Protein AF-0000000070110720 (afdb_homodimer)

Organism: Ovis aries (NCBI:txid9940)

InterPro domains:
  IPR003961 Fibronectin type III [PS50853] (422-514)
  IPR003961 Fibronectin type III [cd00063] (427-514)
  IPR007657 Glycosyltransferase 61 [PTHR20961] (82-377)
  IPR013783 Immunoglobulin-like fold [G3DSA:2.60.40.10] (423-508)
  IPR036116 Fibronectin type III superfamily [SSF49265] (411-512)
  IPR049625 Glycosyltransferase 61, catalytic domain [PF04577] (193-296)

Solvent-accessible surface area (backbone atoms only — not comparable to full-atom values): 54765 Å² total; per-residue (Å²): 63,43,50,44,49,90,46,33,64,61,18,37,34,38,32,64,49,41,24,37,29,53,85,77,68,42,36,36,40,60,42,56,95,82,51,44,55,38,63,41,54,74,60,55,33,46,67,80,27,48,20,25,23,27,46,64,71,86,40,84,91,32,55,33,70,64,40,55,42,52,50,75,46,53,78,80,41,69,75,70,37,75,40,86,54,38,32,37,35,30,31,62,80,40,55,78,38,61,34,40,35,45,53,46,32,49,53,19,48,56,53,44,29,63,68,37,81,67,36,40,72,52,24,26,43,34,34,64,71,64,64,77,68,57,87,52,42,71,64,63,43,70,65,20,86,39,75,61,41,42,44,80,58,45,54,79,72,30,58,22,34,25,25,55,36,32,37,41,34,37,49,48,57,62,41,52,64,44,75,6,88,87,47,55,36,36,66,42,90,79,54,24,52,37,17,50,55,49,43,52,51,38,51,52,52,36,56,75,54,53,36,77,83,50,74,70,73,69,87,60,66,27,33,36,33,55,53,56,88,83,57,42,28,61,72,46,49,69,60,48,45,53,50,51,22,65,73,68,74,30,52,62,44,77,47,37,80,86,82,38,58,65,52,55,50,50,46,53,39,41,59,22,20,27,41,36,32,61,72,55,46,75,58,56,54,60,60,43,38,38,47,41,12,33,39,38,39,34,34,37,48,32,47,56,65,88,62,64,37,66,60,57,50,56,34,63,25,61,70,35,49,43,43,76,39,79,46,59,42,85,50,73,89,36,49,46,78,50,48,83,43,57,62,96,57,13,15,44,66,88,48,57,69,67,59,42,52,50,52,72,68,50,71,58,57,70,90,50,55,57,90,74,48,58,59,52,34,33,34,64,44,21,27,29,45,72,59,58,71,62,49,53,53,56,46,50,74,71,48,77,72,79,63,29,75,56,87,76,72,82,70,76,88,64,49,42,36,42,44,33,80,69,47,68,50,52,47,66,57,77,92,73,41,17,35,42,33,38,37,41,40,72,28,79,58,52,82,70,46,94,72,92,42,67,35,29,44,36,34,44,22,47,66,94,54,92,59,66,49,79,44,82,37,76,60,57,56,52,72,45,54,80,93,37,59,55,76,36,48,30,38,36,35,40,23,30,24,36,68,88,69,32,53,23,34,64,29,80,72,39,82,38,58,56,64,43,50,44,51,90,46,32,65,62,17,37,35,39,30,63,48,42,26,37,28,53,83,79,68,41,37,36,41,59,41,56,94,82,51,44,54,38,62,40,53,75,59,53,34,46,67,80,26,49,21,25,23,27,46,61,71,87,40,84,92,31,55,34,74,66,39,56,42,53,50,74,45,54,79,80,43,69,74,70,35,74,40,85,53,40,32,38,36,30,29,64,80,39,55,79,36,60,33,39,35,45,53,46,32,49,51,19,48,55,50,43,30,64,68,37,80,66,35,40,73,53,23,27,43,35,34,63,69,66,64,77,67,57,86,52,42,70,64,62,44,70,65,20,84,39,76,61,41,44,43,80,58,45,54,80,71,30,58,23,34,26,26,55,35,32,37,40,34,37,46,50,57,62,41,52,64,46,74,6,88,89,49,54,35,36,66,43,91,78,53,25,49,36,17,51,54,49,41,52,51,37,49,53,51,36,55,75,54,53,34,78,83,51,71,71,70,79,83,57,67,27,33,34,33,56,53,55,89,83,59,41,30,60,71,47,49,68,59,47,44,50,50,52,21,65,73,67,74,31,50,63,44,76,46,37,80,87,82,38,58,66,53,55,50,50,46,53,38,42,57,24,20,28,41,37,33,60,72,56,44,72,57,57,55,58,61,43,39,39,46,41,12,33,40,37,38,35,32,36,48,34,46,56,65,88,62,64,37,66,59,57,50,55,35,64,26,62,70,36,49,41,42,74,41,80,46,60,42,83,50,71,89,36,50,47,76,50,47,83,42,57,61,95,58,13,14,46,66,89,50,56,69,69,57,42,53,49,52,72,68,52,70,58,56,72,89,49,56,58,88,72,48,59,59,52,34,34,34,64,42,21,27,31,45,73,60,60,70,61,50,54,53,56,47,50,75,69,48,77,70,80,62,29,75,56,88,74,74,84,71,76,88,66,49,42,33,43,43,32,80,68,46,67,49,48,45,67,58,76,93,73,40,18,34,43,32,40,37,41,41,72,27,78,58,52,81,70,45,93,71,90,41,67,36,28,43,37,34,44,23,48,67,94,54,92,61,66,49,79,43,83,36,78,59,57,54,52,70,45,55,81,93,36,57,55,75,36,48,31,38,37,38,40,22,28,24,35,69,88,69,32,54,24,33,64,30,80,72,39,81,38,57,55

pLDDT: mean 93.53, std 8.32, range [45.69, 98.88]

Structure (mmCIF, N/CA/C/O backbone):
data_AF-0000000070110720-model_v1
#
loop_
_entity.id
_entity.type
_entity.pdbx_description
1 polymer 'Protein O-linked-mannose beta-1,4-N-acetylglucosaminyltransferase 2'
#
loop_
_atom_site.group_PDB
_atom_site.id
_atom_site.type_symbol
_atom_site.label_atom_id
_atom_site.label_alt_id
_atom_site.label_comp_id
_atom_site.label_asym_id
_atom_site.label_entity_id
_atom_site.label_seq_id
_atom_site.pdbx_PDB_ins_code
_atom_site.Cartn_x
_atom_site.Cartn_y
_atom_site.Cartn_z
_atom_site.occupancy
_atom_site.B_iso_or_equiv
_atom_site.auth_seq_id
_atom_site.auth_comp_id
_atom_site.auth_asym_id
_atom_site.auth_atom_id
_atom_site.pdbx_PDB_model_num
ATOM 1 N N . MET A 1 1 ? 9.508 11.492 -7.496 1 94.88 1 MET A N 1
ATOM 2 C CA . MET A 1 1 ? 9.18 10.109 -7.164 1 94.88 1 MET A CA 1
ATOM 3 C C . MET A 1 1 ? 7.953 10.047 -6.262 1 94.88 1 MET A C 1
ATOM 5 O O . MET A 1 1 ? 7.871 10.758 -5.262 1 94.88 1 MET A O 1
ATOM 9 N N . VAL A 1 2 ? 7.027 9.25 -6.59 1 93.75 2 VAL A N 1
ATOM 10 C CA . VAL A 1 2 ? 5.855 8.984 -5.762 1 93.75 2 VAL A CA 1
ATOM 11 C C . VAL A 1 2 ? 5.598 7.477 -5.711 1 93.75 2 VAL A C 1
ATOM 13 O O . VAL A 1 2 ? 5.504 6.82 -6.75 1 93.75 2 VAL A O 1
ATOM 16 N N . CYS A 1 3 ? 5.5 6.949 -4.477 1 93.5 3 CYS A N 1
ATOM 17 C CA . CYS A 1 3 ? 5.332 5.508 -4.301 1 93.5 3 CYS A CA 1
ATOM 18 C C . CYS A 1 3 ? 4 5.188 -3.635 1 93.5 3 CYS A C 1
ATOM 20 O O . CYS A 1 3 ? 3.422 6.039 -2.955 1 93.5 3 CYS A O 1
ATOM 22 N N . THR A 1 4 ? 3.533 4.027 -3.916 1 90.12 4 THR A N 1
ATOM 23 C CA . THR A 1 4 ? 2.436 3.418 -3.174 1 90.12 4 THR A CA 1
ATOM 24 C C . THR A 1 4 ? 2.941 2.266 -2.312 1 90.12 4 THR A C 1
ATOM 26 O O . THR A 1 4 ? 4.023 1.729 -2.557 1 90.12 4 THR A O 1
ATOM 29 N N . GLY A 1 5 ? 2.195 1.988 -1.291 1 89.62 5 GLY A N 1
ATOM 30 C CA . GLY A 1 5 ? 2.582 0.894 -0.414 1 89.62 5 GLY A CA 1
ATOM 31 C C . GLY A 1 5 ? 3.293 1.359 0.843 1 89.62 5 GLY A C 1
ATOM 32 O O . GLY A 1 5 ? 3.969 2.391 0.835 1 89.62 5 GLY A O 1
ATOM 33 N N . ARG A 1 6 ? 3.234 0.525 1.87 1 87.5 6 ARG A N 1
ATOM 34 C CA . ARG A 1 6 ? 3.766 0.908 3.174 1 87.5 6 ARG A CA 1
ATOM 35 C C . ARG A 1 6 ? 5.172 0.351 3.379 1 87.5 6 ARG A C 1
ATOM 37 O O . ARG A 1 6 ? 6.035 1.026 3.939 1 87.5 6 ARG A O 1
ATOM 44 N N . THR A 1 7 ? 5.406 -0.847 2.941 1 91.94 7 THR A N 1
ATOM 45 C CA . THR A 1 7 ? 6.688 -1.517 3.152 1 91.94 7 THR A CA 1
ATOM 46 C C . THR A 1 7 ? 7.402 -1.749 1.824 1 91.94 7 THR A C 1
ATOM 48 O O . THR A 1 7 ? 6.797 -1.624 0.758 1 91.94 7 THR A O 1
ATOM 51 N N . HIS A 1 8 ? 8.68 -2.121 1.927 1 95.19 8 HIS A N 1
ATOM 52 C CA . HIS A 1 8 ? 9.453 -2.338 0.711 1 95.19 8 HIS A CA 1
ATOM 53 C C . HIS A 1 8 ? 8.891 -3.494 -0.106 1 95.19 8 HIS A C 1
ATOM 55 O O . HIS A 1 8 ? 9.078 -3.553 -1.322 1 95.19 8 HIS A O 1
ATOM 61 N N . THR A 1 9 ? 8.125 -4.383 0.523 1 94.5 9 THR A N 1
ATOM 62 C CA . THR A 1 9 ? 7.629 -5.562 -0.182 1 94.5 9 THR A CA 1
ATOM 63 C C . THR A 1 9 ? 6.344 -5.234 -0.938 1 94.5 9 THR A C 1
ATOM 65 O O . THR A 1 9 ? 6 -5.91 -1.911 1 94.5 9 THR A O 1
ATOM 68 N N . ASP A 1 10 ? 5.637 -4.238 -0.56 1 92.56 10 ASP A N 1
ATOM 69 C CA . ASP A 1 10 ? 4.398 -3.91 -1.257 1 92.56 10 ASP A CA 1
ATOM 70 C C . ASP A 1 10 ? 4.52 -2.576 -1.99 1 92.56 10 ASP A C 1
ATOM 72 O O . ASP A 1 10 ? 3.543 -2.09 -2.568 1 92.56 10 ASP A O 1
ATOM 76 N N . ARG A 1 11 ? 5.637 -1.964 -1.979 1 95.38 11 ARG A N 1
ATOM 77 C CA . ARG A 1 11 ? 5.812 -0.625 -2.533 1 95.38 11 ARG A CA 1
ATOM 78 C C . ARG A 1 11 ? 6.035 -0.68 -4.039 1 95.38 11 ARG A C 1
ATOM 80 O O . ARG A 1 11 ? 6.758 -1.548 -4.535 1 95.38 11 ARG A O 1
ATOM 87 N N . LEU A 1 12 ? 5.363 0.113 -4.77 1 95.75 12 LEU A N 1
ATOM 88 C CA . LEU A 1 12 ? 5.582 0.452 -6.172 1 95.75 12 LEU A CA 1
ATOM 89 C C . LEU A 1 12 ? 5.801 1.951 -6.34 1 95.75 12 LEU A C 1
ATOM 91 O O . LEU A 1 12 ? 5.078 2.76 -5.75 1 95.75 12 LEU A O 1
ATOM 95 N N . CYS A 1 13 ? 6.797 2.352 -7.133 1 96.69 13 CYS A N 1
ATOM 96 C CA . CYS A 1 13 ? 7.125 3.77 -7.219 1 96.69 13 CYS A CA 1
ATOM 97 C C . CYS A 1 13 ? 7.059 4.258 -8.664 1 96.69 13 CYS A C 1
ATOM 99 O O . CYS A 1 13 ? 7.445 3.537 -9.586 1 96.69 13 CYS A O 1
ATOM 101 N N . ARG A 1 14 ? 6.617 5.406 -8.852 1 96 14 ARG A N 1
ATOM 102 C CA . ARG A 1 14 ? 6.66 6.137 -10.109 1 96 14 ARG A CA 1
ATOM 103 C C . ARG A 1 14 ? 7.727 7.227 -10.078 1 96 14 ARG A C 1
ATOM 105 O O . ARG A 1 14 ? 7.754 8.047 -9.156 1 96 14 ARG A O 1
ATOM 112 N N . PHE A 1 15 ? 8.578 7.188 -11.055 1 96.5 15 PHE A N 1
ATOM 113 C CA . PHE A 1 15 ? 9.664 8.156 -11.148 1 96.5 15 PHE A CA 1
ATOM 114 C C . PHE A 1 15 ? 9.508 9.031 -12.391 1 96.5 15 PHE A C 1
ATOM 116 O O . PHE A 1 15 ? 9.078 8.547 -13.438 1 96.5 15 PHE A O 1
ATOM 123 N N . LYS A 1 16 ? 9.812 10.234 -12.211 1 94.31 16 LYS A N 1
ATOM 124 C CA . LYS A 1 16 ? 10.164 11.086 -13.344 1 94.31 16 LYS A CA 1
ATOM 125 C C . LYS A 1 16 ? 11.672 11.336 -13.398 1 94.31 16 LYS A C 1
ATOM 127 O O . LYS A 1 16 ? 12.266 11.758 -12.406 1 94.31 16 LYS A O 1
ATOM 132 N N . TRP A 1 17 ? 12.312 10.953 -14.5 1 94.81 17 TRP A N 1
ATOM 133 C CA . TRP A 1 17 ? 13.727 11.203 -14.781 1 94.81 17 TRP A CA 1
ATOM 134 C C . TRP A 1 17 ? 14.617 10.312 -13.922 1 94.81 17 TRP A C 1
ATOM 136 O O . TRP A 1 17 ? 15.609 10.781 -13.359 1 94.81 17 TRP A O 1
ATOM 146 N N . LEU A 1 18 ? 14.156 9.133 -13.656 1 97.88 18 LEU A N 1
ATOM 147 C CA . LEU A 1 18 ? 15.055 8.125 -13.117 1 97.88 18 LEU A CA 1
ATOM 148 C C . LEU A 1 18 ? 16.109 7.723 -14.148 1 97.88 18 LEU A C 1
ATOM 150 O O . LEU A 1 18 ? 15.773 7.398 -15.289 1 97.88 18 LEU A O 1
ATOM 154 N N . CYS A 1 19 ? 17.344 7.793 -13.805 1 98.44 19 CYS A N 1
ATOM 155 C CA . CYS A 1 19 ? 18.391 7.465 -14.766 1 98.44 19 CYS A CA 1
ATOM 156 C C . CYS A 1 19 ? 19.094 6.168 -14.391 1 98.44 19 CYS A C 1
ATOM 158 O O . CYS A 1 19 ? 18.984 5.703 -13.258 1 98.44 19 CYS A O 1
ATOM 160 N N . TYR A 1 20 ? 19.703 5.543 -15.336 1 98.44 20 TYR A N 1
ATOM 161 C CA . TYR A 1 20 ? 20.5 4.328 -15.156 1 98.44 20 TYR A CA 1
ATOM 162 C C . TYR A 1 20 ? 21.875 4.477 -15.797 1 98.44 20 TYR A C 1
ATOM 164 O O . TYR A 1 20 ? 21.984 4.785 -16.984 1 98.44 20 TYR A O 1
ATOM 172 N N . SER A 1 21 ? 22.922 4.332 -15 1 97.12 21 SER A N 1
ATOM 173 C CA . SER A 1 21 ? 24.297 4.332 -15.492 1 97.12 21 SER A CA 1
ATOM 174 C C . SER A 1 21 ? 24.766 2.92 -15.828 1 97.12 21 SER A C 1
ATOM 176 O O . SER A 1 21 ? 24.906 2.078 -14.945 1 97.12 21 SER A O 1
ATOM 178 N N . SER A 1 22 ? 25.078 2.697 -17.078 1 95 22 SER A N 1
ATOM 179 C CA . SER A 1 22 ? 25.516 1.371 -17.5 1 95 22 SER A CA 1
ATOM 180 C C . SER A 1 22 ? 26.906 1.057 -16.938 1 95 22 SER A C 1
ATOM 182 O O . SER A 1 22 ? 27.234 -0.107 -16.703 1 95 22 SER A O 1
ATOM 184 N N . GLU A 1 23 ? 27.688 2.094 -16.75 1 92.5 23 GLU A N 1
ATOM 185 C CA . GLU A 1 23 ? 29.031 1.918 -16.203 1 92.5 23 GLU A CA 1
ATOM 186 C C . GLU A 1 23 ? 28.969 1.521 -14.727 1 92.5 23 GLU A C 1
ATOM 188 O O . GLU A 1 23 ? 29.594 0.546 -14.312 1 92.5 23 GLU A O 1
ATOM 193 N N . ALA A 1 24 ? 28.172 2.266 -13.969 1 93.12 24 ALA A N 1
ATOM 194 C CA . ALA A 1 24 ? 28.047 1.979 -12.547 1 93.12 24 ALA A CA 1
ATOM 195 C C . ALA A 1 24 ? 27.094 0.813 -12.297 1 93.12 24 ALA A C 1
ATOM 197 O O . ALA A 1 24 ? 27.094 0.213 -11.219 1 93.12 24 ALA A O 1
ATOM 198 N N . GLU A 1 25 ? 26.25 0.527 -13.273 1 94.44 25 GLU A N 1
ATOM 199 C CA . GLU A 1 25 ? 25.172 -0.46 -13.164 1 94.44 25 GLU A CA 1
ATOM 200 C C . GLU A 1 25 ? 24.266 -0.154 -11.977 1 94.44 25 GLU A C 1
ATOM 202 O O . GLU A 1 25 ? 23.969 -1.036 -11.172 1 94.44 25 GLU A O 1
ATOM 207 N N . GLU A 1 26 ? 23.922 1.099 -11.859 1 96.25 26 GLU A N 1
ATOM 208 C CA . GLU A 1 26 ? 23.047 1.584 -10.797 1 96.25 26 GLU A CA 1
ATOM 209 C C . GLU A 1 26 ? 22.078 2.629 -11.32 1 96.25 26 GLU A C 1
ATOM 211 O O . GLU A 1 26 ? 22.344 3.309 -12.312 1 96.25 26 GLU A O 1
ATOM 216 N N . PHE A 1 27 ? 20.969 2.693 -10.648 1 98.06 27 PHE A N 1
ATOM 217 C CA . PHE A 1 27 ? 20.016 3.768 -10.914 1 98.06 27 PHE A CA 1
ATOM 218 C C . PHE A 1 27 ? 20.422 5.039 -10.172 1 98.06 27 PHE A C 1
ATOM 220 O O . PHE A 1 27 ? 21.047 4.973 -9.109 1 98.06 27 PHE A O 1
ATOM 227 N N . ILE A 1 28 ? 20.078 6.137 -10.758 1 97.62 28 ILE A N 1
ATOM 228 C CA . ILE A 1 28 ? 20.438 7.434 -10.203 1 97.62 28 ILE A CA 1
ATOM 229 C C . ILE A 1 28 ? 19.219 8.352 -10.188 1 97.62 28 ILE A C 1
ATOM 231 O O . ILE A 1 28 ? 18.484 8.43 -11.164 1 97.62 28 ILE A O 1
ATOM 235 N N . PHE A 1 29 ? 18.969 8.953 -9.125 1 96.5 29 PHE A N 1
ATOM 236 C CA . PHE A 1 29 ? 17.969 10.008 -9.008 1 96.5 29 PHE A CA 1
ATOM 237 C C . PHE A 1 29 ? 18.625 11.359 -8.766 1 96.5 29 PHE A C 1
ATOM 239 O O . PHE A 1 29 ? 19.344 11.531 -7.777 1 96.5 29 PHE A O 1
ATOM 246 N N . PHE A 1 30 ? 18.438 12.273 -9.672 1 95 30 PHE A N 1
ATOM 247 C CA . PHE A 1 30 ? 19.031 13.594 -9.57 1 95 30 PHE A CA 1
ATOM 248 C C . PHE A 1 30 ? 18.109 14.555 -8.836 1 95 30 PHE A C 1
ATOM 250 O O . PHE A 1 30 ? 16.906 14.633 -9.141 1 95 30 PHE A O 1
ATOM 257 N N . HIS A 1 31 ? 18.656 15.203 -7.871 1 91.69 31 HIS A N 1
ATOM 258 C CA . HIS A 1 31 ? 17.875 16.141 -7.066 1 91.69 31 HIS A CA 1
ATOM 259 C C . HIS A 1 31 ? 18.047 17.562 -7.57 1 91.69 31 HIS A C 1
ATOM 261 O O . HIS A 1 31 ? 19.156 18.031 -7.773 1 91.69 31 HIS A O 1
ATOM 267 N N . GLY A 1 32 ? 16.922 18.156 -7.828 1 85.69 32 GLY A N 1
ATOM 268 C CA . GLY A 1 32 ? 16.828 19.578 -8.055 1 85.69 32 GLY A CA 1
ATOM 269 C C . GLY A 1 32 ? 15.883 20.281 -7.094 1 85.69 32 GLY A C 1
ATOM 270 O O . GLY A 1 32 ? 15.422 19.672 -6.125 1 85.69 32 GLY A O 1
ATOM 271 N N . ASN A 1 33 ? 15.625 21.547 -7.289 1 77.12 33 ASN A N 1
ATOM 272 C CA . ASN A 1 33 ? 14.789 22.344 -6.398 1 77.12 33 ASN A CA 1
ATOM 273 C C . ASN A 1 33 ? 13.344 21.844 -6.391 1 77.12 33 ASN A C 1
ATOM 275 O O . ASN A 1 33 ? 12.641 21.984 -5.391 1 77.12 33 ASN A O 1
ATOM 279 N N . ALA A 1 34 ? 13.008 21.203 -7.457 1 81.88 34 ALA A N 1
ATOM 280 C CA . ALA A 1 34 ? 11.617 20.781 -7.602 1 81.88 34 ALA A CA 1
ATOM 281 C C . ALA A 1 34 ? 11.453 19.297 -7.336 1 81.88 34 ALA A C 1
ATOM 283 O O . ALA A 1 34 ? 10.359 18.75 -7.48 1 81.88 34 ALA A O 1
ATOM 284 N N . SER A 1 35 ? 12.516 18.703 -6.879 1 88.06 35 SER A N 1
ATOM 285 C CA . SER A 1 35 ? 12.477 17.25 -6.707 1 88.06 35 SER A CA 1
ATOM 286 C C . SER A 1 35 ? 11.688 16.859 -5.461 1 88.06 35 SER A C 1
ATOM 288 O O . SER A 1 35 ? 11.781 17.531 -4.426 1 88.06 35 SER A O 1
ATOM 290 N N . VAL A 1 36 ? 10.852 15.906 -5.621 1 89.75 36 VAL A N 1
ATOM 291 C CA . VAL A 1 36 ? 10.094 15.375 -4.496 1 89.75 36 VAL A CA 1
ATOM 292 C C . VAL A 1 36 ? 10.266 13.859 -4.418 1 89.75 36 VAL A C 1
ATOM 294 O O . VAL A 1 36 ? 10.422 13.195 -5.445 1 89.75 36 VAL A O 1
ATOM 297 N N . MET A 1 37 ? 10.367 13.367 -3.234 1 93.06 37 MET A N 1
ATOM 298 C CA . MET A 1 37 ? 10.359 11.938 -2.939 1 93.06 37 MET A CA 1
ATOM 299 C C . MET A 1 37 ? 9.305 11.602 -1.895 1 93.06 37 MET A C 1
ATOM 301 O O . MET A 1 37 ? 9.461 11.938 -0.718 1 93.06 37 MET A O 1
ATOM 305 N N . LEU A 1 38 ? 8.336 11.023 -2.326 1 94 38 LEU A N 1
ATOM 306 C CA . LEU A 1 38 ? 7.246 10.648 -1.436 1 94 38 LEU A CA 1
ATOM 307 C C . LEU A 1 38 ? 6.98 9.148 -1.511 1 94 38 LEU A C 1
ATOM 309 O O . LEU A 1 38 ? 6.602 8.633 -2.566 1 94 38 LEU A O 1
ATOM 313 N N . PRO A 1 39 ? 7.199 8.422 -0.469 1 94.69 39 PRO A N 1
ATOM 314 C CA . PRO A 1 39 ? 7.512 8.859 0.895 1 94.69 39 PRO A CA 1
ATOM 315 C C . PRO A 1 39 ? 8.953 9.344 1.045 1 94.69 39 PRO A C 1
ATOM 317 O O . PRO A 1 39 ? 9.828 8.938 0.28 1 94.69 39 PRO A O 1
ATOM 320 N N . SER A 1 40 ? 9.086 10.227 1.992 1 92.81 40 SER A N 1
ATOM 321 C CA . SER A 1 40 ? 10.414 10.656 2.396 1 92.81 40 SER A CA 1
ATOM 322 C C . SER A 1 40 ? 11 9.734 3.457 1 92.81 40 SER A C 1
ATOM 324 O O . SER A 1 40 ? 10.766 9.922 4.652 1 92.81 40 SER A O 1
ATOM 326 N N . LEU A 1 41 ? 11.883 8.82 3.029 1 92.12 41 LEU A N 1
ATOM 327 C CA . LEU A 1 41 ? 12.312 7.742 3.912 1 92.12 41 LEU A CA 1
ATOM 328 C C . LEU A 1 41 ? 13.703 8.016 4.469 1 92.12 41 LEU A C 1
ATOM 330 O O . LEU A 1 41 ? 14.109 7.402 5.461 1 92.12 41 LEU A O 1
ATOM 334 N N . GLY A 1 42 ? 14.445 8.859 3.873 1 88.81 42 GLY A N 1
ATOM 335 C CA . GLY A 1 42 ? 15.828 9.016 4.281 1 88.81 42 GLY A CA 1
ATOM 336 C C . GLY A 1 42 ? 16.625 7.727 4.223 1 88.81 42 GLY A C 1
ATOM 337 O O . GLY A 1 42 ? 16.609 7.027 3.207 1 88.81 42 GLY A O 1
ATOM 338 N N . SER A 1 43 ? 17.312 7.383 5.312 1 88.62 43 SER A N 1
ATOM 339 C CA . SER A 1 43 ? 18.156 6.188 5.336 1 88.62 43 SER A CA 1
ATOM 340 C C . SER A 1 43 ? 17.312 4.922 5.465 1 88.62 43 SER A C 1
ATOM 342 O O . SER A 1 43 ? 17.812 3.816 5.242 1 88.62 43 SER A O 1
ATOM 344 N N . ARG A 1 44 ? 16.062 5.07 5.812 1 91.38 44 ARG A N 1
ATOM 345 C CA . ARG A 1 44 ? 15.172 3.914 5.934 1 91.38 44 ARG A CA 1
ATOM 346 C C . ARG A 1 44 ? 15.008 3.201 4.598 1 91.38 44 ARG A C 1
ATOM 348 O O . ARG A 1 44 ? 14.602 2.041 4.551 1 91.38 44 ARG A O 1
ATOM 355 N N . ARG A 1 45 ? 15.281 3.857 3.514 1 93.62 45 ARG A N 1
ATOM 356 C CA . ARG A 1 45 ? 15.156 3.229 2.203 1 93.62 45 ARG A CA 1
ATOM 357 C C . ARG A 1 45 ? 16.188 2.125 2.025 1 93.62 45 ARG A C 1
ATOM 359 O O . ARG A 1 45 ? 16.109 1.325 1.093 1 93.62 45 ARG A O 1
ATOM 366 N N . PHE A 1 46 ? 17.219 2.146 2.955 1 93.94 46 PHE A N 1
ATOM 367 C CA . PHE A 1 46 ? 18.25 1.131 2.883 1 93.94 46 PHE A CA 1
ATOM 368 C C . PHE A 1 46 ? 17.984 -0.005 3.859 1 93.94 46 PHE A C 1
ATOM 370 O O . PHE A 1 46 ? 18.859 -0.819 4.141 1 93.94 46 PHE A O 1
ATOM 377 N N . GLN A 1 47 ? 16.828 -0.069 4.43 1 90.06 47 GLN A N 1
ATOM 378 C CA . GLN A 1 47 ? 16.516 -1.057 5.457 1 90.06 47 GLN A CA 1
ATOM 379 C C . GLN A 1 47 ? 15.328 -1.926 5.039 1 90.06 47 GLN A C 1
ATOM 381 O O . GLN A 1 47 ? 14.211 -1.756 5.539 1 90.06 47 GLN A O 1
ATOM 386 N N . PRO A 1 48 ? 15.414 -2.945 4.25 1 92.69 48 PRO A N 1
ATOM 387 C CA . PRO A 1 48 ? 16.656 -3.258 3.527 1 92.69 48 PRO A CA 1
ATOM 388 C C . PRO A 1 48 ? 16.719 -2.588 2.156 1 92.69 48 PRO A C 1
ATOM 390 O O . PRO A 1 48 ? 17.797 -2.512 1.557 1 92.69 48 PRO A O 1
ATOM 393 N N . ALA A 1 49 ? 15.602 -2.209 1.647 1 96 49 ALA A N 1
ATOM 394 C CA . ALA A 1 49 ? 15.516 -1.631 0.309 1 96 49 ALA A CA 1
ATOM 395 C C . ALA A 1 49 ? 14.328 -0.683 0.195 1 96 49 ALA A C 1
ATOM 397 O O . ALA A 1 49 ? 13.5 -0.601 1.106 1 96 49 ALA A O 1
ATOM 398 N N . LEU A 1 50 ? 14.305 0.101 -0.865 1 97.06 50 LEU A N 1
ATOM 399 C CA . LEU A 1 50 ? 13.141 0.927 -1.147 1 97.06 50 LEU A CA 1
ATOM 400 C C . LEU A 1 50 ? 11.945 0.065 -1.553 1 97.06 50 LEU A C 1
ATOM 402 O O . LEU A 1 50 ? 10.828 0.274 -1.072 1 97.06 50 LEU A O 1
ATOM 406 N N . LEU A 1 51 ? 12.234 -0.887 -2.416 1 97.94 51 LEU A N 1
ATOM 407 C CA . LEU A 1 51 ? 11.188 -1.79 -2.871 1 97.94 51 LEU A CA 1
ATOM 408 C C . LEU A 1 51 ? 11.781 -3.062 -3.465 1 97.94 51 LEU A C 1
ATOM 410 O O . LEU A 1 51 ? 13 -3.166 -3.627 1 97.94 51 LEU A O 1
ATOM 414 N N . ASP A 1 52 ? 10.945 -4.09 -3.729 1 97.88 52 ASP A N 1
ATOM 415 C CA . ASP A 1 52 ? 11.312 -5.309 -4.441 1 97.88 52 ASP A CA 1
ATOM 416 C C . ASP A 1 52 ? 11.07 -5.164 -5.941 1 97.88 52 ASP A C 1
ATOM 418 O O . ASP A 1 52 ? 10.047 -4.609 -6.359 1 97.88 52 ASP A O 1
ATOM 422 N N . LEU A 1 53 ? 11.984 -5.707 -6.703 1 98.38 53 LEU A N 1
ATOM 423 C CA . LEU A 1 53 ? 11.836 -5.617 -8.148 1 98.38 53 LEU A CA 1
ATOM 424 C C . LEU A 1 53 ? 11.062 -6.816 -8.688 1 98.38 53 LEU A C 1
ATOM 426 O O . LEU A 1 53 ? 10.641 -6.824 -9.852 1 98.38 53 LEU A O 1
ATOM 430 N N . SER A 1 54 ? 10.875 -7.855 -7.848 1 97.88 54 SER A N 1
ATOM 431 C CA . SER A 1 54 ? 10.117 -9.039 -8.234 1 97.88 54 SER A CA 1
ATOM 432 C C . SER A 1 54 ? 9 -9.336 -7.242 1 97.88 54 SER A C 1
ATOM 434 O O . SER A 1 54 ? 8.781 -8.57 -6.301 1 97.88 54 SER A O 1
ATOM 436 N N . THR A 1 55 ? 8.258 -10.398 -7.477 1 97.25 55 THR A N 1
ATOM 437 C CA . THR A 1 55 ? 7.102 -10.688 -6.637 1 97.25 55 THR A CA 1
ATOM 438 C C . THR A 1 55 ? 7.5 -11.57 -5.457 1 97.25 55 THR A C 1
ATOM 440 O O . THR A 1 55 ? 6.676 -11.859 -4.586 1 97.25 55 THR A O 1
ATOM 443 N N . VAL A 1 56 ? 8.766 -12.039 -5.465 1 95.56 56 VAL A N 1
ATOM 444 C CA . VAL A 1 56 ? 9.258 -12.758 -4.293 1 95.56 56 VAL A CA 1
ATOM 445 C C . VAL A 1 56 ? 9.562 -11.766 -3.168 1 95.56 56 VAL A C 1
ATOM 447 O O . VAL A 1 56 ? 10.32 -10.812 -3.357 1 95.56 56 VAL A O 1
ATOM 450 N N . GLU A 1 57 ? 9.008 -12.016 -2.049 1 93.38 57 GLU A N 1
ATOM 451 C CA . GLU A 1 57 ? 9.047 -11.039 -0.959 1 93.38 57 GLU A CA 1
ATOM 452 C C . GLU A 1 57 ? 10.398 -11.062 -0.248 1 93.38 57 GLU A C 1
ATOM 454 O O . GLU A 1 57 ? 10.891 -12.133 0.127 1 93.38 57 GLU A O 1
ATOM 459 N N . ASP A 1 58 ? 10.93 -9.898 -0.119 1 93.88 58 ASP A N 1
ATOM 460 C CA . ASP A 1 58 ? 12.07 -9.664 0.765 1 93.88 58 ASP A CA 1
ATOM 461 C C . ASP A 1 58 ? 13.227 -10.594 0.429 1 93.88 58 ASP A C 1
ATOM 463 O O . ASP A 1 58 ? 13.781 -11.258 1.314 1 93.88 58 ASP A O 1
ATOM 467 N N . HIS A 1 59 ? 13.5 -10.727 -0.811 1 93.44 59 HIS A N 1
ATOM 468 C CA . HIS A 1 59 ? 14.656 -11.477 -1.297 1 93.44 59 HIS A CA 1
ATOM 469 C C . HIS A 1 59 ? 15.789 -10.539 -1.703 1 93.44 59 HIS A C 1
ATOM 471 O O . HIS A 1 59 ? 15.602 -9.656 -2.539 1 93.44 59 HIS A O 1
ATOM 477 N N . ASN A 1 60 ? 16.906 -10.727 -1.167 1 91.12 60 ASN A N 1
ATOM 478 C CA . ASN A 1 60 ? 18 -9.773 -1.269 1 91.12 60 ASN A CA 1
ATOM 479 C C . ASN A 1 60 ? 18.453 -9.57 -2.717 1 91.12 60 ASN A C 1
ATOM 481 O O . ASN A 1 60 ? 18.984 -8.523 -3.066 1 91.12 60 ASN A O 1
ATOM 485 N N . THR A 1 61 ? 18.172 -10.508 -3.602 1 92.25 61 THR A N 1
ATOM 486 C CA . THR A 1 61 ? 18.578 -10.375 -4.996 1 92.25 61 THR A CA 1
ATOM 487 C C . THR A 1 61 ? 17.578 -9.523 -5.77 1 92.25 61 THR A C 1
ATOM 489 O O . THR A 1 61 ? 17.812 -9.188 -6.934 1 92.25 61 THR A O 1
ATOM 492 N N . GLN A 1 62 ? 16.516 -9.156 -5.117 1 96.12 62 GLN A N 1
ATOM 493 C CA . GLN A 1 62 ? 15.453 -8.438 -5.816 1 96.12 62 GLN A CA 1
ATOM 494 C C . GLN A 1 62 ? 15.297 -7.02 -5.281 1 96.12 62 GLN A C 1
ATOM 496 O O . GLN A 1 62 ? 14.352 -6.316 -5.633 1 96.12 62 GLN A O 1
ATOM 501 N N . TYR A 1 63 ? 16.172 -6.578 -4.391 1 96.19 63 TYR A N 1
ATOM 502 C CA . TYR A 1 63 ? 16.062 -5.266 -3.768 1 96.19 63 TYR A CA 1
ATOM 503 C C . TYR A 1 63 ? 16.375 -4.16 -4.77 1 96.19 63 TYR A C 1
ATOM 505 O O . TYR A 1 63 ? 17.281 -4.297 -5.598 1 96.19 63 TYR A O 1
ATOM 513 N N . PHE A 1 64 ? 15.617 -3.115 -4.664 1 97.69 64 PHE A N 1
ATOM 514 C CA . PHE A 1 64 ? 15.828 -1.935 -5.492 1 97.69 64 PHE A CA 1
ATOM 515 C C . PHE A 1 64 ? 16.141 -0.718 -4.629 1 97.69 64 PHE A C 1
ATOM 517 O O . PHE A 1 64 ? 15.453 -0.455 -3.643 1 97.69 64 PHE A O 1
ATOM 524 N N . ASN A 1 65 ? 17.062 -0.059 -5.055 1 96.5 65 ASN A N 1
ATOM 525 C CA . ASN A 1 65 ? 17.406 1.277 -4.578 1 96.5 65 ASN A CA 1
ATOM 526 C C . ASN A 1 65 ? 18.047 2.121 -5.676 1 96.5 65 ASN A C 1
ATOM 528 O O . ASN A 1 65 ? 18.125 1.689 -6.828 1 96.5 65 ASN A O 1
ATOM 532 N N . PHE A 1 66 ? 18.375 3.375 -5.414 1 97 66 PHE A N 1
ATOM 533 C CA . PHE A 1 66 ? 19.062 4.254 -6.352 1 97 66 PHE A CA 1
ATOM 534 C C . PHE A 1 66 ? 20.062 5.145 -5.629 1 97 66 PHE A C 1
ATOM 536 O O . PHE A 1 66 ? 19.984 5.309 -4.41 1 97 66 PHE A O 1
ATOM 543 N N . VAL A 1 67 ? 20.953 5.609 -6.375 1 96.12 67 VAL A N 1
ATOM 544 C CA . VAL A 1 67 ? 21.922 6.59 -5.887 1 96.12 67 VAL A CA 1
ATOM 545 C C . VAL A 1 67 ? 21.375 8 -6.102 1 96.12 67 VAL A C 1
ATOM 547 O O . VAL A 1 67 ? 20.688 8.258 -7.086 1 96.12 67 VAL A O 1
ATOM 550 N N . GLU A 1 68 ? 21.719 8.859 -5.18 1 93.94 68 GLU A N 1
ATOM 551 C CA . GLU A 1 68 ? 21.281 10.242 -5.277 1 93.94 68 GLU A CA 1
ATOM 552 C C . GLU A 1 68 ? 22.438 11.172 -5.641 1 93.94 68 GLU A C 1
ATOM 554 O O . GLU A 1 68 ? 23.531 11.062 -5.07 1 93.94 68 GLU A O 1
ATOM 559 N N . LEU A 1 69 ? 22.203 12.008 -6.586 1 95 69 LEU A N 1
ATOM 560 C CA . LEU A 1 69 ? 23.172 13.023 -6.996 1 95 69 LEU A CA 1
ATOM 561 C C . LEU A 1 69 ? 22.484 14.367 -7.191 1 95 69 LEU A C 1
ATOM 563 O O . LEU A 1 69 ? 21.297 14.43 -7.488 1 95 69 LEU A O 1
ATOM 567 N N . PRO A 1 70 ? 23.219 15.461 -6.898 1 92.62 70 PRO A N 1
ATOM 568 C CA . PRO A 1 70 ? 22.656 16.75 -7.293 1 92.62 70 PRO A CA 1
ATOM 569 C C . PRO A 1 70 ? 22.547 16.906 -8.805 1 92.62 70 PRO A C 1
ATOM 571 O O . PRO A 1 70 ? 23.375 16.375 -9.547 1 92.62 70 PRO A O 1
ATOM 574 N N . ALA A 1 71 ? 21.578 17.625 -9.266 1 92.25 71 ALA A N 1
ATOM 575 C CA . ALA A 1 71 ? 21.391 17.859 -10.703 1 92.25 71 ALA A CA 1
ATOM 576 C C . ALA A 1 71 ? 22.641 18.438 -11.336 1 92.25 71 ALA A C 1
ATOM 578 O O . ALA A 1 71 ? 22.953 18.156 -12.5 1 92.25 71 ALA A O 1
ATOM 579 N N . ALA A 1 72 ? 23.438 19.156 -10.57 1 91.06 72 ALA A N 1
ATOM 580 C CA . ALA A 1 72 ? 24.656 19.797 -11.047 1 91.06 72 ALA A CA 1
ATOM 581 C C . ALA A 1 72 ? 25.688 18.75 -11.461 1 91.06 72 ALA A C 1
ATOM 583 O O . ALA A 1 72 ? 26.562 19.031 -12.281 1 91.06 72 ALA A O 1
ATOM 584 N N . ALA A 1 73 ? 25.562 17.547 -10.953 1 94.12 73 ALA A N 1
ATOM 585 C CA . ALA A 1 73 ? 26.5 16.484 -11.266 1 94.12 73 ALA A CA 1
ATOM 586 C C . ALA A 1 73 ? 26.375 16.047 -12.727 1 94.12 73 ALA A C 1
ATOM 588 O O . ALA A 1 73 ? 27.312 15.461 -13.289 1 94.12 73 ALA A O 1
ATOM 589 N N . LEU A 1 74 ? 25.266 16.375 -13.344 1 94.56 74 LEU A N 1
ATOM 590 C CA . LEU A 1 74 ? 25.016 15.984 -14.719 1 94.56 74 LEU A CA 1
ATOM 591 C C . LEU A 1 74 ? 26.047 16.578 -15.664 1 94.56 74 LEU A C 1
ATOM 593 O O . LEU A 1 74 ? 26.375 15.992 -16.703 1 94.56 74 LEU A O 1
ATOM 597 N N . ARG A 1 75 ? 26.609 17.719 -15.25 1 94.06 75 ARG A N 1
ATOM 598 C CA . ARG A 1 75 ? 27.609 18.391 -16.062 1 94.06 75 ARG A CA 1
ATOM 599 C C . ARG A 1 75 ? 28.875 17.562 -16.188 1 94.06 75 ARG A C 1
ATOM 601 O O . ARG A 1 75 ? 29.625 17.688 -17.172 1 94.06 75 ARG A O 1
ATOM 608 N N . PHE A 1 76 ? 29.109 16.688 -15.242 1 93.88 76 PHE A N 1
ATOM 609 C CA . PHE A 1 76 ? 30.344 15.883 -15.195 1 93.88 76 PHE A CA 1
ATOM 610 C C . PHE A 1 76 ? 30.062 14.453 -15.641 1 93.88 76 PHE A C 1
ATOM 612 O O . PHE A 1 76 ? 30.953 13.602 -15.578 1 93.88 76 PHE A O 1
ATOM 619 N N . MET A 1 77 ? 28.875 14.203 -16.094 1 94.94 77 MET A N 1
ATOM 620 C CA . MET A 1 77 ? 28.484 12.859 -16.484 1 94.94 77 MET A CA 1
ATOM 621 C C . MET A 1 77 ? 28.297 12.758 -18 1 94.94 77 MET A C 1
ATOM 623 O O . MET A 1 77 ? 28.25 13.781 -18.688 1 94.94 77 MET A O 1
ATOM 627 N N . PRO A 1 78 ? 28.266 11.484 -18.422 1 94.88 78 PRO A N 1
ATOM 628 C CA . PRO A 1 78 ? 27.953 11.344 -19.844 1 94.88 78 PRO A CA 1
ATOM 629 C C . PRO A 1 78 ? 26.625 11.992 -20.219 1 94.88 78 PRO A C 1
ATOM 631 O O . PRO A 1 78 ? 25.734 12.125 -19.359 1 94.88 78 PRO A O 1
ATOM 634 N N . LYS A 1 79 ? 26.531 12.383 -21.453 1 95.69 79 LYS A N 1
ATOM 635 C CA . LYS A 1 79 ? 25.281 12.969 -21.922 1 95.69 79 LYS A CA 1
ATOM 636 C C . LYS A 1 79 ? 24.125 12 -21.75 1 95.69 79 LYS A C 1
ATOM 638 O O . LYS A 1 79 ? 24.172 10.867 -22.234 1 95.69 79 LYS A O 1
ATOM 643 N N . PRO A 1 80 ? 23.125 12.43 -21.109 1 96.62 80 PRO A N 1
ATOM 644 C CA . PRO A 1 80 ? 21.984 11.555 -20.891 1 96.62 80 PRO A CA 1
ATOM 645 C C . PRO A 1 80 ? 21.234 11.242 -22.188 1 96.62 80 PRO A C 1
ATOM 647 O O . PRO A 1 80 ? 21.109 12.102 -23.062 1 96.62 80 PRO A O 1
ATOM 650 N N . VAL A 1 81 ? 20.859 10.023 -22.359 1 97.5 81 VAL A N 1
ATOM 651 C CA . VAL A 1 81 ? 19.938 9.594 -23.406 1 97.5 81 VAL A CA 1
ATOM 652 C C . VAL A 1 81 ? 18.531 9.383 -22.812 1 97.5 81 VAL A C 1
ATOM 654 O O . VAL A 1 81 ? 18.359 8.602 -21.875 1 97.5 81 VAL A O 1
ATOM 657 N N . PHE A 1 82 ? 17.562 10.039 -23.391 1 96.75 82 PHE A N 1
ATOM 658 C CA . PHE A 1 82 ? 16.219 10 -22.844 1 96.75 82 PHE A CA 1
ATOM 659 C C . PHE A 1 82 ? 15.406 8.891 -23.5 1 96.75 82 PHE A C 1
ATOM 661 O O . PHE A 1 82 ? 15.367 8.773 -24.719 1 96.75 82 PHE A O 1
ATOM 668 N N . VAL A 1 83 ? 14.891 8.031 -22.656 1 95.38 83 VAL A N 1
ATOM 669 C CA . VAL A 1 83 ? 13.969 6.992 -23.109 1 95.38 83 VAL A CA 1
ATOM 670 C C . VAL A 1 83 ? 12.547 7.559 -23.188 1 95.38 83 VAL A C 1
ATOM 672 O O . VAL A 1 83 ? 11.953 7.887 -22.156 1 95.38 83 VAL A O 1
ATOM 675 N N . PRO A 1 84 ? 12.016 7.676 -24.328 1 92.62 84 PRO A N 1
ATOM 676 C CA . PRO A 1 84 ? 10.711 8.336 -24.469 1 92.62 84 PRO A CA 1
ATOM 677 C C . PRO A 1 84 ? 9.555 7.465 -23.984 1 92.62 84 PRO A C 1
ATOM 679 O O . PRO A 1 84 ? 8.508 7.984 -23.594 1 92.62 84 PRO A O 1
ATOM 682 N N . ASP A 1 85 ? 9.695 6.152 -24 1 93.94 85 ASP A N 1
ATOM 683 C CA . ASP A 1 85 ? 8.641 5.234 -23.578 1 93.94 85 ASP A CA 1
ATOM 684 C C . ASP A 1 85 ? 8.398 5.328 -22.078 1 93.94 85 ASP A C 1
ATOM 686 O O . ASP A 1 85 ? 9.312 5.641 -21.312 1 93.94 85 ASP A O 1
ATOM 690 N N . VAL A 1 86 ? 7.105 5.148 -21.734 1 96.56 86 VAL A N 1
ATOM 691 C CA . VAL A 1 86 ? 6.844 4.875 -20.312 1 96.56 86 VAL A CA 1
ATOM 692 C C . VAL A 1 86 ? 7.418 3.51 -19.938 1 96.56 86 VAL A C 1
ATOM 694 O O . VAL A 1 86 ? 7.113 2.504 -20.594 1 96.56 86 VAL A O 1
ATOM 697 N N . ALA A 1 87 ? 8.234 3.473 -18.953 1 98.06 87 ALA A N 1
ATOM 698 C CA . ALA A 1 87 ? 8.953 2.246 -18.609 1 98.06 87 ALA A CA 1
ATOM 699 C C . ALA A 1 87 ? 8.328 1.559 -17.406 1 98.06 87 ALA A C 1
ATOM 701 O O . ALA A 1 87 ? 7.945 2.221 -16.438 1 98.06 87 ALA A O 1
ATOM 702 N N . LEU A 1 88 ? 8.086 0.328 -17.469 1 98.5 88 LEU A N 1
ATOM 703 C CA . LEU A 1 88 ? 7.895 -0.515 -16.281 1 98.5 88 LEU A CA 1
ATOM 704 C C . LEU A 1 88 ? 9.141 -1.349 -16.016 1 98.5 88 LEU A C 1
ATOM 706 O O . LEU A 1 88 ? 9.516 -2.205 -16.812 1 98.5 88 LEU A O 1
ATOM 710 N N . ILE A 1 89 ? 9.789 -1.071 -14.914 1 98.75 89 ILE A N 1
ATOM 711 C CA . ILE A 1 89 ? 11.07 -1.688 -14.57 1 98.75 89 ILE A CA 1
ATOM 712 C C . ILE A 1 89 ? 10.852 -2.762 -13.508 1 98.75 89 ILE A C 1
ATOM 714 O O . ILE A 1 89 ? 10.312 -2.48 -12.43 1 98.75 89 ILE A O 1
ATOM 718 N N . ALA A 1 90 ? 11.242 -3.967 -13.781 1 98.75 90 ALA A N 1
ATOM 719 C CA . ALA A 1 90 ? 11.07 -5.094 -12.867 1 98.75 90 ALA A CA 1
ATOM 720 C C . ALA A 1 90 ? 12.125 -6.172 -13.125 1 98.75 90 ALA A C 1
ATOM 722 O O . ALA A 1 90 ? 12.93 -6.047 -14.055 1 98.75 90 ALA A O 1
ATOM 723 N N . ASN A 1 91 ? 12.195 -7.094 -12.148 1 98.75 91 ASN A N 1
ATOM 724 C CA . ASN A 1 91 ? 12.992 -8.305 -12.336 1 98.75 91 ASN A CA 1
ATOM 725 C C . ASN A 1 91 ? 12.109 -9.516 -12.633 1 98.75 91 ASN A C 1
ATOM 727 O O . ASN A 1 91 ? 11.055 -9.68 -12.023 1 98.75 91 ASN A O 1
ATOM 731 N N . ARG A 1 92 ? 12.602 -10.289 -13.672 1 98.12 92 ARG A N 1
ATOM 732 C CA . ARG A 1 92 ? 12.055 -11.633 -13.766 1 98.12 92 ARG A CA 1
ATOM 733 C C . ARG A 1 92 ? 12.625 -12.531 -12.672 1 98.12 92 ARG A C 1
ATOM 735 O O . ARG A 1 92 ? 13.805 -12.438 -12.336 1 98.12 92 ARG A O 1
ATOM 742 N N . PHE A 1 93 ? 11.758 -13.344 -12.117 1 97.44 93 PHE A N 1
ATOM 743 C CA . PHE A 1 93 ? 12.242 -14.156 -11.008 1 97.44 93 PHE A CA 1
ATOM 744 C C . PHE A 1 93 ? 13.039 -15.352 -11.531 1 97.44 93 PHE A C 1
ATOM 746 O O . PHE A 1 93 ? 14.203 -15.539 -11.164 1 97.44 93 PHE A O 1
ATOM 753 N N . ASN A 1 94 ? 12.398 -16.203 -12.352 1 96.19 94 ASN A N 1
ATOM 754 C CA . ASN A 1 94 ? 13.039 -17.344 -12.992 1 96.19 94 ASN A CA 1
ATOM 755 C C . ASN A 1 94 ? 12.477 -17.594 -14.383 1 96.19 94 ASN A C 1
ATOM 757 O O . ASN A 1 94 ? 11.562 -18.406 -14.555 1 96.19 94 ASN A O 1
ATOM 761 N N . PRO A 1 95 ? 13.094 -16.984 -15.406 1 96.38 95 PRO A N 1
ATOM 762 C CA . PRO A 1 95 ? 12.531 -17.031 -16.75 1 96.38 95 PRO A CA 1
ATOM 763 C C . PRO A 1 95 ? 12.648 -18.406 -17.406 1 96.38 95 PRO A C 1
ATOM 765 O O . PRO A 1 95 ? 12.062 -18.656 -18.453 1 96.38 95 PRO A O 1
ATOM 768 N N . ASP A 1 96 ? 13.32 -19.312 -16.75 1 94.25 96 ASP A N 1
ATOM 769 C CA . ASP A 1 96 ? 13.508 -20.641 -17.328 1 94.25 96 ASP A CA 1
ATOM 770 C C . ASP A 1 96 ? 12.508 -21.641 -16.75 1 94.25 96 ASP A C 1
ATOM 772 O O . ASP A 1 96 ? 12.484 -22.812 -17.156 1 94.25 96 ASP A O 1
ATOM 776 N N . ASN A 1 97 ? 11.82 -21.297 -15.844 1 95.5 97 ASN A N 1
ATOM 777 C CA . ASN A 1 97 ? 10.82 -22.141 -15.203 1 95.5 97 ASN A CA 1
ATOM 778 C C . ASN A 1 97 ? 9.406 -21.641 -15.461 1 95.5 97 ASN A C 1
ATOM 780 O O . ASN A 1 97 ? 9.031 -20.578 -14.969 1 95.5 97 ASN A O 1
ATOM 784 N N . LEU A 1 98 ? 8.586 -22.422 -16.109 1 97.69 98 LEU A N 1
ATOM 785 C CA . LEU A 1 98 ? 7.281 -22 -16.609 1 97.69 98 LEU A CA 1
ATOM 786 C C . LEU A 1 98 ? 6.359 -21.625 -15.453 1 97.69 98 LEU A C 1
ATOM 788 O O . LEU A 1 98 ? 5.57 -20.672 -15.57 1 97.69 98 LEU A O 1
ATOM 792 N N . MET A 1 99 ? 6.422 -22.312 -14.359 1 98.12 99 MET A N 1
ATOM 793 C CA . MET A 1 99 ? 5.617 -21.984 -13.188 1 98.12 99 MET A CA 1
ATOM 794 C C . MET A 1 99 ? 5.953 -20.578 -12.68 1 98.12 99 MET A C 1
ATOM 796 O O . MET A 1 99 ? 5.055 -19.781 -12.43 1 98.12 99 MET A O 1
ATOM 800 N N . HIS A 1 100 ? 7.184 -20.281 -12.594 1 97.88 100 HIS A N 1
ATOM 801 C CA . HIS A 1 100 ? 7.621 -18.969 -12.148 1 97.88 100 HIS A CA 1
ATOM 802 C C . HIS A 1 100 ? 7.281 -17.891 -13.172 1 97.88 100 HIS A C 1
ATOM 804 O O . HIS A 1 100 ? 6.938 -16.766 -12.812 1 97.88 100 HIS A O 1
ATOM 810 N N . VAL A 1 101 ? 7.383 -18.234 -14.43 1 98.56 101 VAL A N 1
ATOM 811 C CA . VAL A 1 101 ? 7.051 -17.281 -15.492 1 98.56 101 VAL A CA 1
ATOM 812 C C . VAL A 1 101 ? 5.602 -16.828 -15.352 1 98.56 101 VAL A C 1
ATOM 814 O O . VAL A 1 101 ? 5.312 -15.641 -15.398 1 98.56 101 VAL A O 1
ATOM 817 N N . PHE A 1 102 ? 4.707 -17.734 -15.078 1 98.81 102 PHE A N 1
ATOM 818 C CA . PHE A 1 102 ? 3.291 -17.391 -14.984 1 98.81 102 PHE A CA 1
ATOM 819 C C . PHE A 1 102 ? 2.965 -16.797 -13.617 1 98.81 102 PHE A C 1
ATOM 821 O O . PHE A 1 102 ? 2.348 -15.734 -13.523 1 98.81 102 PHE A O 1
ATOM 828 N N . HIS A 1 103 ? 3.416 -17.469 -12.562 1 98.75 103 HIS A N 1
ATOM 829 C CA . HIS A 1 103 ? 3.023 -17.141 -11.195 1 98.75 103 HIS A CA 1
ATOM 830 C C . HIS A 1 103 ? 3.715 -15.875 -10.711 1 98.75 103 HIS A C 1
ATOM 832 O O . HIS A 1 103 ? 3.105 -15.062 -10.016 1 98.75 103 HIS A O 1
ATOM 838 N N . ASP A 1 104 ? 4.949 -15.695 -11.117 1 98.56 104 ASP A N 1
ATOM 839 C CA . ASP A 1 104 ? 5.742 -14.648 -10.484 1 98.56 104 ASP A CA 1
ATOM 840 C C . ASP A 1 104 ? 5.969 -13.477 -11.438 1 98.56 104 ASP A C 1
ATOM 842 O O . ASP A 1 104 ? 6.344 -12.383 -11.008 1 98.56 104 ASP A O 1
ATOM 846 N N . ASP A 1 105 ? 5.766 -13.711 -12.742 1 98.62 105 ASP A N 1
ATOM 847 C CA . ASP A 1 105 ? 6.082 -12.641 -13.688 1 98.62 105 ASP A CA 1
ATOM 848 C C . ASP A 1 105 ? 4.84 -12.203 -14.461 1 98.62 105 ASP A C 1
ATOM 850 O O . ASP A 1 105 ? 4.328 -11.102 -14.258 1 98.62 105 ASP A O 1
ATOM 854 N N . LEU A 1 106 ? 4.215 -13.086 -15.258 1 98.75 106 LEU A N 1
ATOM 855 C CA . LEU A 1 106 ? 3.195 -12.695 -16.219 1 98.75 106 LEU A CA 1
ATOM 856 C C . LEU A 1 106 ? 1.926 -12.234 -15.523 1 98.75 106 LEU A C 1
ATOM 858 O O . LEU A 1 106 ? 1.388 -11.172 -15.844 1 98.75 106 LEU A O 1
ATOM 862 N N . LEU A 1 107 ? 1.473 -13.016 -14.586 1 98.44 107 LEU A N 1
ATOM 863 C CA . LEU A 1 107 ? 0.242 -12.664 -13.883 1 98.44 107 LEU A CA 1
ATOM 864 C C . LEU A 1 107 ? 0.404 -11.359 -13.117 1 98.44 107 LEU A C 1
ATOM 866 O O . LEU A 1 107 ? -0.399 -10.438 -13.273 1 98.44 107 LEU A O 1
ATOM 870 N N . PRO A 1 108 ? 1.478 -11.195 -12.359 1 98.06 108 PRO A N 1
ATOM 871 C CA . PRO A 1 108 ? 1.699 -9.922 -11.664 1 98.06 108 PRO A CA 1
ATOM 872 C C . PRO A 1 108 ? 1.9 -8.75 -12.625 1 98.06 108 PRO A C 1
ATOM 874 O O . PRO A 1 108 ? 1.366 -7.664 -12.398 1 98.06 108 PRO A O 1
ATOM 877 N N . LEU A 1 109 ? 2.652 -8.977 -13.703 1 98.44 109 LEU A N 1
ATOM 878 C CA . LEU A 1 109 ? 2.852 -7.922 -14.688 1 98.44 109 LEU A CA 1
ATOM 879 C C . LEU A 1 109 ? 1.521 -7.48 -15.297 1 98.44 109 LEU A C 1
ATOM 881 O O . LEU A 1 109 ? 1.267 -6.285 -15.445 1 98.44 109 LEU A O 1
ATOM 885 N N . PHE A 1 110 ? 0.723 -8.398 -15.633 1 97.56 110 PHE A N 1
ATOM 886 C CA . PHE A 1 110 ? -0.569 -8.148 -16.266 1 97.56 110 PHE A CA 1
ATOM 887 C C . PHE A 1 110 ? -1.41 -7.207 -15.406 1 97.56 110 PHE A C 1
ATOM 889 O O . PHE A 1 110 ? -1.952 -6.219 -15.906 1 97.56 110 PHE A O 1
ATOM 896 N N . TYR A 1 111 ? -1.451 -7.477 -14.117 1 95.88 111 TYR A N 1
ATOM 897 C CA . TYR A 1 111 ? -2.334 -6.684 -13.273 1 95.88 111 TYR A CA 1
ATOM 898 C C . TYR A 1 111 ? -1.632 -5.418 -12.789 1 95.88 111 TYR A C 1
ATOM 900 O O . TYR A 1 111 ? -2.283 -4.414 -12.492 1 95.88 111 TYR A O 1
ATOM 908 N N . THR A 1 112 ? -0.311 -5.41 -12.656 1 96.38 112 THR A N 1
ATOM 909 C CA . THR A 1 112 ? 0.402 -4.168 -12.375 1 96.38 112 THR A CA 1
ATOM 910 C C . THR A 1 112 ? 0.166 -3.15 -13.492 1 96.38 112 THR A C 1
ATOM 912 O O . THR A 1 112 ? -0.109 -1.979 -13.219 1 96.38 112 THR A O 1
ATOM 915 N N . LEU A 1 113 ? 0.217 -3.629 -14.727 1 95.56 113 LEU A N 1
ATOM 916 C CA . LEU A 1 113 ? -0.004 -2.773 -15.891 1 95.56 113 LEU A CA 1
ATOM 917 C C . LEU A 1 113 ? -1.418 -2.205 -15.883 1 95.56 113 LEU A C 1
ATOM 919 O O . LEU A 1 113 ? -1.653 -1.11 -16.406 1 95.56 113 LEU A O 1
ATOM 923 N N . ARG A 1 114 ? -2.281 -2.859 -15.227 1 91.25 114 ARG A N 1
ATOM 924 C CA . ARG A 1 114 ? -3.684 -2.453 -15.242 1 91.25 114 ARG A CA 1
ATOM 925 C C . ARG A 1 114 ? -4.031 -1.631 -14.008 1 91.25 114 ARG A C 1
ATOM 927 O O . ARG A 1 114 ? -5.145 -1.116 -13.891 1 91.25 114 ARG A O 1
ATOM 934 N N . GLN A 1 115 ? -3.115 -1.543 -13.078 1 89.88 115 GLN A N 1
ATOM 935 C CA . GLN A 1 115 ? -3.305 -0.703 -11.906 1 89.88 115 GLN A CA 1
ATOM 936 C C . GLN A 1 115 ? -3.287 0.777 -12.273 1 89.88 115 GLN A C 1
ATOM 938 O O . GLN A 1 115 ? -3.9 1.601 -11.594 1 89.88 115 GLN A O 1
ATOM 943 N N . PHE A 1 116 ? -2.588 1.097 -13.305 1 89.5 116 PHE A N 1
ATOM 944 C CA . PHE A 1 116 ? -2.428 2.486 -13.719 1 89.5 116 PHE A CA 1
ATOM 945 C C . PHE A 1 116 ? -3.053 2.719 -15.086 1 89.5 116 PHE A C 1
ATOM 947 O O . PHE A 1 116 ? -2.791 1.969 -16.031 1 89.5 116 PHE A O 1
ATOM 954 N N . PRO A 1 117 ? -3.811 3.748 -15.172 1 85.81 117 PRO A N 1
ATOM 955 C CA . PRO A 1 117 ? -4.496 4.008 -16.438 1 85.81 117 PRO A CA 1
ATOM 956 C C . PRO A 1 117 ? -3.531 4.207 -17.594 1 85.81 117 PRO A C 1
ATOM 958 O O . PRO A 1 117 ? -2.576 4.98 -17.484 1 85.81 117 PRO A O 1
ATOM 961 N N . GLY A 1 118 ? -3.812 3.436 -18.672 1 87 118 GLY A N 1
ATOM 962 C CA . GLY A 1 118 ? -3.086 3.617 -19.922 1 87 118 GLY A CA 1
ATOM 963 C C . GLY A 1 118 ? -1.753 2.891 -19.938 1 87 118 GLY A C 1
ATOM 964 O O . GLY A 1 118 ? -1.153 2.721 -21 1 87 118 GLY A O 1
ATOM 965 N N . LEU A 1 119 ? -1.283 2.416 -18.859 1 91.56 119 LEU A N 1
ATOM 966 C CA . LEU A 1 119 ? 0.057 1.849 -18.766 1 91.56 119 LEU A CA 1
ATOM 967 C C . LEU A 1 119 ? 0.175 0.585 -19.609 1 91.56 119 LEU A C 1
ATOM 969 O O . LEU A 1 119 ? 1.193 0.37 -20.266 1 91.56 119 LEU A O 1
ATOM 973 N N . ALA A 1 120 ? -0.825 -0.209 -19.625 1 90.94 120 ALA A N 1
ATOM 974 C CA . ALA A 1 120 ? -0.794 -1.479 -20.344 1 90.94 120 ALA A CA 1
ATOM 975 C C . ALA A 1 120 ? -0.548 -1.259 -21.828 1 90.94 120 ALA A C 1
ATOM 977 O O . ALA A 1 120 ? 0.097 -2.078 -22.5 1 90.94 120 ALA A O 1
ATOM 978 N N . HIS A 1 121 ? -0.954 -0.145 -22.359 1 91.56 121 HIS A N 1
ATOM 979 C CA . HIS A 1 121 ? -0.861 0.109 -23.797 1 91.56 121 HIS A CA 1
ATOM 980 C C . HIS A 1 121 ? 0.401 0.896 -24.141 1 91.56 121 HIS A C 1
ATOM 982 O O . HIS A 1 121 ? 0.888 0.837 -25.266 1 91.56 121 HIS A O 1
ATOM 988 N N . GLU A 1 122 ? 0.933 1.517 -23.094 1 92.44 122 GLU A N 1
ATOM 989 C CA . GLU A 1 122 ? 1.995 2.463 -23.422 1 92.44 122 GLU A CA 1
ATOM 990 C C . GLU A 1 122 ? 3.342 1.989 -22.891 1 92.44 122 GLU A C 1
ATOM 992 O O . GLU A 1 122 ? 4.395 2.393 -23.391 1 92.44 122 GLU A O 1
ATOM 997 N N . ALA A 1 123 ? 3.33 1.147 -22.016 1 96.56 123 ALA A N 1
ATOM 998 C CA . ALA A 1 123 ? 4.551 0.864 -21.266 1 96.56 123 ALA A CA 1
ATOM 999 C C . ALA A 1 123 ? 5.465 -0.081 -22.031 1 96.56 123 ALA A C 1
ATOM 1001 O O . ALA A 1 123 ? 4.992 -0.951 -22.766 1 96.56 123 ALA A O 1
ATOM 1002 N N . ARG A 1 124 ? 6.719 0.123 -21.969 1 98.06 124 ARG A N 1
ATOM 1003 C CA . ARG A 1 124 ? 7.738 -0.854 -22.328 1 98.06 124 ARG A CA 1
ATOM 1004 C C . ARG A 1 124 ? 8.32 -1.53 -21.094 1 98.06 124 ARG A C 1
ATOM 1006 O O . ARG A 1 124 ? 8.664 -0.86 -20.109 1 98.06 124 ARG A O 1
ATOM 1013 N N . LEU A 1 125 ? 8.422 -2.83 -21.172 1 98.5 125 LEU A N 1
ATOM 1014 C CA . LEU A 1 125 ? 8.953 -3.588 -20.047 1 98.5 125 LEU A CA 1
ATOM 1015 C C . LEU A 1 125 ? 10.477 -3.592 -20.062 1 98.5 125 LEU A C 1
ATOM 1017 O O . LEU A 1 125 ? 11.094 -3.748 -21.109 1 98.5 125 LEU A O 1
ATOM 1021 N N . PHE A 1 126 ? 11.109 -3.314 -18.953 1 98.56 126 PHE A N 1
ATOM 1022 C CA . PHE A 1 126 ? 12.555 -3.406 -18.75 1 98.56 126 PHE A CA 1
ATOM 1023 C C . PHE A 1 126 ? 12.883 -4.438 -17.688 1 98.56 126 PHE A C 1
ATOM 1025 O O . PHE A 1 126 ? 12.469 -4.297 -16.531 1 98.56 126 PHE A O 1
ATOM 1032 N N . PHE A 1 127 ? 13.586 -5.461 -18.047 1 98.69 127 PHE A N 1
ATOM 1033 C CA . PHE A 1 127 ? 14 -6.492 -17.094 1 98.69 127 PHE A CA 1
ATOM 1034 C C . PHE A 1 127 ? 15.461 -6.301 -16.688 1 98.69 127 PHE A C 1
ATOM 1036 O O . PHE A 1 127 ? 16.359 -6.375 -17.531 1 98.69 127 PHE A O 1
ATOM 1043 N N . MET A 1 128 ? 15.734 -6.156 -15.32 1 98.12 128 MET A N 1
ATOM 1044 C CA . MET A 1 128 ? 17.031 -5.652 -14.867 1 98.12 128 MET A CA 1
ATOM 1045 C C . MET A 1 128 ? 17.812 -6.73 -14.125 1 98.12 128 MET A C 1
ATOM 1047 O O . MET A 1 128 ? 18.891 -6.469 -13.586 1 98.12 128 MET A O 1
ATOM 1051 N N . GLU A 1 129 ? 17.312 -7.957 -14.039 1 96.69 129 GLU A N 1
ATOM 1052 C CA . GLU A 1 129 ? 17.969 -9 -13.242 1 96.69 129 GLU A CA 1
ATOM 1053 C C . GLU A 1 129 ? 19.25 -9.469 -13.906 1 96.69 129 GLU A C 1
ATOM 1055 O O . GLU A 1 129 ? 20.094 -10.102 -13.258 1 96.69 129 GLU A O 1
ATOM 1060 N N . GLY A 1 130 ? 19.422 -9.25 -15.227 1 95.88 130 GLY A N 1
ATOM 1061 C CA . GLY A 1 130 ? 20.688 -9.539 -15.867 1 95.88 130 GLY A CA 1
ATOM 1062 C C . GLY A 1 130 ? 20.688 -10.852 -16.625 1 95.88 130 GLY A C 1
ATOM 1063 O O . GLY A 1 130 ? 21.719 -11.242 -17.203 1 95.88 130 GLY A O 1
ATOM 1064 N N . TRP A 1 131 ? 19.609 -11.531 -16.719 1 96.12 131 TRP A N 1
ATOM 1065 C CA . TRP A 1 131 ? 19.516 -12.789 -17.453 1 96.12 131 TRP A CA 1
ATOM 1066 C C . TRP A 1 131 ? 19.172 -12.547 -18.922 1 96.12 131 TRP A C 1
ATOM 1068 O O . TRP A 1 131 ? 18.75 -11.445 -19.297 1 96.12 131 TRP A O 1
ATOM 1078 N N . GLY A 1 132 ? 19.438 -13.57 -19.75 1 96.62 132 GLY A N 1
ATOM 1079 C CA . GLY A 1 132 ? 19 -13.523 -21.141 1 96.62 132 GLY A CA 1
ATOM 1080 C C . GLY A 1 132 ? 17.5 -13.719 -21.297 1 96.62 132 GLY A C 1
ATOM 1081 O O . GLY A 1 132 ? 16.75 -13.664 -20.328 1 96.62 132 GLY A O 1
ATOM 1082 N N . GLU A 1 133 ? 17.031 -13.82 -22.469 1 96.56 133 GLU A N 1
ATOM 1083 C CA . GLU A 1 133 ? 15.602 -13.883 -22.781 1 96.56 133 GLU A CA 1
ATOM 1084 C C . GLU A 1 133 ? 14.945 -15.094 -22.125 1 96.56 133 GLU A C 1
ATOM 1086 O O . GLU A 1 133 ? 13.828 -15 -21.594 1 96.56 133 GLU A O 1
ATOM 1091 N N . GLY A 1 134 ? 15.766 -16.266 -22.156 1 93.94 134 GLY A N 1
ATOM 1092 C CA . GLY A 1 134 ? 15.188 -17.516 -21.688 1 93.94 134 GLY A CA 1
ATOM 1093 C C . GLY A 1 134 ? 14.25 -18.156 -22.703 1 93.94 134 GLY A C 1
ATOM 1094 O O . GLY A 1 134 ? 14.031 -17.609 -23.781 1 93.94 134 GLY A O 1
ATOM 1095 N N . ALA A 1 135 ? 13.617 -19.297 -22.344 1 91.81 135 ALA A N 1
ATOM 1096 C CA . ALA A 1 135 ? 12.867 -20.141 -23.266 1 91.81 135 ALA A CA 1
ATOM 1097 C C . ALA A 1 135 ? 11.469 -19.578 -23.516 1 91.81 135 ALA A C 1
ATOM 1099 O O . ALA A 1 135 ? 10.844 -19.891 -24.531 1 91.81 135 ALA A O 1
ATOM 1100 N N . HIS A 1 136 ? 11.008 -18.688 -22.625 1 95.38 136 HIS A N 1
ATOM 1101 C CA . HIS A 1 136 ? 9.609 -18.281 -22.688 1 95.38 136 HIS A CA 1
ATOM 1102 C C . HIS A 1 136 ? 9.477 -16.781 -22.891 1 95.38 136 HIS A C 1
ATOM 1104 O O . HIS A 1 136 ? 8.492 -16.172 -22.469 1 95.38 136 HIS A O 1
ATOM 1110 N N . PHE A 1 137 ? 10.406 -16.141 -23.531 1 97.31 137 PHE A N 1
ATOM 1111 C CA . PHE A 1 137 ? 10.469 -14.688 -23.625 1 97.31 137 PHE A CA 1
ATOM 1112 C C . PHE A 1 137 ? 9.305 -14.148 -24.453 1 97.31 137 PHE A C 1
ATOM 1114 O O . PHE A 1 137 ? 8.82 -13.047 -24.203 1 97.31 137 PHE A O 1
ATOM 1121 N N . ASP A 1 138 ? 8.812 -14.945 -25.406 1 96.62 138 ASP A N 1
ATOM 1122 C CA . ASP A 1 138 ? 7.719 -14.523 -26.281 1 96.62 138 ASP A CA 1
ATOM 1123 C C . ASP A 1 138 ? 6.445 -14.25 -25.469 1 96.62 138 ASP A C 1
ATOM 1125 O O . ASP A 1 138 ? 5.609 -13.445 -25.891 1 96.62 138 ASP A O 1
ATOM 1129 N N . LEU A 1 139 ? 6.32 -14.883 -24.359 1 97.94 139 LEU A N 1
ATOM 1130 C CA . LEU A 1 139 ? 5.141 -14.672 -23.531 1 97.94 139 LEU A CA 1
ATOM 1131 C C . LEU A 1 139 ? 5.145 -13.273 -22.922 1 97.94 139 LEU A C 1
ATOM 1133 O O . LEU A 1 139 ? 4.09 -12.648 -22.797 1 97.94 139 LEU A O 1
ATOM 1137 N N . TYR A 1 140 ? 6.324 -12.75 -22.594 1 98.19 140 TYR A N 1
ATOM 1138 C CA . TYR A 1 140 ? 6.438 -11.406 -22.047 1 98.19 140 TYR A CA 1
ATOM 1139 C C . TYR A 1 140 ? 6.055 -10.352 -23.078 1 98.19 140 TYR A C 1
ATOM 1141 O O . TYR A 1 140 ? 5.473 -9.32 -22.75 1 98.19 140 TYR A O 1
ATOM 1149 N N . LYS A 1 141 ? 6.285 -10.656 -24.328 1 97.5 141 LYS A N 1
ATOM 1150 C CA . LYS A 1 141 ? 6.023 -9.742 -25.438 1 97.5 141 LYS A CA 1
ATOM 1151 C C . LYS A 1 141 ? 4.527 -9.523 -25.641 1 97.5 141 LYS A C 1
ATOM 1153 O O . LYS A 1 141 ? 4.113 -8.555 -26.266 1 97.5 141 LYS A O 1
ATOM 1158 N N . LEU A 1 142 ? 3.764 -10.391 -25.109 1 97.06 142 LEU A N 1
ATOM 1159 C CA . LEU A 1 142 ? 2.318 -10.336 -25.312 1 97.06 142 LEU A CA 1
ATOM 1160 C C . LEU A 1 142 ? 1.694 -9.266 -24.422 1 97.06 142 LEU A C 1
ATOM 1162 O O . LEU A 1 142 ? 0.553 -8.859 -24.641 1 97.06 142 LEU A O 1
ATOM 1166 N N . LEU A 1 143 ? 2.383 -8.828 -23.359 1 97.06 143 LEU A N 1
ATOM 1167 C CA . LEU A 1 143 ? 1.782 -8.023 -22.312 1 97.06 143 LEU A CA 1
ATOM 1168 C C . LEU A 1 143 ? 1.755 -6.547 -22.703 1 97.06 143 LEU A C 1
ATOM 1170 O O . LEU A 1 143 ? 1.006 -5.758 -22.109 1 97.06 143 LEU A O 1
ATOM 1174 N N . SER A 1 144 ? 2.592 -6.152 -23.547 1 93.69 144 SER A N 1
ATOM 1175 C CA . SER A 1 144 ? 2.684 -4.781 -24.031 1 93.69 144 SER A CA 1
ATOM 1176 C C . SER A 1 144 ? 3.039 -4.738 -25.516 1 93.69 144 SER A C 1
ATOM 1178 O O . SER A 1 144 ? 3.717 -5.637 -26.016 1 93.69 144 SER A O 1
ATOM 1180 N N . PRO A 1 145 ? 2.559 -3.711 -26.234 1 94.62 145 PRO A N 1
ATOM 1181 C CA . PRO A 1 145 ? 2.873 -3.631 -27.656 1 94.62 145 PRO A CA 1
ATOM 1182 C C . PRO A 1 145 ? 4.34 -3.307 -27.922 1 94.62 145 PRO A C 1
ATOM 1184 O O . PRO A 1 145 ? 4.824 -3.48 -29.047 1 94.62 145 PRO A O 1
ATOM 1187 N N . LYS A 1 146 ? 5.039 -2.895 -26.984 1 96.38 146 LYS A N 1
ATOM 1188 C CA . LYS A 1 146 ? 6.449 -2.555 -27.141 1 96.38 146 LYS A CA 1
ATOM 1189 C C . LYS A 1 146 ? 7.344 -3.727 -26.75 1 96.38 146 LYS A C 1
ATOM 1191 O O . LYS A 1 146 ? 7.074 -4.414 -25.766 1 96.38 146 LYS A O 1
ATOM 1196 N N . GLN A 1 147 ? 8.414 -3.92 -27.469 1 96.25 147 GLN A N 1
ATOM 1197 C CA . GLN A 1 147 ? 9.352 -5.008 -27.188 1 96.25 147 GLN A CA 1
ATOM 1198 C C . GLN A 1 147 ? 10.062 -4.785 -25.859 1 96.25 147 GLN A C 1
ATOM 1200 O O . GLN A 1 147 ? 10.656 -3.727 -25.641 1 96.25 147 GLN A O 1
ATOM 1205 N N . PRO A 1 148 ? 10.023 -5.797 -25 1 97.94 148 PRO A N 1
ATOM 1206 C CA . PRO A 1 148 ? 10.773 -5.66 -23.75 1 97.94 148 PRO A CA 1
ATOM 1207 C C . PRO A 1 148 ? 12.281 -5.551 -23.969 1 97.94 148 PRO A C 1
ATOM 1209 O O . PRO A 1 148 ? 12.797 -6.055 -24.969 1 97.94 148 PRO A O 1
ATOM 1212 N N . LEU A 1 149 ? 12.93 -4.902 -23.062 1 98.19 149 LEU A N 1
ATOM 1213 C CA . LEU A 1 149 ? 14.383 -4.781 -23.125 1 98.19 149 LEU A CA 1
ATOM 1214 C C . LEU A 1 149 ? 15.031 -5.398 -21.891 1 98.19 149 LEU A C 1
ATOM 1216 O O . LEU A 1 149 ? 14.508 -5.285 -20.781 1 98.19 149 LEU A O 1
ATOM 1220 N N . LEU A 1 150 ? 16.125 -6.012 -22.156 1 98.12 150 LEU A N 1
ATOM 1221 C CA . LEU A 1 150 ? 16.922 -6.617 -21.094 1 98.12 150 LEU A CA 1
ATOM 1222 C C . LEU A 1 150 ? 18.062 -5.695 -20.672 1 98.12 150 LEU A C 1
ATOM 1224 O O . LEU A 1 150 ? 18.516 -4.855 -21.453 1 98.12 150 LEU A O 1
ATOM 1228 N N . ARG A 1 151 ? 18.562 -5.867 -19.453 1 97.75 151 ARG A N 1
ATOM 1229 C CA . ARG A 1 151 ? 19.609 -5.027 -18.891 1 97.75 151 ARG A CA 1
ATOM 1230 C C . ARG A 1 151 ? 20.812 -4.945 -19.828 1 97.75 151 ARG A C 1
ATOM 1232 O O . ARG A 1 151 ? 21.359 -3.867 -20.047 1 97.75 151 ARG A O 1
ATOM 1239 N N . ALA A 1 152 ? 21.203 -6.059 -20.406 1 96.5 152 ALA A N 1
ATOM 1240 C CA . ALA A 1 152 ? 22.391 -6.141 -21.25 1 96.5 152 ALA A CA 1
ATOM 1241 C C . ALA A 1 152 ? 22.234 -5.277 -22.5 1 96.5 152 ALA A C 1
ATOM 1243 O O . ALA A 1 152 ? 23.219 -4.852 -23.094 1 96.5 152 ALA A O 1
ATOM 1244 N N . GLN A 1 153 ? 21.031 -5.004 -22.891 1 96.56 153 GLN A N 1
ATOM 1245 C CA . GLN A 1 153 ? 20.766 -4.25 -24.109 1 96.56 153 GLN A CA 1
ATOM 1246 C C . GLN A 1 153 ? 20.844 -2.746 -23.844 1 96.56 153 GLN A C 1
ATOM 1248 O O . GLN A 1 153 ? 20.891 -1.953 -24.797 1 96.56 153 GLN A O 1
ATOM 1253 N N . LEU A 1 154 ? 20.859 -2.363 -22.625 1 96.75 154 LEU A N 1
ATOM 1254 C CA . LEU A 1 154 ? 20.781 -0.948 -22.297 1 96.75 154 LEU A CA 1
ATOM 1255 C C . LEU A 1 154 ? 22.109 -0.245 -22.562 1 96.75 154 LEU A C 1
ATOM 1257 O O . LEU A 1 154 ? 22.125 0.951 -22.859 1 96.75 154 LEU A O 1
ATOM 1261 N N . LYS A 1 155 ? 23.172 -0.971 -22.438 1 93.62 155 LYS A N 1
ATOM 1262 C CA . LYS A 1 155 ? 24.484 -0.399 -22.703 1 93.62 155 LYS A CA 1
ATOM 1263 C C . LYS A 1 155 ? 24.578 0.137 -24.141 1 93.62 155 LYS A C 1
ATOM 1265 O O . LYS A 1 155 ? 25.234 1.155 -24.375 1 93.62 155 LYS A O 1
ATOM 1270 N N . ALA A 1 156 ? 23.938 -0.523 -25.016 1 95.12 156 ALA A N 1
ATOM 1271 C CA . ALA A 1 156 ? 23.969 -0.131 -26.422 1 95.12 156 ALA A CA 1
ATOM 1272 C C . ALA A 1 156 ? 23.156 1.145 -26.641 1 95.12 156 ALA A C 1
ATOM 1274 O O . ALA A 1 156 ? 23.375 1.844 -27.641 1 95.12 156 ALA A O 1
ATOM 1275 N N . LEU A 1 157 ? 22.297 1.419 -25.75 1 95.06 157 LEU A N 1
ATOM 1276 C CA . LEU A 1 157 ? 21.453 2.596 -25.906 1 95.06 157 LEU A CA 1
ATOM 1277 C C . LEU A 1 157 ? 22.172 3.85 -25.422 1 95.06 157 LEU A C 1
ATOM 1279 O O . LEU A 1 157 ? 21.906 4.949 -25.906 1 95.06 157 LEU A O 1
ATOM 1283 N N . GLY A 1 158 ? 23.047 3.721 -24.406 1 95.44 158 GLY A N 1
ATOM 1284 C CA . GLY A 1 158 ? 23.797 4.844 -23.859 1 95.44 158 GLY A CA 1
ATOM 1285 C C . GLY A 1 158 ? 24.422 4.543 -22.516 1 95.44 158 GLY A C 1
ATOM 1286 O O . GLY A 1 158 ? 24.062 3.568 -21.859 1 95.44 158 GLY A O 1
ATOM 1287 N N . ARG A 1 159 ? 25.297 5.426 -22.156 1 96.69 159 ARG A N 1
ATOM 1288 C CA . ARG A 1 159 ? 26.016 5.258 -20.906 1 96.69 159 ARG A CA 1
ATOM 1289 C C . ARG A 1 159 ? 25.188 5.762 -19.734 1 96.69 159 ARG A C 1
ATOM 1291 O O . ARG A 1 159 ? 25.344 5.289 -18.609 1 96.69 159 ARG A O 1
ATOM 1298 N N . LEU A 1 160 ? 24.438 6.723 -20 1 97.94 160 LEU A N 1
ATOM 1299 C CA . LEU A 1 160 ? 23.484 7.266 -19.031 1 97.94 160 LEU A CA 1
ATOM 1300 C C . LEU A 1 160 ? 22.094 7.367 -19.656 1 97.94 160 LEU A C 1
ATOM 1302 O O . LEU A 1 160 ? 21.828 8.266 -20.453 1 97.94 160 LEU A O 1
ATOM 1306 N N . LEU A 1 161 ? 21.234 6.418 -19.25 1 98.12 161 LEU A N 1
ATOM 1307 C CA . LEU A 1 161 ? 19.859 6.391 -19.75 1 98.12 161 LEU A CA 1
ATOM 1308 C C . LEU A 1 161 ? 18.922 7.023 -18.734 1 98.12 161 LEU A C 1
ATOM 1310 O O . LEU A 1 161 ? 18.938 6.676 -17.547 1 98.12 161 LEU A O 1
ATOM 1314 N N . CYS A 1 162 ? 18.156 7.965 -19.156 1 98.06 162 CYS A N 1
ATOM 1315 C CA . CYS A 1 162 ? 17.203 8.625 -18.266 1 98.06 162 CYS A CA 1
ATOM 1316 C C . CYS A 1 162 ? 15.773 8.391 -18.719 1 98.06 162 CYS A C 1
ATOM 1318 O O . CYS A 1 162 ? 15.406 8.758 -19.844 1 98.06 162 CYS A O 1
ATOM 1320 N N . PHE A 1 163 ? 14.992 7.789 -17.859 1 98 163 PHE A N 1
ATOM 1321 C CA . PHE A 1 163 ? 13.594 7.484 -18.156 1 98 163 PHE A CA 1
ATOM 1322 C C . PHE A 1 163 ? 12.703 8.68 -17.828 1 98 163 PHE A C 1
ATOM 1324 O O . PHE A 1 163 ? 12.641 9.125 -16.688 1 98 163 PHE A O 1
ATOM 1331 N N . SER A 1 164 ? 12.008 9.156 -18.828 1 96.12 164 SER A N 1
ATOM 1332 C CA . SER A 1 164 ? 11.094 10.273 -18.578 1 96.12 164 SER A CA 1
ATOM 1333 C C . SER A 1 164 ? 10.023 9.898 -17.562 1 96.12 164 SER A C 1
ATOM 1335 O O . SER A 1 164 ? 9.68 10.703 -16.688 1 96.12 164 SER A O 1
ATOM 1337 N N . HIS A 1 165 ? 9.422 8.766 -17.75 1 95.81 165 HIS A N 1
ATOM 1338 C CA . HIS A 1 165 ? 8.461 8.172 -16.828 1 95.81 165 HIS A CA 1
ATOM 1339 C C . HIS A 1 165 ? 8.781 6.699 -16.578 1 95.81 165 HIS A C 1
ATOM 1341 O O . HIS A 1 165 ? 8.867 5.91 -17.516 1 95.81 165 HIS A O 1
ATOM 1347 N N . ALA A 1 166 ? 8.953 6.352 -15.328 1 97.56 166 ALA A N 1
ATOM 1348 C CA . ALA A 1 166 ? 9.273 4.969 -15 1 97.56 166 ALA A CA 1
ATOM 1349 C C . ALA A 1 166 ? 8.438 4.48 -13.812 1 97.56 166 ALA A C 1
ATOM 1351 O O . ALA A 1 166 ? 8.328 5.172 -12.797 1 97.56 166 ALA A O 1
ATOM 1352 N N . PHE A 1 167 ? 7.762 3.396 -14.023 1 97.75 167 PHE A N 1
ATOM 1353 C CA . PHE A 1 167 ? 7.176 2.633 -12.93 1 97.75 167 PHE A CA 1
ATOM 1354 C C . PHE A 1 167 ? 8.109 1.512 -12.492 1 97.75 167 PHE A C 1
ATOM 1356 O O . PHE A 1 167 ? 8.625 0.765 -13.328 1 97.75 167 PHE A O 1
ATOM 1363 N N . VAL A 1 168 ? 8.398 1.44 -11.195 1 98.38 168 VAL A N 1
ATOM 1364 C CA . VAL A 1 168 ? 9.391 0.49 -10.703 1 98.38 168 VAL A CA 1
ATOM 1365 C C . VAL A 1 168 ? 8.75 -0.444 -9.68 1 98.38 168 VAL A C 1
ATOM 1367 O O . VAL A 1 168 ? 8.141 0.013 -8.711 1 98.38 168 VAL A O 1
ATOM 1370 N N . GLY A 1 169 ? 8.906 -1.746 -9.906 1 97.56 169 GLY A N 1
ATOM 1371 C CA . GLY A 1 169 ? 8.359 -2.75 -9.008 1 97.56 169 GLY A CA 1
ATOM 1372 C C . GLY A 1 169 ? 7.168 -3.484 -9.578 1 97.56 169 GLY A C 1
ATOM 1373 O O . GLY A 1 169 ? 6.699 -3.158 -10.672 1 97.56 169 GLY A O 1
ATOM 1374 N N . LEU A 1 170 ? 6.68 -4.551 -8.797 1 96.69 170 LEU A N 1
ATOM 1375 C CA . LEU A 1 170 ? 5.547 -5.375 -9.203 1 96.69 170 LEU A CA 1
ATOM 1376 C C . LEU A 1 170 ? 4.598 -5.605 -8.039 1 96.69 170 LEU A C 1
ATOM 1378 O O . LEU A 1 170 ? 5.035 -5.785 -6.898 1 96.69 170 LEU A O 1
ATOM 1382 N N . SER A 1 171 ? 3.363 -5.559 -8.406 1 95.31 171 SER A N 1
ATOM 1383 C CA . SER A 1 171 ? 2.381 -5.965 -7.406 1 95.31 171 SER A CA 1
ATOM 1384 C C . SER A 1 171 ? 2.438 -7.465 -7.156 1 95.31 171 SER A C 1
ATOM 1386 O O . SER A 1 171 ? 2.578 -8.25 -8.094 1 95.31 171 SER A O 1
ATOM 1388 N N . LYS A 1 172 ? 2.299 -7.871 -5.93 1 95.69 172 LYS A N 1
ATOM 1389 C CA . LYS A 1 172 ? 2.377 -9.273 -5.547 1 95.69 172 LYS A CA 1
ATOM 1390 C C . LYS A 1 172 ? 0.992 -9.836 -5.234 1 95.69 172 LYS A C 1
ATOM 1392 O O . LYS A 1 172 ? 0.865 -10.984 -4.801 1 95.69 172 LYS A O 1
ATOM 1397 N N . VAL A 1 173 ? 0.005 -9.141 -5.516 1 95 173 VAL A N 1
ATOM 1398 C CA . VAL A 1 173 ? -1.347 -9.43 -5.047 1 95 173 VAL A CA 1
ATOM 1399 C C . VAL A 1 173 ? -1.85 -10.719 -5.684 1 95 173 VAL A C 1
ATOM 1401 O O . VAL A 1 173 ? -2.68 -11.422 -5.105 1 95 173 VAL A O 1
ATOM 1404 N N . THR A 1 174 ? -1.312 -11.07 -6.805 1 97.31 174 THR A N 1
ATOM 1405 C CA . THR A 1 174 ? -1.87 -12.195 -7.551 1 97.31 174 THR A CA 1
ATOM 1406 C C . THR A 1 174 ? -1.129 -13.492 -7.219 1 97.31 174 THR A C 1
ATOM 1408 O O . THR A 1 174 ? -1.494 -14.562 -7.703 1 97.31 174 THR A O 1
ATOM 1411 N N . THR A 1 175 ? -0.06 -13.422 -6.473 1 97.81 175 THR A N 1
ATOM 1412 C CA . THR A 1 175 ? 0.677 -14.641 -6.148 1 97.81 175 THR A CA 1
ATOM 1413 C C . THR A 1 175 ? -0.05 -15.445 -5.074 1 97.81 175 THR A C 1
ATOM 1415 O O . THR A 1 175 ? -0.65 -14.867 -4.16 1 97.81 175 THR A O 1
ATOM 1418 N N . TRP A 1 176 ? 0.014 -16.781 -5.121 1 98.44 176 TRP A N 1
ATOM 1419 C CA . TRP A 1 176 ? -0.74 -17.594 -4.172 1 98.44 176 TRP A CA 1
ATOM 1420 C C . TRP A 1 176 ? 0.18 -18.562 -3.428 1 98.44 176 TRP A C 1
ATOM 1422 O O . TRP A 1 176 ? -0.262 -19.281 -2.531 1 98.44 176 TRP A O 1
ATOM 1432 N N . TYR A 1 177 ? 1.521 -18.547 -3.76 1 98.06 177 TYR A N 1
ATOM 1433 C CA . TYR A 1 177 ? 2.396 -19.609 -3.252 1 98.06 177 TYR A CA 1
ATOM 1434 C C . TYR A 1 177 ? 3.752 -19.031 -2.852 1 98.06 177 TYR A C 1
ATOM 1436 O O . TYR A 1 177 ? 4.254 -18.109 -3.484 1 98.06 177 TYR A O 1
ATOM 1444 N N . GLN A 1 178 ? 4.355 -19.531 -1.763 1 97 178 GLN A N 1
ATOM 1445 C CA . GLN A 1 178 ? 5.719 -19.203 -1.354 1 97 178 GLN A CA 1
ATOM 1446 C C . GLN A 1 178 ? 6.617 -20.438 -1.392 1 97 178 GLN A C 1
ATOM 1448 O O . GLN A 1 178 ? 6.168 -21.547 -1.089 1 97 178 GLN A O 1
ATOM 1453 N N . TYR A 1 179 ? 7.836 -20.359 -1.745 1 95.06 179 TYR A N 1
ATOM 1454 C CA . TYR A 1 179 ? 8.648 -21.469 -2.244 1 95.06 179 TYR A CA 1
ATOM 1455 C C . TYR A 1 179 ? 9.562 -22.016 -1.151 1 95.06 179 TYR A C 1
ATOM 1457 O O . TYR A 1 179 ? 10.375 -22.906 -1.401 1 95.06 179 TYR A O 1
ATOM 1465 N N . GLY A 1 180 ? 9.602 -21.453 0.019 1 95.12 180 GLY A N 1
ATOM 1466 C CA . GLY A 1 180 ? 10.305 -22.078 1.132 1 95.12 180 GLY A CA 1
ATOM 1467 C C . GLY A 1 180 ? 11.633 -21.391 1.439 1 95.12 180 GLY A C 1
ATOM 1468 O O . GLY A 1 180 ? 12.578 -22.047 1.896 1 95.12 180 GLY A O 1
ATOM 1469 N N . PHE A 1 181 ? 11.695 -20.141 1.25 1 91.81 181 PHE A N 1
ATOM 1470 C CA . PHE A 1 181 ? 12.93 -19.422 1.555 1 91.81 181 PHE A CA 1
ATOM 1471 C C . PHE A 1 181 ? 13.086 -19.219 3.059 1 91.81 181 PHE A C 1
ATOM 1473 O O . PHE A 1 181 ? 14.195 -19.25 3.582 1 91.81 181 PHE A O 1
ATOM 1480 N N . VAL A 1 182 ? 11.977 -19.031 3.693 1 91.12 182 VAL A N 1
ATOM 1481 C CA . VAL A 1 182 ? 12.008 -18.719 5.121 1 91.12 182 VAL A CA 1
ATOM 1482 C C . VAL A 1 182 ? 11.289 -19.812 5.902 1 91.12 182 VAL A C 1
ATOM 1484 O O . VAL A 1 182 ? 11.672 -20.125 7.035 1 91.12 182 VAL A O 1
ATOM 1487 N N . GLN A 1 183 ? 10.352 -20.375 5.355 1 94.69 183 GLN A N 1
ATOM 1488 C CA . GLN A 1 183 ? 9.586 -21.5 5.867 1 94.69 183 GLN A CA 1
ATOM 1489 C C . GLN A 1 183 ? 9.305 -22.516 4.762 1 94.69 183 GLN A C 1
ATOM 1491 O O . GLN A 1 183 ? 9.406 -22.203 3.578 1 94.69 183 GLN A O 1
ATOM 1496 N N . PRO A 1 184 ? 9.039 -23.719 5.148 1 96.56 184 PRO A N 1
ATOM 1497 C CA . PRO A 1 184 ? 8.75 -24.703 4.094 1 96.56 184 PRO A CA 1
ATOM 1498 C C . PRO A 1 184 ? 7.684 -24.203 3.117 1 96.56 184 PRO A C 1
ATOM 1500 O O . PRO A 1 184 ? 6.742 -23.516 3.52 1 96.56 184 PRO A O 1
ATOM 1503 N N . GLN A 1 185 ? 7.832 -24.547 1.908 1 96.94 185 GLN A N 1
ATOM 1504 C CA . GLN A 1 185 ? 6.977 -24.031 0.852 1 96.94 185 GLN A CA 1
ATOM 1505 C C . GLN A 1 185 ? 5.508 -24.344 1.121 1 96.94 185 GLN A C 1
ATOM 1507 O O . GLN A 1 185 ? 5.195 -25.297 1.835 1 96.94 185 GLN A O 1
ATOM 1512 N N . GLY A 1 186 ? 4.625 -23.594 0.645 1 97.56 186 GLY A N 1
ATOM 1513 C CA . GLY A 1 186 ? 3.189 -23.766 0.808 1 97.56 186 GLY A CA 1
ATOM 1514 C C . GLY A 1 186 ? 2.389 -22.562 0.323 1 97.56 186 GLY A C 1
ATOM 1515 O O . GLY A 1 186 ? 2.957 -21.578 -0.155 1 97.56 186 GLY A O 1
ATOM 1516 N N . PRO A 1 187 ? 1.034 -22.766 0.371 1 97.75 187 PRO A N 1
ATOM 1517 C CA . PRO A 1 187 ? 0.185 -21.625 0.042 1 97.75 187 PRO A CA 1
ATOM 1518 C C . PRO A 1 187 ? 0.485 -20.391 0.907 1 97.75 187 PRO A C 1
ATOM 1520 O O . PRO A 1 187 ? 0.811 -20.531 2.088 1 97.75 187 PRO A O 1
ATOM 1523 N N . LYS A 1 188 ? 0.389 -19.281 0.27 1 96.06 188 LYS A N 1
ATOM 1524 C CA . LYS A 1 188 ? 0.497 -18.062 1.065 1 96.06 188 LYS A CA 1
ATOM 1525 C C . LYS A 1 188 ? -0.629 -17.984 2.092 1 96.06 188 LYS A C 1
ATOM 1527 O O . LYS A 1 188 ? -1.738 -18.453 1.847 1 96.06 188 LYS A O 1
ATOM 1532 N N . ALA A 1 189 ? -0.295 -17.391 3.273 1 89.25 189 ALA A N 1
ATOM 1533 C CA . ALA A 1 189 ? -1.271 -17.25 4.352 1 89.25 189 ALA A CA 1
ATOM 1534 C C . ALA A 1 189 ? -2.436 -16.359 3.932 1 89.25 189 ALA A C 1
ATOM 1536 O O . ALA A 1 189 ? -3.59 -16.641 4.266 1 89.25 189 ALA A O 1
ATOM 1537 N N . ASN A 1 190 ? -2.17 -15.336 3.268 1 89.19 190 ASN A N 1
ATOM 1538 C CA . ASN A 1 190 ? -3.207 -14.406 2.832 1 89.19 190 ASN A CA 1
ATOM 1539 C C . ASN A 1 190 ? -3.256 -14.297 1.311 1 89.19 190 ASN A C 1
ATOM 1541 O O . ASN A 1 190 ? -2.801 -13.305 0.741 1 89.19 190 ASN A O 1
ATOM 1545 N N . ILE A 1 191 ? -4.02 -15.336 0.73 1 95.19 191 ILE A N 1
ATOM 1546 C CA . ILE A 1 191 ? -4.164 -15.312 -0.72 1 95.19 191 ILE A CA 1
ATOM 1547 C C . ILE A 1 191 ? -5.219 -14.273 -1.115 1 95.19 191 ILE A C 1
ATOM 1549 O O . ILE A 1 191 ? -6.32 -14.266 -0.567 1 95.19 191 ILE A O 1
ATOM 1553 N N . LEU A 1 192 ? -4.926 -13.422 -2.061 1 95.62 192 LEU A N 1
ATOM 1554 C CA . LEU A 1 192 ? -5.762 -12.273 -2.381 1 95.62 192 LEU A CA 1
ATOM 1555 C C . LEU A 1 192 ? -6.266 -12.352 -3.818 1 95.62 192 LEU A C 1
ATOM 1557 O O . LEU A 1 192 ? -6.848 -11.391 -4.328 1 95.62 192 LEU A O 1
ATOM 1561 N N . VAL A 1 193 ? -6.027 -13.438 -4.473 1 96.19 193 VAL A N 1
ATOM 1562 C CA . VAL A 1 193 ? -6.465 -13.648 -5.848 1 96.19 193 VAL A CA 1
ATOM 1563 C C . VAL A 1 193 ? -7.461 -14.805 -5.906 1 96.19 193 VAL A C 1
ATOM 1565 O O . VAL A 1 193 ? -7.383 -15.734 -5.105 1 96.19 193 VAL A O 1
ATOM 1568 N N . SER A 1 194 ? -8.406 -14.734 -6.785 1 93.81 194 SER A N 1
ATOM 1569 C CA . SER A 1 194 ? -9.367 -15.812 -7.004 1 93.81 194 SER A CA 1
ATOM 1570 C C . SER A 1 194 ? -9.25 -16.375 -8.414 1 93.81 194 SER A C 1
ATOM 1572 O O . SER A 1 194 ? -8.422 -15.914 -9.211 1 93.81 194 SER A O 1
ATOM 1574 N N . GLY A 1 195 ? -10.047 -17.406 -8.625 1 94.19 195 GLY A N 1
ATOM 1575 C CA . GLY A 1 195 ? -10.062 -17.984 -9.953 1 94.19 195 GLY A CA 1
ATOM 1576 C C . GLY A 1 195 ? -10.57 -17.031 -11.016 1 94.19 195 GLY A C 1
ATOM 1577 O O . GLY A 1 195 ? -10.242 -17.172 -12.195 1 94.19 195 GLY A O 1
ATOM 1578 N N . ASN A 1 196 ? -11.305 -16.016 -10.602 1 91.88 196 ASN A N 1
ATOM 1579 C CA . ASN A 1 196 ? -11.844 -15.07 -11.562 1 91.88 196 ASN A CA 1
ATOM 1580 C C . ASN A 1 196 ? -10.734 -14.25 -12.219 1 91.88 196 ASN A C 1
ATOM 1582 O O . ASN A 1 196 ? -10.734 -14.062 -13.438 1 91.88 196 ASN A O 1
ATOM 1586 N N . GLU A 1 197 ? -9.852 -13.766 -11.414 1 95.19 197 GLU A N 1
ATOM 1587 C CA . GLU A 1 197 ? -8.734 -12.992 -11.945 1 95.19 197 GLU A CA 1
ATOM 1588 C C . GLU A 1 197 ? -7.816 -13.859 -12.805 1 95.19 197 GLU A C 1
ATOM 1590 O O . GLU A 1 197 ? -7.336 -13.422 -13.852 1 95.19 197 GLU A O 1
ATOM 1595 N N . ILE A 1 198 ? -7.629 -15.094 -12.367 1 97.06 198 ILE A N 1
ATOM 1596 C CA . ILE A 1 198 ? -6.773 -16.016 -13.102 1 97.06 198 ILE A CA 1
ATOM 1597 C C . ILE A 1 198 ? -7.391 -16.312 -14.469 1 97.06 198 ILE A C 1
ATOM 1599 O O . ILE A 1 198 ? -6.699 -16.297 -15.484 1 97.06 198 ILE A O 1
ATOM 1603 N N . ARG A 1 199 ? -8.648 -16.531 -14.5 1 94.75 199 ARG A N 1
ATOM 1604 C CA . ARG A 1 199 ? -9.336 -16.859 -15.742 1 94.75 199 ARG A CA 1
ATOM 1605 C C . ARG A 1 199 ? -9.352 -15.672 -16.703 1 94.75 199 ARG A C 1
ATOM 1607 O O . ARG A 1 199 ? -9.273 -15.844 -17.922 1 94.75 199 ARG A O 1
ATOM 1614 N N . GLN A 1 200 ? -9.508 -14.461 -16.172 1 94.38 200 GLN A N 1
ATOM 1615 C CA . GLN A 1 200 ? -9.422 -13.273 -17.016 1 94.38 200 GLN A CA 1
ATOM 1616 C C . GLN A 1 200 ? -8.055 -13.172 -17.672 1 94.38 200 GLN A C 1
ATOM 1618 O O . GLN A 1 200 ? -7.957 -12.875 -18.875 1 94.38 200 GLN A O 1
ATOM 1623 N N . PHE A 1 201 ? -7.074 -13.359 -16.922 1 96.88 201 PHE A N 1
ATOM 1624 C CA . PHE A 1 201 ? -5.715 -13.375 -17.453 1 96.88 201 PHE A CA 1
ATOM 1625 C C . PHE A 1 201 ? -5.551 -14.461 -18.5 1 96.88 201 PHE A C 1
ATOM 1627 O O . PHE A 1 201 ? -4.977 -14.219 -19.578 1 96.88 201 PHE A O 1
ATOM 1634 N N . ALA A 1 202 ? -6.008 -15.68 -18.172 1 96.94 202 ALA A N 1
ATOM 1635 C CA . ALA A 1 202 ? -5.918 -16.797 -19.109 1 96.94 202 ALA A CA 1
ATOM 1636 C C . ALA A 1 202 ? -6.602 -16.453 -20.438 1 96.94 202 ALA A C 1
ATOM 1638 O O . ALA A 1 202 ? -6.059 -16.719 -21.5 1 96.94 202 ALA A O 1
ATOM 1639 N N . HIS A 1 203 ? -7.734 -15.859 -20.344 1 95 203 HIS A N 1
ATOM 1640 C CA . HIS A 1 203 ? -8.469 -15.461 -21.531 1 95 203 HIS A CA 1
ATOM 1641 C C . HIS A 1 203 ? -7.676 -14.445 -22.359 1 95 203 HIS A C 1
ATOM 1643 O O . HIS A 1 203 ? -7.598 -14.562 -23.578 1 95 203 HIS A O 1
ATOM 1649 N N . PHE A 1 204 ? -7.164 -13.508 -21.734 1 95.69 204 PHE A N 1
ATOM 1650 C CA . PHE A 1 204 ? -6.336 -12.5 -22.391 1 95.69 204 PHE A CA 1
ATOM 1651 C C . PHE A 1 204 ? -5.199 -13.164 -23.172 1 95.69 204 PHE A C 1
ATOM 1653 O O . PHE A 1 204 ? -4.973 -12.844 -24.328 1 95.69 204 PHE A O 1
ATOM 1660 N N . LEU A 1 205 ? -4.473 -14.078 -22.484 1 97.56 205 LEU A N 1
ATOM 1661 C CA . LEU A 1 205 ? -3.328 -14.727 -23.125 1 97.56 205 LEU A CA 1
ATOM 1662 C C . LEU A 1 205 ? -3.773 -15.578 -24.312 1 97.56 205 LEU A C 1
ATOM 1664 O O . LEU A 1 205 ? -3.105 -15.602 -25.344 1 97.56 205 LEU A O 1
ATOM 1668 N N . MET A 1 206 ? -4.832 -16.266 -24.141 1 97.06 206 MET A N 1
ATOM 1669 C CA . MET A 1 206 ? -5.352 -17.094 -25.219 1 97.06 206 MET A CA 1
ATOM 1670 C C . MET A 1 206 ? -5.672 -16.25 -26.453 1 97.06 206 MET A C 1
ATOM 1672 O O . MET A 1 206 ? -5.383 -16.656 -27.578 1 97.06 206 MET A O 1
ATOM 1676 N N . GLU A 1 207 ? -6.25 -15.133 -26.203 1 96 207 GLU A N 1
ATOM 1677 C CA . GLU A 1 207 ? -6.547 -14.219 -27.297 1 96 207 GLU A CA 1
ATOM 1678 C C . GLU A 1 207 ? -5.273 -13.75 -27.984 1 96 207 GLU A C 1
ATOM 1680 O O . GLU A 1 207 ? -5.195 -13.75 -29.219 1 96 207 GLU A O 1
ATOM 1685 N N . LYS A 1 208 ? -4.32 -13.383 -27.234 1 96.31 208 LYS A N 1
ATOM 1686 C CA . LYS A 1 208 ? -3.068 -12.875 -27.797 1 96.31 208 LYS A CA 1
ATOM 1687 C C . LYS A 1 208 ? -2.312 -13.969 -28.531 1 96.31 208 LYS A C 1
ATOM 1689 O O . LYS A 1 208 ? -1.601 -13.688 -29.5 1 96.31 208 LYS A O 1
ATOM 1694 N N . LEU A 1 209 ? -2.545 -15.242 -28.094 1 96.56 209 LEU A N 1
ATOM 1695 C CA . LEU A 1 209 ? -1.886 -16.375 -28.719 1 96.56 209 LEU A CA 1
ATOM 1696 C C . LEU A 1 209 ? -2.701 -16.906 -29.906 1 96.56 209 LEU A C 1
ATOM 1698 O O . LEU A 1 209 ? -2.303 -17.859 -30.562 1 96.56 209 LEU A O 1
ATOM 1702 N N . ASN A 1 210 ? -3.846 -16.281 -30.156 1 92.19 210 ASN A N 1
ATOM 1703 C CA . ASN A 1 210 ? -4.746 -16.641 -31.25 1 92.19 210 ASN A CA 1
ATOM 1704 C C . ASN A 1 210 ? -5.234 -18.078 -31.109 1 92.19 210 ASN A C 1
ATOM 1706 O O . ASN A 1 210 ? -5.258 -18.828 -32.094 1 92.19 210 ASN A O 1
ATOM 1710 N N . VAL A 1 211 ? -5.426 -18.516 -29.969 1 86.44 211 VAL A N 1
ATOM 1711 C CA . VAL A 1 211 ? -5.93 -19.859 -29.688 1 86.44 211 VAL A CA 1
ATOM 1712 C C . VAL A 1 211 ? -7.434 -19.906 -29.953 1 86.44 211 VAL A C 1
ATOM 1714 O O . VAL A 1 211 ? -7.953 -20.922 -30.422 1 86.44 211 VAL A O 1
ATOM 1717 N N . SER A 1 212 ? -8.305 -18.891 -29.578 1 65.25 212 SER A N 1
ATOM 1718 C CA . SER A 1 212 ? -9.766 -18.891 -29.656 1 65.25 212 SER A CA 1
ATOM 1719 C C . SER A 1 212 ? -10.234 -19.062 -31.094 1 65.25 212 SER A C 1
ATOM 1721 O O . SER A 1 212 ? -11.305 -19.625 -31.344 1 65.25 212 SER A O 1
ATOM 1723 N N . GLN A 1 213 ? -9.609 -18.359 -32 1 53.25 213 GLN A N 1
ATOM 1724 C CA . GLN A 1 213 ? -10.102 -18.328 -33.375 1 53.25 213 GLN A CA 1
ATOM 1725 C C . GLN A 1 213 ? -9.867 -19.672 -34.062 1 53.25 213 GLN A C 1
ATOM 1727 O O . GLN A 1 213 ? -10.477 -19.969 -35.094 1 53.25 213 GLN A O 1
ATOM 1732 N N . ALA A 1 214 ? -8.812 -20.344 -33.562 1 47.88 214 ALA A N 1
ATOM 1733 C CA . ALA A 1 214 ? -8.539 -21.578 -34.281 1 47.88 214 ALA A CA 1
ATOM 1734 C C . ALA A 1 214 ? -9.398 -22.719 -33.75 1 47.88 214 ALA A C 1
ATOM 1736 O O . ALA A 1 214 ? -9.734 -22.766 -32.562 1 47.88 214 ALA A O 1
ATOM 1737 N N . GLY A 1 215 ? -9.859 -23.703 -34.688 1 45.69 215 GLY A N 1
ATOM 1738 C CA . GLY A 1 215 ? -10.672 -24.906 -34.906 1 45.69 215 GLY A CA 1
ATOM 1739 C C . GLY A 1 215 ? -11.586 -25.203 -33.719 1 45.69 215 GLY A C 1
ATOM 1740 O O . GLY A 1 215 ? -11.344 -24.75 -32.594 1 45.69 215 GLY A O 1
ATOM 1741 N N . GLY A 1 216 ? -12.867 -25.188 -33.875 1 48.5 216 GLY A N 1
ATOM 1742 C CA . GLY A 1 216 ? -13.93 -25.703 -33 1 48.5 216 GLY A CA 1
ATOM 1743 C C . GLY A 1 216 ? -13.445 -26.766 -32.031 1 48.5 216 GLY A C 1
ATOM 1744 O O . GLY A 1 216 ? -12.359 -27.312 -32.219 1 48.5 216 GLY A O 1
ATOM 1745 N N . PRO A 1 217 ? -13.953 -26.703 -30.688 1 50.5 217 PRO A N 1
ATOM 1746 C CA . PRO A 1 217 ? -13.688 -27.859 -29.812 1 50.5 217 PRO A CA 1
ATOM 1747 C C . PRO A 1 217 ? -13.422 -29.141 -30.594 1 50.5 217 PRO A C 1
ATOM 1749 O O . PRO A 1 217 ? -13.914 -29.297 -31.719 1 50.5 217 PRO A O 1
ATOM 1752 N N . LEU A 1 218 ? -12.234 -29.562 -30.625 1 51.72 218 LEU A N 1
ATOM 1753 C CA . LEU A 1 218 ? -12.164 -30.922 -31.141 1 51.72 218 LEU A CA 1
ATOM 1754 C C . LEU A 1 218 ? -13.461 -31.672 -30.875 1 51.72 218 LEU A C 1
ATOM 1756 O O . LEU A 1 218 ? -13.484 -32.625 -30.094 1 51.72 218 LEU A O 1
ATOM 1760 N N . GLY A 1 219 ? -14.562 -31.047 -31.125 1 60.34 219 GLY A N 1
ATOM 1761 C CA . GLY A 1 219 ? -15.906 -31.562 -30.953 1 60.34 219 GLY A CA 1
ATOM 1762 C C . GLY A 1 219 ? -16 -32.656 -29.922 1 60.34 219 GLY A C 1
ATOM 1763 O O . GLY A 1 219 ? -17.078 -32.906 -29.375 1 60.34 219 GLY A O 1
ATOM 1764 N N . GLU A 1 220 ? -14.797 -33.406 -29.641 1 80.06 220 GLU A N 1
ATOM 1765 C CA . GLU A 1 220 ? -14.852 -34.562 -28.734 1 80.06 220 GLU A CA 1
ATOM 1766 C C . GLU A 1 220 ? -14.039 -34.312 -27.469 1 80.06 220 GLU A C 1
ATOM 1768 O O . GLU A 1 220 ? -13.016 -33.625 -27.516 1 80.06 220 GLU A O 1
ATOM 1773 N N . GLU A 1 221 ? -14.531 -34.688 -26.312 1 89.25 221 GLU A N 1
ATOM 1774 C CA . GLU A 1 221 ? -13.867 -34.656 -25.016 1 89.25 221 GLU A CA 1
ATOM 1775 C C . GLU A 1 221 ? -12.617 -35.531 -25.016 1 89.25 221 GLU A C 1
ATOM 1777 O O . GLU A 1 221 ? -12.602 -36.594 -25.641 1 89.25 221 GLU A O 1
ATOM 1782 N N . TYR A 1 222 ? -11.562 -35.031 -24.453 1 95.44 222 TYR A N 1
ATOM 1783 C CA . TYR A 1 222 ? -10.352 -35.844 -24.375 1 95.44 222 TYR A CA 1
ATOM 1784 C C . TYR A 1 222 ? -9.594 -35.594 -23.078 1 95.44 222 TYR A C 1
ATOM 1786 O O . TYR A 1 222 ? -9.875 -34.625 -22.375 1 95.44 222 TYR A O 1
ATOM 1794 N N . ILE A 1 223 ? -8.742 -36.531 -22.781 1 97.12 223 ILE A N 1
ATOM 1795 C CA . ILE A 1 223 ? -7.797 -36.469 -21.672 1 97.12 223 ILE A CA 1
ATOM 1796 C C . ILE A 1 223 ? -6.41 -36.094 -22.203 1 97.12 223 ILE A C 1
ATOM 1798 O O . ILE A 1 223 ? -5.914 -36.75 -23.141 1 97.12 223 ILE A O 1
ATOM 1802 N N . LEU A 1 224 ? -5.891 -35.062 -21.656 1 98.06 224 LEU A N 1
ATOM 1803 C CA . LEU A 1 224 ? -4.555 -34.625 -22.062 1 98.06 224 LEU A CA 1
ATOM 1804 C C . LEU A 1 224 ? -3.508 -35.094 -21.062 1 98.06 224 LEU A C 1
ATOM 1806 O O . LEU A 1 224 ? -3.648 -34.875 -19.859 1 98.06 224 LEU A O 1
ATOM 1810 N N . VAL A 1 225 ? -2.473 -35.812 -21.547 1 98.56 225 VAL A N 1
ATOM 1811 C CA . VAL A 1 225 ? -1.379 -36.281 -20.703 1 98.56 225 VAL A CA 1
ATOM 1812 C C . VAL A 1 225 ? -0.081 -35.562 -21.094 1 98.56 225 VAL A C 1
ATOM 1814 O O . VAL A 1 225 ? 0.321 -35.625 -22.266 1 98.56 225 VAL A O 1
ATOM 1817 N N . PHE A 1 226 ? 0.543 -34.875 -20.203 1 98.25 226 PHE A N 1
ATOM 1818 C CA . PHE A 1 226 ? 1.851 -34.281 -20.469 1 98.25 226 PHE A CA 1
ATOM 1819 C C . PHE A 1 226 ? 2.93 -35.375 -20.516 1 98.25 226 PHE A C 1
ATOM 1821 O O . PHE A 1 226 ? 3.145 -36.094 -19.547 1 98.25 226 PHE A O 1
ATOM 1828 N N . SER A 1 227 ? 3.555 -35.406 -21.578 1 96.62 227 SER A N 1
ATOM 1829 C CA . SER A 1 227 ? 4.684 -36.312 -21.75 1 96.62 227 SER A CA 1
ATOM 1830 C C . SER A 1 227 ? 6.004 -35.594 -21.453 1 96.62 227 SER A C 1
ATOM 1832 O O . SER A 1 227 ? 6.191 -34.438 -21.812 1 96.62 227 SER A O 1
ATOM 1834 N N . ARG A 1 228 ? 6.859 -36.281 -20.703 1 93.69 228 ARG A N 1
ATOM 1835 C CA . ARG A 1 228 ? 8.211 -35.781 -20.438 1 93.69 228 ARG A CA 1
ATOM 1836 C C . ARG A 1 228 ? 9.258 -36.688 -21.078 1 93.69 228 ARG A C 1
ATOM 1838 O O . ARG A 1 228 ? 9.094 -37.906 -21.125 1 93.69 228 ARG A O 1
ATOM 1845 N N . THR A 1 229 ? 10.328 -36.094 -21.516 1 90.5 229 THR A N 1
ATOM 1846 C CA . THR A 1 229 ? 11.312 -36.906 -22.234 1 90.5 229 THR A CA 1
ATOM 1847 C C . THR A 1 229 ? 12.672 -36.812 -21.531 1 90.5 229 THR A C 1
ATOM 1849 O O . THR A 1 229 ? 13.57 -37.625 -21.844 1 90.5 229 THR A O 1
ATOM 1852 N N . GLN A 1 230 ? 12.828 -35.969 -20.625 1 90.75 230 GLN A N 1
ATOM 1853 C CA . GLN A 1 230 ? 14.156 -35.781 -20.047 1 90.75 230 GLN A CA 1
ATOM 1854 C C . GLN A 1 230 ? 14.219 -36.312 -18.625 1 90.75 230 GLN A C 1
ATOM 1856 O O . GLN A 1 230 ? 15.164 -37 -18.266 1 90.75 230 GLN A O 1
ATOM 1861 N N . ASN A 1 231 ? 13.359 -35.906 -17.844 1 93.38 231 ASN A N 1
ATOM 1862 C CA . ASN A 1 231 ? 13.359 -36.312 -16.453 1 93.38 231 ASN A CA 1
ATOM 1863 C C . ASN A 1 231 ? 11.938 -36.562 -15.938 1 93.38 231 ASN A C 1
ATOM 1865 O O . ASN A 1 231 ? 10.961 -36.219 -16.609 1 93.38 231 ASN A O 1
ATOM 1869 N N . ARG A 1 232 ? 11.883 -37.281 -14.844 1 97 232 ARG A N 1
ATOM 1870 C CA . ARG A 1 232 ? 10.609 -37.594 -14.211 1 97 232 ARG A CA 1
ATOM 1871 C C . ARG A 1 232 ? 9.664 -38.281 -15.195 1 97 232 ARG A C 1
ATOM 1873 O O . ARG A 1 232 ? 8.508 -37.906 -15.328 1 97 232 ARG A O 1
ATOM 1880 N N . LEU A 1 233 ? 10.156 -39.312 -15.797 1 97.75 233 LEU A N 1
ATOM 1881 C CA . LEU A 1 233 ? 9.43 -40 -16.859 1 97.75 233 LEU A CA 1
ATOM 1882 C C . LEU A 1 233 ? 8.336 -40.906 -16.281 1 97.75 233 LEU A C 1
ATOM 1884 O O . LEU A 1 233 ? 8.516 -41.5 -15.211 1 97.75 233 LEU A O 1
ATOM 1888 N N . ILE A 1 234 ? 7.266 -40.906 -16.969 1 98.5 234 ILE A N 1
ATOM 1889 C CA . ILE A 1 234 ? 6.297 -42 -16.812 1 98.5 234 ILE A CA 1
ATOM 1890 C C . ILE A 1 234 ? 6.695 -43.188 -17.672 1 98.5 234 ILE A C 1
ATOM 1892 O O . ILE A 1 234 ? 6.512 -43.156 -18.891 1 98.5 234 ILE A O 1
ATOM 1896 N N . LEU A 1 235 ? 7.109 -44.219 -17.062 1 98.38 235 LEU A N 1
ATOM 1897 C CA . LEU A 1 235 ? 7.766 -45.281 -17.781 1 98.38 235 LEU A CA 1
ATOM 1898 C C . LEU A 1 235 ? 6.746 -46.125 -18.562 1 98.38 235 LEU A C 1
ATOM 1900 O O . LEU A 1 235 ? 7.086 -46.719 -19.578 1 98.38 235 LEU A O 1
ATOM 1904 N N . ASN A 1 236 ? 5.562 -46.281 -18.094 1 98.44 236 ASN A N 1
ATOM 1905 C CA . ASN A 1 236 ? 4.504 -47 -18.766 1 98.44 236 ASN A CA 1
ATOM 1906 C C . ASN A 1 236 ? 3.418 -46.062 -19.297 1 98.44 236 ASN A C 1
ATOM 1908 O O . ASN A 1 236 ? 2.229 -46.312 -19.062 1 98.44 236 ASN A O 1
ATOM 1912 N N . GLU A 1 237 ? 3.809 -45.031 -20.031 1 98.19 237 GLU A N 1
ATOM 1913 C CA . GLU A 1 237 ? 2.922 -44 -20.547 1 98.19 237 GLU A CA 1
ATOM 1914 C C . GLU A 1 237 ? 1.854 -44.562 -21.469 1 98.19 237 GLU A C 1
ATOM 1916 O O . GLU A 1 237 ? 0.687 -44.188 -21.391 1 98.19 237 GLU A O 1
ATOM 1921 N N . ALA A 1 238 ? 2.256 -45.531 -22.328 1 97.88 238 ALA A N 1
ATOM 1922 C CA . ALA A 1 238 ? 1.305 -46.156 -23.25 1 97.88 238 ALA A CA 1
ATOM 1923 C C . ALA A 1 238 ? 0.195 -46.875 -22.5 1 97.88 238 ALA A C 1
ATOM 1925 O O . ALA A 1 238 ? -0.979 -46.781 -22.859 1 97.88 238 ALA A O 1
ATOM 1926 N N . GLU A 1 239 ? 0.605 -47.625 -21.5 1 98.44 239 GLU A N 1
ATOM 1927 C CA . GLU A 1 239 ? -0.371 -48.312 -20.672 1 98.44 239 GLU A CA 1
ATOM 1928 C C . GLU A 1 239 ? -1.306 -47.344 -19.969 1 98.44 239 GLU A C 1
ATOM 1930 O O . GLU A 1 239 ? -2.506 -47.594 -19.859 1 98.44 239 GLU A O 1
ATOM 1935 N N . LEU A 1 240 ? -0.729 -46.312 -19.531 1 98.62 240 LEU A N 1
ATOM 1936 C CA . LEU A 1 240 ? -1.507 -45.25 -18.859 1 98.62 240 LEU A CA 1
ATOM 1937 C C . LEU A 1 240 ? -2.549 -44.656 -19.797 1 98.62 240 LEU A C 1
ATOM 1939 O O . LEU A 1 240 ? -3.721 -44.531 -19.438 1 98.62 240 LEU A O 1
ATOM 1943 N N . LEU A 1 241 ? -2.146 -44.312 -21 1 98.44 241 LEU A N 1
ATOM 1944 C CA . LEU A 1 241 ? -3.041 -43.719 -22 1 98.44 241 LEU A CA 1
ATOM 1945 C C . LEU A 1 241 ? -4.203 -44.656 -22.312 1 98.44 241 LEU A C 1
ATOM 1947 O O . LEU A 1 241 ? -5.359 -44.25 -22.359 1 98.44 241 LEU A O 1
ATOM 1951 N N . LEU A 1 242 ? -3.855 -45.938 -22.469 1 98.25 242 LEU A N 1
ATOM 1952 C CA . LEU A 1 242 ? -4.875 -46.906 -22.781 1 98.25 242 LEU A CA 1
ATOM 1953 C C . LEU A 1 242 ? -5.855 -47.094 -21.625 1 98.25 242 LEU A C 1
ATOM 1955 O O . LEU A 1 242 ? -7.066 -47.156 -21.844 1 98.25 242 LEU A O 1
ATOM 1959 N N . ALA A 1 243 ? -5.344 -47.125 -20.453 1 98 243 ALA A N 1
ATOM 1960 C CA . ALA A 1 243 ? -6.184 -47.312 -19.266 1 98 243 ALA A CA 1
ATOM 1961 C C . ALA A 1 243 ? -7.129 -46.156 -19.062 1 98 243 ALA A C 1
ATOM 1963 O O . ALA A 1 243 ? -8.305 -46.344 -18.734 1 98 243 ALA A O 1
ATOM 1964 N N . LEU A 1 244 ? -6.625 -44.938 -19.234 1 97.5 244 LEU A N 1
ATOM 1965 C CA . LEU A 1 244 ? -7.449 -43.75 -19.078 1 97.5 244 LEU A CA 1
ATOM 1966 C C . LEU A 1 244 ? -8.547 -43.719 -20.141 1 97.5 244 LEU A C 1
ATOM 1968 O O . LEU A 1 244 ? -9.703 -43.406 -19.828 1 97.5 244 LEU A O 1
ATOM 1972 N N . ALA A 1 245 ? -8.18 -44 -21.375 1 96.44 245 ALA A N 1
ATOM 1973 C CA . ALA A 1 245 ? -9.148 -44.031 -22.469 1 96.44 245 ALA A CA 1
ATOM 1974 C C . ALA A 1 245 ? -10.273 -45 -22.188 1 96.44 245 ALA A C 1
ATOM 1976 O O . ALA A 1 245 ? -11.453 -44.688 -22.406 1 96.44 245 ALA A O 1
ATOM 1977 N N . GLN A 1 246 ? -9.898 -46.188 -21.734 1 96.06 246 GLN A N 1
ATOM 1978 C CA . GLN A 1 246 ? -10.875 -47.219 -21.469 1 96.06 246 GLN A CA 1
ATOM 1979 C C . GLN A 1 246 ? -11.758 -46.875 -20.281 1 96.06 246 GLN A C 1
ATOM 1981 O O . GLN A 1 246 ? -12.977 -47.062 -20.344 1 96.06 246 GLN A O 1
ATOM 1986 N N . GLU A 1 247 ? -11.172 -46.375 -19.266 1 94.62 247 GLU A N 1
ATOM 1987 C CA . GLU A 1 247 ? -11.898 -46.125 -18.031 1 94.62 247 GLU A CA 1
ATOM 1988 C C . GLU A 1 247 ? -12.922 -45 -18.234 1 94.62 247 GLU A C 1
ATOM 1990 O O . GLU A 1 247 ? -14.055 -45.094 -17.75 1 94.62 247 GLU A O 1
ATOM 1995 N N . PHE A 1 248 ? -12.578 -43.938 -18.969 1 94.12 248 PHE A N 1
ATOM 1996 C CA . PHE A 1 248 ? -13.422 -42.75 -19.031 1 94.12 248 PHE A CA 1
ATOM 1997 C C . PHE A 1 248 ? -14.086 -42.625 -20.391 1 94.12 248 PHE A C 1
ATOM 1999 O O . PHE A 1 248 ? -14.844 -41.688 -20.641 1 94.12 248 PHE A O 1
ATOM 2006 N N . GLN A 1 249 ? -13.789 -43.562 -21.312 1 93.06 249 GLN A N 1
ATOM 2007 C CA . GLN A 1 249 ? -14.367 -43.594 -22.656 1 93.06 249 GLN A CA 1
ATOM 2008 C C . GLN A 1 249 ? -14.133 -42.281 -23.375 1 93.06 249 GLN A C 1
ATOM 2010 O O . GLN A 1 249 ? -15.078 -41.656 -23.906 1 93.06 249 GLN A O 1
ATOM 2015 N N . MET A 1 250 ? -12.875 -41.781 -23.266 1 93.44 250 MET A N 1
ATOM 2016 C CA . MET A 1 250 ? -12.438 -40.562 -23.906 1 93.44 250 MET A CA 1
ATOM 2017 C C . MET A 1 250 ? -11.117 -40.75 -24.641 1 93.44 250 MET A C 1
ATOM 2019 O O . MET A 1 250 ? -10.297 -41.594 -24.234 1 93.44 250 MET A O 1
ATOM 2023 N N . LYS A 1 251 ? -10.984 -40 -25.641 1 95.19 251 LYS A N 1
ATOM 2024 C CA . LYS A 1 251 ? -9.695 -40 -26.312 1 95.19 251 LYS A CA 1
ATOM 2025 C C . LYS A 1 251 ? -8.594 -39.469 -25.406 1 95.19 251 LYS A C 1
ATOM 2027 O O . LYS A 1 251 ? -8.828 -38.594 -24.594 1 95.19 251 LYS A O 1
ATOM 2032 N N . THR A 1 252 ? -7.422 -40.031 -25.531 1 97.25 252 THR A N 1
ATOM 2033 C CA . THR A 1 252 ? -6.254 -39.531 -24.828 1 97.25 252 THR A CA 1
ATOM 2034 C C . THR A 1 252 ? -5.258 -38.906 -25.781 1 97.25 252 THR A C 1
ATOM 2036 O O . THR A 1 252 ? -5.047 -39.406 -26.891 1 97.25 252 THR A O 1
ATOM 2039 N N . VAL A 1 253 ? -4.801 -37.75 -25.453 1 96.56 253 VAL A N 1
ATOM 2040 C CA . VAL A 1 253 ? -3.832 -37 -26.25 1 96.56 253 VAL A CA 1
ATOM 2041 C C . VAL A 1 253 ? -2.6 -36.688 -25.406 1 96.56 253 VAL A C 1
ATOM 2043 O O . VAL A 1 253 ? -2.715 -36.406 -24.219 1 96.56 253 VAL A O 1
ATOM 2046 N N . THR A 1 254 ? -1.433 -36.844 -26 1 97.5 254 THR A N 1
ATOM 2047 C CA . THR A 1 254 ? -0.207 -36.469 -25.312 1 97.5 254 THR A CA 1
ATOM 2048 C C . THR A 1 254 ? 0.303 -35.094 -25.797 1 97.5 254 THR A C 1
ATOM 2050 O O . THR A 1 254 ? 0.071 -34.719 -26.953 1 97.5 254 THR A O 1
ATOM 2053 N N . VAL A 1 255 ? 0.944 -34.344 -24.922 1 96.88 255 VAL A N 1
ATOM 2054 C CA . VAL A 1 255 ? 1.557 -33.062 -25.25 1 96.88 255 VAL A CA 1
ATOM 2055 C C . VAL A 1 255 ? 2.877 -32.906 -24.5 1 96.88 255 VAL A C 1
ATOM 2057 O O . VAL A 1 255 ? 3.07 -33.531 -23.453 1 96.88 255 VAL A O 1
ATOM 2060 N N . SER A 1 256 ? 3.814 -32.281 -25.062 1 95 256 SER A N 1
ATOM 2061 C CA . SER A 1 256 ? 5.082 -31.969 -24.406 1 95 256 SER A CA 1
ATOM 2062 C C . SER A 1 256 ? 5.504 -30.531 -24.688 1 95 256 SER A C 1
ATOM 2064 O O . SER A 1 256 ? 5.215 -30 -25.75 1 95 256 SER A O 1
ATOM 2066 N N . LEU A 1 257 ? 6.227 -29.906 -23.781 1 91.75 257 LEU A N 1
ATOM 2067 C CA . LEU A 1 257 ? 6.707 -28.547 -23.953 1 91.75 257 LEU A CA 1
ATOM 2068 C C . LEU A 1 257 ? 7.863 -28.5 -24.953 1 91.75 257 LEU A C 1
ATOM 2070 O O . LEU A 1 257 ? 8.141 -27.453 -25.531 1 91.75 257 LEU A O 1
ATOM 2074 N N . GLU A 1 258 ? 8.484 -29.625 -25.125 1 89.88 258 GLU A N 1
ATOM 2075 C CA . GLU A 1 258 ? 9.648 -29.703 -26 1 89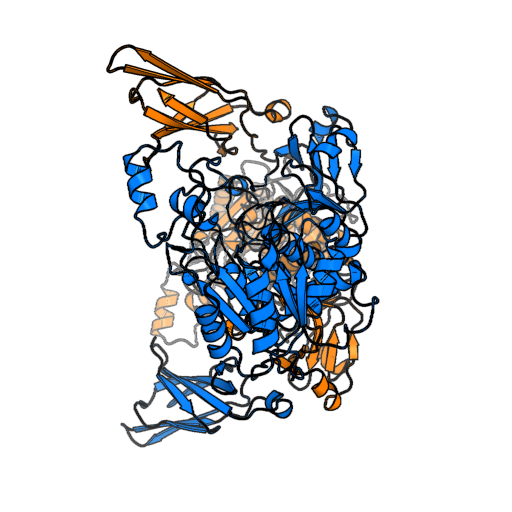.88 258 GLU A CA 1
ATOM 2076 C C . GLU A 1 258 ? 9.227 -29.812 -27.469 1 89.88 258 GLU A C 1
ATOM 2078 O O . GLU A 1 258 ? 9.883 -29.266 -28.344 1 89.88 258 GLU A O 1
ATOM 2083 N N . ASP A 1 259 ? 8.141 -30.469 -27.656 1 91.81 259 ASP A N 1
ATOM 2084 C CA . ASP A 1 259 ? 7.785 -30.844 -29.031 1 91.81 259 ASP A CA 1
ATOM 2085 C C . ASP A 1 259 ? 6.656 -29.969 -29.562 1 91.81 259 ASP A C 1
ATOM 2087 O O . ASP A 1 259 ? 6.328 -30.031 -30.75 1 91.81 259 ASP A O 1
ATOM 2091 N N . HIS A 1 260 ? 6.062 -29.172 -28.75 1 93.5 260 HIS A N 1
ATOM 2092 C CA . HIS A 1 260 ? 4.93 -28.359 -29.156 1 93.5 260 HIS A CA 1
ATOM 2093 C C . HIS A 1 260 ? 5.199 -26.875 -28.891 1 93.5 260 HIS A C 1
ATOM 2095 O O . HIS A 1 260 ? 5.84 -26.516 -27.906 1 93.5 260 HIS A O 1
ATOM 2101 N N . ALA A 1 261 ? 4.711 -26.109 -29.875 1 94.12 261 ALA A N 1
ATOM 2102 C CA . ALA A 1 261 ? 4.691 -24.688 -29.578 1 94.12 261 ALA A CA 1
ATOM 2103 C C . ALA A 1 261 ? 3.754 -24.375 -28.422 1 94.12 261 ALA A C 1
ATOM 2105 O O . ALA A 1 261 ? 2.74 -25.047 -28.234 1 94.12 261 ALA A O 1
ATOM 2106 N N . PHE A 1 262 ? 4.09 -23.359 -27.703 1 96.19 262 PHE A N 1
ATOM 2107 C CA . PHE A 1 262 ? 3.332 -23.094 -26.5 1 96.19 262 PHE A CA 1
ATOM 2108 C C . PHE A 1 262 ? 1.876 -22.781 -26.828 1 96.19 262 PHE A C 1
ATOM 2110 O O . PHE A 1 262 ? 0.971 -23.156 -26.078 1 96.19 262 PHE A O 1
ATOM 2117 N N . ALA A 1 263 ? 1.593 -22.047 -27.906 1 96.12 263 ALA A N 1
ATOM 2118 C CA . ALA A 1 263 ? 0.221 -21.766 -28.328 1 96.12 263 ALA A CA 1
ATOM 2119 C C . ALA A 1 263 ? -0.572 -23.062 -28.516 1 96.12 263 ALA A C 1
ATOM 2121 O O . ALA A 1 263 ? -1.753 -23.125 -28.172 1 96.12 263 ALA A O 1
ATOM 2122 N N . ASP A 1 264 ? 0.089 -24.062 -29.016 1 95.81 264 ASP A N 1
ATOM 2123 C CA . ASP A 1 264 ? -0.559 -25.359 -29.203 1 95.81 264 ASP A CA 1
ATOM 2124 C C . ASP A 1 264 ? -0.834 -26.047 -27.875 1 95.81 264 ASP A C 1
ATOM 2126 O O . ASP A 1 264 ? -1.868 -26.688 -27.703 1 95.81 264 ASP A O 1
ATOM 2130 N N . VAL A 1 265 ? 0.099 -25.891 -27 1 97.06 265 VAL A N 1
ATOM 2131 C CA . VAL A 1 265 ? -0.101 -26.438 -25.672 1 97.06 265 VAL A CA 1
ATOM 2132 C C . VAL A 1 265 ? -1.341 -25.812 -25.031 1 97.06 265 VAL A C 1
ATOM 2134 O O . VAL A 1 265 ? -2.205 -26.531 -24.516 1 97.06 265 VAL A O 1
ATOM 2137 N N . VAL A 1 266 ? -1.457 -24.5 -25.125 1 97.5 266 VAL A N 1
ATOM 2138 C CA . VAL A 1 266 ? -2.582 -23.781 -24.547 1 97.5 266 VAL A CA 1
ATOM 2139 C C . VAL A 1 266 ? -3.883 -24.219 -25.219 1 97.5 266 VAL A C 1
ATOM 2141 O O . VAL A 1 266 ? -4.895 -24.422 -24.547 1 97.5 266 VAL A O 1
ATOM 2144 N N . ARG A 1 267 ? -3.857 -24.406 -26.5 1 95.56 267 ARG A N 1
ATOM 2145 C CA . ARG A 1 267 ? -5.031 -24.844 -27.25 1 95.56 267 ARG A CA 1
ATOM 2146 C C . ARG A 1 267 ? -5.496 -26.219 -26.766 1 95.56 267 ARG A C 1
ATOM 2148 O O . ARG A 1 267 ? -6.688 -26.422 -26.516 1 95.56 267 ARG A O 1
ATOM 2155 N N . LEU A 1 268 ? -4.574 -27.094 -26.594 1 95.75 268 LEU A N 1
ATOM 2156 C CA . LEU A 1 268 ? -4.895 -28.453 -26.156 1 95.75 268 LEU A CA 1
ATOM 2157 C C . LEU A 1 268 ? -5.406 -28.453 -24.719 1 95.75 268 LEU A C 1
ATOM 2159 O O . LEU A 1 268 ? -6.406 -29.109 -24.422 1 95.75 268 LEU A O 1
ATOM 2163 N N . VAL A 1 269 ? -4.805 -27.688 -23.859 1 97.12 269 VAL A N 1
ATOM 2164 C CA . VAL A 1 269 ? -5.184 -27.672 -22.453 1 97.12 269 VAL A CA 1
ATOM 2165 C C . VAL A 1 269 ? -6.559 -27.031 -22.297 1 97.12 269 VAL A C 1
ATOM 2167 O O . VAL A 1 269 ? -7.395 -27.5 -21.531 1 97.12 269 VAL A O 1
ATOM 2170 N N . SER A 1 270 ? -6.816 -25.969 -23.047 1 95.81 270 SER A N 1
ATOM 2171 C CA . SER A 1 270 ? -8.016 -25.156 -22.875 1 95.81 270 SER A CA 1
ATOM 2172 C C . SER A 1 270 ? -9.266 -25.922 -23.297 1 95.81 270 SER A C 1
ATOM 2174 O O . SER A 1 270 ? -10.391 -25.5 -23.016 1 95.81 270 SER A O 1
ATOM 2176 N N . ASN A 1 271 ? -9.031 -27.109 -23.906 1 93.44 271 ASN A N 1
ATOM 2177 C CA . ASN A 1 271 ? -10.172 -27.906 -24.359 1 93.44 271 ASN A CA 1
ATOM 2178 C C . ASN A 1 271 ? -10.188 -29.281 -23.703 1 93.44 271 ASN A C 1
ATOM 2180 O O . ASN A 1 271 ? -11.016 -30.125 -24.047 1 93.44 271 ASN A O 1
ATOM 2184 N N . ALA A 1 272 ? -9.359 -29.516 -22.844 1 95.56 272 ALA A N 1
ATOM 2185 C CA . ALA A 1 272 ? -9.227 -30.828 -22.234 1 95.56 272 ALA A CA 1
ATOM 2186 C C . ALA A 1 272 ? -10.203 -31 -21.078 1 95.56 272 ALA A C 1
ATOM 2188 O O . ALA A 1 272 ? -10.453 -30.062 -20.312 1 95.56 272 ALA A O 1
ATOM 2189 N N . SER A 1 273 ? -10.711 -32.219 -20.906 1 95.44 273 SER A N 1
ATOM 2190 C CA . SER A 1 273 ? -11.57 -32.531 -19.781 1 95.44 273 SER A CA 1
ATOM 2191 C C . SER A 1 273 ? -10.75 -32.938 -18.547 1 95.44 273 SER A C 1
ATOM 2193 O O . SER A 1 273 ? -11.227 -32.812 -17.422 1 95.44 273 SER A O 1
ATOM 2195 N N . MET A 1 274 ? -9.617 -33.375 -18.828 1 97.25 274 MET A N 1
ATOM 2196 C CA . MET A 1 274 ? -8.719 -33.812 -17.766 1 97.25 274 MET A CA 1
ATOM 2197 C C . MET A 1 274 ? -7.262 -33.625 -18.188 1 97.25 274 MET A C 1
ATOM 2199 O O . MET A 1 274 ? -6.902 -33.906 -19.344 1 97.25 274 MET A O 1
ATOM 2203 N N . LEU A 1 275 ? -6.508 -33.094 -17.312 1 98.38 275 LEU A N 1
ATOM 2204 C CA . LEU A 1 275 ? -5.07 -32.906 -17.5 1 98.38 275 LEU A CA 1
ATOM 2205 C C . LEU A 1 275 ? -4.289 -33.781 -16.516 1 98.38 275 LEU A C 1
ATOM 2207 O O . LEU A 1 275 ? -4.453 -33.656 -15.305 1 98.38 275 LEU A O 1
ATOM 2211 N N . VAL A 1 276 ? -3.477 -34.688 -17.031 1 98.69 276 VAL A N 1
ATOM 2212 C CA . VAL A 1 276 ? -2.664 -35.594 -16.219 1 98.69 276 VAL A CA 1
ATOM 2213 C C . VAL A 1 276 ? -1.185 -35.281 -16.422 1 98.69 276 VAL A C 1
ATOM 2215 O O . VAL A 1 276 ? -0.71 -35.219 -17.562 1 98.69 276 VAL A O 1
ATOM 2218 N N . SER A 1 277 ? -0.524 -35.062 -15.383 1 98.5 277 SER A N 1
ATOM 2219 C CA . SER A 1 277 ? 0.891 -34.75 -15.508 1 98.5 277 SER A CA 1
ATOM 2220 C C . SER A 1 277 ? 1.658 -35.125 -14.242 1 98.5 277 SER A C 1
ATOM 2222 O O . SER A 1 277 ? 1.116 -35.062 -13.141 1 98.5 277 SER A O 1
ATOM 2224 N N . MET A 1 278 ? 2.963 -35.594 -14.492 1 98.44 278 MET A N 1
ATOM 2225 C CA . MET A 1 278 ? 3.891 -35.625 -13.359 1 98.44 278 MET A CA 1
ATOM 2226 C C . MET A 1 278 ? 4.117 -34.219 -12.805 1 98.44 278 MET A C 1
ATOM 2228 O O . MET A 1 278 ? 4.141 -33.25 -13.562 1 98.44 278 MET A O 1
ATOM 2232 N N . HIS A 1 279 ? 4.254 -34.125 -11.461 1 98.19 279 HIS A N 1
ATOM 2233 C CA . HIS A 1 279 ? 4.535 -32.844 -10.828 1 98.19 279 HIS A CA 1
ATOM 2234 C C . HIS A 1 279 ? 5.664 -32.125 -11.555 1 98.19 279 HIS A C 1
ATOM 2236 O O . HIS A 1 279 ? 6.723 -32.688 -11.797 1 98.19 279 HIS A O 1
ATOM 2242 N N . GLY A 1 280 ? 5.414 -30.844 -11.836 1 96.75 280 GLY A N 1
ATOM 2243 C CA . GLY A 1 280 ? 6.398 -30 -12.5 1 96.75 280 GLY A CA 1
ATOM 2244 C C . GLY A 1 280 ? 5.828 -28.672 -12.977 1 96.75 280 GLY A C 1
ATOM 2245 O O . GLY A 1 280 ? 4.621 -28.438 -12.867 1 96.75 280 GLY A O 1
ATOM 2246 N N . ALA A 1 281 ? 6.66 -27.891 -13.547 1 96.69 281 ALA A N 1
ATOM 2247 C CA . ALA A 1 281 ? 6.324 -26.516 -13.875 1 96.69 281 ALA A CA 1
ATOM 2248 C C . ALA A 1 281 ? 5.238 -26.453 -14.945 1 96.69 281 ALA A C 1
ATOM 2250 O O . ALA A 1 281 ? 4.449 -25.516 -14.992 1 96.69 281 ALA A O 1
ATOM 2251 N N . GLN A 1 282 ? 5.141 -27.453 -15.805 1 96.81 282 GLN A N 1
ATOM 2252 C CA . GLN A 1 282 ? 4.188 -27.453 -16.906 1 96.81 282 GLN A CA 1
ATOM 2253 C C . GLN A 1 282 ? 2.75 -27.438 -16.391 1 96.81 282 GLN A C 1
ATOM 2255 O O . GLN A 1 282 ? 1.834 -27.016 -17.109 1 96.81 282 GLN A O 1
ATOM 2260 N N . LEU A 1 283 ? 2.562 -27.875 -15.164 1 98.38 283 LEU A N 1
ATOM 2261 C CA . LEU A 1 283 ? 1.216 -28 -14.617 1 98.38 283 LEU A CA 1
ATOM 2262 C C . LEU A 1 283 ? 0.593 -26.641 -14.352 1 98.38 283 LEU A C 1
ATOM 2264 O O . LEU A 1 283 ? -0.608 -26.547 -14.094 1 98.38 283 LEU A O 1
ATOM 2268 N N . VAL A 1 284 ? 1.37 -25.562 -14.445 1 98.69 284 VAL A N 1
ATOM 2269 C CA . VAL A 1 284 ? 0.821 -24.219 -14.305 1 98.69 284 VAL A CA 1
ATOM 2270 C C . VAL A 1 284 ? -0.16 -23.938 -15.438 1 98.69 284 VAL A C 1
ATOM 2272 O O . VAL A 1 284 ? -1.031 -23.078 -15.312 1 98.69 284 VAL A O 1
ATOM 2275 N N . THR A 1 285 ? -0.112 -24.688 -16.516 1 98.56 285 THR A N 1
ATOM 2276 C CA . THR A 1 285 ? -1.017 -24.516 -17.641 1 98.56 285 THR A CA 1
ATOM 2277 C C . THR A 1 285 ? -2.443 -24.891 -17.266 1 98.56 285 THR A C 1
ATOM 2279 O O . THR A 1 285 ? -3.391 -24.594 -17.984 1 98.56 285 THR A O 1
ATOM 2282 N N . ALA A 1 286 ? -2.562 -25.469 -16.062 1 98.5 286 ALA A N 1
ATOM 2283 C CA . ALA A 1 286 ? -3.898 -25.766 -15.555 1 98.5 286 ALA A CA 1
ATOM 2284 C C . ALA A 1 286 ? -4.758 -24.516 -15.469 1 98.5 286 ALA A C 1
ATOM 2286 O O . ALA A 1 286 ? -5.984 -24.594 -15.406 1 98.5 286 ALA A O 1
ATOM 2287 N N . LEU A 1 287 ? -4.125 -23.375 -15.492 1 98.25 287 LEU A N 1
ATOM 2288 C CA . LEU A 1 287 ? -4.887 -22.125 -15.414 1 98.25 287 LEU A CA 1
ATOM 2289 C C . LEU A 1 287 ? -5.738 -21.938 -16.656 1 98.25 287 LEU A C 1
ATOM 2291 O O . LEU A 1 287 ? -6.672 -21.125 -16.656 1 98.25 287 LEU A O 1
ATOM 2295 N N . PHE A 1 288 ? -5.469 -22.703 -17.766 1 97.81 288 PHE A N 1
ATOM 2296 C CA . PHE A 1 288 ? -6.199 -22.562 -19.031 1 97.81 288 PHE A CA 1
ATOM 2297 C C . PHE A 1 288 ? -7.324 -23.594 -19.109 1 97.81 288 PHE A C 1
ATOM 2299 O O . PHE A 1 288 ? -8.133 -23.547 -20.047 1 97.81 288 PHE A O 1
ATOM 2306 N N . LEU A 1 289 ? -7.391 -24.547 -18.172 1 96.81 289 LEU A N 1
ATOM 2307 C CA . LEU A 1 289 ? -8.398 -25.594 -18.219 1 96.81 289 LEU A CA 1
ATOM 2308 C C . LEU A 1 289 ? -9.805 -25 -18.125 1 96.81 289 LEU A C 1
ATOM 2310 O O . LEU A 1 289 ? -10.023 -24.031 -17.406 1 96.81 289 LEU A O 1
ATOM 2314 N N . PRO A 1 290 ? -10.711 -25.562 -18.797 1 93.94 290 PRO A N 1
ATOM 2315 C CA . PRO A 1 290 ? -12.086 -25.094 -18.641 1 93.94 290 PRO A CA 1
ATOM 2316 C C . PRO A 1 290 ? -12.672 -25.438 -17.266 1 93.94 290 PRO A C 1
ATOM 2318 O O . PRO A 1 290 ? -12.164 -26.328 -16.578 1 93.94 290 PRO A O 1
ATOM 2321 N N . ARG A 1 291 ? -13.672 -24.734 -16.875 1 92 291 ARG A N 1
ATOM 2322 C CA . ARG A 1 291 ? -14.367 -25.031 -15.625 1 92 291 ARG A CA 1
ATOM 2323 C C . ARG A 1 291 ? -14.867 -26.469 -15.594 1 92 291 ARG A C 1
ATOM 2325 O O . ARG A 1 291 ? -15.336 -27 -16.609 1 92 291 ARG A O 1
ATOM 2332 N N . GLY A 1 292 ? -14.727 -27.094 -14.453 1 92.06 292 GLY A N 1
ATOM 2333 C CA . GLY A 1 292 ? -15.203 -28.453 -14.281 1 92.06 292 GLY A CA 1
ATOM 2334 C C . GLY A 1 292 ? -14.156 -29.5 -14.617 1 92.06 292 GLY A C 1
ATOM 2335 O O . GLY A 1 292 ? -14.297 -30.672 -14.25 1 92.06 292 GLY A O 1
ATOM 2336 N N . ALA A 1 293 ? -13.109 -29.141 -15.32 1 95.75 293 ALA A N 1
ATOM 2337 C CA . ALA A 1 293 ? -12.07 -30.094 -15.719 1 95.75 293 ALA A CA 1
ATOM 2338 C C . ALA A 1 293 ? -11.328 -30.625 -14.492 1 95.75 293 ALA A C 1
ATOM 2340 O O . ALA A 1 293 ? -11.406 -30.047 -13.406 1 95.75 293 ALA A O 1
ATOM 2341 N N . ALA A 1 294 ? -10.641 -31.734 -14.727 1 97.19 294 ALA A N 1
ATOM 2342 C CA . ALA A 1 294 ? -9.867 -32.375 -13.656 1 97.19 294 ALA A CA 1
ATOM 2343 C C . ALA A 1 294 ? -8.375 -32.188 -13.883 1 97.19 294 ALA A C 1
ATOM 2345 O O . ALA A 1 294 ? -7.902 -32.219 -15.023 1 97.19 294 ALA A O 1
ATOM 2346 N N . VAL A 1 295 ? -7.699 -32 -12.836 1 98.31 295 VAL A N 1
ATOM 2347 C CA . VAL A 1 295 ? -6.238 -31.969 -12.828 1 98.31 295 VAL A CA 1
ATOM 2348 C C . VAL A 1 295 ? -5.703 -33.125 -12 1 98.31 295 VAL A C 1
ATOM 2350 O O . VAL A 1 295 ? -5.961 -33.219 -10.797 1 98.31 295 VAL A O 1
ATOM 2353 N N . VAL A 1 296 ? -4.996 -34 -12.664 1 98.75 296 VAL A N 1
ATOM 2354 C CA . VAL A 1 296 ? -4.391 -35.156 -11.984 1 98.75 296 VAL A CA 1
ATOM 2355 C C . VAL A 1 296 ? -2.881 -34.969 -11.898 1 98.75 296 VAL A C 1
ATOM 2357 O O . VAL A 1 296 ? -2.182 -35 -12.914 1 98.75 296 VAL A O 1
ATOM 2360 N N . GLU A 1 297 ? -2.414 -34.75 -10.719 1 98.88 297 GLU A N 1
ATOM 2361 C CA . GLU A 1 297 ? -0.993 -34.531 -10.461 1 98.88 297 GLU A CA 1
ATOM 2362 C C . GLU A 1 297 ? -0.346 -35.781 -9.875 1 98.88 297 GLU A C 1
ATOM 2364 O O . GLU A 1 297 ? -0.769 -36.281 -8.828 1 98.88 297 GLU A O 1
ATOM 2369 N N . LEU A 1 298 ? 0.66 -36.281 -10.57 1 98.88 298 LEU A N 1
ATOM 2370 C CA . LEU A 1 298 ? 1.374 -37.469 -10.141 1 98.88 298 LEU A CA 1
ATOM 2371 C C . LEU A 1 298 ? 2.65 -37.125 -9.391 1 98.88 298 LEU A C 1
ATOM 2373 O O . LEU A 1 298 ? 3.346 -36.188 -9.766 1 98.88 298 LEU A O 1
ATOM 2377 N N . PHE A 1 299 ? 2.938 -37.875 -8.336 1 98.81 299 PHE A N 1
ATOM 2378 C CA . PHE A 1 299 ? 4.141 -37.656 -7.539 1 98.81 299 PHE A CA 1
ATOM 2379 C C . PHE A 1 299 ? 4.969 -38.938 -7.469 1 98.81 299 PHE A C 1
ATOM 2381 O O . PHE A 1 299 ? 4.418 -40.031 -7.348 1 98.81 299 PHE A O 1
ATOM 2388 N N . PRO A 1 300 ? 6.316 -38.781 -7.582 1 98.44 300 PRO A N 1
ATOM 2389 C CA . PRO A 1 300 ? 7.188 -39.938 -7.398 1 98.44 300 PRO A CA 1
ATOM 2390 C C . PRO A 1 300 ? 7.152 -40.469 -5.973 1 98.44 300 PRO A C 1
ATOM 2392 O O . PRO A 1 300 ? 6.52 -39.875 -5.098 1 98.44 300 PRO A O 1
ATOM 2395 N N . TYR A 1 301 ? 7.812 -41.625 -5.883 1 98.38 301 TYR A N 1
ATOM 2396 C CA . TYR A 1 301 ? 7.918 -42.281 -4.594 1 98.38 301 TYR A CA 1
ATOM 2397 C C . TYR A 1 301 ? 8.555 -41.375 -3.551 1 98.38 301 TYR A C 1
ATOM 2399 O O . TYR A 1 301 ? 9.508 -40.656 -3.848 1 98.38 301 TYR A O 1
ATOM 2407 N N . ALA A 1 302 ? 7.988 -41.344 -2.354 1 98.38 302 ALA A N 1
ATOM 2408 C CA . ALA A 1 302 ? 8.523 -40.688 -1.157 1 98.38 302 ALA A CA 1
ATOM 2409 C C . ALA A 1 302 ? 8.266 -39.188 -1.185 1 98.38 302 ALA A C 1
ATOM 2411 O O . ALA A 1 302 ? 8.695 -38.469 -0.287 1 98.38 302 ALA A O 1
ATOM 2412 N N . VAL A 1 303 ? 7.574 -38.656 -2.207 1 98.31 303 VAL A N 1
ATOM 2413 C CA . VAL A 1 303 ? 7.211 -37.219 -2.256 1 98.31 303 VAL A CA 1
ATOM 2414 C C . VAL A 1 303 ? 5.762 -37.062 -1.811 1 98.31 303 VAL A C 1
ATOM 2416 O O . VAL A 1 303 ? 4.832 -37.438 -2.531 1 98.31 303 VAL A O 1
ATOM 2419 N N . ASN A 1 304 ? 5.609 -36.469 -0.656 1 98.19 304 ASN A N 1
ATOM 2420 C CA . ASN A 1 304 ? 4.285 -36.25 -0.087 1 98.19 304 ASN A CA 1
ATOM 2421 C C . ASN A 1 304 ? 3.539 -35.125 -0.805 1 98.19 304 ASN A C 1
ATOM 2423 O O . ASN A 1 304 ? 3.947 -33.969 -0.741 1 98.19 304 ASN A O 1
ATOM 2427 N N . PRO A 1 305 ? 2.416 -35.438 -1.469 1 98.31 305 PRO A N 1
ATOM 2428 C CA . PRO A 1 305 ? 1.688 -34.406 -2.227 1 98.31 305 PRO A CA 1
ATOM 2429 C C . PRO A 1 305 ? 1.242 -33.25 -1.359 1 98.31 305 PRO A C 1
ATOM 2431 O O . PRO A 1 305 ? 1.067 -32.125 -1.863 1 98.31 305 PRO A O 1
ATOM 2434 N N . ASP A 1 306 ? 1.103 -33.406 -0.064 1 97.75 306 ASP A N 1
ATOM 2435 C CA . ASP A 1 306 ? 0.606 -32.344 0.818 1 97.75 306 ASP A CA 1
ATOM 2436 C C . ASP A 1 306 ? 1.708 -31.344 1.154 1 97.75 306 ASP A C 1
ATOM 2438 O O . ASP A 1 306 ? 1.432 -30.25 1.664 1 97.75 306 ASP A O 1
ATOM 2442 N N . HIS A 1 307 ? 2.936 -31.703 0.825 1 97.5 307 HIS A N 1
ATOM 2443 C CA . HIS A 1 307 ? 4.051 -30.812 1.127 1 97.5 307 HIS A CA 1
ATOM 2444 C C . HIS A 1 307 ? 4.344 -29.875 -0.044 1 97.5 307 HIS A C 1
ATOM 2446 O O . HIS A 1 307 ? 5.035 -28.875 0.117 1 97.5 307 HIS A O 1
ATOM 2452 N N . TYR A 1 308 ? 3.84 -30.188 -1.222 1 97.56 308 TYR A N 1
ATOM 2453 C CA . TYR A 1 308 ? 4.133 -29.453 -2.453 1 97.56 308 TYR A CA 1
ATOM 2454 C C . TYR A 1 308 ? 2.859 -29.188 -3.246 1 97.56 308 TYR A C 1
ATOM 2456 O O . TYR A 1 308 ? 2.482 -29.984 -4.113 1 97.56 308 TYR A O 1
ATOM 2464 N N . THR A 1 309 ? 2.246 -27.969 -2.934 1 98.38 309 THR A N 1
ATOM 2465 C CA . THR A 1 309 ? 0.852 -27.859 -3.348 1 98.38 309 THR A CA 1
ATOM 2466 C C . THR A 1 309 ? 0.624 -26.609 -4.195 1 98.38 309 THR A C 1
ATOM 2468 O O . THR A 1 309 ? -0.402 -25.938 -4.059 1 98.38 309 THR A O 1
ATOM 2471 N N . PRO A 1 310 ? 1.54 -26.172 -5.043 1 98.44 310 PRO A N 1
ATOM 2472 C CA . PRO A 1 310 ? 1.25 -24.969 -5.836 1 98.44 310 PRO A CA 1
ATOM 2473 C C . PRO A 1 310 ? 0.051 -25.156 -6.762 1 98.44 310 PRO A C 1
ATOM 2475 O O . PRO A 1 310 ? -0.767 -24.234 -6.91 1 98.44 310 PRO A O 1
ATOM 2478 N N . TYR A 1 311 ? -0.125 -26.344 -7.332 1 98.81 311 TYR A N 1
ATOM 2479 C CA . TYR A 1 311 ? -1.173 -26.562 -8.32 1 98.81 311 TYR A CA 1
ATOM 2480 C C . TYR A 1 311 ? -2.477 -26.984 -7.656 1 98.81 311 TYR A C 1
ATOM 2482 O O . TYR A 1 311 ? -3.562 -26.672 -8.156 1 98.81 311 TYR A O 1
ATOM 2490 N N . LYS A 1 312 ? -2.311 -27.688 -6.531 1 98.69 312 LYS A N 1
ATOM 2491 C CA . LYS A 1 312 ? -3.498 -27.875 -5.703 1 98.69 312 LYS A CA 1
ATOM 2492 C C . LYS A 1 312 ? -4.109 -26.547 -5.297 1 98.69 312 LYS A C 1
ATOM 2494 O O . LYS A 1 312 ? -5.32 -26.359 -5.406 1 98.69 312 LYS A O 1
ATOM 2499 N N . THR A 1 313 ? -3.258 -25.641 -4.863 1 98.69 313 THR A N 1
ATOM 2500 C CA . THR A 1 313 ? -3.705 -24.312 -4.445 1 98.69 313 THR A CA 1
ATOM 2501 C C . THR A 1 313 ? -4.352 -23.562 -5.609 1 98.69 313 THR A C 1
ATOM 2503 O O . THR A 1 313 ? -5.438 -23 -5.465 1 98.69 313 THR A O 1
ATOM 2506 N N . LEU A 1 314 ? -3.719 -23.594 -6.75 1 98.69 314 LEU A N 1
ATOM 2507 C CA . LEU A 1 314 ? -4.277 -22.969 -7.938 1 98.69 314 LEU A CA 1
ATOM 2508 C C . LEU A 1 314 ? -5.664 -23.516 -8.25 1 98.69 314 LEU A C 1
ATOM 2510 O O . LEU A 1 314 ? -6.621 -22.75 -8.414 1 98.69 314 LEU A O 1
ATOM 2514 N N . ALA A 1 315 ? -5.758 -24.812 -8.242 1 98.12 315 ALA A N 1
ATOM 2515 C CA . ALA A 1 315 ? -6.988 -25.484 -8.656 1 98.12 315 ALA A CA 1
ATOM 2516 C C . ALA A 1 315 ? -8.117 -25.234 -7.656 1 98.12 315 ALA A C 1
ATOM 2518 O O . ALA A 1 315 ? -9.297 -25.281 -8.016 1 98.12 315 ALA A O 1
ATOM 2519 N N . THR A 1 316 ? -7.73 -24.938 -6.422 1 96.75 316 THR A N 1
ATOM 2520 C CA . THR A 1 316 ? -8.742 -24.828 -5.375 1 96.75 316 THR A CA 1
ATOM 2521 C C . THR A 1 316 ? -9.047 -23.375 -5.055 1 96.75 316 THR A C 1
ATOM 2523 O O . THR A 1 316 ? -9.82 -23.078 -4.137 1 96.75 316 THR A O 1
ATOM 2526 N N . LEU A 1 317 ? -8.453 -22.453 -5.758 1 96 317 LEU A N 1
ATOM 2527 C CA . LEU A 1 317 ? -8.844 -21.062 -5.594 1 96 317 LEU A CA 1
ATOM 2528 C C . LEU A 1 317 ? -10.328 -20.875 -5.859 1 96 317 LEU A C 1
ATOM 2530 O O . LEU A 1 317 ? -10.875 -21.453 -6.797 1 96 317 LEU A O 1
ATOM 2534 N N . PRO A 1 318 ? -10.938 -20.016 -5.031 1 90.12 318 PRO A N 1
ATOM 2535 C CA . PRO A 1 318 ? -12.344 -19.734 -5.32 1 90.12 318 PRO A CA 1
ATOM 2536 C C . PRO A 1 318 ? -12.562 -19.203 -6.73 1 90.12 318 PRO A C 1
ATOM 2538 O O . PRO A 1 318 ? -11.898 -18.25 -7.141 1 90.12 318 PRO A O 1
ATOM 2541 N N . GLY A 1 319 ? -13.414 -19.906 -7.438 1 88.31 319 GLY A N 1
ATOM 2542 C CA . GLY A 1 319 ? -13.727 -19.422 -8.773 1 88.31 319 GLY A CA 1
ATOM 2543 C C . GLY A 1 319 ? -12.984 -20.172 -9.867 1 88.31 319 GLY A C 1
ATOM 2544 O O . GLY A 1 319 ? -13.289 -20.016 -11.047 1 88.31 319 GLY A O 1
ATOM 2545 N N . MET A 1 320 ? -12.016 -21.016 -9.516 1 93.38 320 MET A N 1
ATOM 2546 C CA . MET A 1 320 ? -11.305 -21.781 -10.531 1 93.38 320 MET A CA 1
ATOM 2547 C C . MET A 1 320 ? -12.172 -22.922 -11.062 1 93.38 320 MET A C 1
ATOM 2549 O O . MET A 1 320 ? -12.156 -23.219 -12.266 1 93.38 320 MET A O 1
ATOM 2553 N N . ASP A 1 321 ? -12.922 -23.609 -10.164 1 91.44 321 ASP A N 1
ATOM 2554 C CA . ASP A 1 321 ? -13.875 -24.672 -10.5 1 91.44 321 ASP A CA 1
ATOM 2555 C C . ASP A 1 321 ? -13.18 -25.828 -11.203 1 91.44 321 ASP A C 1
ATOM 2557 O O . ASP A 1 321 ? -13.594 -26.25 -12.289 1 91.44 321 ASP A O 1
ATOM 2561 N N . LEU A 1 322 ? -12.102 -26.312 -10.664 1 95.88 322 LEU A N 1
ATOM 2562 C CA . LEU A 1 322 ? -11.383 -27.5 -11.125 1 95.88 322 LEU A CA 1
ATOM 2563 C C . LEU A 1 322 ? -11.445 -28.609 -10.086 1 95.88 322 LEU A C 1
ATOM 2565 O O . LEU A 1 322 ? -11.695 -28.344 -8.906 1 95.88 322 LEU A O 1
ATOM 2569 N N . GLN A 1 323 ? -11.359 -29.797 -10.562 1 96.44 323 GLN A N 1
ATOM 2570 C CA . GLN A 1 323 ? -11.242 -30.953 -9.688 1 96.44 323 GLN A CA 1
ATOM 2571 C C . GLN A 1 323 ? -9.789 -31.406 -9.578 1 96.44 323 GLN A C 1
ATOM 2573 O O . GLN A 1 323 ? -9.203 -31.859 -10.57 1 96.44 323 GLN A O 1
ATOM 2578 N N . TYR A 1 324 ? -9.266 -31.344 -8.422 1 98.06 324 TYR A N 1
ATOM 2579 C CA . TYR A 1 324 ? -7.855 -31.672 -8.242 1 98.06 324 TYR A CA 1
ATOM 2580 C C . TYR A 1 324 ? -7.688 -33.062 -7.625 1 98.06 324 TYR A C 1
ATOM 2582 O O . TYR A 1 324 ? -8.359 -33.375 -6.648 1 98.06 324 TYR A O 1
ATOM 2590 N N . ILE A 1 325 ? -6.816 -33.812 -8.203 1 98.5 325 ILE A N 1
ATOM 2591 C CA . ILE A 1 325 ? -6.488 -35.156 -7.723 1 98.5 325 ILE A CA 1
ATOM 2592 C C . ILE A 1 325 ? -4.973 -35.312 -7.59 1 98.5 325 ILE A C 1
ATOM 2594 O O . ILE A 1 325 ? -4.227 -34.969 -8.516 1 98.5 325 ILE A O 1
ATOM 2598 N N . ALA A 1 326 ? -4.527 -35.75 -6.453 1 98.75 326 ALA A N 1
ATOM 2599 C CA . ALA A 1 326 ? -3.117 -36.062 -6.25 1 98.75 326 ALA A CA 1
ATOM 2600 C C . ALA A 1 326 ? -2.92 -37.594 -6.133 1 98.75 326 ALA A C 1
ATOM 2602 O O . ALA A 1 326 ? -3.67 -38.25 -5.422 1 98.75 326 ALA A O 1
ATOM 2603 N N . TRP A 1 327 ? -1.996 -38.094 -6.887 1 98.81 327 TRP A N 1
ATOM 2604 C CA . TRP A 1 327 ? -1.591 -39.5 -6.785 1 98.81 327 TRP A CA 1
ATOM 2605 C C . TRP A 1 327 ? -0.096 -39.594 -6.504 1 98.81 327 TRP A C 1
ATOM 2607 O O . TRP A 1 327 ? 0.708 -38.875 -7.082 1 98.81 327 TRP A O 1
ATOM 2617 N N . GLN A 1 328 ? 0.304 -40.469 -5.641 1 98.75 328 GLN A N 1
ATOM 2618 C CA . GLN A 1 328 ? 1.7 -40.688 -5.277 1 98.75 328 GLN A CA 1
ATOM 2619 C C . GLN A 1 328 ? 2.088 -42.156 -5.473 1 98.75 328 GLN A C 1
ATOM 2621 O O . GLN A 1 328 ? 1.334 -43.062 -5.105 1 98.75 328 GLN A O 1
ATOM 2626 N N . ASN A 1 329 ? 3.26 -42.344 -6.129 1 98.62 329 ASN A N 1
ATOM 2627 C CA . ASN A 1 329 ? 3.818 -43.688 -6.152 1 98.62 329 ASN A CA 1
ATOM 2628 C C . ASN A 1 329 ? 4.219 -44.156 -4.754 1 98.62 329 ASN A C 1
ATOM 2630 O O . ASN A 1 329 ? 5.023 -43.5 -4.086 1 98.62 329 ASN A O 1
ATOM 2634 N N . THR A 1 330 ? 3.686 -45.25 -4.309 1 97.5 330 THR A N 1
ATOM 2635 C CA . THR A 1 330 ? 4.012 -45.781 -2.984 1 97.5 330 THR A CA 1
ATOM 2636 C C . THR A 1 330 ? 4.863 -47.031 -3.09 1 97.5 330 THR A C 1
ATOM 2638 O O . THR A 1 330 ? 5.207 -47.656 -2.076 1 97.5 330 THR A O 1
ATOM 2641 N N . MET A 1 331 ? 5.172 -47.469 -4.293 1 97 331 MET A N 1
ATOM 2642 C CA . MET A 1 331 ? 5.91 -48.688 -4.52 1 97 331 MET A CA 1
ATOM 2643 C C . MET A 1 331 ? 7.348 -48.406 -4.93 1 97 331 MET A C 1
ATOM 2645 O O . MET A 1 331 ? 7.605 -48 -6.066 1 97 331 MET A O 1
ATOM 2649 N N . PRO A 1 332 ? 8.289 -48.781 -4.113 1 96.19 332 PRO A N 1
ATOM 2650 C CA . PRO A 1 332 ? 9.695 -48.562 -4.473 1 96.19 332 PRO A CA 1
ATOM 2651 C C . PRO A 1 332 ? 10.109 -49.312 -5.742 1 96.19 332 PRO A C 1
ATOM 2653 O O . PRO A 1 332 ? 10.961 -48.812 -6.492 1 96.19 332 PRO A O 1
ATOM 2656 N N . GLU A 1 333 ? 9.492 -50.469 -6 1 96.81 333 GLU A N 1
ATOM 2657 C CA . GLU A 1 333 ? 9.852 -51.281 -7.16 1 96.81 333 GLU A CA 1
ATOM 2658 C C . GLU A 1 333 ? 9.445 -50.594 -8.461 1 96.81 333 GLU A C 1
ATOM 2660 O O . GLU A 1 333 ? 9.945 -50.938 -9.531 1 96.81 333 GLU A O 1
ATOM 2665 N N . ASN A 1 334 ? 8.57 -49.656 -8.359 1 98.31 334 ASN A N 1
ATOM 2666 C CA . ASN A 1 334 ? 8.094 -48.906 -9.523 1 98.31 334 ASN A CA 1
ATOM 2667 C C . ASN A 1 334 ? 8.883 -47.625 -9.727 1 98.31 334 ASN A C 1
ATOM 2669 O O . ASN A 1 334 ? 8.398 -46.688 -10.367 1 98.31 334 ASN A O 1
ATOM 2673 N N . THR A 1 335 ? 10.055 -47.594 -9.133 1 97.75 335 THR A N 1
ATOM 2674 C CA . THR A 1 335 ? 10.844 -46.344 -9.125 1 97.75 335 THR A CA 1
ATOM 2675 C C . THR A 1 335 ? 12.211 -46.594 -9.758 1 97.75 335 THR A C 1
ATOM 2677 O O . THR A 1 335 ? 12.859 -47.594 -9.5 1 97.75 335 THR A O 1
ATOM 2680 N N . VAL A 1 336 ? 12.602 -45.719 -10.664 1 97.94 336 VAL A N 1
ATOM 2681 C CA . VAL A 1 336 ? 13.953 -45.719 -11.203 1 97.94 336 VAL A CA 1
ATOM 2682 C C . VAL A 1 336 ? 14.672 -44.438 -10.781 1 97.94 336 VAL A C 1
ATOM 2684 O O . VAL A 1 336 ? 14.234 -43.312 -11.125 1 97.94 336 VAL A O 1
ATOM 2687 N N . THR A 1 337 ? 15.75 -44.594 -9.984 1 96.69 337 THR A N 1
ATOM 2688 C CA . THR A 1 337 ? 16.516 -43.438 -9.492 1 96.69 337 THR A CA 1
ATOM 2689 C C . THR A 1 337 ? 17.766 -43.219 -10.344 1 96.69 337 THR A C 1
ATOM 2691 O O . THR A 1 337 ? 18.141 -44.094 -11.141 1 96.69 337 THR A O 1
ATOM 2694 N N . HIS A 1 338 ? 18.359 -42 -10.227 1 96.62 338 HIS A N 1
ATOM 2695 C CA . HIS A 1 338 ? 19.547 -41.625 -10.984 1 96.62 338 HIS A CA 1
ATOM 2696 C C . HIS A 1 338 ? 20.594 -41 -10.078 1 96.62 338 HIS A C 1
ATOM 2698 O O . HIS A 1 338 ? 20.938 -39.812 -10.242 1 96.62 338 HIS A O 1
ATOM 2704 N N . PRO A 1 339 ? 21.188 -41.781 -9.195 1 96.38 339 PRO A N 1
ATOM 2705 C CA . PRO A 1 339 ? 22.125 -41.25 -8.211 1 96.38 339 PRO A CA 1
ATOM 2706 C C . PRO A 1 339 ? 23.375 -40.656 -8.852 1 96.38 339 PRO A C 1
ATOM 2708 O O . PRO A 1 339 ? 24.078 -39.844 -8.227 1 96.38 339 PRO A O 1
ATOM 2711 N N . GLU A 1 340 ? 23.688 -41.031 -10.133 1 95.75 340 GLU A N 1
ATOM 2712 C CA . GLU A 1 340 ? 24.938 -40.656 -10.789 1 95.75 340 GLU A CA 1
ATOM 2713 C C . GLU A 1 340 ? 24.781 -39.312 -11.516 1 95.75 340 GLU A C 1
ATOM 2715 O O . GLU A 1 340 ? 25.75 -38.75 -12.008 1 95.75 340 GLU A O 1
ATOM 2720 N N . ARG A 1 341 ? 23.625 -38.781 -11.633 1 97.19 341 ARG A N 1
ATOM 2721 C CA . ARG A 1 341 ? 23.375 -37.5 -12.289 1 97.19 341 ARG A CA 1
ATOM 2722 C C . ARG A 1 341 ? 23.953 -36.344 -11.477 1 97.19 341 ARG A C 1
ATOM 2724 O O . ARG A 1 341 ? 24.406 -36.531 -10.344 1 97.19 341 ARG A O 1
ATOM 2731 N N . PRO A 1 342 ? 24.062 -35.188 -12.102 1 96.12 342 PRO A N 1
ATOM 2732 C CA . PRO A 1 342 ? 24.453 -34 -11.328 1 96.12 342 PRO A CA 1
ATOM 2733 C C . PRO A 1 342 ? 23.484 -33.688 -10.18 1 96.12 342 PRO A C 1
ATOM 2735 O O . PRO A 1 342 ? 22.328 -34.125 -10.227 1 96.12 342 PRO A O 1
ATOM 2738 N N . TRP A 1 343 ? 23.984 -32.969 -9.172 1 94.25 343 TRP A N 1
ATOM 2739 C CA . TRP A 1 343 ? 23.188 -32.719 -7.973 1 94.25 343 TRP A CA 1
ATOM 2740 C C . TRP A 1 343 ? 21.875 -32.062 -8.312 1 94.25 343 TRP A C 1
ATOM 2742 O O . TRP A 1 343 ? 20.844 -32.312 -7.688 1 94.25 343 TRP A O 1
ATOM 2752 N N . ASP A 1 344 ? 21.875 -31.156 -9.359 1 93.69 344 ASP A N 1
ATOM 2753 C CA . ASP A 1 344 ? 20.688 -30.375 -9.695 1 93.69 344 ASP A CA 1
ATOM 2754 C C . ASP A 1 344 ? 19.719 -31.172 -10.547 1 93.69 344 ASP A C 1
ATOM 2756 O O . ASP A 1 344 ? 18.656 -30.672 -10.93 1 93.69 344 ASP A O 1
ATOM 2760 N N . GLN A 1 345 ? 20.016 -32.469 -10.742 1 95.31 345 GLN A N 1
ATOM 2761 C CA . GLN A 1 345 ? 19.125 -33.406 -11.43 1 95.31 345 GLN A CA 1
ATOM 2762 C C . GLN A 1 345 ? 18.844 -34.625 -10.578 1 95.31 345 GLN A C 1
ATOM 2764 O O . GLN A 1 345 ? 18.562 -35.719 -11.109 1 95.31 345 GLN A O 1
ATOM 2769 N N . GLY A 1 346 ? 19.156 -34.438 -9.297 1 95.19 346 GLY A N 1
ATOM 2770 C CA . GLY A 1 346 ? 18.75 -35.469 -8.352 1 95.19 346 GLY A CA 1
ATOM 2771 C C . GLY A 1 346 ? 19.891 -36.438 -8 1 95.19 346 GLY A C 1
ATOM 2772 O O . GLY A 1 346 ? 19.672 -37.438 -7.312 1 95.19 346 GLY A O 1
ATOM 2773 N N . GLY A 1 347 ? 21.109 -36.156 -8.492 1 96.94 347 GLY A N 1
ATOM 2774 C CA . GLY A 1 347 ? 22.234 -37 -8.133 1 96.94 347 GLY A CA 1
ATOM 2775 C C . GLY A 1 347 ? 22.688 -36.812 -6.695 1 96.94 347 GLY A C 1
ATOM 2776 O O . GLY A 1 347 ? 22.609 -35.719 -6.152 1 96.94 347 GLY A O 1
ATOM 2777 N N . ILE A 1 348 ? 23.188 -38 -6.098 1 97.81 348 ILE A N 1
ATOM 2778 C CA . ILE A 1 348 ? 23.641 -37.906 -4.711 1 97.81 348 ILE A CA 1
ATOM 2779 C C . ILE A 1 348 ? 25.031 -38.531 -4.574 1 97.81 348 ILE A C 1
ATOM 2781 O O . ILE A 1 348 ? 25.547 -38.688 -3.465 1 97.81 348 ILE A O 1
ATOM 2785 N N . ALA A 1 349 ? 25.594 -38.844 -5.668 1 96.88 349 ALA A N 1
ATOM 2786 C CA . ALA A 1 349 ? 26.891 -39.531 -5.656 1 96.88 349 ALA A CA 1
ATOM 2787 C C . ALA A 1 349 ? 27.969 -38.656 -5.02 1 96.88 349 ALA A C 1
ATOM 2789 O O . ALA A 1 349 ? 28.969 -39.156 -4.516 1 96.88 349 ALA A O 1
ATOM 2790 N N . HIS A 1 350 ? 27.812 -37.406 -5.086 1 95.88 350 HIS A N 1
ATOM 2791 C CA . HIS A 1 350 ? 28.812 -36.469 -4.566 1 95.88 350 HIS A CA 1
ATOM 2792 C C . HIS A 1 350 ? 28.766 -36.406 -3.045 1 95.88 350 HIS A C 1
ATOM 2794 O O . HIS A 1 350 ? 29.688 -35.906 -2.412 1 95.88 350 HIS A O 1
ATOM 2800 N N . LEU A 1 351 ? 27.719 -36.906 -2.445 1 97 351 LEU A N 1
ATOM 2801 C CA . LEU A 1 351 ? 27.547 -36.875 -0.997 1 97 351 LEU A CA 1
ATOM 2802 C C . LEU A 1 351 ? 28.328 -38 -0.324 1 97 351 LEU A C 1
ATOM 2804 O O . LEU A 1 351 ? 28.781 -38.938 -0.99 1 97 351 LEU A O 1
ATOM 2808 N N . ASP A 1 352 ? 28.531 -37.844 0.967 1 96.31 352 ASP A N 1
ATOM 2809 C CA . ASP A 1 352 ? 29.219 -38.906 1.693 1 96.31 352 ASP A CA 1
ATOM 2810 C C . ASP A 1 352 ? 28.344 -40.156 1.785 1 96.31 352 ASP A C 1
ATOM 2812 O O . ASP A 1 352 ? 27.125 -40.094 1.626 1 96.31 352 ASP A O 1
ATOM 2816 N N . ARG A 1 353 ? 28.906 -41.312 2.043 1 96.88 353 ARG A N 1
ATOM 2817 C CA . ARG A 1 353 ? 28.234 -42.625 1.982 1 96.88 353 ARG A CA 1
ATOM 2818 C C . ARG A 1 353 ? 27.109 -42.719 3.002 1 96.88 353 ARG A C 1
ATOM 2820 O O . ARG A 1 353 ? 26.078 -43.312 2.736 1 96.88 353 ARG A O 1
ATOM 2827 N N . ALA A 1 354 ? 27.359 -42.156 4.105 1 97.44 354 ALA A N 1
ATOM 2828 C CA . ALA A 1 354 ? 26.328 -42.188 5.148 1 97.44 354 ALA A CA 1
ATOM 2829 C C . ALA A 1 354 ? 25.078 -41.438 4.719 1 97.44 354 ALA A C 1
ATOM 2831 O O . ALA A 1 354 ? 23.953 -41.906 4.926 1 97.44 354 ALA A O 1
ATOM 2832 N N . GLU A 1 355 ? 25.281 -40.281 4.164 1 96.75 355 GLU A N 1
ATOM 2833 C CA . GLU A 1 355 ? 24.156 -39.5 3.693 1 96.75 355 GLU A CA 1
ATOM 2834 C C . GLU A 1 355 ? 23.438 -40.156 2.527 1 96.75 355 GLU A C 1
ATOM 2836 O O . GLU A 1 355 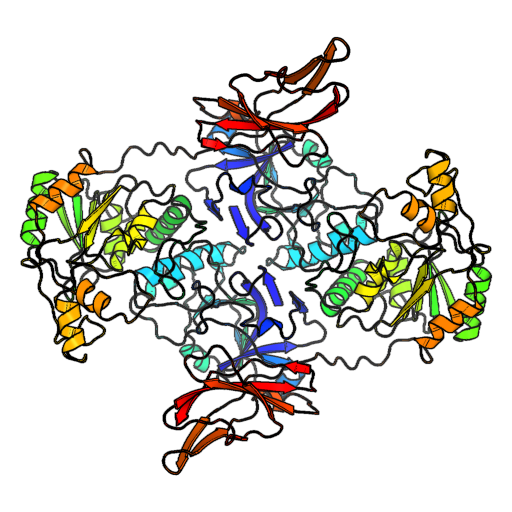? 22.219 -40.094 2.434 1 96.75 355 GLU A O 1
ATOM 2841 N N . GLN A 1 356 ? 24.141 -40.719 1.631 1 97.56 356 GLN A N 1
ATOM 2842 C CA . GLN A 1 356 ? 23.547 -41.469 0.534 1 97.56 356 GLN A CA 1
ATOM 2843 C C . GLN A 1 356 ? 22.641 -42.594 1.058 1 97.56 356 GLN A C 1
ATOM 2845 O O . GLN A 1 356 ? 21.5 -42.75 0.616 1 97.56 356 GLN A O 1
ATOM 2850 N N . ALA A 1 357 ? 23.219 -43.344 2.039 1 97.25 357 ALA A N 1
ATOM 2851 C CA . ALA A 1 357 ? 22.484 -44.469 2.609 1 97.25 357 ALA A CA 1
ATOM 2852 C C . ALA A 1 357 ? 21.188 -44 3.27 1 97.25 357 ALA A C 1
ATOM 2854 O O . ALA A 1 357 ? 20.141 -44.625 3.148 1 97.25 357 ALA A O 1
ATOM 2855 N N . ARG A 1 358 ? 21.312 -42.938 3.932 1 97.5 358 ARG A N 1
ATOM 2856 C CA . ARG A 1 358 ? 20.141 -42.375 4.598 1 97.5 358 ARG A CA 1
ATOM 2857 C C . ARG A 1 358 ? 19.062 -42.031 3.584 1 97.5 358 ARG A C 1
ATOM 2859 O O . ARG A 1 358 ? 17.891 -42.344 3.766 1 97.5 358 ARG A O 1
ATOM 2866 N N . ILE A 1 359 ? 19.391 -41.312 2.527 1 97.81 359 ILE A N 1
ATOM 2867 C CA . ILE A 1 359 ? 18.453 -40.875 1.5 1 97.81 359 ILE A CA 1
ATOM 2868 C C . ILE A 1 359 ? 17.828 -42.062 0.804 1 97.81 359 ILE A C 1
ATOM 2870 O O . ILE A 1 359 ? 16.609 -42.094 0.581 1 97.81 359 ILE A O 1
ATOM 2874 N N . LEU A 1 360 ? 18.594 -43.094 0.527 1 96.5 360 LEU A N 1
ATOM 2875 C CA . LEU A 1 360 ? 18.125 -44.281 -0.171 1 96.5 360 LEU A CA 1
ATOM 2876 C C . LEU A 1 360 ? 17.094 -45.031 0.669 1 96.5 360 LEU A C 1
ATOM 2878 O O . LEU A 1 360 ? 16.188 -45.656 0.127 1 96.5 360 LEU A O 1
ATOM 2882 N N . GLN A 1 361 ? 17.25 -44.844 1.966 1 95.31 361 GLN A N 1
ATOM 2883 C CA . GLN A 1 361 ? 16.391 -45.594 2.865 1 95.31 361 GLN A CA 1
ATOM 2884 C C . GLN A 1 361 ? 15.141 -44.781 3.234 1 95.31 361 GLN A C 1
ATOM 2886 O O . GLN A 1 361 ? 14.172 -45.344 3.76 1 95.31 361 GLN A O 1
ATOM 2891 N N . SER A 1 362 ? 15.195 -43.594 2.891 1 94.81 362 SER A N 1
ATOM 2892 C CA . SER A 1 362 ? 14.102 -42.719 3.305 1 94.81 362 SER A CA 1
ATOM 2893 C C . SER A 1 362 ? 12.812 -43.062 2.572 1 94.81 362 SER A C 1
ATOM 2895 O O . SER A 1 362 ? 12.836 -43.375 1.387 1 94.81 362 SER A O 1
ATOM 2897 N N . ARG A 1 363 ? 11.656 -42.906 3.273 1 96.75 363 ARG A N 1
ATOM 2898 C CA . ARG A 1 363 ? 10.367 -43.25 2.703 1 96.75 363 ARG A CA 1
ATOM 2899 C C . ARG A 1 363 ? 9.508 -42 2.479 1 96.75 363 ARG A C 1
ATOM 2901 O O . ARG A 1 363 ? 8.438 -42.094 1.869 1 96.75 363 ARG A O 1
ATOM 2908 N N . GLU A 1 364 ? 9.914 -40.906 2.979 1 97.81 364 GLU A N 1
ATOM 2909 C CA . GLU A 1 364 ? 9.234 -39.625 2.775 1 97.81 364 GLU A CA 1
ATOM 2910 C C . GLU A 1 364 ? 10.195 -38.469 2.951 1 97.81 364 GLU A C 1
ATOM 2912 O O . GLU A 1 364 ? 10.961 -38.406 3.916 1 97.81 364 GLU A O 1
ATOM 2917 N N . VAL A 1 365 ? 10.164 -37.594 2.051 1 97.69 365 VAL A N 1
ATOM 2918 C CA . VAL A 1 365 ? 10.961 -36.375 2.176 1 97.69 365 VAL A CA 1
ATOM 2919 C C . VAL A 1 365 ? 10.352 -35.469 3.238 1 97.69 365 VAL A C 1
ATOM 2921 O O . VAL A 1 365 ? 9.188 -35.094 3.137 1 97.69 365 VAL A O 1
ATOM 2924 N N . PRO A 1 366 ? 11.062 -35.156 4.254 1 96.88 366 PRO A N 1
ATOM 2925 C CA . PRO A 1 366 ? 10.531 -34.219 5.238 1 96.88 366 PRO A CA 1
ATOM 2926 C C . PRO A 1 366 ? 10.359 -32.812 4.676 1 96.88 366 PRO A C 1
ATOM 2928 O O . PRO A 1 366 ? 10.961 -32.469 3.652 1 96.88 366 PRO A O 1
ATOM 2931 N N . ARG A 1 367 ? 9.477 -32.031 5.367 1 97.06 367 ARG A N 1
ATOM 2932 C CA . ARG A 1 367 ? 9.406 -30.625 5.008 1 97.06 367 ARG A CA 1
ATOM 2933 C C . ARG A 1 367 ? 10.781 -29.953 5.125 1 97.06 367 ARG A C 1
ATOM 2935 O O . ARG A 1 367 ? 11.547 -30.281 6.035 1 97.06 367 ARG A O 1
ATOM 2942 N N . HIS A 1 368 ? 11.086 -29.141 4.219 1 96.44 368 HIS A N 1
ATOM 2943 C CA . HIS A 1 368 ? 12.414 -28.547 4.145 1 96.44 368 HIS A CA 1
ATOM 2944 C C . HIS A 1 368 ? 12.367 -27.156 3.529 1 96.44 368 HIS A C 1
ATOM 2946 O O . HIS A 1 368 ? 11.367 -26.766 2.922 1 96.44 368 HIS A O 1
ATOM 2952 N N . LEU A 1 369 ? 13.391 -26.391 3.758 1 94.44 369 LEU A N 1
ATOM 2953 C CA . LEU A 1 369 ? 13.562 -25.109 3.07 1 94.44 369 LEU A CA 1
ATOM 2954 C C . LEU A 1 369 ? 14.078 -25.328 1.649 1 94.44 369 LEU A C 1
ATOM 2956 O O . LEU A 1 369 ? 14.586 -26.406 1.324 1 94.44 369 LEU A O 1
ATOM 2960 N N . CYS A 1 370 ? 13.953 -24.375 0.949 1 89.06 370 CYS A N 1
ATOM 2961 C CA . CYS A 1 370 ? 14.203 -24.469 -0.485 1 89.06 370 CYS A CA 1
ATOM 2962 C C . CYS A 1 370 ? 15.695 -24.484 -0.775 1 89.06 370 CYS A C 1
ATOM 2964 O O . CYS A 1 370 ? 16.5 -24.109 0.078 1 89.06 370 CYS A O 1
ATOM 2966 N N . CYS A 1 371 ? 16.219 -24.906 -1.821 1 83.62 371 CYS A N 1
ATOM 2967 C CA . CYS A 1 371 ? 16.5 -24.953 -3.25 1 83.62 371 CYS A CA 1
ATOM 2968 C C . CYS A 1 371 ? 17.484 -26.062 -3.568 1 83.62 371 CYS A C 1
ATOM 2970 O O . CYS A 1 371 ? 17.562 -26.531 -4.707 1 83.62 371 CYS A O 1
ATOM 2972 N N . ARG A 1 372 ? 18.156 -26.516 -2.367 1 90.56 372 ARG A N 1
ATOM 2973 C CA . ARG A 1 372 ? 19.203 -27.484 -2.709 1 90.56 372 ARG A CA 1
ATOM 2974 C C . ARG A 1 372 ? 19.125 -28.719 -1.813 1 90.56 372 ARG A C 1
ATOM 2976 O O . ARG A 1 372 ? 20.141 -29.344 -1.521 1 90.56 372 ARG A O 1
ATOM 2983 N N . ASN A 1 373 ? 17.984 -28.969 -1.357 1 95.06 373 ASN A N 1
ATOM 2984 C CA . ASN A 1 373 ? 17.828 -30.156 -0.535 1 95.06 373 ASN A CA 1
ATOM 2985 C C . ASN A 1 373 ? 18.062 -31.438 -1.342 1 95.06 373 ASN A C 1
ATOM 2987 O O . ASN A 1 373 ? 17.297 -31.75 -2.246 1 95.06 373 ASN A O 1
ATOM 2991 N N . PRO A 1 374 ? 19.078 -32.156 -0.961 1 96.56 374 PRO A N 1
ATOM 2992 C CA . PRO A 1 374 ? 19.453 -33.312 -1.794 1 96.56 374 PRO A CA 1
ATOM 2993 C C . PRO A 1 374 ? 18.406 -34.438 -1.762 1 96.56 374 PRO A C 1
ATOM 2995 O O . PRO A 1 374 ? 18.188 -35.094 -2.766 1 96.56 374 PRO A O 1
ATOM 2998 N N . GLU A 1 375 ? 17.797 -34.656 -0.602 1 97.25 375 GLU A N 1
ATOM 2999 C CA . GLU A 1 375 ? 16.766 -35.688 -0.488 1 97.25 375 GLU A CA 1
ATOM 3000 C C . GLU A 1 375 ? 15.578 -35.375 -1.383 1 97.25 375 GLU A C 1
ATOM 3002 O O . GLU A 1 375 ? 15.078 -36.25 -2.096 1 97.25 375 GLU A O 1
ATOM 3007 N N . TRP A 1 376 ? 15.172 -34.188 -1.349 1 97.38 376 TRP A N 1
ATOM 3008 C CA . TRP A 1 376 ? 14.086 -33.719 -2.207 1 97.38 376 TRP A CA 1
ATOM 3009 C C . TRP A 1 376 ? 14.445 -33.906 -3.68 1 97.38 376 TRP A C 1
ATOM 3011 O O . TRP A 1 376 ? 13.664 -34.469 -4.457 1 97.38 376 TRP A O 1
ATOM 3021 N N . LEU A 1 377 ? 15.602 -33.438 -4.043 1 97.69 377 LEU A N 1
ATOM 3022 C CA . LEU A 1 377 ? 16.016 -33.5 -5.438 1 97.69 377 LEU A CA 1
ATOM 3023 C C . LEU A 1 377 ? 16.156 -34.938 -5.898 1 97.69 377 LEU A C 1
ATOM 3025 O O . LEU A 1 377 ? 15.742 -35.312 -7.008 1 97.69 377 LEU A O 1
ATOM 3029 N N . PHE A 1 378 ? 16.656 -35.75 -5.039 1 97.88 378 PHE A N 1
ATOM 3030 C CA . PHE A 1 378 ? 16.812 -37.188 -5.355 1 97.88 378 PHE A CA 1
ATOM 3031 C C . PHE A 1 378 ? 15.461 -37.812 -5.625 1 97.88 378 PHE A C 1
ATOM 3033 O O . PHE A 1 378 ? 15.32 -38.594 -6.566 1 97.88 378 PHE A O 1
ATOM 3040 N N . ARG A 1 379 ? 14.531 -37.5 -4.867 1 97.94 379 ARG A N 1
ATOM 3041 C CA . ARG A 1 379 ? 13.234 -38.156 -4.934 1 97.94 379 ARG A CA 1
ATOM 3042 C C . ARG A 1 379 ? 12.375 -37.562 -6.043 1 97.94 379 ARG A C 1
ATOM 3044 O O . ARG A 1 379 ? 11.672 -38.312 -6.746 1 97.94 379 ARG A O 1
ATOM 3051 N N . ILE A 1 380 ? 12.453 -36.25 -6.281 1 97.5 380 ILE A N 1
ATOM 3052 C CA . ILE A 1 380 ? 11.547 -35.594 -7.227 1 97.5 380 ILE A CA 1
ATOM 3053 C C . ILE A 1 380 ? 11.969 -35.938 -8.656 1 97.5 380 ILE A C 1
ATOM 3055 O O . ILE A 1 380 ? 11.133 -36 -9.555 1 97.5 380 ILE A O 1
ATOM 3059 N N . TYR A 1 381 ? 13.211 -36.281 -8.914 1 97.62 381 TYR A N 1
ATOM 3060 C CA . TYR A 1 381 ? 13.727 -36.469 -10.266 1 97.62 381 TYR A CA 1
ATOM 3061 C C . TYR A 1 381 ? 13.68 -37.969 -10.656 1 97.62 381 TYR A C 1
ATOM 3063 O O . TYR A 1 381 ? 14.172 -38.344 -11.719 1 97.62 381 TYR A O 1
ATOM 3071 N N . GLN A 1 382 ? 13.008 -38.781 -9.891 1 97.12 382 GLN A N 1
ATOM 3072 C CA . GLN A 1 382 ? 12.859 -40.188 -10.188 1 97.12 382 GLN A CA 1
ATOM 3073 C C . GLN A 1 382 ? 11.898 -40.406 -11.352 1 97.12 382 GLN A C 1
ATOM 3075 O O . GLN A 1 382 ? 11 -39.594 -11.586 1 97.12 382 GLN A O 1
ATOM 3080 N N . ASP A 1 383 ? 12.164 -41.5 -12.078 1 98.44 383 ASP A N 1
ATOM 3081 C CA . ASP A 1 383 ? 11.172 -42 -13.031 1 98.44 383 ASP A CA 1
ATOM 3082 C C . ASP A 1 383 ? 10.188 -42.938 -12.359 1 98.44 383 ASP A C 1
ATOM 3084 O O . ASP A 1 383 ? 10.531 -43.594 -11.375 1 98.44 383 ASP A O 1
ATOM 3088 N N . THR A 1 384 ? 8.977 -43 -12.891 1 98.75 384 THR A N 1
ATOM 3089 C CA . THR A 1 384 ? 7.926 -43.719 -12.188 1 98.75 384 THR A CA 1
ATOM 3090 C C . THR A 1 384 ? 7.168 -44.625 -13.156 1 98.75 384 THR A C 1
ATOM 3092 O O . THR A 1 384 ? 6.762 -44.188 -14.234 1 98.75 384 THR A O 1
ATOM 3095 N N . LYS A 1 385 ? 7.102 -45.844 -12.797 1 98.81 385 LYS A N 1
ATOM 3096 C CA . LYS A 1 385 ? 6.074 -46.719 -13.383 1 98.81 385 LYS A CA 1
ATOM 3097 C C . LYS A 1 385 ? 4.75 -46.562 -12.633 1 98.81 385 LYS A C 1
ATOM 3099 O O . LYS A 1 385 ? 4.633 -47 -11.484 1 98.81 385 LYS A O 1
ATOM 3104 N N . VAL A 1 386 ? 3.783 -46.094 -13.273 1 98.81 386 VAL A N 1
ATOM 3105 C CA . VAL A 1 386 ? 2.523 -45.75 -12.625 1 98.81 386 VAL A CA 1
ATOM 3106 C C . VAL A 1 386 ? 1.72 -47 -12.344 1 98.81 386 VAL A C 1
ATOM 3108 O O . VAL A 1 386 ? 1.558 -47.844 -13.227 1 98.81 386 VAL A O 1
ATOM 3111 N N . ASP A 1 387 ? 1.35 -47.156 -11.078 1 98.69 387 ASP A N 1
ATOM 3112 C CA . ASP A 1 387 ? 0.38 -48.188 -10.742 1 98.69 387 ASP A CA 1
ATOM 3113 C C . ASP A 1 387 ? -1.018 -47.812 -11.227 1 98.69 387 ASP A C 1
ATOM 3115 O O . ASP A 1 387 ? -1.775 -47.156 -10.516 1 98.69 387 ASP A O 1
ATOM 3119 N N . ILE A 1 388 ? -1.404 -48.438 -12.336 1 98.38 388 ILE A N 1
ATOM 3120 C CA . ILE A 1 388 ? -2.582 -48 -13.078 1 98.38 388 ILE A CA 1
ATOM 3121 C C . ILE A 1 388 ? -3.836 -48.25 -12.242 1 98.38 388 ILE A C 1
ATOM 3123 O O . ILE A 1 388 ? -4.668 -47.344 -12.086 1 98.38 388 ILE A O 1
ATOM 3127 N N . PRO A 1 389 ? -4.016 -49.438 -11.633 1 97.94 389 PRO A N 1
ATOM 3128 C CA . PRO A 1 389 ? -5.215 -49.625 -10.82 1 97.94 389 PRO A CA 1
ATOM 3129 C C . PRO A 1 389 ? -5.328 -48.625 -9.672 1 97.94 389 PRO A C 1
ATOM 3131 O O . PRO A 1 389 ? -6.41 -48.094 -9.43 1 97.94 389 PRO A O 1
ATOM 3134 N N . SER A 1 390 ? -4.25 -48.375 -9.055 1 98.31 390 SER A N 1
ATOM 3135 C CA . SER A 1 390 ? -4.246 -47.438 -7.949 1 98.31 390 SER A CA 1
ATOM 3136 C C . SER A 1 390 ? -4.594 -46.031 -8.422 1 98.31 390 SER A C 1
ATOM 3138 O O . SER A 1 390 ? -5.34 -45.312 -7.758 1 98.31 390 SER A O 1
ATOM 3140 N N . LEU A 1 391 ? -4.059 -45.625 -9.523 1 98.56 391 LEU A N 1
ATOM 3141 C CA . LEU A 1 391 ? -4.324 -44.312 -10.078 1 98.56 391 LEU A CA 1
ATOM 3142 C C . LEU A 1 391 ? -5.797 -44.156 -10.445 1 98.56 391 LEU A C 1
ATOM 3144 O O . LEU A 1 391 ? -6.43 -43.156 -10.102 1 98.56 391 LEU A O 1
ATOM 3148 N N . ILE A 1 392 ? -6.324 -45.156 -11.125 1 97.5 392 ILE A N 1
ATOM 3149 C CA . ILE A 1 392 ? -7.711 -45.094 -11.586 1 97.5 392 ILE A CA 1
ATOM 3150 C C . ILE A 1 392 ? -8.648 -45 -10.383 1 97.5 392 ILE A C 1
ATOM 3152 O O . ILE A 1 392 ? -9.609 -44.25 -10.391 1 97.5 392 ILE A O 1
ATOM 3156 N N . GLN A 1 393 ? -8.352 -45.75 -9.367 1 97 393 GLN A N 1
ATOM 3157 C CA . GLN A 1 393 ? -9.156 -45.688 -8.148 1 97 393 GLN A CA 1
ATOM 3158 C C . GLN A 1 393 ? -9.109 -44.312 -7.516 1 97 393 GLN A C 1
ATOM 3160 O O . GLN A 1 393 ? -10.141 -43.812 -7.062 1 97 393 GLN A O 1
ATOM 3165 N N . THR A 1 394 ? -7.957 -43.75 -7.488 1 97.94 394 THR A N 1
ATOM 3166 C CA . THR A 1 394 ? -7.777 -42.406 -6.902 1 97.94 394 THR A CA 1
ATOM 3167 C C . THR A 1 394 ? -8.578 -41.375 -7.676 1 97.94 394 THR A C 1
ATOM 3169 O O . THR A 1 394 ? -9.211 -40.5 -7.082 1 97.94 394 THR A O 1
ATOM 3172 N N . ILE A 1 395 ? -8.555 -41.406 -8.992 1 98 395 ILE A N 1
ATOM 3173 C CA . ILE A 1 395 ? -9.281 -40.469 -9.844 1 98 395 ILE A CA 1
ATOM 3174 C C . ILE A 1 395 ? -10.781 -40.656 -9.633 1 98 395 ILE A C 1
ATOM 3176 O O . ILE A 1 395 ? -11.516 -39.656 -9.492 1 98 395 ILE A O 1
ATOM 3180 N N . ARG A 1 396 ? -11.25 -41.844 -9.508 1 95.19 396 ARG A N 1
ATOM 3181 C CA . ARG A 1 396 ? -12.672 -42.156 -9.414 1 95.19 396 ARG A CA 1
ATOM 3182 C C . ARG A 1 396 ? -13.242 -41.688 -8.078 1 95.19 396 ARG A C 1
ATOM 3184 O O . ARG A 1 396 ? -14.445 -41.438 -7.969 1 95.19 396 ARG A O 1
ATOM 3191 N N . ARG A 1 397 ? -12.445 -41.562 -7.105 1 94.81 397 ARG A N 1
ATOM 3192 C CA . ARG A 1 397 ? -12.898 -41.031 -5.816 1 94.81 397 ARG A CA 1
ATOM 3193 C C . ARG A 1 397 ? -13.328 -39.594 -5.922 1 94.81 397 ARG A C 1
ATOM 3195 O O . ARG A 1 397 ? -14.195 -39.125 -5.168 1 94.81 397 ARG A O 1
ATOM 3202 N N . VAL A 1 398 ? -12.734 -38.875 -6.82 1 93.69 398 VAL A N 1
ATOM 3203 C CA . VAL A 1 398 ? -12.992 -37.438 -6.941 1 93.69 398 VAL A CA 1
ATOM 3204 C C . VAL A 1 398 ? -13.898 -37.188 -8.141 1 93.69 398 VAL A C 1
ATOM 3206 O O . VAL A 1 398 ? -14.883 -36.438 -8.031 1 93.69 398 VAL A O 1
ATOM 3209 N N . VAL A 1 399 ? -13.578 -37.719 -9.242 1 91.62 399 VAL A N 1
ATOM 3210 C CA . VAL A 1 399 ? -14.312 -37.531 -10.492 1 91.62 399 VAL A CA 1
ATOM 3211 C C . VAL A 1 399 ? -15.445 -38.562 -10.594 1 91.62 399 VAL A C 1
ATOM 3213 O O . VAL A 1 399 ? -15.203 -39.719 -10.93 1 91.62 399 VAL A O 1
ATOM 3216 N N . LYS A 1 400 ? -16.609 -37.906 -10.172 1 81.81 400 LYS A N 1
ATOM 3217 C CA . LYS A 1 400 ? -17.766 -38.781 -10.25 1 81.81 400 LYS A CA 1
ATOM 3218 C C . LYS A 1 400 ? -18.422 -38.719 -11.625 1 81.81 400 LYS A C 1
ATOM 3220 O O . LYS A 1 400 ? -18.906 -37.656 -12.039 1 81.81 400 LYS A O 1
ATOM 3225 N N . GLY A 1 401 ? -18.141 -39.562 -12.477 1 72.81 401 GLY A N 1
ATOM 3226 C CA . GLY A 1 401 ? -18.719 -39.625 -13.812 1 72.81 401 GLY A CA 1
ATOM 3227 C C . GLY A 1 401 ? -17.812 -39 -14.867 1 72.81 401 GLY A C 1
ATOM 3228 O O . GLY A 1 401 ? -16.594 -39.156 -14.82 1 72.81 401 GLY A O 1
ATOM 3229 N N . HIS A 1 402 ? -18.516 -38.312 -15.797 1 71.44 402 HIS A N 1
ATOM 3230 C CA . HIS A 1 402 ? -17.781 -37.719 -16.906 1 71.44 402 HIS A CA 1
ATOM 3231 C C . HIS A 1 402 ? -17.219 -36.344 -16.547 1 71.44 402 HIS A C 1
ATOM 3233 O O . HIS A 1 402 ? -17.969 -35.438 -16.172 1 71.44 402 HIS A O 1
ATOM 3239 N N . PRO A 1 403 ? -15.836 -36.438 -16.516 1 71.38 403 PRO A N 1
ATOM 3240 C CA . PRO A 1 403 ? -15.273 -35.094 -16.266 1 71.38 403 PRO A CA 1
ATOM 3241 C C . PRO A 1 403 ? -15.523 -34.125 -17.406 1 71.38 403 PRO A C 1
ATOM 3243 O O . PRO A 1 403 ? -15.672 -34.562 -18.562 1 71.38 403 PRO A O 1
ATOM 3246 N N . GLY A 1 404 ? -15.898 -32.875 -17.234 1 66.88 404 GLY A N 1
ATOM 3247 C CA . GLY A 1 404 ? -16.094 -31.938 -18.328 1 66.88 404 GLY A CA 1
ATOM 3248 C C . GLY A 1 404 ? -16.875 -30.703 -17.922 1 66.88 404 GLY A C 1
ATOM 3249 O O . GLY A 1 404 ? -17.312 -30.594 -16.781 1 66.88 404 GLY A O 1
ATOM 3250 N N . PRO A 1 405 ? -16.891 -29.797 -19 1 63.47 405 PRO A N 1
ATOM 3251 C CA . PRO A 1 405 ? -17.5 -28.484 -18.781 1 63.47 405 PRO A CA 1
ATOM 3252 C C . PRO A 1 405 ? -18.938 -28.562 -18.312 1 63.47 405 PRO A C 1
ATOM 3254 O O . PRO A 1 405 ? -19.719 -29.359 -18.844 1 63.47 405 PRO A O 1
ATOM 3257 N N . ARG A 1 406 ? -19.203 -28.484 -17 1 58.56 406 ARG A N 1
ATOM 3258 C CA . ARG A 1 406 ? -20.562 -28.328 -16.484 1 58.56 406 ARG A CA 1
ATOM 3259 C C . ARG A 1 406 ? -21.125 -26.953 -16.844 1 58.56 406 ARG A C 1
ATOM 3261 O O . ARG A 1 406 ? -20.375 -26 -17.016 1 58.56 406 ARG A O 1
ATOM 3268 N N . LYS A 1 407 ? -22.375 -26.938 -17.266 1 53.81 407 LYS A N 1
ATOM 3269 C CA . LYS A 1 407 ? -23.062 -25.672 -17.5 1 53.81 407 LYS A CA 1
ATOM 3270 C C . LYS A 1 407 ? -22.844 -24.703 -16.344 1 53.81 407 LYS A C 1
ATOM 3272 O O . LYS A 1 407 ? -23.078 -25.062 -15.188 1 53.81 407 LYS A O 1
ATOM 3277 N N . GLN A 1 408 ? -22.062 -23.656 -16.531 1 53.69 408 GLN A N 1
ATOM 3278 C CA . GLN A 1 408 ? -21.484 -22.672 -15.625 1 53.69 408 GLN A CA 1
ATOM 3279 C C . GLN A 1 408 ? -22.578 -21.875 -14.914 1 53.69 408 GLN A C 1
ATOM 3281 O O . GLN A 1 408 ? -23.344 -21.156 -15.555 1 53.69 408 GLN A O 1
ATOM 3286 N N . LYS A 1 409 ? -23.281 -22.422 -13.977 1 50.81 409 LYS A N 1
ATOM 3287 C CA . LYS A 1 409 ? -24.094 -21.422 -13.273 1 50.81 409 LYS A CA 1
ATOM 3288 C C . LYS A 1 409 ? -23.203 -20.391 -12.578 1 50.81 409 LYS A C 1
ATOM 3290 O O . LYS A 1 409 ? -22.359 -20.75 -11.758 1 50.81 409 LYS A O 1
ATOM 3295 N N . TRP A 1 410 ? -22.781 -19.312 -13.234 1 52.16 410 TRP A N 1
ATOM 3296 C CA . TRP A 1 410 ? -22 -18.203 -12.68 1 52.16 410 TRP A CA 1
ATOM 3297 C C . TRP A 1 410 ? -22.547 -17.766 -11.336 1 52.16 410 TRP A C 1
ATOM 3299 O O . TRP A 1 410 ? -23.641 -17.172 -11.266 1 52.16 410 TRP A O 1
ATOM 3309 N N . THR A 1 411 ? -22.422 -18.547 -10.281 1 56.16 411 THR A N 1
ATOM 3310 C CA . THR A 1 411 ? -23.016 -18 -9.062 1 56.16 411 THR A CA 1
ATOM 3311 C C . THR A 1 411 ? -21.984 -17.203 -8.266 1 56.16 411 THR A C 1
ATOM 3313 O O . THR A 1 411 ? -21.016 -17.766 -7.742 1 56.16 411 THR A O 1
ATOM 3316 N N . VAL A 1 412 ? -21.688 -15.922 -8.68 1 62.75 412 VAL A N 1
ATOM 3317 C CA . VAL A 1 412 ? -20.906 -15.07 -7.793 1 62.75 412 VAL A CA 1
ATOM 3318 C C . VAL A 1 412 ? -21.578 -15.008 -6.422 1 62.75 412 VAL A C 1
ATOM 3320 O O . VAL A 1 412 ? -22.781 -14.797 -6.324 1 62.75 412 VAL A O 1
ATOM 3323 N N . SER A 1 413 ? -20.781 -15.531 -5.512 1 71.06 413 SER A N 1
ATOM 3324 C CA . SER A 1 413 ? -21.281 -15.367 -4.152 1 71.06 413 SER A CA 1
ATOM 3325 C C . SER A 1 413 ? -21.344 -13.891 -3.764 1 71.06 413 SER A C 1
ATOM 3327 O O . SER A 1 413 ? -20.328 -13.195 -3.764 1 71.06 413 SER A O 1
ATOM 3329 N N . LEU A 1 414 ? -22.594 -13.461 -3.713 1 88.31 414 LEU A N 1
ATOM 3330 C CA . LEU A 1 414 ? -22.812 -12.062 -3.354 1 88.31 414 LEU A CA 1
ATOM 3331 C C . LEU A 1 414 ? -23.172 -11.93 -1.877 1 88.31 414 LEU A C 1
ATOM 3333 O O . LEU A 1 414 ? -23.859 -12.789 -1.322 1 88.31 414 LEU A O 1
ATOM 3337 N N . TYR A 1 415 ? -22.703 -10.977 -1.271 1 92.25 415 TYR A N 1
ATOM 3338 C CA . TYR A 1 415 ? -22.875 -10.766 0.162 1 92.25 415 TYR A CA 1
ATOM 3339 C C . TYR A 1 415 ? -24.109 -9.898 0.442 1 92.25 415 TYR A C 1
ATOM 3341 O O . TYR A 1 415 ? -24.484 -9.07 -0.385 1 92.25 415 TYR A O 1
ATOM 3349 N N . PRO A 1 416 ? -24.719 -10.156 1.644 1 94.62 416 PRO A N 1
ATOM 3350 C CA . PRO A 1 416 ? -25.797 -9.25 2.039 1 94.62 416 PRO A CA 1
ATOM 3351 C C . PRO A 1 416 ? -25.312 -7.844 2.369 1 94.62 416 PRO A C 1
ATOM 3353 O O . PRO A 1 416 ? -24.156 -7.668 2.766 1 94.62 416 PRO A O 1
ATOM 3356 N N . GLY A 1 417 ? -26.266 -6.875 2.137 1 94.44 417 GLY A N 1
ATOM 3357 C CA . GLY A 1 417 ? -26 -5.535 2.639 1 94.44 417 GLY A CA 1
ATOM 3358 C C . GLY A 1 417 ? -26.297 -5.387 4.121 1 94.44 417 GLY A C 1
ATOM 3359 O O . GLY A 1 417 ? -26.516 -6.375 4.816 1 94.44 417 GLY A O 1
ATOM 3360 N N . LYS A 1 418 ? -26.25 -4.188 4.52 1 95.38 418 LYS A N 1
ATOM 3361 C CA . LYS A 1 418 ? -26.594 -3.871 5.902 1 95.38 418 LYS A CA 1
ATOM 3362 C C . LYS A 1 418 ? -28.094 -4 6.133 1 95.38 418 LYS A C 1
ATOM 3364 O O . LYS A 1 418 ? -28.891 -3.686 5.25 1 95.38 418 LYS A O 1
ATOM 3369 N N . VAL A 1 419 ? -28.375 -4.469 7.355 1 96.75 419 VAL A N 1
ATOM 3370 C CA . VAL A 1 419 ? -29.781 -4.414 7.727 1 96.75 419 VAL A CA 1
ATOM 3371 C C . VAL A 1 419 ? -30.234 -2.957 7.848 1 96.75 419 VAL A C 1
ATOM 3373 O O . VAL A 1 419 ? -29.406 -2.057 7.992 1 96.75 419 VAL A O 1
ATOM 3376 N N . ARG A 1 420 ? -31.5 -2.77 7.766 1 95.12 420 ARG A N 1
ATOM 3377 C CA . ARG A 1 420 ? -32 -1.401 7.719 1 95.12 420 ARG A CA 1
ATOM 3378 C C . ARG A 1 420 ? -32.969 -1.131 8.883 1 95.12 420 ARG A C 1
ATOM 3380 O O . ARG A 1 420 ? -33.531 -2.062 9.445 1 95.12 420 ARG A O 1
ATOM 3387 N N . GLU A 1 421 ? -33.031 0.116 9.266 1 95.44 421 GLU A N 1
ATOM 3388 C CA . GLU A 1 421 ? -34.031 0.628 10.219 1 95.44 421 GLU A CA 1
ATOM 3389 C C . GLU A 1 421 ? -34 -0.162 11.523 1 95.44 421 GLU A C 1
ATOM 3391 O O . GLU A 1 421 ? -35.031 -0.585 12.031 1 95.44 421 GLU A O 1
ATOM 3396 N N . ALA A 1 422 ? -32.844 -0.433 11.953 1 96.25 422 ALA A N 1
ATOM 3397 C CA . ALA A 1 422 ? -32.719 -1.13 13.234 1 96.25 422 ALA A CA 1
ATOM 3398 C C . ALA A 1 422 ? -33.125 -0.224 14.391 1 96.25 422 ALA A C 1
ATOM 3400 O O . ALA A 1 422 ? -32.781 0.964 14.406 1 96.25 422 ALA A O 1
ATOM 3401 N N . ARG A 1 423 ? -33.906 -0.74 15.234 1 96.88 423 ARG A N 1
ATOM 3402 C CA . ARG A 1 423 ? -34.375 -0.003 16.406 1 96.88 423 ARG A CA 1
ATOM 3403 C C . ARG A 1 423 ? -34.406 -0.901 17.641 1 96.88 423 ARG A C 1
ATOM 3405 O O . ARG A 1 423 ? -34.406 -2.129 17.516 1 96.88 423 ARG A O 1
ATOM 3412 N N . CYS A 1 424 ? -34.312 -0.266 18.75 1 95.88 424 CYS A N 1
ATOM 3413 C CA . CYS A 1 424 ? -34.438 -1.031 19.984 1 95.88 424 CYS A CA 1
ATOM 3414 C C . CYS A 1 424 ? -35.344 -0.311 20.969 1 95.88 424 CYS A C 1
ATOM 3416 O O . CYS A 1 424 ? -35.5 0.907 20.891 1 95.88 424 CYS A O 1
ATOM 3418 N N . GLN A 1 425 ? -36.062 -1.091 21.719 1 94.06 425 GLN A N 1
ATOM 3419 C CA . GLN A 1 425 ? -36.938 -0.623 22.797 1 94.06 425 GLN A CA 1
ATOM 3420 C C . GLN A 1 425 ? -36.719 -1.428 24.062 1 94.06 425 GLN A C 1
ATOM 3422 O O . GLN A 1 425 ? -36.594 -2.654 24.031 1 94.06 425 GLN A O 1
ATOM 3427 N N . ALA A 1 426 ? -36.438 -0.675 25.078 1 91.62 426 ALA A N 1
ATOM 3428 C CA . ALA A 1 426 ? -36.25 -1.339 26.375 1 91.62 426 ALA A CA 1
ATOM 3429 C C . ALA A 1 426 ? -37.406 -1.107 27.312 1 91.62 426 ALA A C 1
ATOM 3431 O O . ALA A 1 426 ? -38.031 -0.038 27.297 1 91.62 426 ALA A O 1
ATOM 3432 N N . THR A 1 427 ? -37.875 -2.123 28 1 88.44 427 THR A N 1
ATOM 3433 C CA . THR A 1 427 ? -38.906 -2.043 29.031 1 88.44 427 THR A CA 1
ATOM 3434 C C . THR A 1 427 ? -38.406 -2.604 30.359 1 88.44 427 THR A C 1
ATOM 3436 O O . THR A 1 427 ? -37.688 -3.605 30.375 1 88.44 427 THR A O 1
ATOM 3439 N N . VAL A 1 428 ? -38.625 -1.805 31.391 1 87.25 428 VAL A N 1
ATOM 3440 C CA . VAL A 1 428 ? -38.219 -2.258 32.719 1 87.25 428 VAL A CA 1
ATOM 3441 C C . VAL A 1 428 ? -39.469 -2.643 33.531 1 87.25 428 VAL A C 1
ATOM 3443 O O . VAL A 1 428 ? -40.469 -1.909 33.562 1 87.25 428 VAL A O 1
ATOM 3446 N N . GLN A 1 429 ? -39.531 -3.852 33.875 1 80.38 429 GLN A N 1
ATOM 3447 C CA . GLN A 1 429 ? -40.562 -4.301 34.781 1 80.38 429 GLN A CA 1
ATOM 3448 C C . GLN A 1 429 ? -40.031 -4.465 36.219 1 80.38 429 GLN A C 1
ATOM 3450 O O . GLN A 1 429 ? -39.344 -5.449 36.5 1 80.38 429 GLN A O 1
ATOM 3455 N N . GLY A 1 430 ? -40.344 -3.604 37.125 1 74.12 430 GLY A N 1
ATOM 3456 C CA . GLY A 1 430 ? -39.844 -3.635 38.469 1 74.12 430 GLY A CA 1
ATOM 3457 C C . GLY A 1 430 ? -38.375 -3.307 38.594 1 74.12 430 GLY A C 1
ATOM 3458 O O . GLY A 1 430 ? -37.812 -2.611 37.719 1 74.12 430 GLY A O 1
ATOM 3459 N N . ALA A 1 431 ? -37.719 -3.688 39.844 1 73.06 431 ALA A N 1
ATOM 3460 C CA . ALA A 1 431 ? -36.344 -3.322 40.125 1 73.06 431 ALA A CA 1
ATOM 3461 C C . ALA A 1 431 ? -35.375 -4.363 39.562 1 73.06 431 ALA A C 1
ATOM 3463 O O . ALA A 1 431 ? -34.188 -4.121 39.5 1 73.06 431 ALA A O 1
ATOM 3464 N N . SER A 1 432 ? -35.812 -5.555 39.062 1 77.94 432 SER A N 1
ATOM 3465 C CA . SER A 1 432 ? -34.844 -6.633 38.812 1 77.94 432 SER A CA 1
ATOM 3466 C C . SER A 1 432 ? -34.906 -7.148 37.375 1 77.94 432 SER A C 1
ATOM 3468 O O . SER A 1 432 ? -33.969 -7.785 36.906 1 77.94 432 SER A O 1
ATOM 3470 N N . GLU A 1 433 ? -36 -6.848 36.656 1 83 433 GLU A N 1
ATOM 3471 C CA . GLU A 1 433 ? -36.125 -7.469 35.344 1 83 433 GLU A CA 1
ATOM 3472 C C . GLU A 1 433 ? -36.219 -6.414 34.25 1 83 433 GLU A C 1
ATOM 3474 O O . GLU A 1 433 ? -36.906 -5.395 34.406 1 83 433 GLU A O 1
ATOM 3479 N N . ALA A 1 434 ? -35.406 -6.562 33.219 1 92.56 434 ALA A N 1
ATOM 3480 C CA . ALA A 1 434 ? -35.5 -5.68 32.062 1 92.56 434 ALA A CA 1
ATOM 3481 C C . ALA A 1 434 ? -35.562 -6.484 30.75 1 92.56 434 ALA A C 1
ATOM 3483 O O . ALA A 1 434 ? -35.156 -7.656 30.734 1 92.56 434 ALA A O 1
ATOM 3484 N N . ARG A 1 435 ? -36.281 -5.973 29.812 1 93.81 435 ARG A N 1
ATOM 3485 C CA . ARG A 1 435 ? -36.375 -6.559 28.469 1 93.81 435 ARG A CA 1
ATOM 3486 C C . ARG A 1 435 ? -35.875 -5.586 27.406 1 93.81 435 ARG A C 1
ATOM 3488 O O . ARG A 1 435 ? -36.094 -4.379 27.516 1 93.81 435 ARG A O 1
ATOM 3495 N N . LEU A 1 436 ? -35.125 -6.172 26.5 1 95.56 436 LEU A N 1
ATOM 3496 C CA . LEU A 1 436 ? -34.625 -5.379 25.375 1 95.56 436 LEU A CA 1
ATOM 3497 C C . LEU A 1 436 ? -35.094 -5.934 24.047 1 95.56 436 LEU A C 1
ATOM 3499 O O . LEU A 1 436 ? -34.75 -7.055 23.672 1 95.56 436 LEU A O 1
ATOM 3503 N N . SER A 1 437 ? -35.938 -5.211 23.375 1 96.56 437 SER A N 1
ATOM 3504 C CA . SER A 1 437 ? -36.469 -5.613 22.078 1 96.56 437 SER A CA 1
ATOM 3505 C C . SER A 1 437 ? -35.75 -4.887 20.953 1 96.56 437 SER A C 1
ATOM 3507 O O . SER A 1 437 ? -35.531 -3.67 21.016 1 96.56 437 SER A O 1
ATOM 3509 N N . VAL A 1 438 ? -35.312 -5.688 20 1 97.19 438 VAL A N 1
ATOM 3510 C CA . VAL A 1 438 ? -34.656 -5.121 18.828 1 97.19 438 VAL A CA 1
ATOM 3511 C C . VAL A 1 438 ? -35.375 -5.57 17.562 1 97.19 438 VAL A C 1
ATOM 3513 O O . VAL A 1 438 ? -35.906 -6.684 17.5 1 97.19 438 VAL A O 1
ATOM 3516 N N . SER A 1 439 ? -35.5 -4.703 16.594 1 97.81 439 SER A N 1
ATOM 3517 C CA . SER A 1 439 ? -36.125 -5.012 15.305 1 97.81 439 SER A CA 1
ATOM 3518 C C . SER A 1 439 ? -35.375 -4.336 14.164 1 97.81 439 SER A C 1
ATOM 3520 O O . SER A 1 439 ? -34.719 -3.309 14.367 1 97.81 439 SER A O 1
ATOM 3522 N N . TRP A 1 440 ? -35.375 -4.926 13.031 1 97.56 440 TRP A N 1
ATOM 3523 C CA . TRP A 1 440 ? -34.719 -4.387 11.852 1 97.56 440 TRP A CA 1
ATOM 3524 C C . TRP A 1 440 ? -35.375 -4.875 10.57 1 97.56 440 TRP A C 1
ATOM 3526 O O . TRP A 1 440 ? -36.281 -5.734 10.617 1 97.56 440 TRP A O 1
ATOM 3536 N N . GLN A 1 441 ? -35.031 -4.312 9.445 1 96.69 441 GLN A N 1
ATOM 3537 C CA . GLN A 1 441 ? -35.469 -4.734 8.125 1 96.69 441 GLN A CA 1
ATOM 3538 C C . GLN A 1 441 ? -34.344 -5.434 7.363 1 96.69 441 GLN A C 1
ATOM 3540 O O . GLN A 1 441 ? -33.188 -5.23 7.664 1 96.69 441 GLN A O 1
ATOM 3545 N N . ILE A 1 442 ? -34.75 -6.25 6.484 1 94.94 442 ILE A N 1
ATOM 3546 C CA . ILE A 1 442 ? -33.812 -6.98 5.664 1 94.94 442 ILE A CA 1
ATOM 3547 C C . ILE A 1 442 ? -32.969 -6 4.852 1 94.94 442 ILE A C 1
ATOM 3549 O O . ILE A 1 442 ? -33.375 -4.871 4.598 1 94.94 442 ILE A O 1
ATOM 3553 N N . PRO A 1 443 ? -31.734 -6.41 4.477 1 95.5 443 PRO A N 1
ATOM 3554 C CA . PRO A 1 443 ? -30.984 -5.586 3.529 1 95.5 443 PRO A CA 1
ATOM 3555 C C . PRO A 1 443 ? -31.719 -5.371 2.213 1 95.5 443 PRO A C 1
ATOM 3557 O O . PRO A 1 443 ? -32.406 -6.281 1.723 1 95.5 443 PRO A O 1
ATOM 3560 N N . TRP A 1 444 ? -31.547 -4.211 1.678 1 94.19 444 TRP A N 1
ATOM 3561 C CA . TRP A 1 444 ? -32.344 -3.865 0.499 1 94.19 444 TRP A CA 1
ATOM 3562 C C . TRP A 1 444 ? -31.906 -4.688 -0.708 1 94.19 444 TRP A C 1
ATOM 3564 O O . TRP A 1 444 ? -32.688 -4.895 -1.644 1 94.19 444 TRP A O 1
ATOM 3574 N N . ASN A 1 445 ? -30.672 -5.172 -0.762 1 93.94 445 ASN A N 1
ATOM 3575 C CA . ASN A 1 445 ? -30.188 -5.875 -1.942 1 93.94 445 ASN A CA 1
ATOM 3576 C C . ASN A 1 445 ? -30.719 -7.301 -2.006 1 93.94 445 ASN A C 1
ATOM 3578 O O . ASN A 1 445 ? -30.594 -7.969 -3.033 1 93.94 445 ASN A O 1
ATOM 3582 N N . LEU A 1 446 ? -31.312 -7.762 -0.93 1 92.62 446 LEU A N 1
ATOM 3583 C CA . LEU A 1 446 ? -31.859 -9.117 -0.886 1 92.62 446 LEU A CA 1
ATOM 3584 C C . LEU A 1 446 ? -32.875 -9.32 -1.995 1 92.62 446 LEU A C 1
ATOM 3586 O O . LEU A 1 446 ? -33.031 -10.43 -2.516 1 92.62 446 LEU A O 1
ATOM 3590 N N . LYS A 1 447 ? -33.562 -8.352 -2.291 1 90.5 447 LYS A N 1
ATOM 3591 C CA . LYS A 1 447 ? -34.625 -8.461 -3.281 1 90.5 447 LYS A CA 1
ATOM 3592 C C . LYS A 1 447 ? -34.062 -8.781 -4.664 1 90.5 447 LYS A C 1
ATOM 3594 O O . LYS A 1 447 ? -34.812 -9.242 -5.547 1 90.5 447 LYS A O 1
ATOM 3599 N N . TYR A 1 448 ? -32.844 -8.5 -4.828 1 91.38 448 TYR A N 1
ATOM 3600 C CA . TYR A 1 448 ? -32.219 -8.742 -6.125 1 91.38 448 TYR A CA 1
ATOM 3601 C C . TYR A 1 448 ? -31.438 -10.047 -6.121 1 91.38 448 TYR A C 1
ATOM 3603 O O . TYR A 1 448 ? -30.844 -10.422 -7.137 1 91.38 448 TYR A O 1
ATOM 3611 N N . LEU A 1 449 ? -31.391 -10.68 -4.953 1 88.88 449 LEU A N 1
ATOM 3612 C CA . LEU A 1 449 ? -30.547 -11.859 -4.801 1 88.88 449 LEU A CA 1
ATOM 3613 C C . LEU A 1 449 ? -31.391 -13.109 -4.586 1 88.88 449 LEU A C 1
ATOM 3615 O O . LEU A 1 449 ? -32.469 -13.047 -3.957 1 88.88 449 LEU A O 1
ATOM 3619 N N . LYS A 1 450 ? -31.016 -14.102 -5.219 1 82.94 450 LYS A N 1
ATOM 3620 C CA . LYS A 1 450 ? -31.656 -15.391 -4.98 1 82.94 450 LYS A CA 1
ATOM 3621 C C . LYS A 1 450 ? -31.031 -16.109 -3.791 1 82.94 450 LYS A C 1
ATOM 3623 O O . LYS A 1 450 ? -30 -16.781 -3.936 1 82.94 450 LYS A O 1
ATOM 3628 N N . VAL A 1 451 ? -31.641 -15.789 -2.658 1 86.06 451 VAL A N 1
ATOM 3629 C CA . VAL A 1 451 ? -31.062 -16.359 -1.442 1 86.06 451 VAL A CA 1
ATOM 3630 C C . VAL A 1 451 ? -32 -17.422 -0.871 1 86.06 451 VAL A C 1
ATOM 3632 O O . VAL A 1 451 ? -33.219 -17.219 -0.826 1 86.06 451 VAL A O 1
ATOM 3635 N N . ARG A 1 452 ? -31.406 -18.469 -0.444 1 84 452 ARG A N 1
ATOM 3636 C CA . ARG A 1 452 ? -32.188 -19.594 0.086 1 84 452 ARG A CA 1
ATOM 3637 C C . ARG A 1 452 ? -32.438 -19.422 1.576 1 84 452 ARG A C 1
ATOM 3639 O O . ARG A 1 452 ? -33.562 -19.688 2.049 1 84 452 ARG A O 1
ATOM 3646 N N . GLU A 1 453 ? -31.406 -19.047 2.246 1 91.5 453 GLU A N 1
ATOM 3647 C CA . GLU A 1 453 ? -31.5 -18.922 3.699 1 91.5 453 GLU A CA 1
ATOM 3648 C C . GLU A 1 453 ? -30.922 -17.594 4.176 1 91.5 453 GLU A C 1
ATOM 3650 O O . GLU A 1 453 ? -29.844 -17.188 3.75 1 91.5 453 GLU A O 1
ATOM 3655 N N . VAL A 1 454 ? -31.734 -17 5.016 1 94.56 454 VAL A N 1
ATOM 3656 C CA . VAL A 1 454 ? -31.312 -15.734 5.602 1 94.56 454 VAL A CA 1
ATOM 3657 C C . VAL A 1 454 ? -31.328 -15.844 7.125 1 94.56 454 VAL A C 1
ATOM 3659 O O . VAL A 1 454 ? -32.312 -16.312 7.715 1 94.56 454 VAL A O 1
ATOM 3662 N N . LYS A 1 455 ? -30.188 -15.539 7.672 1 97.06 455 LYS A N 1
ATOM 3663 C CA . LYS A 1 455 ? -30.062 -15.453 9.125 1 97.06 455 LYS A CA 1
ATOM 3664 C C . LYS A 1 455 ? -29.438 -14.133 9.547 1 97.06 455 LYS A C 1
ATOM 3666 O O . LYS A 1 455 ? -28.969 -13.359 8.711 1 97.06 455 LYS A O 1
ATOM 3671 N N . TYR A 1 456 ? -29.594 -13.883 10.852 1 97.56 456 TYR A N 1
ATOM 3672 C CA . TYR A 1 456 ? -29.031 -12.656 11.406 1 97.56 456 TYR A CA 1
ATOM 3673 C C . TYR A 1 456 ? -28.188 -12.945 12.641 1 97.56 456 TYR A C 1
ATOM 3675 O O . TYR A 1 456 ? -28.531 -13.797 13.461 1 97.56 456 TYR A O 1
ATOM 3683 N N . GLU A 1 457 ? -27.078 -12.32 12.672 1 97.38 457 GLU A N 1
ATOM 3684 C CA . GLU A 1 457 ? -26.25 -12.344 13.875 1 97.38 457 GLU A CA 1
ATOM 3685 C C . GLU A 1 457 ? -26.375 -11.039 14.656 1 97.38 457 GLU A C 1
ATOM 3687 O O . GLU A 1 457 ? -26.188 -9.961 14.094 1 97.38 457 GLU A O 1
ATOM 3692 N N . VAL A 1 458 ? -26.703 -11.164 15.914 1 97.19 458 VAL A N 1
ATOM 3693 C CA . VAL A 1 458 ? -26.859 -10 16.781 1 97.19 458 VAL A CA 1
ATOM 3694 C C . VAL A 1 458 ? -25.891 -10.086 17.953 1 97.19 458 VAL A C 1
ATOM 3696 O O . VAL A 1 458 ? -25.828 -11.094 18.656 1 97.19 458 VAL A O 1
ATOM 3699 N N . TRP A 1 459 ? -25.109 -9.055 18.125 1 96.44 459 TRP A N 1
ATOM 3700 C CA . TRP A 1 459 ? -24.219 -8.945 19.266 1 96.44 459 TRP A CA 1
ATOM 3701 C C . TRP A 1 459 ? -24.781 -7.98 20.312 1 96.44 459 TRP A C 1
ATOM 3703 O O . TRP A 1 459 ? -25.172 -6.855 19.984 1 96.44 459 TRP A O 1
ATOM 3713 N N . LEU A 1 460 ? -24.812 -8.43 21.469 1 95.25 460 LEU A N 1
ATOM 3714 C CA . LEU A 1 460 ? -25.203 -7.594 22.594 1 95.25 460 LEU A CA 1
ATOM 3715 C C . LEU A 1 460 ? -24.031 -7.344 23.531 1 95.25 460 LEU A C 1
ATOM 3717 O O . LEU A 1 460 ? -23.391 -8.289 24.016 1 95.25 460 LEU A O 1
ATOM 3721 N N . GLN A 1 461 ? -23.75 -6.066 23.719 1 95.38 461 GLN A N 1
ATOM 3722 C CA . GLN A 1 461 ? -22.625 -5.688 24.578 1 95.38 461 GLN A CA 1
ATOM 3723 C C . GLN A 1 461 ? -23.047 -4.621 25.578 1 95.38 461 GLN A C 1
ATOM 3725 O O . GLN A 1 461 ? -23.609 -3.592 25.203 1 95.38 461 GLN A O 1
ATOM 3730 N N . GLU A 1 462 ? -22.781 -4.945 26.844 1 93.38 462 GLU A N 1
ATOM 3731 C CA . GLU A 1 462 ? -22.984 -3.912 27.844 1 93.38 462 GLU A CA 1
ATOM 3732 C C . GLU A 1 462 ? -21.938 -2.805 27.719 1 93.38 462 GLU A C 1
ATOM 3734 O O . GLU A 1 462 ? -20.734 -3.082 27.625 1 93.38 462 GLU A O 1
ATOM 3739 N N . GLN A 1 463 ? -22.453 -1.657 27.656 1 91.69 463 GLN A N 1
ATOM 3740 C CA . GLN A 1 463 ? -21.531 -0.538 27.516 1 91.69 463 GLN A CA 1
ATOM 3741 C C . GLN A 1 463 ? -20.484 -0.542 28.625 1 91.69 463 GLN A C 1
ATOM 3743 O O . GLN A 1 463 ? -20.828 -0.661 29.797 1 91.69 463 GLN A O 1
ATOM 3748 N N . GLY A 1 464 ? -19.219 -0.399 28.234 1 86 464 GLY A N 1
ATOM 3749 C CA . GLY A 1 464 ? -18.125 -0.418 29.203 1 86 464 GLY A CA 1
ATOM 3750 C C . GLY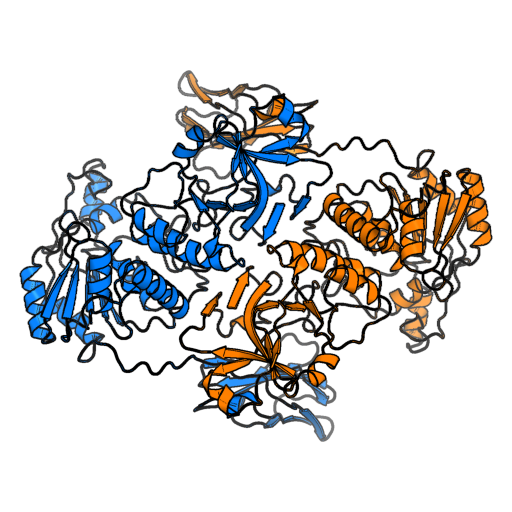 A 1 464 ? -17.469 -1.775 29.328 1 86 464 GLY A C 1
ATOM 3751 O O . GLY A 1 464 ? -16.344 -1.881 29.844 1 86 464 GLY A O 1
ATOM 3752 N N . GLU A 1 465 ? -18.219 -2.812 28.922 1 86.81 465 GLU A N 1
ATOM 3753 C CA . GLU A 1 465 ? -17.656 -4.164 28.953 1 86.81 465 GLU A CA 1
ATOM 3754 C C . GLU A 1 465 ? -16.969 -4.508 27.641 1 86.81 465 GLU A C 1
ATOM 3756 O O . GLU A 1 465 ? -17.312 -3.965 26.594 1 86.81 465 GLU A O 1
ATOM 3761 N N . ASN A 1 466 ? -15.938 -5.387 27.734 1 87.88 466 ASN A N 1
ATOM 3762 C CA . ASN A 1 466 ? -15.188 -5.766 26.547 1 87.88 466 ASN A CA 1
ATOM 3763 C C . ASN A 1 466 ? -15.75 -7.027 25.906 1 87.88 466 ASN A C 1
ATOM 3765 O O . ASN A 1 466 ? -15.383 -7.371 24.781 1 87.88 466 ASN A O 1
ATOM 3769 N N . THR A 1 467 ? -16.625 -7.645 26.594 1 90.56 467 THR A N 1
ATOM 3770 C CA . THR A 1 467 ? -17.172 -8.891 26.078 1 90.56 467 THR A CA 1
ATOM 3771 C C . THR A 1 467 ? -18.547 -8.672 25.469 1 90.56 467 THR A C 1
ATOM 3773 O O . THR A 1 467 ? -19.281 -7.77 25.891 1 90.56 467 THR A O 1
ATOM 3776 N N . TYR A 1 468 ? -18.859 -9.391 24.422 1 92.94 468 TYR A N 1
ATOM 3777 C CA . TYR A 1 468 ? -20.188 -9.352 23.797 1 92.94 468 TYR A CA 1
ATOM 3778 C C . TYR A 1 468 ? -20.797 -10.75 23.734 1 92.94 468 TYR A C 1
ATOM 3780 O O . TYR A 1 468 ? -20.094 -11.75 23.859 1 92.94 468 TYR A O 1
ATOM 3788 N N . VAL A 1 469 ? -22.125 -10.875 23.672 1 93.75 469 VAL A N 1
ATOM 3789 C CA . VAL A 1 469 ? -22.844 -12.133 23.516 1 93.75 469 VAL A CA 1
ATOM 3790 C C . VAL A 1 469 ? -23.469 -12.195 22.125 1 93.75 469 VAL A C 1
ATOM 3792 O O . VAL A 1 469 ? -24.328 -11.383 21.781 1 93.75 469 VAL A O 1
ATOM 3795 N N . PRO A 1 470 ? -23.062 -13.172 21.391 1 95.5 470 PRO A N 1
ATOM 3796 C CA . PRO A 1 470 ? -23.625 -13.32 20.047 1 95.5 470 PRO A CA 1
ATOM 3797 C C . PRO A 1 470 ? -24.891 -14.164 20.031 1 95.5 470 PRO A C 1
ATOM 3799 O O . PRO A 1 470 ? -25 -15.133 20.781 1 95.5 470 PRO A O 1
ATOM 3802 N N . TYR A 1 471 ? -25.922 -13.805 19.188 1 95.69 471 TYR A N 1
ATOM 3803 C CA . TYR A 1 471 ? -27.156 -14.547 18.938 1 95.69 471 TYR A CA 1
ATOM 3804 C C . TYR A 1 471 ? -27.359 -14.758 17.438 1 95.69 471 TYR A C 1
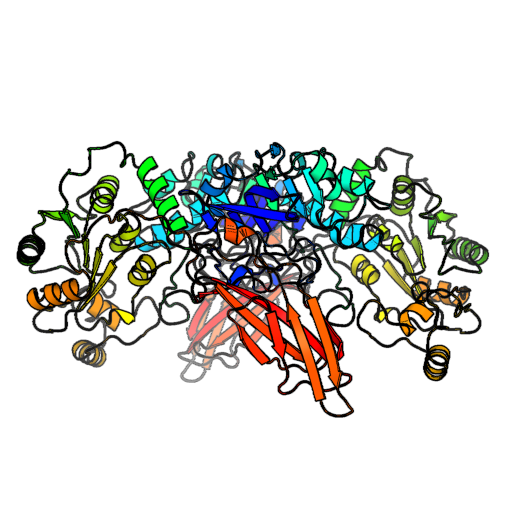ATOM 3806 O O . TYR A 1 471 ? -27.109 -13.859 16.641 1 95.69 471 TYR A O 1
ATOM 3814 N N . MET A 1 472 ? -27.75 -15.953 17.109 1 96.62 472 MET A N 1
ATOM 3815 C CA . MET A 1 472 ? -28.172 -16.25 15.742 1 96.62 472 MET A CA 1
ATOM 3816 C C . MET A 1 472 ? -29.703 -16.297 15.641 1 96.62 472 MET A C 1
ATOM 3818 O O . MET A 1 472 ? -30.344 -17.109 16.328 1 96.62 472 MET A O 1
ATOM 3822 N N . LEU A 1 473 ? -30.188 -15.461 14.805 1 96.12 473 LEU A N 1
ATOM 3823 C CA . LEU A 1 473 ? -31.625 -15.328 14.727 1 96.12 473 LEU A CA 1
ATOM 3824 C C . LEU A 1 473 ? -32.125 -15.57 13.305 1 96.12 473 LEU A C 1
ATOM 3826 O O . LEU A 1 473 ? -31.391 -15.336 12.336 1 96.12 473 LEU A O 1
ATOM 3830 N N . ALA A 1 474 ? -33.375 -15.984 13.188 1 94.12 474 ALA A N 1
ATOM 3831 C CA . ALA A 1 474 ? -34 -16.219 11.883 1 94.12 474 ALA A CA 1
ATOM 3832 C C . ALA A 1 474 ? -35 -15.125 11.539 1 94.12 474 ALA A C 1
ATOM 3834 O O . ALA A 1 474 ? -35.344 -14.938 10.375 1 94.12 474 ALA A O 1
ATOM 3835 N N . LEU A 1 475 ? -35.375 -14.453 12.594 1 93.12 475 LEU A N 1
ATOM 3836 C CA . LEU A 1 475 ? -36.375 -13.422 12.406 1 93.12 475 LEU A CA 1
ATOM 3837 C C . LEU A 1 475 ? -35.781 -12.031 12.5 1 93.12 475 LEU A C 1
ATOM 3839 O O . LEU A 1 475 ? -34.625 -11.875 12.961 1 93.12 475 LEU A O 1
ATOM 3843 N N . GLN A 1 476 ? -36.562 -11.055 12.102 1 95.88 476 GLN A N 1
ATOM 3844 C CA . GLN A 1 476 ? -36.094 -9.68 12.008 1 95.88 476 GLN A CA 1
ATOM 3845 C C . GLN A 1 476 ? -36.375 -8.914 13.297 1 95.88 476 GLN A C 1
ATOM 3847 O O . GLN A 1 476 ? -36.344 -7.684 13.32 1 95.88 476 GLN A O 1
ATOM 3852 N N . ASN A 1 477 ? -36.75 -9.633 14.297 1 95.81 477 ASN A N 1
ATOM 3853 C CA . ASN A 1 477 ? -36.938 -9.055 15.617 1 95.81 477 ASN A CA 1
ATOM 3854 C C . ASN A 1 477 ? -36.719 -10.086 16.719 1 95.81 477 ASN A C 1
ATOM 3856 O O . ASN A 1 477 ? -36.75 -11.289 16.469 1 95.81 477 ASN A O 1
ATOM 3860 N N . HIS A 1 478 ? -36.375 -9.57 17.891 1 96 478 HIS A N 1
ATOM 3861 C CA . HIS A 1 478 ? -36.188 -10.43 19.047 1 96 478 HIS A CA 1
ATOM 3862 C C . HIS A 1 478 ? -36.219 -9.625 20.344 1 96 478 HIS A C 1
ATOM 3864 O O . HIS A 1 478 ? -35.781 -8.469 20.375 1 96 478 HIS A O 1
ATOM 3870 N N . THR A 1 479 ? -36.781 -10.234 21.281 1 95.69 479 THR A N 1
ATOM 3871 C CA . THR A 1 479 ? -36.781 -9.641 22.625 1 95.69 479 THR A CA 1
ATOM 3872 C C . THR A 1 479 ? -35.875 -10.422 23.562 1 95.69 479 THR A C 1
ATOM 3874 O O . THR A 1 479 ? -36.125 -11.594 23.859 1 95.69 479 THR A O 1
ATOM 3877 N N . PHE A 1 480 ? -34.875 -9.766 24.031 1 94.62 480 PHE A N 1
ATOM 3878 C CA . PHE A 1 480 ? -33.938 -10.367 24.969 1 94.62 480 PHE A CA 1
ATOM 3879 C C . PHE A 1 480 ? -34.438 -10.203 26.406 1 94.62 480 PHE A C 1
ATOM 3881 O O . PHE A 1 480 ? -34.75 -9.094 26.844 1 94.62 480 PHE A O 1
ATOM 3888 N N . THR A 1 481 ? -34.438 -11.32 27.078 1 91.25 481 THR A N 1
ATOM 3889 C CA . THR A 1 481 ? -34.875 -11.273 28.469 1 91.25 481 THR A CA 1
ATOM 3890 C C . THR A 1 481 ? -33.812 -11.836 29.406 1 91.25 481 THR A C 1
ATOM 3892 O O . THR A 1 481 ? -33.656 -11.375 30.531 1 91.25 481 THR A O 1
ATOM 3895 N N . GLU A 1 482 ? -33.062 -12.711 28.875 1 87.56 482 GLU A N 1
ATOM 3896 C CA . GLU A 1 482 ? -32.031 -13.359 29.703 1 87.56 482 GLU A CA 1
ATOM 3897 C C . GLU A 1 482 ? -30.797 -12.477 29.828 1 87.56 482 GLU A C 1
ATOM 3899 O O . GLU A 1 482 ? -30.25 -12.016 28.828 1 87.56 482 GLU A O 1
ATOM 3904 N N . ASN A 1 483 ? -30.359 -12.141 31.031 1 85.19 483 ASN A N 1
ATOM 3905 C CA . ASN A 1 483 ? -29.109 -11.43 31.328 1 85.19 483 ASN A CA 1
ATOM 3906 C C . ASN A 1 483 ? -29.203 -9.961 30.906 1 85.19 483 ASN A C 1
ATOM 3908 O O . ASN A 1 483 ? -28.203 -9.391 30.438 1 85.19 483 ASN A O 1
ATOM 3912 N N . ILE A 1 484 ? -30.391 -9.43 30.875 1 93.12 484 ILE A N 1
ATOM 3913 C CA . ILE A 1 484 ? -30.562 -8.008 30.625 1 93.12 484 ILE A CA 1
ATOM 3914 C C . ILE A 1 484 ? -30.781 -7.262 31.938 1 93.12 484 ILE A C 1
ATOM 3916 O O . ILE A 1 484 ? -31.766 -7.516 32.656 1 93.12 484 ILE A O 1
ATOM 3920 N N . LYS A 1 485 ? -29.875 -6.441 32.281 1 91.12 485 LYS A N 1
ATOM 3921 C CA . LYS A 1 485 ? -29.922 -5.703 33.531 1 91.12 485 LYS A CA 1
ATOM 3922 C C . LYS A 1 485 ? -30.688 -4.395 33.375 1 91.12 485 LYS A C 1
ATOM 3924 O O . LYS A 1 485 ? -30.656 -3.77 32.312 1 91.12 485 LYS A O 1
ATOM 3929 N N . PRO A 1 486 ? -31.406 -3.988 34.5 1 91.56 486 PRO A N 1
ATOM 3930 C CA . PRO A 1 486 ? -32.062 -2.68 34.469 1 91.56 486 PRO A CA 1
ATOM 3931 C C . PRO A 1 486 ? -31.078 -1.52 34.562 1 91.56 486 PRO A C 1
ATOM 3933 O O . PRO A 1 486 ? -29.984 -1.675 35.125 1 91.56 486 PRO A O 1
ATOM 3936 N N . PHE A 1 487 ? -31.438 -0.328 33.938 1 90.38 487 PHE A N 1
ATOM 3937 C CA . PHE A 1 487 ? -30.688 0.919 34 1 90.38 487 PHE A CA 1
ATOM 3938 C C . PHE A 1 487 ? -29.281 0.735 33.406 1 90.38 487 PHE A C 1
ATOM 3940 O O . PHE A 1 487 ? -28.312 1.176 34.031 1 90.38 487 PHE A O 1
ATOM 3947 N N . THR A 1 488 ? -29.266 -0.071 32.406 1 93 488 THR A N 1
ATOM 3948 C CA . THR A 1 488 ? -28 -0.348 31.75 1 93 488 THR A CA 1
ATOM 3949 C C . THR A 1 488 ? -28.078 -0.003 30.266 1 93 488 THR A C 1
ATOM 3951 O O . THR A 1 488 ? -29.125 -0.194 29.641 1 93 488 THR A O 1
ATOM 3954 N N . THR A 1 489 ? -27 0.509 29.688 1 95.19 489 THR A N 1
ATOM 3955 C CA . THR A 1 489 ? -26.922 0.815 28.266 1 95.19 489 THR A CA 1
ATOM 3956 C C . THR A 1 489 ? -26.266 -0.326 27.5 1 95.19 489 THR A C 1
ATOM 3958 O O . THR A 1 489 ? -25.188 -0.804 27.906 1 95.19 489 THR A O 1
ATOM 3961 N N . TYR A 1 490 ? -26.953 -0.754 26.516 1 95.25 490 TYR A N 1
ATOM 3962 C CA . TYR A 1 490 ? -26.438 -1.835 25.688 1 95.25 490 TYR A CA 1
ATOM 3963 C C . TYR A 1 490 ? -26.141 -1.34 24.281 1 95.25 490 TYR A C 1
ATOM 3965 O O . TYR A 1 490 ? -26.875 -0.533 23.719 1 95.25 490 TYR A O 1
ATOM 3973 N N . LEU A 1 491 ? -25 -1.887 23.75 1 95.94 491 LEU A N 1
ATOM 3974 C CA . LEU A 1 491 ? -24.672 -1.735 22.328 1 95.94 491 LEU A CA 1
ATOM 3975 C C . LEU A 1 491 ? -25.094 -2.971 21.547 1 95.94 491 LEU A C 1
ATOM 3977 O O . LEU A 1 491 ? -24.75 -4.098 21.922 1 95.94 491 LEU A O 1
ATOM 3981 N N . VAL A 1 492 ? -25.828 -2.734 20.5 1 96.31 492 VAL A N 1
ATOM 3982 C CA . VAL A 1 492 ? -26.344 -3.85 19.719 1 96.31 492 VAL A CA 1
ATOM 3983 C C . VAL A 1 492 ? -25.844 -3.748 18.281 1 96.31 492 VAL A C 1
ATOM 3985 O O . VAL A 1 492 ? -26.031 -2.723 17.609 1 96.31 492 VAL A O 1
ATOM 3988 N N . TRP A 1 493 ? -25.172 -4.859 17.844 1 96.06 493 TRP A N 1
ATOM 3989 C CA . TRP A 1 493 ? -24.719 -4.965 16.453 1 96.06 493 TRP A CA 1
ATOM 3990 C C . TRP A 1 493 ? -25.516 -6.043 15.711 1 96.06 493 TRP A C 1
ATOM 3992 O O . TRP A 1 493 ? -25.719 -7.137 16.234 1 96.06 493 TRP A O 1
ATOM 4002 N N . ILE A 1 494 ? -25.938 -5.684 14.492 1 97.38 494 ILE A N 1
ATOM 4003 C CA . ILE A 1 494 ? -26.75 -6.629 13.734 1 97.38 494 ILE A CA 1
ATOM 4004 C C . ILE A 1 494 ? -26.172 -6.781 12.328 1 97.38 494 ILE A C 1
ATOM 4006 O O . ILE A 1 494 ? -25.875 -5.785 11.664 1 97.38 494 ILE A O 1
ATOM 4010 N N . ARG A 1 495 ? -25.969 -7.988 11.898 1 96.75 495 ARG A N 1
ATOM 4011 C CA . ARG A 1 495 ? -25.594 -8.242 10.516 1 96.75 495 ARG A CA 1
ATOM 4012 C C . ARG A 1 495 ? -26.422 -9.375 9.922 1 96.75 495 ARG A C 1
ATOM 4014 O O . ARG A 1 495 ? -26.984 -10.188 10.656 1 96.75 495 ARG A O 1
ATOM 4021 N N . CYS A 1 496 ? -26.547 -9.336 8.648 1 96.88 496 CYS A N 1
ATOM 4022 C CA . CYS A 1 496 ? -27.266 -10.359 7.895 1 96.88 496 CYS A CA 1
ATOM 4023 C C . CYS A 1 496 ? -26.297 -11.406 7.352 1 96.88 496 CYS A C 1
ATOM 4025 O O . CYS A 1 496 ? -25.156 -11.086 6.992 1 96.88 496 CYS A O 1
ATOM 4027 N N . ILE A 1 497 ? -26.703 -12.68 7.348 1 95.62 497 ILE A N 1
ATOM 4028 C CA . ILE A 1 497 ? -25.922 -13.797 6.852 1 95.62 497 ILE A CA 1
ATOM 4029 C C . ILE A 1 497 ? -26.703 -14.547 5.781 1 95.62 497 ILE A C 1
ATOM 4031 O O . ILE A 1 497 ? -27.844 -14.953 6.012 1 95.62 497 ILE A O 1
ATOM 4035 N N . PHE A 1 498 ? -26.109 -14.617 4.613 1 92.06 498 PHE A N 1
ATOM 4036 C CA . PHE A 1 498 ? -26.703 -15.414 3.549 1 92.06 498 PHE A CA 1
ATOM 4037 C C . PHE A 1 498 ? -26.109 -16.812 3.51 1 92.06 498 PHE A C 1
ATOM 4039 O O . PHE A 1 498 ? -24.891 -16.969 3.643 1 92.06 498 PHE A O 1
ATOM 4046 N N . ASN A 1 499 ? -26.875 -17.797 3.301 1 87.81 499 ASN A N 1
ATOM 4047 C CA . ASN A 1 499 ? -26.484 -19.188 3.037 1 87.81 499 ASN A CA 1
ATOM 4048 C C . ASN A 1 499 ? -25.469 -19.688 4.066 1 87.81 499 ASN A C 1
ATOM 4050 O O . ASN A 1 499 ? -24.469 -20.297 3.705 1 87.81 499 ASN A O 1
ATOM 4054 N N . LYS A 1 500 ? -25.578 -19.234 5.246 1 83.81 500 LYS A N 1
ATOM 4055 C CA . LYS A 1 500 ? -24.859 -19.688 6.438 1 83.81 500 LYS A CA 1
ATOM 4056 C C . LYS A 1 500 ? -23.422 -19.172 6.453 1 83.81 500 LYS A C 1
ATOM 4058 O O . LYS A 1 500 ? -22.828 -19.016 7.52 1 83.81 500 LYS A O 1
ATOM 4063 N N . THR A 1 501 ? -22.953 -18.812 5.238 1 85.81 501 THR A N 1
ATOM 4064 C CA . THR A 1 501 ? -21.516 -18.594 5.219 1 85.81 501 THR A CA 1
ATOM 4065 C C . THR A 1 501 ? -21.188 -17.188 4.734 1 85.81 501 THR A C 1
ATOM 4067 O O . THR A 1 501 ? -20.047 -16.734 4.84 1 85.81 501 THR A O 1
ATOM 4070 N N . LEU A 1 502 ? -22.047 -16.578 4.164 1 91.31 502 LEU A N 1
ATOM 4071 C CA . LEU A 1 502 ? -21.781 -15.25 3.605 1 91.31 502 LEU A CA 1
ATOM 4072 C C . LEU A 1 502 ? -22.188 -14.156 4.582 1 91.31 502 LEU A C 1
ATOM 4074 O O . LEU A 1 502 ? -23.344 -13.719 4.586 1 91.31 502 LEU A O 1
ATOM 4078 N N . LEU A 1 503 ? -21.25 -13.695 5.309 1 93.44 503 LEU A N 1
ATOM 4079 C CA . LEU A 1 503 ? -21.484 -12.711 6.363 1 93.44 503 LEU A CA 1
ATOM 4080 C C . LEU A 1 503 ? -21.484 -11.297 5.801 1 93.44 503 LEU A C 1
ATOM 4082 O O . LEU A 1 503 ? -20.516 -10.875 5.176 1 93.44 503 LEU A O 1
ATOM 4086 N N . GLY A 1 504 ? -22.547 -10.594 6.02 1 94.56 504 GLY A N 1
ATOM 4087 C CA . GLY A 1 504 ? -22.609 -9.195 5.645 1 94.56 504 GLY A CA 1
ATOM 4088 C C . GLY A 1 504 ? -22 -8.273 6.688 1 94.56 504 GLY A C 1
ATOM 4089 O O . GLY A 1 504 ? -21.516 -8.734 7.723 1 94.56 504 GLY A O 1
ATOM 4090 N N . PRO A 1 505 ? -21.922 -7.016 6.367 1 95 505 PRO A N 1
ATOM 4091 C CA . PRO A 1 505 ? -21.406 -6.043 7.34 1 95 505 PRO A CA 1
ATOM 4092 C C . PRO A 1 505 ? -22.391 -5.797 8.492 1 95 505 PRO A C 1
ATOM 4094 O O . PRO A 1 505 ? -23.594 -5.992 8.336 1 95 505 PRO A O 1
ATOM 4097 N N . PHE A 1 506 ? -21.859 -5.387 9.586 1 94.62 506 PHE A N 1
ATOM 4098 C CA . PHE A 1 506 ? -22.719 -4.914 10.664 1 94.62 506 PHE A CA 1
ATOM 4099 C C . PHE A 1 506 ? -23.328 -3.566 10.312 1 94.62 506 PHE A C 1
ATOM 4101 O O . PHE A 1 506 ? -22.672 -2.713 9.711 1 94.62 506 PHE A O 1
ATOM 4108 N N . ALA A 1 507 ? -24.562 -3.447 10.68 1 94.12 507 ALA A N 1
ATOM 4109 C CA . ALA A 1 507 ? -25.188 -2.127 10.609 1 94.12 507 ALA A CA 1
ATOM 4110 C C . ALA A 1 507 ? -24.656 -1.214 11.711 1 94.12 507 ALA A C 1
ATOM 4112 O O . ALA A 1 507 ? -23.797 -1.616 12.5 1 94.12 507 ALA A O 1
ATOM 4113 N N . ASP A 1 508 ? -25.125 0.009 11.594 1 91.06 508 ASP A N 1
ATOM 4114 C CA . ASP A 1 508 ? -24.719 0.952 12.633 1 91.06 508 ASP A CA 1
ATOM 4115 C C . ASP A 1 508 ? -25.125 0.442 14.016 1 91.06 508 ASP A C 1
ATOM 4117 O O . ASP A 1 508 ? -26.203 -0.127 14.188 1 91.06 508 ASP A O 1
ATOM 4121 N N . VAL A 1 509 ? -24.297 0.687 14.953 1 93.5 509 VAL A N 1
ATOM 4122 C CA . VAL A 1 509 ? -24.5 0.2 16.312 1 93.5 509 VAL A CA 1
ATOM 4123 C C . VAL A 1 509 ? -25.734 0.885 16.922 1 93.5 509 VAL A C 1
ATOM 4125 O O . VAL A 1 509 ? -25.938 2.084 16.719 1 93.5 509 VAL A O 1
ATOM 4128 N N . LEU A 1 510 ? -26.531 0.088 17.594 1 95.25 510 LEU A N 1
ATOM 4129 C CA . LEU A 1 510 ? -27.672 0.615 18.359 1 95.25 510 LEU A CA 1
ATOM 4130 C C . LEU A 1 510 ? -27.297 0.815 19.828 1 95.25 510 LEU A C 1
ATOM 4132 O O . LEU A 1 510 ? -26.609 -0.027 20.406 1 95.25 510 LEU A O 1
ATOM 4136 N N . VAL A 1 511 ? -27.641 1.924 20.297 1 95.12 511 VAL A N 1
ATOM 4137 C CA . VAL A 1 511 ? -27.484 2.188 21.719 1 95.12 511 VAL A CA 1
ATOM 4138 C C . VAL A 1 511 ? -28.844 2.094 22.422 1 95.12 511 VAL A C 1
ATOM 4140 O O . VAL A 1 511 ? -29.734 2.902 22.156 1 95.12 511 VAL A O 1
ATOM 4143 N N . CYS A 1 512 ? -28.938 1.115 23.219 1 94.81 512 CYS A N 1
ATOM 4144 C CA . CYS A 1 512 ? -30.203 0.84 23.891 1 94.81 512 CYS A CA 1
ATOM 4145 C C . CYS A 1 512 ? -30.062 0.905 25.391 1 94.81 512 CYS A C 1
ATOM 4147 O O . CYS A 1 512 ? -29.219 0.213 25.969 1 94.81 512 CYS A O 1
ATOM 4149 N N . SER A 1 513 ? -30.844 1.678 25.984 1 93.69 513 SER A N 1
ATOM 4150 C CA . SER A 1 513 ? -30.797 1.8 27.438 1 93.69 513 SER A CA 1
ATOM 4151 C C . SER A 1 513 ? -32.031 1.216 28.094 1 93.69 513 SER A C 1
ATOM 4153 O O . SER A 1 513 ? -33.156 1.479 27.641 1 93.69 513 SER A O 1
ATOM 4155 N N . THR A 1 514 ? -31.828 0.406 29.078 1 91.75 514 THR A N 1
ATOM 4156 C CA . THR A 1 514 ? -32.938 -0.157 29.844 1 91.75 514 THR A CA 1
ATOM 4157 C C . THR A 1 514 ? -33.25 0.715 31.062 1 91.75 514 THR A C 1
ATOM 4159 O O . THR A 1 514 ? -32.375 1.426 31.562 1 91.75 514 THR A O 1
ATOM 4162 N N . MET B 1 1 ? -12.492 -3.848 -10.492 1 94.81 1 MET B N 1
ATOM 4163 C CA . MET B 1 1 ? -11.891 -3.139 -9.367 1 94.81 1 MET B CA 1
ATOM 4164 C C . MET B 1 1 ? -10.445 -3.59 -9.148 1 94.81 1 MET B C 1
ATOM 4166 O O . MET B 1 1 ? -10.172 -4.789 -9.094 1 94.81 1 MET B O 1
ATOM 4170 N N . VAL B 1 2 ? -9.562 -2.691 -9.031 1 93.75 2 VAL B N 1
ATOM 4171 C CA . VAL B 1 2 ? -8.172 -2.961 -8.688 1 93.75 2 VAL B CA 1
ATOM 4172 C C . VAL B 1 2 ? -7.711 -1.975 -7.613 1 93.75 2 VAL B C 1
ATOM 4174 O O . VAL B 1 2 ? -7.844 -0.76 -7.781 1 93.75 2 VAL B O 1
ATOM 4177 N N . CYS B 1 3 ? -7.168 -2.535 -6.512 1 93.56 3 CYS B N 1
ATOM 4178 C CA . CYS B 1 3 ? -6.766 -1.695 -5.387 1 93.56 3 CYS B CA 1
ATOM 4179 C C . CYS B 1 3 ? -5.266 -1.793 -5.141 1 93.56 3 CYS B C 1
ATOM 4181 O O . CYS B 1 3 ? -4.633 -2.773 -5.535 1 93.56 3 CYS B O 1
ATOM 4183 N N . THR B 1 4 ? -4.75 -0.755 -4.586 1 90.19 4 THR B N 1
ATOM 4184 C CA . THR B 1 4 ? -3.408 -0.753 -4.012 1 90.19 4 THR B CA 1
ATOM 4185 C C . THR B 1 4 ? -3.475 -0.699 -2.488 1 90.19 4 THR B C 1
ATOM 4187 O O . THR B 1 4 ? -4.496 -0.313 -1.919 1 90.19 4 THR B O 1
ATOM 4190 N N . GLY B 1 5 ? -2.424 -1.165 -1.884 1 89.69 5 GLY B N 1
ATOM 4191 C CA . GLY B 1 5 ? -2.383 -1.145 -0.43 1 89.69 5 GLY B CA 1
ATOM 4192 C C . GLY B 1 5 ? -2.744 -2.479 0.196 1 89.69 5 GLY B C 1
ATOM 4193 O O . GLY B 1 5 ? -3.508 -3.256 -0.383 1 89.69 5 GLY B O 1
ATOM 4194 N N . ARG B 1 6 ? -2.285 -2.672 1.426 1 87.38 6 ARG B N 1
ATOM 4195 C CA . ARG B 1 6 ? -2.451 -3.961 2.09 1 87.38 6 ARG B CA 1
ATOM 4196 C C . ARG B 1 6 ? -3.645 -3.939 3.037 1 87.38 6 ARG B C 1
ATOM 4198 O O . ARG B 1 6 ? -4.387 -4.918 3.131 1 87.38 6 ARG B O 1
ATOM 4205 N N . THR B 1 7 ? -3.836 -2.863 3.73 1 91.88 7 THR B N 1
ATOM 4206 C CA . THR B 1 7 ? -4.895 -2.754 4.73 1 91.88 7 THR B CA 1
ATOM 4207 C C . THR B 1 7 ? -5.934 -1.719 4.305 1 91.88 7 THR B C 1
ATOM 4209 O O . THR B 1 7 ? -5.695 -0.935 3.385 1 91.88 7 THR B O 1
ATOM 4212 N N . HIS B 1 8 ? -7.059 -1.723 5.027 1 95.25 8 HIS B N 1
ATOM 4213 C CA . HIS B 1 8 ? -8.125 -0.788 4.684 1 95.25 8 HIS B CA 1
ATOM 4214 C C . HIS B 1 8 ? -7.672 0.656 4.875 1 95.25 8 HIS B C 1
ATOM 4216 O O . HIS B 1 8 ? -8.203 1.568 4.242 1 95.25 8 HIS B O 1
ATOM 4222 N N . THR B 1 9 ? -6.645 0.883 5.68 1 94.5 9 THR B N 1
ATOM 4223 C CA . THR B 1 9 ? -6.227 2.248 5.98 1 94.5 9 THR B CA 1
ATOM 4224 C C . THR B 1 9 ? -5.273 2.768 4.906 1 94.5 9 THR B C 1
ATOM 4226 O O . THR B 1 9 ? -5.145 3.979 4.719 1 94.5 9 THR B O 1
ATOM 4229 N N . ASP B 1 10 ? -4.625 1.921 4.191 1 92.62 10 ASP B N 1
ATOM 4230 C CA . ASP B 1 10 ? -3.703 2.389 3.16 1 92.62 10 ASP B CA 1
ATOM 4231 C C . ASP B 1 10 ? -4.211 2.033 1.765 1 92.62 10 ASP B C 1
ATOM 4233 O O . ASP B 1 10 ? -3.523 2.271 0.77 1 92.62 10 ASP B O 1
ATOM 4237 N N . ARG B 1 11 ? -5.352 1.475 1.647 1 95.44 11 ARG B N 1
ATOM 4238 C CA . ARG B 1 11 ? -5.859 0.976 0.374 1 95.44 11 ARG B CA 1
ATOM 4239 C C . ARG B 1 11 ? -6.512 2.096 -0.432 1 95.44 11 ARG B C 1
ATOM 4241 O O . ARG B 1 11 ? -7.227 2.932 0.124 1 95.44 11 ARG B O 1
ATOM 4248 N N . LEU B 1 12 ? -6.211 2.207 -1.655 1 95.81 12 LEU B N 1
ATOM 4249 C CA . LEU B 1 12 ? -6.883 2.988 -2.689 1 95.81 12 LEU B CA 1
ATOM 4250 C C . LEU B 1 12 ? -7.344 2.092 -3.834 1 95.81 12 LEU B C 1
ATOM 4252 O O . LEU B 1 12 ? -6.598 1.221 -4.285 1 95.81 12 LEU B O 1
ATOM 4256 N N . CYS B 1 13 ? -8.57 2.279 -4.312 1 96.69 13 CYS B N 1
ATOM 4257 C CA . CYS B 1 13 ? -9.102 1.364 -5.32 1 96.69 13 CYS B CA 1
ATOM 4258 C C . CYS B 1 13 ? -9.531 2.121 -6.57 1 96.69 13 CYS B C 1
ATOM 4260 O O . CYS B 1 13 ? -10.07 3.223 -6.477 1 96.69 13 CYS B O 1
ATOM 4262 N N . ARG B 1 14 ? -9.32 1.57 -7.668 1 96.06 14 ARG B N 1
ATOM 4263 C CA . ARG B 1 14 ? -9.836 2.018 -8.961 1 96.06 14 ARG B CA 1
ATOM 4264 C C . ARG B 1 14 ? -10.977 1.125 -9.43 1 96.06 14 ARG B C 1
ATOM 4266 O O . ARG B 1 14 ? -10.836 -0.099 -9.477 1 96.06 14 ARG B O 1
ATOM 4273 N N . PHE B 1 15 ? -12.07 1.753 -9.75 1 96.5 15 PHE B N 1
ATOM 4274 C CA . PHE B 1 15 ? -13.258 1.031 -10.203 1 96.5 15 PHE B CA 1
ATOM 4275 C C . PHE B 1 15 ? -13.602 1.396 -11.641 1 96.5 15 PHE B C 1
ATOM 4277 O O . PHE B 1 15 ? -13.438 2.549 -12.047 1 96.5 15 PHE B O 1
ATOM 4284 N N . LYS B 1 16 ? -14 0.421 -12.336 1 94.31 16 LYS B N 1
ATOM 4285 C CA . LYS B 1 16 ? -14.781 0.652 -13.547 1 94.31 16 LYS B CA 1
ATOM 4286 C C . LYS B 1 16 ? -16.25 0.323 -13.312 1 94.31 16 LYS B C 1
ATOM 4288 O O . LYS B 1 16 ? -16.594 -0.768 -12.844 1 94.31 16 LYS B O 1
ATOM 4293 N N . TRP B 1 17 ? -17.141 1.303 -13.5 1 94.75 17 TRP B N 1
ATOM 4294 C CA . TRP B 1 17 ? -18.578 1.149 -13.438 1 94.75 17 TRP B CA 1
ATOM 4295 C C . TRP B 1 17 ? -19.047 0.977 -11.992 1 94.75 17 TRP B C 1
ATOM 4297 O O . TRP B 1 17 ? -19.891 0.124 -11.703 1 94.75 17 TRP B O 1
ATOM 4307 N N . LEU B 1 18 ? -18.375 1.623 -11.102 1 97.88 18 LEU B N 1
ATOM 4308 C CA . LEU B 1 18 ? -18.938 1.764 -9.758 1 97.88 18 LEU B CA 1
ATOM 4309 C C . LEU B 1 18 ? -20.188 2.646 -9.781 1 97.88 18 LEU B C 1
ATOM 4311 O O . LEU B 1 18 ? -20.156 3.748 -10.328 1 97.88 18 LEU B O 1
ATOM 4315 N N . CYS B 1 19 ? -21.25 2.178 -9.25 1 98.44 19 CYS B N 1
ATOM 4316 C CA . CYS B 1 19 ? -22.484 2.963 -9.281 1 98.44 19 CYS B CA 1
ATOM 4317 C C . CYS B 1 19 ? -22.859 3.443 -7.887 1 98.44 19 CYS B C 1
ATOM 4319 O O . CYS B 1 19 ? -22.344 2.928 -6.891 1 98.44 19 CYS B O 1
ATOM 4321 N N . TYR B 1 20 ? -23.641 4.473 -7.82 1 98.44 20 TYR B N 1
ATOM 4322 C CA . TYR B 1 20 ? -24.172 5.039 -6.586 1 98.44 20 TYR B CA 1
ATOM 4323 C C . TYR B 1 20 ? -25.688 5.219 -6.676 1 98.44 20 TYR B C 1
ATOM 4325 O O . TYR B 1 20 ? -26.172 5.879 -7.59 1 98.44 20 TYR B O 1
ATOM 4333 N N . SER B 1 21 ? -26.406 4.582 -5.781 1 97.12 21 SER B N 1
ATOM 4334 C CA . SER B 1 21 ? -27.859 4.762 -5.676 1 97.12 21 SER B CA 1
ATOM 4335 C C . SER B 1 21 ? -28.203 5.879 -4.695 1 97.12 21 SER B C 1
ATOM 4337 O O . SER B 1 21 ? -27.969 5.754 -3.494 1 97.12 21 SER B O 1
ATOM 4339 N N . SER B 1 22 ? -28.844 6.902 -5.199 1 95.06 22 SER B N 1
ATOM 4340 C CA . SER B 1 22 ? -29.203 8.023 -4.336 1 95.06 22 SER B CA 1
ATOM 4341 C C . SER B 1 22 ? -30.312 7.633 -3.361 1 95.06 22 SER B C 1
ATOM 4343 O O . SER B 1 22 ? -30.406 8.18 -2.262 1 95.06 22 SER B O 1
ATOM 4345 N N . GLU B 1 23 ? -31.125 6.703 -3.773 1 92.44 23 GLU B N 1
ATOM 4346 C CA . GLU B 1 23 ? -32.219 6.223 -2.914 1 92.44 23 GLU B CA 1
ATOM 4347 C C . GLU B 1 23 ? -31.656 5.406 -1.748 1 92.44 23 GLU B C 1
ATOM 4349 O O . GLU B 1 23 ? -32 5.656 -0.591 1 92.44 23 GLU B O 1
ATOM 4354 N N . ALA B 1 24 ? -30.797 4.461 -2.084 1 93.12 24 ALA B N 1
ATOM 4355 C CA . ALA B 1 24 ? -30.219 3.611 -1.045 1 93.12 24 ALA B CA 1
ATOM 4356 C C . ALA B 1 24 ? -29.078 4.328 -0.315 1 93.12 24 ALA B C 1
ATOM 4358 O O . ALA B 1 24 ? -28.688 3.926 0.783 1 93.12 24 ALA B O 1
ATOM 4359 N N . GLU B 1 25 ? -28.531 5.359 -0.944 1 94.44 25 GLU B N 1
ATOM 4360 C CA . GLU B 1 25 ? -27.359 6.074 -0.462 1 94.44 25 GLU B CA 1
ATOM 4361 C C . GLU B 1 25 ? -26.188 5.125 -0.242 1 94.44 25 GLU B C 1
ATOM 4363 O O . GLU B 1 25 ? -25.547 5.152 0.812 1 94.44 25 GLU B O 1
ATOM 4368 N N . GLU B 1 26 ? -26 4.25 -1.197 1 96.25 26 GLU B N 1
ATOM 4369 C CA . GLU B 1 26 ? -24.922 3.264 -1.169 1 96.25 26 GLU B CA 1
ATOM 4370 C C . GLU B 1 26 ? -24.281 3.094 -2.549 1 96.25 26 GLU B C 1
ATOM 4372 O O . GLU B 1 26 ? -24.938 3.334 -3.568 1 96.25 26 GLU B O 1
ATOM 4377 N N . PHE B 1 27 ? -23.062 2.715 -2.52 1 98.06 27 PHE B N 1
ATOM 4378 C CA . PHE B 1 27 ? -22.375 2.334 -3.756 1 98.06 27 PHE B CA 1
ATOM 4379 C C . PHE B 1 27 ? -22.703 0.892 -4.129 1 98.06 27 PHE B C 1
ATOM 4381 O O . PHE B 1 27 ? -22.984 0.066 -3.254 1 98.06 27 PHE B O 1
ATOM 4388 N N . ILE B 1 28 ? -22.703 0.652 -5.398 1 97.69 28 ILE B N 1
ATOM 4389 C CA . ILE B 1 28 ? -23.062 -0.667 -5.91 1 97.69 28 ILE B CA 1
ATOM 4390 C C . ILE B 1 28 ? -22.016 -1.121 -6.934 1 97.69 28 ILE B C 1
ATOM 4392 O O . ILE B 1 28 ? -21.609 -0.345 -7.801 1 97.69 28 ILE B O 1
ATOM 4396 N N . PHE B 1 29 ? -21.547 -2.273 -6.805 1 96.5 29 PHE B N 1
ATOM 4397 C CA . PHE B 1 29 ? -20.719 -2.922 -7.801 1 96.5 29 PHE B CA 1
ATOM 4398 C C . PHE B 1 29 ? -21.453 -4.082 -8.461 1 96.5 29 PHE B C 1
ATOM 4400 O O . PHE B 1 29 ? -21.859 -5.027 -7.785 1 96.5 29 PHE B O 1
ATOM 4407 N N . PHE B 1 30 ? -21.656 -3.98 -9.734 1 95.06 30 PHE B N 1
ATOM 4408 C CA . PHE B 1 30 ? -22.375 -5.008 -10.484 1 95.06 30 PHE B CA 1
ATOM 4409 C C . PHE B 1 30 ? -21.406 -6.059 -11.023 1 95.06 30 PHE B C 1
ATOM 4411 O O . PHE B 1 30 ? -20.375 -5.719 -11.609 1 95.06 30 PHE B O 1
ATOM 4418 N N . HIS B 1 31 ? -21.734 -7.277 -10.758 1 91.69 31 HIS B N 1
ATOM 4419 C CA . HIS B 1 31 ? -20.891 -8.383 -11.188 1 91.69 31 HIS B CA 1
ATOM 4420 C C . HIS B 1 31 ? -21.391 -8.969 -12.508 1 91.69 31 HIS B C 1
ATOM 4422 O O . HIS B 1 31 ? -22.578 -9.273 -12.648 1 91.69 31 HIS B O 1
ATOM 4428 N N . GLY B 1 32 ? -20.484 -9.008 -13.414 1 85.69 32 GLY B N 1
ATOM 4429 C CA . GLY B 1 32 ? -20.656 -9.773 -14.641 1 85.69 32 GLY B CA 1
ATOM 4430 C C . GLY B 1 32 ? -19.578 -10.812 -14.859 1 85.69 32 GLY B C 1
ATOM 4431 O O . GLY B 1 32 ? -18.766 -11.07 -13.961 1 85.69 32 GLY B O 1
ATOM 4432 N N . ASN B 1 33 ? -19.562 -11.469 -15.984 1 77.19 33 ASN B N 1
ATOM 4433 C CA . ASN B 1 33 ? -18.609 -12.531 -16.297 1 77.19 33 ASN B CA 1
ATOM 4434 C C . ASN B 1 33 ? -17.172 -12.008 -16.344 1 77.19 33 ASN B C 1
ATOM 4436 O O . ASN B 1 33 ? -16.234 -12.742 -16.047 1 77.19 33 ASN B O 1
ATOM 4440 N N . ALA B 1 34 ? -17.078 -10.75 -16.609 1 82.12 34 ALA B N 1
ATOM 4441 C CA . ALA B 1 34 ? -15.75 -10.18 -16.797 1 82.12 34 ALA B CA 1
ATOM 4442 C C . ALA B 1 34 ? -15.32 -9.367 -15.586 1 82.12 34 ALA B C 1
ATOM 4444 O O . ALA B 1 34 ? -14.258 -8.75 -15.586 1 82.12 34 ALA B O 1
ATOM 4445 N N . SER B 1 35 ? -16.125 -9.469 -14.562 1 88.38 35 SER B N 1
ATOM 4446 C CA . SER B 1 35 ? -15.836 -8.633 -13.391 1 88.38 35 SER B CA 1
ATOM 4447 C C . SER B 1 35 ? -14.672 -9.195 -12.586 1 88.38 35 SER B C 1
ATOM 4449 O O . SER B 1 35 ? -14.555 -10.414 -12.422 1 88.38 35 SER B O 1
ATOM 4451 N N . VAL B 1 36 ? -13.805 -8.328 -12.211 1 89.94 36 VAL B N 1
ATOM 4452 C CA . VAL B 1 36 ? -12.68 -8.711 -11.359 1 89.94 36 VAL B CA 1
ATOM 4453 C C . VAL B 1 36 ? -12.625 -7.789 -10.141 1 89.94 36 VAL B C 1
ATOM 4455 O O . VAL B 1 36 ? -12.992 -6.613 -10.227 1 89.94 36 VAL B O 1
ATOM 4458 N N . MET B 1 37 ? -12.305 -8.352 -9.031 1 93.19 37 MET B N 1
ATOM 4459 C CA . MET B 1 37 ? -12.008 -7.625 -7.801 1 93.19 37 MET B CA 1
ATOM 4460 C C . MET B 1 37 ? -10.656 -8.031 -7.238 1 93.19 37 MET B C 1
ATOM 4462 O O . MET B 1 37 ? -10.5 -9.133 -6.719 1 93.19 37 MET B O 1
ATOM 4466 N N . LEU B 1 38 ? -9.781 -7.191 -7.375 1 94.12 38 LEU B N 1
ATOM 4467 C CA . LEU B 1 38 ? -8.438 -7.457 -6.891 1 94.12 38 LEU B CA 1
ATOM 4468 C C . LEU B 1 38 ? -7.992 -6.383 -5.902 1 94.12 38 LEU B C 1
ATOM 4470 O O . LEU B 1 38 ? -7.863 -5.211 -6.266 1 94.12 38 LEU B O 1
ATOM 4474 N N . PRO B 1 39 ? -7.805 -6.703 -4.676 1 94.75 39 PRO B N 1
ATOM 4475 C CA . PRO B 1 39 ? -7.75 -8.039 -4.086 1 94.75 39 PRO B CA 1
ATOM 4476 C C . PRO B 1 39 ? -9.133 -8.672 -3.926 1 94.75 39 PRO B C 1
ATOM 4478 O O . PRO B 1 39 ? -10.133 -7.957 -3.824 1 94.75 39 PRO B O 1
ATOM 4481 N N . SER B 1 40 ? -9.102 -9.969 -3.951 1 92.94 40 SER B N 1
ATOM 4482 C CA . SER B 1 40 ? -10.297 -10.742 -3.629 1 92.94 40 SER B CA 1
ATOM 4483 C C . SER B 1 40 ? -10.414 -10.992 -2.129 1 92.94 40 SER B C 1
ATOM 4485 O O . SER B 1 40 ? -9.859 -11.961 -1.615 1 92.94 40 SER B O 1
ATOM 4487 N N . LEU B 1 41 ? -11.25 -10.203 -1.459 1 92.31 41 LEU B N 1
ATOM 4488 C CA . LEU B 1 41 ? -11.242 -10.195 -0 1 92.31 41 LEU B CA 1
ATOM 4489 C C . LEU B 1 41 ? -12.43 -10.977 0.551 1 92.31 41 LEU B C 1
ATOM 4491 O O . LEU B 1 41 ? -12.438 -11.359 1.723 1 92.31 41 LEU B O 1
ATOM 4495 N N . GLY B 1 42 ? -13.43 -11.203 -0.216 1 88.88 42 GLY B N 1
ATOM 4496 C CA . GLY B 1 42 ? -14.633 -11.797 0.326 1 88.88 42 GLY B CA 1
ATOM 4497 C C . GLY B 1 42 ? -15.227 -11.016 1.482 1 88.88 42 GLY B C 1
ATOM 4498 O O . GLY B 1 42 ? -15.414 -9.797 1.382 1 88.88 42 GLY B O 1
ATOM 4499 N N . SER B 1 43 ? -15.508 -11.688 2.605 1 88.69 43 SER B N 1
ATOM 4500 C CA . SER B 1 43 ? -16.125 -11.031 3.752 1 88.69 43 SER B CA 1
ATOM 4501 C C . SER B 1 43 ? -15.125 -10.18 4.516 1 88.69 43 SER B C 1
ATOM 4503 O O . SER B 1 43 ? -15.508 -9.352 5.344 1 88.69 43 SER B O 1
ATOM 4505 N N . ARG B 1 44 ? -13.844 -10.352 4.242 1 91.44 44 ARG B N 1
ATOM 4506 C CA . ARG B 1 44 ? -12.812 -9.562 4.906 1 91.44 44 ARG B CA 1
ATOM 4507 C C . ARG B 1 44 ? -12.961 -8.086 4.574 1 91.44 44 ARG B C 1
ATOM 4509 O O . ARG B 1 44 ? -12.422 -7.227 5.277 1 91.44 44 ARG B O 1
ATOM 4516 N N . ARG B 1 45 ? -13.641 -7.754 3.508 1 93.62 45 ARG B N 1
ATOM 4517 C CA . ARG B 1 45 ? -13.836 -6.352 3.143 1 93.62 45 ARG B CA 1
ATOM 4518 C C . ARG B 1 45 ? -14.711 -5.633 4.168 1 93.62 45 ARG B C 1
ATOM 4520 O O . ARG B 1 45 ? -14.789 -4.402 4.168 1 93.62 45 ARG B O 1
ATOM 4527 N N . PHE B 1 46 ? -15.383 -6.469 5.016 1 93.94 46 PHE B N 1
ATOM 4528 C CA . PHE B 1 46 ? -16.25 -5.891 6.035 1 93.94 46 PHE B CA 1
ATOM 4529 C C . PHE B 1 46 ? -15.539 -5.824 7.379 1 93.94 46 PHE B C 1
ATOM 4531 O O . PHE B 1 46 ? -16.172 -5.625 8.414 1 93.94 46 PHE B O 1
ATOM 4538 N N . GLN B 1 47 ? -14.273 -6.043 7.426 1 90.19 47 GLN B N 1
ATOM 4539 C CA . GLN B 1 47 ? -13.531 -6.105 8.68 1 90.19 47 GLN B CA 1
ATOM 4540 C C . GLN B 1 47 ? -12.43 -5.055 8.719 1 90.19 47 GLN B C 1
ATOM 4542 O O . GLN B 1 47 ? -11.25 -5.379 8.562 1 90.19 47 GLN B O 1
ATOM 4547 N N . PRO B 1 48 ? -12.602 -3.809 9.016 1 92.75 48 PRO B N 1
ATOM 4548 C CA . PRO B 1 48 ? -13.945 -3.246 9.188 1 92.75 48 PRO B CA 1
ATOM 4549 C C . PRO B 1 48 ? -14.516 -2.688 7.883 1 92.75 48 PRO B C 1
ATOM 4551 O O . PRO B 1 48 ? -15.719 -2.447 7.789 1 92.75 48 PRO B O 1
ATOM 4554 N N . ALA B 1 49 ? -13.672 -2.4 6.965 1 96.06 49 ALA B N 1
ATOM 4555 C CA . ALA B 1 49 ? -14.07 -1.787 5.703 1 96.06 49 ALA B CA 1
ATOM 4556 C C . ALA B 1 49 ? -13.109 -2.16 4.578 1 96.06 49 ALA B C 1
ATOM 4558 O O . ALA B 1 49 ? -12.062 -2.768 4.824 1 96.06 49 ALA B O 1
ATOM 4559 N N . LEU B 1 50 ? -13.508 -1.899 3.354 1 97.12 50 LEU B N 1
ATOM 4560 C CA . LEU B 1 50 ? -12.602 -2.074 2.227 1 97.12 50 LEU B CA 1
ATOM 4561 C C . LEU B 1 50 ? -11.477 -1.042 2.268 1 97.12 50 LEU B C 1
ATOM 4563 O O . LEU B 1 50 ? -10.305 -1.382 2.074 1 97.12 50 LEU B O 1
ATOM 4567 N N . LEU B 1 51 ? -11.875 0.184 2.535 1 98 51 LEU B N 1
ATOM 4568 C CA . LEU B 1 51 ? -10.891 1.257 2.615 1 98 51 LEU B CA 1
ATOM 4569 C C . LEU B 1 51 ? -11.453 2.453 3.375 1 98 51 LEU B C 1
ATOM 4571 O O . LEU B 1 51 ? -12.633 2.477 3.723 1 98 51 LEU B O 1
ATOM 4575 N N . ASP B 1 52 ? -10.602 3.441 3.721 1 97.94 52 ASP B N 1
ATOM 4576 C CA . ASP B 1 52 ? -10.992 4.723 4.305 1 97.94 52 ASP B CA 1
ATOM 4577 C C . ASP B 1 52 ? -11.219 5.773 3.223 1 97.94 52 ASP B C 1
ATOM 4579 O O . ASP B 1 52 ? -10.445 5.859 2.262 1 97.94 52 ASP B O 1
ATOM 4583 N N . LEU B 1 53 ? -12.242 6.57 3.432 1 98.38 53 LEU B N 1
ATOM 4584 C CA . LEU B 1 53 ? -12.531 7.605 2.447 1 98.38 53 LEU B CA 1
ATOM 4585 C C . LEU B 1 53 ? -11.797 8.898 2.785 1 98.38 53 LEU B C 1
ATOM 4587 O O . LEU B 1 53 ? -11.734 9.812 1.962 1 98.38 53 LEU B O 1
ATOM 4591 N N . SER B 1 54 ? -11.234 8.984 4.008 1 97.88 54 SER B N 1
ATOM 4592 C CA . SER B 1 54 ? -10.469 10.156 4.43 1 97.88 54 SER B CA 1
ATOM 4593 C C . SER B 1 54 ? -9.078 9.766 4.918 1 97.88 54 SER B C 1
ATOM 4595 O O . SER B 1 54 ? -8.703 8.594 4.852 1 97.88 54 SER B O 1
ATOM 4597 N N . THR B 1 55 ? -8.305 10.742 5.34 1 97.19 55 THR B N 1
ATOM 4598 C CA . THR B 1 55 ? -6.922 10.469 5.711 1 97.19 55 THR B CA 1
ATOM 4599 C C . THR B 1 55 ? -6.816 10.125 7.195 1 97.19 55 THR B C 1
ATOM 4601 O O . THR B 1 55 ? -5.742 9.781 7.688 1 97.19 55 THR B O 1
ATOM 4604 N N . VAL B 1 56 ? -7.949 10.273 7.926 1 95.56 56 VAL B N 1
ATOM 4605 C CA . VAL B 1 56 ? -7.961 9.82 9.312 1 95.56 56 VAL B CA 1
ATOM 4606 C C . VAL B 1 56 ? -8.055 8.297 9.352 1 95.56 56 VAL B C 1
ATOM 4608 O O . VAL B 1 56 ? -8.961 7.703 8.758 1 95.56 56 VAL B O 1
ATOM 4611 N N . GLU B 1 57 ? -7.164 7.688 10.055 1 93.38 57 GLU B N 1
ATOM 4612 C CA . GLU B 1 57 ? -7.016 6.238 10.008 1 93.38 57 GLU B CA 1
ATOM 4613 C C . GLU B 1 57 ? -8.086 5.543 10.844 1 93.38 57 GLU B C 1
ATOM 4615 O O . GLU B 1 57 ? -8.297 5.902 12.008 1 93.38 57 GLU B O 1
ATOM 4620 N N . ASP B 1 58 ? -8.703 4.609 10.219 1 93.88 58 ASP B N 1
ATOM 4621 C CA . ASP B 1 58 ? -9.555 3.645 10.906 1 93.88 58 ASP B CA 1
ATOM 4622 C C . ASP B 1 58 ? -10.625 4.352 11.734 1 93.88 58 ASP B C 1
ATOM 4624 O O . ASP B 1 58 ? -10.797 4.055 12.914 1 93.88 58 ASP B O 1
ATOM 4628 N N . HIS B 1 59 ? -11.227 5.324 11.156 1 93.5 59 HIS B N 1
ATOM 4629 C CA . HIS B 1 59 ? -12.359 6.02 11.75 1 93.5 59 HIS B CA 1
ATOM 4630 C C . HIS B 1 59 ? -13.672 5.547 11.148 1 93.5 59 HIS B C 1
ATOM 4632 O O . HIS B 1 59 ? -13.867 5.613 9.938 1 93.5 59 HIS B O 1
ATOM 4638 N N . ASN B 1 60 ? -14.547 5.113 11.938 1 91.06 60 ASN B N 1
ATOM 4639 C CA . ASN B 1 60 ? -15.742 4.402 11.492 1 91.06 60 ASN B CA 1
ATOM 4640 C C . ASN B 1 60 ? -16.609 5.277 10.602 1 91.06 60 ASN B C 1
ATOM 4642 O O . ASN B 1 60 ? -17.375 4.766 9.773 1 91.06 60 ASN B O 1
ATOM 4646 N N . THR B 1 61 ? -16.516 6.59 10.695 1 92.25 61 THR B N 1
ATOM 4647 C CA . THR B 1 61 ? -17.328 7.477 9.867 1 92.25 61 THR B CA 1
ATOM 4648 C C . THR B 1 61 ? -16.734 7.625 8.477 1 92.25 61 THR B C 1
ATOM 4650 O O . THR B 1 61 ? -17.344 8.227 7.59 1 92.25 61 THR B O 1
ATOM 4653 N N . GLN B 1 62 ? -15.586 7.047 8.273 1 96.12 62 GLN B N 1
ATOM 4654 C CA . GLN B 1 62 ? -14.891 7.238 7.008 1 96.12 62 GLN B CA 1
ATOM 4655 C C . GLN B 1 62 ? -14.781 5.926 6.238 1 96.12 62 GLN B C 1
ATOM 4657 O O . GLN B 1 62 ? -14.078 5.852 5.23 1 96.12 62 GLN B O 1
ATOM 4662 N N . TYR B 1 63 ? -15.398 4.867 6.707 1 96.19 63 TYR B N 1
ATOM 4663 C CA . TYR B 1 63 ? -15.297 3.551 6.086 1 96.19 63 TYR B CA 1
ATOM 4664 C C . TYR B 1 63 ? -16.031 3.523 4.75 1 96.19 63 TYR B C 1
ATOM 4666 O O . TYR B 1 63 ? -17.109 4.109 4.617 1 96.19 63 TYR B O 1
ATOM 4674 N N . PHE B 1 64 ? -15.43 2.855 3.824 1 97.69 64 PHE B N 1
ATOM 4675 C CA . PHE B 1 64 ? -16.031 2.66 2.516 1 97.69 64 PHE B CA 1
ATOM 4676 C C . PHE B 1 64 ? -16.234 1.177 2.23 1 97.69 64 PHE B C 1
ATOM 4678 O O . PHE B 1 64 ? -15.328 0.37 2.428 1 97.69 64 PHE B O 1
ATOM 4685 N N . ASN B 1 65 ? -17.328 0.934 1.755 1 96.56 65 ASN B N 1
ATOM 4686 C CA . ASN B 1 65 ? -17.688 -0.346 1.151 1 96.56 65 ASN B CA 1
ATOM 4687 C C . ASN B 1 65 ? -18.734 -0.176 0.052 1 96.56 65 ASN B C 1
ATOM 4689 O O . ASN B 1 65 ? -19.094 0.949 -0.301 1 96.56 65 ASN B O 1
ATOM 4693 N N . PHE B 1 66 ? -19.141 -1.244 -0.624 1 97.06 66 PHE B N 1
ATOM 4694 C CA . PHE B 1 66 ? -20.188 -1.222 -1.638 1 97.06 66 PHE B CA 1
ATOM 4695 C C . PHE B 1 66 ? -21.031 -2.482 -1.562 1 97.06 66 PHE B C 1
ATOM 4697 O O . PHE B 1 66 ? -20.625 -3.482 -0.971 1 97.06 66 PHE B O 1
ATOM 4704 N N . VAL B 1 67 ? -22.172 -2.363 -2.084 1 96.12 67 VAL B N 1
ATOM 4705 C CA . VAL B 1 67 ? -23.078 -3.502 -2.227 1 96.12 67 VAL B CA 1
ATOM 4706 C C . VAL B 1 67 ? -22.812 -4.203 -3.559 1 96.12 67 VAL B C 1
ATOM 4708 O O . VAL B 1 67 ? -22.484 -3.555 -4.555 1 96.12 67 VAL B O 1
ATOM 4711 N N . GLU B 1 68 ? -22.984 -5.5 -3.529 1 94 68 GLU B N 1
ATOM 4712 C CA . GLU B 1 68 ? -22.781 -6.285 -4.742 1 94 68 GLU B CA 1
ATOM 4713 C C . GLU B 1 68 ? -24.109 -6.781 -5.305 1 94 68 GLU B C 1
ATOM 4715 O O . GLU B 1 68 ? -24.969 -7.277 -4.562 1 94 68 GLU B O 1
ATOM 4720 N N . LEU B 1 69 ? -24.281 -6.598 -6.566 1 95.06 69 LEU B N 1
ATOM 4721 C CA . LEU B 1 69 ? -25.453 -7.094 -7.281 1 95.06 69 LEU B CA 1
ATOM 4722 C C . LEU B 1 69 ? -25.047 -7.75 -8.594 1 95.06 69 LEU B C 1
ATOM 4724 O O . LEU B 1 69 ? -24.016 -7.406 -9.172 1 95.06 69 LEU B O 1
ATOM 4728 N N . PRO B 1 70 ? -25.812 -8.797 -9.008 1 92.69 70 PRO B N 1
ATOM 4729 C CA . PRO B 1 70 ? -25.578 -9.281 -10.367 1 92.69 70 PRO B CA 1
ATOM 4730 C C . PRO B 1 70 ? -25.938 -8.25 -11.438 1 92.69 70 PRO B C 1
ATOM 4732 O O . PRO B 1 70 ? -26.875 -7.469 -11.242 1 92.69 70 PRO B O 1
ATOM 4735 N N . ALA B 1 71 ? -25.25 -8.25 -12.531 1 92.31 71 ALA B N 1
ATOM 4736 C CA . ALA B 1 71 ? -25.516 -7.316 -13.617 1 92.31 71 ALA B CA 1
ATOM 4737 C C . ALA B 1 71 ? -26.984 -7.398 -14.055 1 92.31 71 ALA B C 1
ATOM 4739 O O . ALA B 1 71 ? -27.562 -6.398 -14.469 1 92.31 71 ALA B O 1
ATOM 4740 N N . ALA B 1 72 ? -27.594 -8.539 -13.898 1 91.06 72 ALA B N 1
ATOM 4741 C CA . ALA B 1 72 ? -28.969 -8.773 -14.297 1 91.06 72 ALA B CA 1
ATOM 4742 C C . ALA B 1 72 ? -29.938 -7.914 -13.469 1 91.06 72 ALA B C 1
ATOM 4744 O O . ALA B 1 72 ? -31.047 -7.613 -13.906 1 91.06 72 ALA B O 1
ATOM 4745 N N . ALA B 1 73 ? -29.5 -7.488 -12.32 1 94.12 73 ALA B N 1
ATOM 4746 C CA . ALA B 1 73 ? -30.328 -6.672 -11.445 1 94.12 73 ALA B CA 1
ATOM 4747 C C . ALA B 1 73 ? -30.594 -5.297 -12.055 1 94.12 73 ALA B C 1
ATOM 4749 O O . ALA B 1 73 ? -31.547 -4.617 -11.68 1 94.12 73 ALA B O 1
ATOM 4750 N N . LEU B 1 74 ? -29.766 -4.91 -12.984 1 94.56 74 LEU B N 1
ATOM 4751 C CA . LEU B 1 74 ? -29.875 -3.598 -13.609 1 94.56 74 LEU B CA 1
ATOM 4752 C C . LEU B 1 74 ? -31.219 -3.441 -14.312 1 94.56 74 LEU B C 1
ATOM 4754 O O . LEU B 1 74 ? -31.75 -2.332 -14.422 1 94.56 74 LEU B O 1
ATOM 4758 N N . ARG B 1 75 ? -31.781 -4.566 -14.734 1 94.06 75 ARG B N 1
ATOM 4759 C CA . ARG B 1 75 ? -33.062 -4.551 -15.438 1 94.06 75 ARG B CA 1
ATOM 4760 C C . ARG B 1 75 ? -34.188 -4.078 -14.523 1 94.06 75 ARG B C 1
ATOM 4762 O O . ARG B 1 75 ? -35.188 -3.553 -14.992 1 94.06 75 ARG B O 1
ATOM 4769 N N . PHE B 1 76 ? -34 -4.246 -13.234 1 93.75 76 PHE B N 1
ATOM 4770 C CA . PHE B 1 76 ? -35.031 -3.92 -12.258 1 93.75 76 PHE B CA 1
ATOM 4771 C C . PHE B 1 76 ? -34.719 -2.609 -11.547 1 93.75 76 PHE B C 1
ATOM 4773 O O . PHE B 1 76 ? -35.406 -2.211 -10.617 1 93.75 76 PHE B O 1
ATOM 4780 N N . MET B 1 77 ? -33.688 -1.949 -11.984 1 94.94 77 MET B N 1
ATOM 4781 C CA . MET B 1 77 ? -33.25 -0.715 -11.344 1 94.94 77 MET B CA 1
ATOM 4782 C C . MET B 1 77 ? -33.5 0.489 -12.242 1 94.94 77 MET B C 1
ATOM 4784 O O . MET B 1 77 ? -33.812 0.332 -13.43 1 94.94 77 MET B O 1
ATOM 4788 N N . PRO B 1 78 ? -33.438 1.649 -11.562 1 94.88 78 PRO B N 1
ATOM 4789 C CA . PRO B 1 78 ? -33.562 2.836 -12.414 1 94.88 78 PRO B CA 1
ATOM 4790 C C . PRO B 1 78 ? -32.469 2.869 -13.508 1 94.88 78 PRO B C 1
ATOM 4792 O O . PRO B 1 78 ? -31.406 2.279 -13.352 1 94.88 78 PRO B O 1
ATOM 4795 N N . LYS B 1 79 ? -32.812 3.525 -14.562 1 95.69 79 LYS B N 1
ATOM 4796 C CA . LYS B 1 79 ? -31.859 3.656 -15.648 1 95.69 79 LYS B CA 1
ATOM 4797 C C . LYS B 1 79 ? -30.578 4.332 -15.172 1 95.69 79 LYS B C 1
ATOM 4799 O O . LYS B 1 79 ? -30.625 5.426 -14.602 1 95.69 79 LYS B O 1
ATOM 4804 N N . PRO B 1 80 ? -29.5 3.713 -15.391 1 96.56 80 PRO B N 1
ATOM 4805 C CA . PRO B 1 80 ? -28.234 4.301 -14.953 1 96.56 80 PRO B CA 1
ATOM 4806 C C . PRO B 1 80 ? -27.875 5.566 -15.727 1 96.56 80 PRO B C 1
ATOM 4808 O O . PRO B 1 80 ? -28.125 5.652 -16.922 1 96.56 80 PRO B O 1
ATOM 4811 N N . VAL B 1 81 ? -27.406 6.551 -15.023 1 97.5 81 VAL B N 1
ATOM 4812 C CA . VAL B 1 81 ? -26.781 7.734 -15.609 1 97.5 81 VAL B CA 1
ATOM 4813 C C . VAL B 1 81 ? -25.266 7.621 -15.516 1 97.5 81 VAL B C 1
ATOM 4815 O O . VAL B 1 81 ? -24.719 7.461 -14.422 1 97.5 81 VAL B O 1
ATOM 4818 N N . PHE B 1 82 ? -24.625 7.762 -16.641 1 96.69 82 PHE B N 1
ATOM 4819 C CA . PHE B 1 82 ? -23.172 7.566 -16.672 1 96.69 82 PHE B CA 1
ATOM 4820 C C . PHE B 1 82 ? -22.453 8.891 -16.484 1 96.69 82 PHE B C 1
ATOM 4822 O O . PHE B 1 82 ? -22.766 9.883 -17.156 1 96.69 82 PHE B O 1
ATOM 4829 N N . VAL B 1 83 ? -21.578 8.906 -15.508 1 95.31 83 VAL B N 1
ATOM 4830 C CA . VAL B 1 83 ? -20.703 10.047 -15.281 1 95.31 83 VAL B CA 1
ATOM 4831 C C . VAL B 1 83 ? -19.453 9.922 -16.156 1 95.31 83 VAL B C 1
ATOM 4833 O O . VAL B 1 83 ? -18.625 9.031 -15.953 1 95.31 83 VAL B O 1
ATOM 4836 N N . PRO B 1 84 ? -19.312 10.75 -17.094 1 92.5 84 PRO B N 1
ATOM 4837 C CA . PRO B 1 84 ? -18.203 10.594 -18.047 1 92.5 84 PRO B CA 1
ATOM 4838 C C . PRO B 1 84 ? -16.859 10.977 -17.469 1 92.5 84 PRO B C 1
ATOM 4840 O O . PRO B 1 84 ? -15.82 10.477 -17.906 1 92.5 84 PRO B O 1
ATOM 4843 N N . ASP B 1 85 ? -16.812 11.844 -16.469 1 93.88 85 ASP B N 1
ATOM 4844 C CA . ASP B 1 85 ? -15.57 12.289 -15.852 1 93.88 85 ASP B CA 1
ATOM 4845 C C . ASP B 1 85 ? -14.906 11.148 -15.078 1 93.88 85 ASP B C 1
ATOM 4847 O O . ASP B 1 85 ? -15.594 10.258 -14.562 1 93.88 85 ASP B O 1
ATOM 4851 N N . VAL B 1 86 ? -13.555 11.18 -15.125 1 96.56 86 VAL B N 1
ATOM 4852 C CA . VAL B 1 86 ? -12.859 10.359 -14.148 1 96.56 86 VAL B CA 1
ATOM 4853 C C . VAL B 1 86 ? -13.102 10.898 -12.742 1 96.56 86 VAL B C 1
ATOM 4855 O O . VAL B 1 86 ? -12.875 12.086 -12.477 1 96.56 86 VAL B O 1
ATOM 4858 N N . ALA B 1 87 ? -13.578 10.078 -11.875 1 98.06 87 ALA B N 1
ATOM 4859 C CA . ALA B 1 87 ? -13.992 10.539 -10.547 1 98.06 87 ALA B CA 1
ATOM 4860 C C . ALA B 1 87 ? -12.953 10.188 -9.492 1 98.06 87 ALA B C 1
ATOM 4862 O O . ALA B 1 87 ? -12.398 9.086 -9.508 1 98.06 87 ALA B O 1
ATOM 4863 N N . LEU B 1 88 ? -12.57 11.078 -8.695 1 98.5 88 LEU B N 1
ATOM 4864 C CA . LEU B 1 88 ? -11.93 10.789 -7.414 1 98.5 88 LEU B CA 1
ATOM 4865 C C . LEU B 1 88 ? -12.914 10.961 -6.266 1 98.5 88 LEU B C 1
ATOM 4867 O O . LEU B 1 88 ? -13.391 12.07 -6.012 1 98.5 88 LEU B O 1
ATOM 4871 N N . ILE B 1 89 ? -13.234 9.883 -5.609 1 98.75 89 ILE B N 1
ATOM 4872 C CA . ILE B 1 89 ? -14.258 9.859 -4.562 1 98.75 89 ILE B CA 1
ATOM 4873 C C . ILE B 1 89 ? -13.586 9.805 -3.191 1 98.75 89 ILE B C 1
ATOM 4875 O O . ILE B 1 89 ? -12.797 8.906 -2.912 1 98.75 89 ILE B O 1
ATOM 4879 N N . ALA B 1 90 ? -13.875 10.758 -2.354 1 98.69 90 ALA B N 1
ATOM 4880 C CA . ALA B 1 90 ? -13.289 10.852 -1.019 1 98.69 90 ALA B CA 1
ATOM 4881 C C . ALA B 1 90 ? -14.211 11.609 -0.067 1 98.69 90 ALA B C 1
ATOM 4883 O O . ALA B 1 90 ? -15.266 12.102 -0.476 1 98.69 90 ALA B O 1
ATOM 4884 N N . ASN B 1 91 ? -13.875 11.492 1.228 1 98.75 91 ASN B N 1
ATOM 4885 C CA . ASN B 1 91 ? -14.516 12.312 2.25 1 98.75 91 ASN B CA 1
ATOM 4886 C C . ASN B 1 91 ? -13.609 13.453 2.703 1 98.75 91 ASN B C 1
ATOM 4888 O O . ASN B 1 91 ? -12.406 13.258 2.877 1 98.75 91 ASN B O 1
ATOM 4892 N N . ARG B 1 92 ? -14.281 14.664 2.791 1 98.19 92 ARG B N 1
ATOM 4893 C CA . ARG B 1 92 ? -13.602 15.695 3.57 1 98.19 92 ARG B CA 1
ATOM 4894 C C . ARG B 1 92 ? -13.695 15.398 5.066 1 98.19 92 ARG B C 1
ATOM 4896 O O . ARG B 1 92 ? -14.734 14.938 5.547 1 98.19 92 ARG B O 1
ATOM 4903 N N . PHE B 1 93 ? -12.602 15.625 5.738 1 97.5 93 PHE B N 1
ATOM 4904 C CA . PHE B 1 93 ? -12.625 15.281 7.156 1 97.5 93 PHE B CA 1
ATOM 4905 C C . PHE B 1 93 ? -13.359 16.344 7.961 1 97.5 93 PHE B C 1
ATOM 4907 O O . PHE B 1 93 ? -14.32 16.031 8.672 1 97.5 93 PHE B O 1
ATOM 4914 N N . ASN B 1 94 ? -12.883 17.609 7.895 1 96.19 94 ASN B N 1
ATOM 4915 C CA . ASN B 1 94 ? -13.523 18.75 8.547 1 96.19 94 ASN B CA 1
ATOM 4916 C C . ASN B 1 94 ? -13.367 20.016 7.719 1 96.19 94 ASN B C 1
ATOM 4918 O O . ASN B 1 94 ? -12.445 20.812 7.949 1 96.19 94 ASN B O 1
ATOM 4922 N N . PRO B 1 95 ? -14.336 20.281 6.828 1 96.38 95 PRO B N 1
ATOM 4923 C CA . PRO B 1 95 ? -14.203 21.391 5.879 1 96.38 95 PRO B CA 1
ATOM 4924 C C . PRO B 1 95 ? -14.312 22.766 6.543 1 96.38 95 PRO B C 1
ATOM 4926 O O . PRO B 1 95 ? -14.047 23.781 5.91 1 96.38 95 PRO B O 1
ATOM 4929 N N . ASP B 1 96 ? -14.625 22.781 7.816 1 94.31 96 ASP B N 1
ATOM 4930 C CA . ASP B 1 96 ? -14.797 24.047 8.5 1 94.31 96 ASP B CA 1
ATOM 4931 C C . ASP B 1 96 ? -13.547 24.422 9.297 1 94.31 96 ASP B C 1
ATOM 4933 O O . ASP B 1 96 ? -13.492 25.5 9.906 1 94.31 96 ASP B O 1
ATOM 4937 N N . ASN B 1 97 ? -12.68 23.609 9.391 1 95.56 97 ASN B N 1
ATOM 4938 C CA . ASN B 1 97 ? -11.43 23.844 10.109 1 95.56 97 ASN B CA 1
ATOM 4939 C C . ASN B 1 97 ? -10.242 23.891 9.156 1 95.56 97 ASN B C 1
ATOM 4941 O O . ASN B 1 97 ? -9.875 22.875 8.555 1 95.56 97 ASN B O 1
ATOM 4945 N N . LEU B 1 98 ? -9.555 25.016 9.109 1 97.75 98 LEU B N 1
ATOM 4946 C CA . LEU B 1 98 ? -8.531 25.281 8.102 1 97.75 98 LEU B CA 1
ATOM 4947 C C . LEU B 1 98 ? -7.367 24.312 8.242 1 97.75 98 LEU B C 1
ATOM 4949 O O . LEU B 1 98 ? -6.781 23.891 7.246 1 97.75 98 LEU B O 1
ATOM 4953 N N . MET B 1 99 ? -7.008 23.953 9.445 1 98.12 99 MET B N 1
ATOM 4954 C CA . MET B 1 99 ? -5.941 22.984 9.664 1 98.12 99 MET B CA 1
ATOM 4955 C C . MET B 1 99 ? -6.297 21.625 9.039 1 98.12 99 MET B C 1
ATOM 4957 O O . MET B 1 99 ? -5.484 21.047 8.328 1 98.12 99 MET B O 1
ATOM 4961 N N . HIS B 1 100 ? -7.473 21.203 9.234 1 97.88 100 HIS B N 1
ATOM 4962 C CA . HIS B 1 100 ? -7.926 19.938 8.664 1 97.88 100 HIS B CA 1
ATOM 4963 C C . HIS B 1 100 ? -8.062 20.031 7.148 1 97.88 100 HIS B C 1
ATOM 4965 O O . HIS B 1 100 ? -7.777 19.062 6.434 1 97.88 100 HIS B O 1
ATOM 4971 N N . VAL B 1 101 ? -8.484 21.172 6.668 1 98.56 101 VAL B N 1
ATOM 4972 C CA . VAL B 1 101 ? -8.617 21.375 5.23 1 98.56 101 VAL B CA 1
ATOM 4973 C C . VAL B 1 101 ? -7.262 21.172 4.551 1 98.56 101 VAL B C 1
ATOM 4975 O O . VAL B 1 101 ? -7.164 20.453 3.553 1 98.56 101 VAL B O 1
ATOM 4978 N N . PHE B 1 102 ? -6.211 21.688 5.105 1 98.81 102 PHE B N 1
ATOM 4979 C CA . PHE B 1 102 ? -4.895 21.594 4.488 1 98.81 102 PHE B CA 1
ATOM 4980 C C . PHE B 1 102 ? -4.258 20.234 4.785 1 98.81 102 PHE B C 1
ATOM 4982 O O . PHE B 1 102 ? -3.787 19.547 3.875 1 98.81 102 PHE B O 1
ATOM 4989 N N . HIS B 1 103 ? -4.285 19.828 6.055 1 98.75 103 HIS B N 1
ATOM 4990 C CA . HIS B 1 103 ? -3.555 18.672 6.531 1 98.75 103 HIS B CA 1
ATOM 4991 C C . HIS B 1 103 ? -4.234 17.375 6.094 1 98.75 103 HIS B C 1
ATOM 4993 O O . HIS B 1 103 ? -3.562 16.406 5.73 1 98.75 103 HIS B O 1
ATOM 4999 N N . ASP B 1 104 ? -5.551 17.391 6.074 1 98.56 104 ASP B N 1
ATOM 5000 C CA . ASP B 1 104 ? -6.258 16.109 5.918 1 98.56 104 ASP B CA 1
ATOM 5001 C C . ASP B 1 104 ? -6.91 16.016 4.543 1 98.56 104 ASP B C 1
ATOM 5003 O O . ASP B 1 104 ? -7.285 14.93 4.102 1 98.56 104 ASP B O 1
ATOM 5007 N N . ASP B 1 105 ? -7.074 17.172 3.867 1 98.62 105 ASP B N 1
ATOM 5008 C CA . ASP B 1 105 ? -7.797 17.109 2.6 1 98.62 105 ASP B CA 1
ATOM 5009 C C . ASP B 1 105 ? -6.91 17.562 1.443 1 98.62 105 ASP B C 1
ATOM 5011 O O . ASP B 1 105 ? -6.527 16.766 0.593 1 98.62 105 ASP B O 1
ATOM 5015 N N . LEU B 1 106 ? -6.441 18.828 1.432 1 98.75 106 LEU B N 1
ATOM 5016 C CA . LEU B 1 106 ? -5.816 19.422 0.258 1 98.75 106 LEU B CA 1
ATOM 5017 C C . LEU B 1 106 ? -4.469 18.766 -0.035 1 98.75 106 LEU B C 1
ATOM 5019 O O . LEU B 1 106 ? -4.199 18.375 -1.173 1 98.75 106 LEU B O 1
ATOM 5023 N N . LEU B 1 107 ? -3.654 18.656 0.973 1 98.38 107 LEU B N 1
ATOM 5024 C CA . LEU B 1 107 ? -2.33 18.078 0.778 1 98.38 107 LEU B CA 1
ATOM 5025 C C . LEU B 1 107 ? -2.434 16.625 0.324 1 98.38 107 LEU B C 1
ATOM 5027 O O . LEU B 1 107 ? -1.843 16.234 -0.69 1 98.38 107 LEU B O 1
ATOM 5031 N N . PRO B 1 108 ? -3.248 15.805 0.974 1 98.06 108 PRO B N 1
ATOM 5032 C CA . PRO B 1 108 ? -3.422 14.43 0.518 1 98.06 108 PRO B CA 1
ATOM 5033 C C . PRO B 1 108 ? -4.055 14.336 -0.869 1 98.06 108 PRO B C 1
ATOM 5035 O O . PRO B 1 108 ? -3.631 13.523 -1.695 1 98.06 108 PRO B O 1
ATOM 5038 N N . LEU B 1 109 ? -5.059 15.18 -1.136 1 98.44 109 LEU B N 1
ATOM 5039 C CA . LEU B 1 109 ? -5.68 15.188 -2.455 1 98.44 109 LEU B CA 1
ATOM 5040 C C . LEU B 1 109 ? -4.656 15.523 -3.537 1 98.44 109 LEU B C 1
ATOM 5042 O O . LEU B 1 109 ? -4.621 14.875 -4.586 1 98.44 109 LEU B O 1
ATOM 5046 N N . PHE B 1 110 ? -3.879 16.5 -3.301 1 97.5 110 PHE B N 1
ATOM 5047 C CA . PHE B 1 110 ? -2.875 16.969 -4.246 1 97.5 110 PHE B CA 1
ATOM 5048 C C . PHE B 1 110 ? -1.952 15.828 -4.668 1 97.5 110 PHE B C 1
ATOM 5050 O O . PHE B 1 110 ? -1.72 15.625 -5.863 1 97.5 110 PHE B O 1
ATOM 5057 N N . TYR B 1 111 ? -1.503 15.062 -3.699 1 95.81 111 TYR B N 1
ATOM 5058 C CA . TYR B 1 111 ? -0.522 14.039 -4.035 1 95.81 111 TYR B CA 1
ATOM 5059 C C . TYR B 1 111 ? -1.209 12.75 -4.473 1 95.81 111 TYR B C 1
ATOM 5061 O O . TYR B 1 111 ? -0.638 11.961 -5.227 1 95.81 111 TYR B O 1
ATOM 5069 N N . THR B 1 112 ? -2.428 12.453 -4.012 1 96.31 112 THR B N 1
ATOM 5070 C CA . THR B 1 112 ? -3.182 11.328 -4.555 1 96.31 112 THR B CA 1
ATOM 5071 C C . THR B 1 112 ? -3.422 11.516 -6.051 1 96.31 112 THR B C 1
ATOM 5073 O O . THR B 1 112 ? -3.232 10.578 -6.832 1 96.31 112 THR B O 1
ATOM 5076 N N . LEU B 1 113 ? -3.779 12.742 -6.426 1 95.5 113 LEU B N 1
ATOM 5077 C CA . LEU B 1 113 ? -4.031 13.062 -7.828 1 95.5 113 LEU B CA 1
ATOM 5078 C C . LEU B 1 113 ? -2.77 12.883 -8.664 1 95.5 113 LEU B C 1
ATOM 5080 O O . LEU B 1 113 ? -2.85 12.57 -9.852 1 95.5 113 LEU B O 1
ATOM 5084 N N . ARG B 1 114 ? -1.666 12.945 -8.039 1 91.12 114 ARG B N 1
ATOM 5085 C CA . ARG B 1 114 ? -0.403 12.883 -8.766 1 91.12 114 ARG B CA 1
ATOM 5086 C C . ARG B 1 114 ? 0.187 11.477 -8.727 1 91.12 114 ARG B C 1
ATOM 5088 O O . ARG B 1 114 ? 1.204 11.211 -9.367 1 91.12 114 ARG B O 1
ATOM 5095 N N . GLN B 1 115 ? -0.42 10.609 -7.957 1 89.81 115 GLN B N 1
ATOM 5096 C CA . GLN B 1 115 ? -0.005 9.211 -7.926 1 89.81 115 GLN B CA 1
ATOM 5097 C C . GLN B 1 115 ? -0.333 8.508 -9.242 1 89.81 115 GLN B C 1
ATOM 5099 O O . GLN B 1 115 ? 0.339 7.551 -9.625 1 89.81 115 GLN B O 1
ATOM 5104 N N . PHE B 1 116 ? -1.346 8.961 -9.891 1 89.44 116 PHE B N 1
ATOM 5105 C CA . PHE B 1 116 ? -1.812 8.328 -11.117 1 89.44 116 PHE B CA 1
ATOM 5106 C C . PHE B 1 116 ? -1.66 9.273 -12.305 1 89.44 116 PHE B C 1
ATOM 5108 O O . PHE B 1 116 ? -2.092 10.43 -12.242 1 89.44 116 PHE B O 1
ATOM 5115 N N . PRO B 1 117 ? -1.104 8.758 -13.344 1 85.81 117 PRO B N 1
ATOM 5116 C CA . PRO B 1 117 ? -0.864 9.625 -14.508 1 85.81 117 PRO B CA 1
ATOM 5117 C C . PRO B 1 117 ? -2.148 10.219 -15.07 1 85.81 117 PRO B C 1
ATOM 5119 O O . PRO B 1 117 ? -3.123 9.5 -15.297 1 85.81 117 PRO B O 1
ATOM 5122 N N . GLY B 1 118 ? -2.086 11.555 -15.227 1 86.94 118 GLY B N 1
ATOM 5123 C CA . GLY B 1 118 ? -3.166 12.258 -15.906 1 86.94 118 GLY B CA 1
ATOM 5124 C C . GLY B 1 118 ? -4.34 12.57 -14.992 1 86.94 118 GLY B C 1
ATOM 5125 O O . GLY B 1 118 ? -5.203 13.375 -15.336 1 86.94 118 GLY B O 1
ATOM 5126 N N . LEU B 1 119 ? -4.398 12.023 -13.852 1 91.44 119 LEU B N 1
ATOM 5127 C CA . LEU B 1 119 ? -5.562 12.133 -12.977 1 91.44 119 LEU B CA 1
ATOM 5128 C C . LEU B 1 119 ? -5.766 13.57 -12.523 1 91.44 119 LEU B C 1
ATOM 5130 O O . LEU B 1 119 ? -6.895 14.062 -12.469 1 91.44 119 LEU B O 1
ATOM 5134 N N . ALA B 1 120 ? -4.719 14.25 -12.227 1 90.88 120 ALA B N 1
ATOM 5135 C CA . ALA B 1 120 ? -4.797 15.609 -11.719 1 90.88 120 ALA B CA 1
ATOM 5136 C C . ALA B 1 120 ? -5.504 16.531 -12.711 1 90.88 120 ALA B C 1
ATOM 5138 O O . ALA B 1 120 ? -6.219 17.453 -12.305 1 90.88 120 ALA B O 1
ATOM 5139 N N . HIS B 1 121 ? -5.414 16.25 -13.961 1 91.5 121 HIS B N 1
ATOM 5140 C CA . HIS B 1 121 ? -5.961 17.141 -14.992 1 91.5 121 HIS B CA 1
ATOM 5141 C C . HIS B 1 121 ? -7.359 16.688 -15.414 1 91.5 121 HIS B C 1
ATOM 5143 O O . HIS B 1 121 ? -8.148 17.484 -15.922 1 91.5 121 HIS B O 1
ATOM 5149 N N . GLU B 1 122 ? -7.641 15.438 -15.078 1 92.31 122 GLU B N 1
ATOM 5150 C CA . GLU B 1 122 ? -8.867 14.906 -15.664 1 92.31 122 GLU B CA 1
ATOM 5151 C C . GLU B 1 122 ? -9.914 14.633 -14.594 1 92.31 122 GLU B C 1
ATOM 5153 O O . GLU B 1 122 ? -11.109 14.586 -14.883 1 92.31 122 GLU B O 1
ATOM 5158 N N . ALA B 1 123 ? -9.539 14.547 -13.453 1 96.5 123 ALA B N 1
ATOM 5159 C CA . ALA B 1 123 ? -10.43 14.008 -12.43 1 96.5 123 ALA B CA 1
ATOM 5160 C C . ALA B 1 123 ? -11.398 15.078 -11.93 1 96.5 123 ALA B C 1
ATOM 5162 O O . ALA B 1 123 ? -11.055 16.266 -11.867 1 96.5 123 ALA B O 1
ATOM 5163 N N . ARG B 1 124 ? -12.586 14.727 -11.664 1 98.06 124 ARG B N 1
ATOM 5164 C CA . ARG B 1 124 ? -13.523 15.492 -10.859 1 98.06 124 ARG B CA 1
ATOM 5165 C C . ARG B 1 124 ? -13.609 14.945 -9.438 1 98.06 124 ARG B C 1
ATOM 5167 O O . ARG B 1 124 ? -13.742 13.734 -9.242 1 98.06 124 ARG B O 1
ATOM 5174 N N . LEU B 1 125 ? -13.562 15.852 -8.5 1 98.5 125 LEU B N 1
ATOM 5175 C CA . LEU B 1 125 ? -13.633 15.438 -7.098 1 98.5 125 LEU B CA 1
ATOM 5176 C C . LEU B 1 125 ? -15.078 15.242 -6.652 1 98.5 125 LEU B C 1
ATOM 5178 O O . LEU B 1 125 ? -15.945 16.047 -6.996 1 98.5 125 LEU B O 1
ATOM 5182 N N . PHE B 1 126 ? -15.383 14.164 -6 1 98.56 126 PHE B N 1
ATOM 5183 C CA . PHE B 1 126 ? -16.672 13.875 -5.379 1 98.56 126 PHE B CA 1
ATOM 5184 C C . PHE B 1 126 ? -16.516 13.719 -3.873 1 98.56 126 PHE B C 1
ATOM 5186 O O . PHE B 1 126 ? -15.805 12.828 -3.402 1 98.56 126 PHE B O 1
ATOM 5193 N N . PHE B 1 127 ? -17.156 14.555 -3.131 1 98.69 127 PHE B N 1
ATOM 5194 C CA . PHE B 1 127 ? -17.125 14.484 -1.675 1 98.69 127 PHE B CA 1
ATOM 5195 C C . PHE B 1 127 ? -18.406 13.859 -1.135 1 98.69 127 PHE B C 1
ATOM 5197 O O . PHE B 1 127 ? -19.5 14.406 -1.317 1 98.69 127 PHE B O 1
ATOM 5204 N N . MET B 1 128 ? -18.281 12.711 -0.332 1 98.12 128 MET B N 1
ATOM 5205 C CA . MET B 1 128 ? -19.438 11.867 -0.051 1 98.12 128 MET B CA 1
ATOM 5206 C C . MET B 1 128 ? -19.812 11.922 1.427 1 98.12 128 MET B C 1
ATOM 5208 O O . MET B 1 128 ? -20.703 11.211 1.874 1 98.12 128 MET B O 1
ATOM 5212 N N . GLU B 1 129 ? -19.156 12.742 2.24 1 96.69 129 GLU B N 1
ATOM 5213 C CA . GLU B 1 129 ? -19.391 12.75 3.68 1 96.69 129 GLU B CA 1
ATOM 5214 C C . GLU B 1 129 ? -20.75 13.367 4.012 1 96.69 129 GLU B C 1
ATOM 5216 O O . GLU B 1 129 ? -21.266 13.195 5.121 1 96.69 129 GLU B O 1
ATOM 5221 N N . GLY B 1 130 ? -21.328 14.172 3.104 1 95.88 130 GLY B N 1
ATOM 5222 C CA . GLY B 1 130 ? -22.672 14.664 3.301 1 95.88 130 GLY B CA 1
ATOM 5223 C C . GLY B 1 130 ? -22.734 16.094 3.814 1 95.88 130 GLY B C 1
ATOM 5224 O O . GLY B 1 130 ? -23.812 16.641 4.055 1 95.88 130 GLY B O 1
ATOM 5225 N N . TRP B 1 131 ? -21.641 16.75 3.934 1 96.12 131 TRP B N 1
ATOM 5226 C CA . TRP B 1 131 ? -21.594 18.125 4.398 1 96.12 131 TRP B CA 1
ATOM 5227 C C . TRP B 1 131 ? -21.734 19.109 3.23 1 96.12 131 TRP B C 1
ATOM 5229 O O . TRP B 1 131 ? -21.594 18.719 2.07 1 96.12 131 TRP B O 1
ATOM 5239 N N . GLY B 1 132 ? -22.094 20.344 3.564 1 96.62 132 GLY B N 1
ATOM 5240 C CA . GLY B 1 132 ? -22.094 21.406 2.564 1 96.62 132 GLY B CA 1
ATOM 5241 C C . GLY B 1 132 ? -20.703 21.859 2.168 1 96.62 132 GLY B C 1
ATOM 5242 O O . GLY B 1 132 ? -19.719 21.188 2.482 1 96.62 132 GLY B O 1
ATOM 5243 N N . GLU B 1 133 ? -20.609 22.875 1.401 1 96.62 133 GLU B N 1
ATOM 5244 C CA . GLU B 1 133 ? -19.344 23.328 0.835 1 96.62 133 GLU B CA 1
ATOM 5245 C C . GLU B 1 133 ? -18.359 23.734 1.932 1 96.62 133 GLU B C 1
ATOM 5247 O O . GLU B 1 133 ? -17.156 23.453 1.833 1 96.62 133 GLU B O 1
ATOM 5252 N N . GLY B 1 134 ? -18.984 24.391 3.023 1 94.06 134 GLY B N 1
ATOM 5253 C CA . GLY B 1 134 ? -18.125 24.938 4.059 1 94.06 134 GLY B CA 1
ATOM 5254 C C . GLY B 1 134 ? -17.453 26.25 3.652 1 94.06 134 GLY B C 1
ATOM 5255 O O . GLY B 1 134 ? -17.656 26.719 2.533 1 94.06 134 GLY B O 1
ATOM 5256 N N . ALA B 1 135 ? -16.594 26.812 4.531 1 91.81 135 ALA B N 1
ATOM 5257 C CA . ALA B 1 135 ? -16.047 28.156 4.387 1 91.81 135 ALA B CA 1
ATOM 5258 C C . ALA B 1 135 ? -14.883 28.172 3.398 1 91.81 135 ALA B C 1
ATOM 5260 O O . ALA B 1 135 ? -14.555 29.219 2.834 1 91.81 135 ALA B O 1
ATOM 5261 N N . HIS B 1 136 ? -14.305 27 3.117 1 95.31 136 HIS B N 1
ATOM 5262 C CA . HIS B 1 136 ? -13.047 26.984 2.367 1 95.31 136 HIS B CA 1
ATOM 5263 C C . HIS B 1 136 ? -13.188 26.172 1.09 1 95.31 136 HIS B C 1
ATOM 5265 O O . HIS B 1 136 ? -12.203 25.594 0.612 1 95.31 136 HIS B O 1
ATOM 5271 N N . PHE B 1 137 ? -14.344 26.078 0.504 1 97.25 137 PHE B N 1
ATOM 5272 C CA . PHE B 1 137 ? -14.625 25.188 -0.615 1 97.25 137 PHE B CA 1
ATOM 5273 C C . PHE B 1 137 ? -13.836 25.609 -1.851 1 97.25 137 PHE B C 1
ATOM 5275 O O . PHE B 1 137 ? -13.453 24.75 -2.656 1 97.25 137 PHE B O 1
ATOM 5282 N N . ASP B 1 138 ? -13.547 26.891 -1.986 1 96.62 138 ASP B N 1
ATOM 5283 C CA . ASP B 1 138 ? -12.828 27.422 -3.145 1 96.62 138 ASP B CA 1
ATOM 5284 C C . ASP B 1 138 ? -11.422 26.828 -3.238 1 96.62 138 ASP B C 1
ATOM 5286 O O . ASP B 1 138 ? -10.859 26.719 -4.332 1 96.62 138 ASP B O 1
ATOM 5290 N N . LEU B 1 139 ? -10.883 26.438 -2.139 1 97.94 139 LEU B N 1
ATOM 5291 C CA . LEU B 1 139 ? -9.555 25.844 -2.139 1 97.94 139 LEU B CA 1
ATOM 5292 C C . LEU B 1 139 ? -9.562 24.484 -2.807 1 97.94 139 LEU B C 1
ATOM 5294 O O . LEU B 1 139 ? -8.609 24.109 -3.5 1 97.94 139 LEU B O 1
ATOM 5298 N N . TYR B 1 140 ? -10.648 23.719 -2.641 1 98.12 140 TYR B N 1
ATOM 5299 C CA . TYR B 1 140 ? -10.773 22.422 -3.271 1 98.12 140 TYR B CA 1
ATOM 5300 C C . TYR B 1 140 ? -10.859 22.547 -4.785 1 98.12 140 TYR B C 1
ATOM 5302 O O . TYR B 1 140 ? -10.359 21.688 -5.52 1 98.12 140 TYR B O 1
ATOM 5310 N N . LYS B 1 141 ? -11.414 23.641 -5.246 1 97.44 141 LYS B N 1
ATOM 5311 C CA . LYS B 1 141 ? -11.617 23.891 -6.672 1 97.44 141 LYS B CA 1
ATOM 5312 C C . LYS B 1 141 ? -10.289 24.094 -7.391 1 97.44 141 LYS B C 1
ATOM 5314 O O . LYS B 1 141 ? -10.219 23.969 -8.617 1 97.44 141 LYS B O 1
ATOM 5319 N N . LEU B 1 142 ? -9.297 24.391 -6.664 1 97.06 142 LEU B N 1
ATOM 5320 C CA . LEU B 1 142 ? -8 24.688 -7.254 1 97.06 142 LEU B CA 1
ATOM 5321 C C . LEU B 1 142 ? -7.289 23.406 -7.684 1 97.06 142 LEU B C 1
ATOM 5323 O O . LEU B 1 142 ? -6.332 23.453 -8.461 1 97.06 142 LEU B O 1
ATOM 5327 N N . LEU B 1 143 ? -7.688 22.25 -7.164 1 97 143 LEU B N 1
ATOM 5328 C CA . LEU B 1 143 ? -6.922 21.016 -7.297 1 97 143 LEU B CA 1
ATOM 5329 C C . LEU B 1 143 ? -7.211 20.344 -8.633 1 97 143 LEU B C 1
ATOM 5331 O O . LEU B 1 143 ? -6.441 19.484 -9.086 1 97 143 LEU B O 1
ATOM 5335 N N . SER B 1 144 ? -8.312 20.594 -9.188 1 93.56 144 SER B N 1
ATOM 5336 C CA . SER B 1 144 ? -8.727 20.031 -10.469 1 93.56 144 SER B CA 1
ATOM 5337 C C . SER B 1 144 ? -9.508 21.047 -11.289 1 93.56 144 SER B C 1
ATOM 5339 O O . SER B 1 144 ? -10.172 21.922 -10.734 1 93.56 144 SER B O 1
ATOM 5341 N N . PRO B 1 145 ? -9.398 20.969 -12.633 1 94.5 145 PRO B N 1
ATOM 5342 C CA . PRO B 1 145 ? -10.133 21.922 -13.461 1 94.5 145 PRO B CA 1
ATOM 5343 C C . PRO B 1 145 ? -11.641 21.703 -13.43 1 94.5 145 PRO B C 1
ATOM 5345 O O . PRO B 1 145 ? -12.406 22.594 -13.828 1 94.5 145 PRO B O 1
ATOM 5348 N N . LYS B 1 146 ? -12.07 20.641 -12.969 1 96.38 146 LYS B N 1
ATOM 5349 C CA . LYS B 1 146 ? -13.5 20.344 -12.891 1 96.38 146 LYS B CA 1
ATOM 5350 C C . LYS B 1 146 ? -14.07 20.703 -11.523 1 96.38 146 LYS B C 1
ATOM 5352 O O . LYS B 1 146 ? -13.43 20.469 -10.5 1 96.38 146 LYS B O 1
ATOM 5357 N N . GLN B 1 147 ? -15.281 21.219 -11.508 1 96.12 147 GLN B N 1
ATOM 5358 C CA . GLN B 1 147 ? -15.93 21.594 -10.258 1 96.12 147 GLN B CA 1
ATOM 5359 C C . GLN B 1 147 ? -16.25 20.375 -9.398 1 96.12 147 GLN B C 1
ATOM 5361 O O . GLN B 1 147 ? -16.875 19.422 -9.875 1 96.12 147 GLN B O 1
ATOM 5366 N N . PRO B 1 148 ? -15.812 20.406 -8.148 1 97.94 148 PRO B N 1
ATOM 5367 C CA . PRO B 1 148 ? -16.172 19.297 -7.27 1 97.94 148 PRO B CA 1
ATOM 5368 C C . PRO B 1 148 ? -17.672 19.188 -7.035 1 97.94 148 PRO B C 1
ATOM 5370 O O . PRO B 1 148 ? -18.391 20.188 -7.113 1 97.94 148 PRO B O 1
ATOM 5373 N N . LEU B 1 149 ? -18.094 18 -6.773 1 98.12 149 LEU B N 1
ATOM 5374 C CA . LEU B 1 149 ? -19.5 17.766 -6.477 1 98.12 149 LEU B CA 1
ATOM 5375 C C . LEU B 1 149 ? -19.672 17.172 -5.082 1 98.12 149 LEU B C 1
ATOM 5377 O O . LEU B 1 149 ? -18.859 16.344 -4.645 1 98.12 149 LEU B O 1
ATOM 5381 N N . LEU B 1 150 ? -20.703 17.625 -4.453 1 98.12 150 LEU B N 1
ATOM 5382 C CA . LEU B 1 150 ? -21.062 17.125 -3.127 1 98.12 150 LEU B CA 1
ATOM 5383 C C . LEU B 1 150 ? -22.141 16.047 -3.219 1 98.12 150 LEU B C 1
ATOM 5385 O O . LEU B 1 150 ? -22.906 16.016 -4.18 1 98.12 150 LEU B O 1
ATOM 5389 N N . ARG B 1 151 ? -22.219 15.203 -2.211 1 97.75 151 ARG B N 1
ATOM 5390 C CA . ARG B 1 151 ? -23.172 14.086 -2.186 1 97.75 151 ARG B CA 1
ATOM 5391 C C . ARG B 1 151 ? -24.594 14.562 -2.455 1 97.75 151 ARG B C 1
ATOM 5393 O O . ARG B 1 151 ? -25.328 13.938 -3.225 1 97.75 151 ARG B O 1
ATOM 5400 N N . ALA B 1 152 ? -24.984 15.656 -1.857 1 96.5 152 ALA B N 1
ATOM 5401 C CA . ALA B 1 152 ? -26.344 16.172 -1.96 1 96.5 152 ALA B CA 1
ATOM 5402 C C . ALA B 1 152 ? -26.688 16.547 -3.4 1 96.5 152 ALA B C 1
ATOM 5404 O O . ALA B 1 152 ? -27.859 16.578 -3.787 1 96.5 152 ALA B O 1
ATOM 5405 N N . GLN B 1 153 ? -25.703 16.828 -4.191 1 96.62 153 GLN B N 1
ATOM 5406 C CA . GLN B 1 153 ? -25.906 17.266 -5.566 1 96.62 153 GLN B CA 1
ATOM 5407 C C . GLN B 1 153 ? -26.109 16.078 -6.5 1 96.62 153 GLN B C 1
ATOM 5409 O O . GLN B 1 153 ? -26.547 16.25 -7.641 1 96.62 153 GLN B O 1
ATOM 5414 N N . LEU B 1 154 ? -25.812 14.922 -6.039 1 96.75 154 LEU B N 1
ATOM 5415 C CA . LEU B 1 154 ? -25.828 13.75 -6.902 1 96.75 154 LEU B CA 1
ATOM 5416 C C . LEU B 1 154 ? -27.266 13.305 -7.195 1 96.75 154 LEU B C 1
ATOM 5418 O O . LEU B 1 154 ? -27.531 12.734 -8.25 1 96.75 154 LEU B O 1
ATOM 5422 N N . LYS B 1 155 ? -28.125 13.547 -6.27 1 93.75 155 LYS B N 1
ATOM 5423 C CA . LYS B 1 155 ? -29.531 13.18 -6.461 1 93.75 155 LYS B CA 1
ATOM 5424 C C . LYS B 1 155 ? -30.109 13.867 -7.691 1 93.75 155 LYS B C 1
ATOM 5426 O O . LYS B 1 155 ? -30.938 13.281 -8.398 1 93.75 155 LYS B O 1
ATOM 5431 N N . ALA B 1 156 ? -29.672 15.039 -7.914 1 95.12 156 ALA B N 1
ATOM 5432 C CA . ALA B 1 156 ? -30.172 15.82 -9.047 1 95.12 156 ALA B CA 1
ATOM 5433 C C . ALA B 1 156 ? -29.656 15.258 -10.367 1 95.12 156 ALA B C 1
ATOM 5435 O O . ALA B 1 156 ? -30.234 15.5 -11.43 1 95.12 156 ALA B O 1
ATOM 5436 N N . LEU B 1 157 ? -28.625 14.523 -10.289 1 95.06 157 LEU B N 1
ATOM 5437 C CA . LEU B 1 157 ? -28.016 13.984 -11.508 1 95.06 157 LEU B CA 1
ATOM 5438 C C . LEU B 1 157 ? -28.719 12.695 -11.922 1 95.06 157 LEU B C 1
ATOM 5440 O O . LEU B 1 157 ? -28.766 12.367 -13.109 1 95.06 157 LEU B O 1
ATOM 5444 N N . GLY B 1 158 ? -29.234 11.922 -10.953 1 95.44 158 GLY B N 1
ATOM 5445 C CA . GLY B 1 158 ? -29.922 10.672 -11.234 1 95.44 158 GLY B CA 1
ATOM 5446 C C . GLY B 1 158 ? -30.078 9.789 -10.016 1 95.44 158 GLY B C 1
ATOM 5447 O O . GLY B 1 158 ? -29.406 9.992 -9 1 95.44 158 GLY B O 1
ATOM 5448 N N . ARG B 1 159 ? -30.922 8.828 -10.203 1 96.69 159 ARG B N 1
ATOM 5449 C CA . ARG B 1 159 ? -31.203 7.91 -9.109 1 96.69 159 ARG B CA 1
ATOM 5450 C C . ARG B 1 159 ? -30.141 6.824 -9.016 1 96.69 159 ARG B C 1
ATOM 5452 O O . ARG B 1 159 ? -29.891 6.281 -7.938 1 96.69 159 ARG B O 1
ATOM 5459 N N . LEU B 1 160 ? -29.656 6.5 -10.109 1 97.94 160 LEU B N 1
ATOM 5460 C CA . LEU B 1 160 ? -28.531 5.562 -10.211 1 97.94 160 LEU B CA 1
ATOM 5461 C C . LEU B 1 160 ? -27.422 6.141 -11.07 1 97.94 160 LEU B C 1
ATOM 5463 O O . LEU B 1 160 ? -27.516 6.184 -12.297 1 97.94 160 LEU B O 1
ATOM 5467 N N . LEU B 1 161 ? -26.359 6.59 -10.383 1 98.19 161 LEU B N 1
ATOM 5468 C CA . LEU B 1 161 ? -25.203 7.152 -11.062 1 98.19 161 LEU B CA 1
ATOM 5469 C C . LEU B 1 161 ? -24.094 6.113 -11.203 1 98.19 161 LEU B C 1
ATOM 5471 O O . LEU B 1 161 ? -23.719 5.465 -10.227 1 98.19 161 LEU B O 1
ATOM 5475 N N . CYS B 1 162 ? -23.625 5.91 -12.375 1 98.06 162 CYS B N 1
ATOM 5476 C CA . CYS B 1 162 ? -22.562 4.945 -12.609 1 98.06 162 CYS B CA 1
ATOM 5477 C C . CYS B 1 162 ? -21.312 5.637 -13.141 1 98.06 162 CYS B C 1
ATOM 5479 O O . CYS B 1 162 ? -21.344 6.262 -14.203 1 98.06 162 CYS B O 1
ATOM 5481 N N . PHE B 1 163 ? -20.234 5.508 -12.406 1 98 163 PHE B N 1
ATOM 5482 C CA . PHE B 1 163 ? -18.953 6.113 -12.773 1 98 163 PHE B CA 1
ATOM 5483 C C . PHE B 1 163 ? -18.188 5.211 -13.727 1 98 163 PHE B C 1
ATOM 5485 O O . PHE B 1 163 ? -17.844 4.078 -13.383 1 98 163 PHE B O 1
ATOM 5492 N N . SER B 1 164 ? -17.875 5.723 -14.883 1 96.12 164 SER B N 1
ATOM 5493 C CA . SER B 1 164 ? -17.094 4.938 -15.828 1 96.12 164 SER B CA 1
ATOM 5494 C C . SER B 1 164 ? -15.727 4.578 -15.258 1 96.12 164 SER B C 1
ATOM 5496 O O . SER B 1 164 ? -15.258 3.451 -15.43 1 96.12 164 SER B O 1
ATOM 5498 N N . HIS B 1 165 ? -15.07 5.543 -14.703 1 95.75 165 HIS B N 1
ATOM 5499 C CA . HIS B 1 165 ? -13.805 5.383 -13.992 1 95.75 165 HIS B CA 1
ATOM 5500 C C . HIS B 1 165 ? -13.836 6.125 -12.656 1 95.75 165 HIS B C 1
ATOM 5502 O O . HIS B 1 165 ? -14.086 7.328 -12.617 1 95.75 165 HIS B O 1
ATOM 5508 N N . ALA B 1 166 ? -13.578 5.406 -11.602 1 97.62 166 ALA B N 1
ATOM 5509 C CA . ALA B 1 166 ? -13.594 6.031 -10.281 1 97.62 166 ALA B CA 1
ATOM 5510 C C . ALA B 1 166 ? -12.391 5.59 -9.453 1 97.62 166 ALA B C 1
ATOM 5512 O O . ALA B 1 166 ? -12.078 4.398 -9.383 1 97.62 166 ALA B O 1
ATOM 5513 N N . PHE B 1 167 ? -11.664 6.555 -8.984 1 97.75 167 PHE B N 1
ATOM 5514 C CA . PHE B 1 167 ? -10.68 6.332 -7.93 1 97.75 167 PHE B CA 1
ATOM 5515 C C . PHE B 1 167 ? -11.281 6.617 -6.559 1 97.75 167 PHE B C 1
ATOM 5517 O O . PHE B 1 167 ? -11.922 7.652 -6.359 1 97.75 167 PHE B O 1
ATOM 5524 N N . VAL B 1 168 ? -11.148 5.672 -5.629 1 98.38 168 VAL B N 1
ATOM 5525 C CA . VAL B 1 168 ? -11.82 5.801 -4.336 1 98.38 168 VAL B CA 1
ATOM 5526 C C . VAL B 1 168 ? -10.781 5.742 -3.213 1 98.38 168 VAL B C 1
ATOM 5528 O O . VAL B 1 168 ? -9.977 4.809 -3.146 1 98.38 168 VAL B O 1
ATOM 5531 N N . GLY B 1 169 ? -10.82 6.742 -2.338 1 97.56 169 GLY B N 1
ATOM 5532 C CA . GLY B 1 169 ? -9.906 6.809 -1.21 1 97.56 169 GLY B CA 1
ATOM 5533 C C . GLY B 1 169 ? -8.852 7.887 -1.365 1 97.56 169 GLY B C 1
ATOM 5534 O O . GLY B 1 169 ? -8.766 8.539 -2.406 1 97.56 169 GLY B O 1
ATOM 5535 N N . LEU B 1 170 ? -8.016 8.086 -0.245 1 96.69 170 LEU B N 1
ATOM 5536 C CA . LEU B 1 170 ? -6.957 9.086 -0.216 1 96.69 170 LEU B CA 1
ATOM 5537 C C . LEU B 1 170 ? -5.68 8.508 0.384 1 96.69 170 LEU B C 1
ATOM 5539 O O . LEU B 1 170 ? -5.734 7.734 1.344 1 96.69 170 LEU B O 1
ATOM 5543 N N . SER B 1 171 ? -4.633 8.906 -0.245 1 95.25 171 SER B N 1
ATOM 5544 C CA . SER B 1 171 ? -3.354 8.562 0.367 1 95.25 171 SER B CA 1
ATOM 5545 C C . SER B 1 171 ? -3.121 9.359 1.646 1 95.25 171 SER B C 1
ATOM 5547 O O . SER B 1 171 ? -3.422 10.555 1.701 1 95.25 171 SER B O 1
ATOM 5549 N N . LYS B 1 172 ? -2.574 8.75 2.646 1 95.69 172 LYS B N 1
ATOM 5550 C CA . LYS B 1 172 ? -2.34 9.383 3.939 1 95.69 172 LYS B CA 1
ATOM 5551 C C . LYS B 1 172 ? -0.862 9.719 4.129 1 95.69 172 LYS B C 1
ATOM 5553 O O . LYS B 1 172 ? -0.456 10.18 5.199 1 95.69 172 LYS B O 1
ATOM 5558 N N . VAL B 1 173 ? -0.108 9.594 3.141 1 95 173 VAL B N 1
ATOM 5559 C CA . VAL B 1 173 ? 1.349 9.617 3.232 1 95 173 VAL B CA 1
ATOM 5560 C C . VAL B 1 173 ? 1.815 11.008 3.654 1 95 173 VAL B C 1
ATOM 5562 O O . VAL B 1 173 ? 2.867 11.156 4.281 1 95 173 VAL B O 1
ATOM 5565 N N . THR B 1 174 ? 1.027 12.008 3.398 1 97.38 174 THR B N 1
ATOM 5566 C CA . THR B 1 174 ? 1.488 13.375 3.611 1 97.38 174 THR B CA 1
ATOM 5567 C C . THR B 1 174 ? 1.065 13.883 4.988 1 97.38 174 THR B C 1
ATOM 5569 O O . THR B 1 174 ? 1.417 14.992 5.379 1 97.38 174 THR B O 1
ATOM 5572 N N . THR B 1 175 ? 0.273 13.141 5.707 1 97.81 175 THR B N 1
ATOM 5573 C CA . THR B 1 175 ? -0.16 13.602 7.023 1 97.81 175 THR B CA 1
ATOM 5574 C C . THR B 1 175 ? 0.96 13.438 8.047 1 97.81 175 THR B C 1
ATOM 5576 O O . THR B 1 175 ? 1.726 12.477 7.992 1 97.81 175 THR B O 1
ATOM 5579 N N . TRP B 1 176 ? 1.057 14.352 9.031 1 98.44 176 TRP B N 1
ATOM 5580 C CA . TRP B 1 176 ? 2.164 14.297 9.984 1 98.44 176 TRP B CA 1
ATOM 5581 C C . TRP B 1 176 ? 1.648 14.25 11.422 1 98.44 176 TRP B C 1
ATOM 5583 O O . TRP B 1 176 ? 2.432 14.117 12.359 1 98.44 176 TRP B O 1
ATOM 5593 N N . TYR B 1 177 ? 0.288 14.312 11.602 1 98.06 177 TYR B N 1
ATOM 5594 C CA . TYR B 1 177 ? -0.242 14.508 12.945 1 98.06 177 TYR B CA 1
ATOM 5595 C C . TYR B 1 177 ? -1.483 13.656 13.172 1 98.06 177 TYR B C 1
ATOM 5597 O O . TYR B 1 177 ? -2.27 13.438 12.25 1 98.06 177 TYR B O 1
ATOM 5605 N N . GLN B 1 178 ? -1.661 13.086 14.375 1 96.94 178 GLN B N 1
ATOM 5606 C CA . GLN B 1 178 ? -2.871 12.383 14.789 1 96.94 178 GLN B CA 1
ATOM 5607 C C . GLN B 1 178 ? -3.561 13.102 15.945 1 96.94 178 GLN B C 1
ATOM 5609 O O . GLN B 1 178 ? -2.895 13.664 16.812 1 96.94 178 GLN B O 1
ATOM 5614 N N . TYR B 1 179 ? -4.828 13.133 16.047 1 95.12 179 TYR B N 1
ATOM 5615 C CA . TYR B 1 179 ? -5.594 14.117 16.812 1 95.12 179 TYR B CA 1
ATOM 5616 C C . TYR B 1 179 ? -6.059 13.547 18.141 1 95.12 179 TYR B C 1
ATOM 5618 O O . TYR B 1 179 ? -6.789 14.203 18.891 1 95.12 179 TYR B O 1
ATOM 5626 N N . GLY B 1 180 ? -5.809 12.312 18.453 1 95.12 180 GLY B N 1
ATOM 5627 C CA . GLY B 1 180 ? -6.062 11.797 19.781 1 95.12 180 GLY B CA 1
ATOM 5628 C C . GLY B 1 180 ? -7.309 10.938 19.859 1 95.12 180 GLY B C 1
ATOM 5629 O O . GLY B 1 180 ? -7.977 10.898 20.906 1 95.12 180 GLY B O 1
ATOM 5630 N N . PHE B 1 181 ? -7.598 10.242 18.844 1 91.75 181 PHE B N 1
ATOM 5631 C CA . PHE B 1 181 ? -8.766 9.367 18.859 1 91.75 181 PHE B CA 1
ATOM 5632 C C . PHE B 1 181 ? -8.484 8.109 19.672 1 91.75 181 PHE B C 1
ATOM 5634 O O . PHE B 1 181 ? -9.383 7.582 20.328 1 91.75 181 PHE B O 1
ATOM 5641 N N . VAL B 1 182 ? -7.277 7.66 19.578 1 91.12 182 VAL B N 1
ATOM 5642 C CA . VAL B 1 182 ? -6.922 6.398 20.219 1 91.12 182 VAL B CA 1
ATOM 5643 C C . VAL B 1 182 ? -5.867 6.645 21.297 1 91.12 182 VAL B C 1
ATOM 5645 O O . VAL B 1 182 ? -5.844 5.961 22.312 1 91.12 182 VAL B O 1
ATOM 5648 N N . GLN B 1 183 ? -5.07 7.547 21.078 1 94.69 183 GLN B N 1
ATOM 5649 C CA . GLN B 1 183 ? -4.039 8.023 22 1 94.69 183 GLN B CA 1
ATOM 5650 C C . GLN B 1 183 ? -3.963 9.547 22 1 94.69 183 GLN B C 1
ATOM 5652 O O . GLN B 1 183 ? -4.465 10.195 21.078 1 94.69 183 GLN B O 1
ATOM 5657 N N . PRO B 1 184 ? -3.438 10.102 23.047 1 96.56 184 PRO B N 1
ATOM 5658 C CA . PRO B 1 184 ? -3.344 11.562 23.047 1 96.56 184 PRO B CA 1
ATOM 5659 C C . PRO B 1 184 ? -2.697 12.109 21.766 1 96.56 184 PRO B C 1
ATOM 5661 O O . PRO B 1 184 ? -1.786 11.484 21.219 1 96.56 184 PRO B O 1
ATOM 5664 N N . GLN B 1 185 ? -3.158 13.203 21.328 1 96.94 185 GLN B N 1
ATOM 5665 C CA . GLN B 1 185 ? -2.74 13.758 20.047 1 96.94 185 GLN B CA 1
ATOM 5666 C C . GLN B 1 185 ? -1.229 13.969 20.016 1 96.94 185 GLN B C 1
ATOM 5668 O O . GLN B 1 185 ? -0.588 14.109 21.047 1 96.94 185 GLN B O 1
ATOM 5673 N N . GLY B 1 186 ? -0.646 13.945 18.906 1 97.56 186 GLY B N 1
ATOM 5674 C CA . GLY B 1 186 ? 0.782 14.133 18.703 1 97.56 186 GLY B CA 1
ATOM 5675 C C . GLY B 1 186 ? 1.231 13.812 17.297 1 97.56 186 GLY B C 1
ATOM 5676 O O . GLY B 1 186 ? 0.416 13.438 16.453 1 97.56 186 GLY B O 1
ATOM 5677 N N . PRO B 1 187 ? 2.549 14.094 17.062 1 97.75 187 PRO B N 1
ATOM 5678 C CA . PRO B 1 187 ? 3.096 13.695 15.773 1 97.75 187 PRO B CA 1
ATOM 5679 C C . PRO B 1 187 ? 2.904 12.211 15.477 1 97.75 187 PRO B C 1
ATOM 5681 O O . PRO B 1 187 ? 2.973 11.383 16.391 1 97.75 187 PRO B O 1
ATOM 5684 N N . LYS B 1 188 ? 2.654 11.961 14.25 1 96.06 188 LYS B N 1
ATOM 5685 C CA . LYS B 1 188 ? 2.623 10.547 13.859 1 96.06 188 LYS B CA 1
ATOM 5686 C C . LYS B 1 188 ? 3.98 9.891 14.086 1 96.06 188 LYS B C 1
ATOM 5688 O O . LYS B 1 188 ? 5.02 10.539 13.953 1 96.06 188 LYS B O 1
ATOM 5693 N N . ALA B 1 189 ? 3.932 8.578 14.453 1 89.19 189 ALA B N 1
ATOM 5694 C CA . ALA B 1 189 ? 5.156 7.828 14.719 1 89.19 189 ALA B CA 1
ATOM 5695 C C . ALA B 1 189 ? 6.012 7.719 13.461 1 89.19 189 ALA B C 1
ATOM 5697 O O . ALA B 1 189 ? 7.242 7.816 13.523 1 89.19 189 ALA B O 1
ATOM 5698 N N . ASN B 1 190 ? 5.418 7.496 12.375 1 89.19 190 ASN B N 1
ATOM 5699 C CA . ASN B 1 190 ? 6.141 7.359 11.109 1 89.19 190 ASN B CA 1
ATOM 5700 C C . ASN B 1 190 ? 5.711 8.422 10.102 1 89.19 190 ASN B C 1
ATOM 5702 O O . ASN B 1 190 ? 4.969 8.125 9.164 1 89.19 190 ASN B O 1
ATOM 5706 N N . ILE B 1 191 ? 6.41 9.633 10.289 1 95.19 191 ILE B N 1
ATOM 5707 C CA . ILE B 1 191 ? 6.109 10.711 9.352 1 95.19 191 ILE B CA 1
ATOM 5708 C C . ILE B 1 191 ? 6.848 10.477 8.039 1 95.19 191 ILE B C 1
ATOM 5710 O O . ILE B 1 191 ? 8.055 10.219 8.031 1 95.19 191 ILE B O 1
ATOM 5714 N N . LEU B 1 192 ? 6.168 10.57 6.93 1 95.69 192 LEU B N 1
ATOM 5715 C CA . LEU B 1 192 ? 6.715 10.164 5.637 1 95.69 192 LEU B CA 1
ATOM 5716 C C . LEU B 1 192 ? 6.762 11.344 4.676 1 95.69 192 LEU B C 1
ATOM 5718 O O . LEU B 1 192 ? 7.027 11.172 3.482 1 95.69 192 LEU B O 1
ATOM 5722 N N . VAL B 1 193 ? 6.484 12.508 5.148 1 96.12 193 VAL B N 1
ATOM 5723 C CA . VAL B 1 193 ? 6.52 13.727 4.344 1 96.12 193 VAL B CA 1
ATOM 5724 C C . VAL B 1 193 ? 7.605 14.664 4.867 1 96.12 193 VAL B C 1
ATOM 5726 O O . VAL B 1 193 ? 7.898 14.68 6.062 1 96.12 193 VAL B O 1
ATOM 5729 N N . SER B 1 194 ? 8.227 15.398 4.004 1 93.81 194 SER B N 1
ATOM 5730 C CA . SER B 1 194 ? 9.219 16.406 4.383 1 93.81 194 SER B CA 1
ATOM 5731 C C . SER B 1 194 ? 8.766 17.797 3.979 1 93.81 194 SER B C 1
ATOM 5733 O O . SER B 1 194 ? 7.688 17.969 3.402 1 93.81 194 SER B O 1
ATOM 5735 N N . GLY B 1 195 ? 9.594 18.734 4.383 1 94.19 195 GLY B N 1
ATOM 5736 C CA . GLY B 1 195 ? 9.297 20.109 4.004 1 94.19 195 GLY B CA 1
ATOM 5737 C C . GLY B 1 195 ? 9.336 20.344 2.506 1 94.19 195 GLY B C 1
ATOM 5738 O O . GLY B 1 195 ? 8.688 21.266 1.997 1 94.19 195 GLY B O 1
ATOM 5739 N N . ASN B 1 196 ? 10.008 19.453 1.796 1 91.81 196 ASN B N 1
ATOM 5740 C CA . ASN B 1 196 ? 10.102 19.625 0.348 1 91.81 196 ASN B CA 1
ATOM 5741 C C . ASN B 1 196 ? 8.75 19.406 -0.327 1 91.81 196 ASN B C 1
ATOM 5743 O O . ASN B 1 196 ? 8.359 20.188 -1.199 1 91.81 196 ASN B O 1
ATOM 5747 N N . GLU B 1 197 ? 8.102 18.375 0.062 1 95.12 197 GLU B N 1
ATOM 5748 C CA . GLU B 1 197 ? 6.781 18.094 -0.498 1 95.12 197 GLU B CA 1
ATOM 5749 C C . GLU B 1 197 ? 5.777 19.172 -0.101 1 95.12 197 GLU B C 1
ATOM 5751 O O . GLU B 1 197 ? 4.949 19.594 -0.915 1 95.12 197 GLU B O 1
ATOM 5756 N N . ILE B 1 198 ? 5.887 19.641 1.127 1 97.06 198 ILE B N 1
ATOM 5757 C CA . ILE B 1 198 ? 4.98 20.672 1.619 1 97.06 198 ILE B CA 1
ATOM 5758 C C . ILE B 1 198 ? 5.199 21.969 0.838 1 97.06 198 ILE B C 1
ATOM 5760 O O . ILE B 1 198 ? 4.238 22.609 0.415 1 97.06 198 ILE B O 1
ATOM 5764 N N . ARG B 1 199 ? 6.41 22.312 0.606 1 94.81 199 ARG B N 1
ATOM 5765 C CA . ARG B 1 199 ? 6.738 23.547 -0.101 1 94.81 199 ARG B CA 1
ATOM 5766 C C . ARG B 1 199 ? 6.309 23.469 -1.562 1 94.81 199 ARG B C 1
ATOM 5768 O O . ARG B 1 199 ? 5.887 24.469 -2.145 1 94.81 199 ARG B O 1
ATOM 5775 N N . GLN B 1 200 ? 6.445 22.312 -2.184 1 94.31 200 GLN B N 1
ATOM 5776 C CA . GLN B 1 200 ? 5.953 22.141 -3.547 1 94.31 200 GLN B CA 1
ATOM 5777 C C . GLN B 1 200 ? 4.445 22.375 -3.623 1 94.31 200 GLN B C 1
ATOM 5779 O O . GLN B 1 200 ? 3.961 23.047 -4.535 1 94.31 200 GLN B O 1
ATOM 5784 N N . PHE B 1 201 ? 3.768 21.812 -2.732 1 96.88 201 PHE B N 1
ATOM 5785 C CA . PHE B 1 201 ? 2.326 22.016 -2.641 1 96.88 201 PHE B CA 1
ATOM 5786 C C . PHE B 1 201 ? 2.002 23.484 -2.426 1 96.88 201 PHE B C 1
ATOM 5788 O O . PHE B 1 201 ? 1.111 24.031 -3.08 1 96.88 201 PHE B O 1
ATOM 5795 N N . ALA B 1 202 ? 2.703 24.094 -1.456 1 96.94 202 ALA B N 1
ATOM 5796 C CA . ALA B 1 202 ? 2.488 25.516 -1.175 1 96.94 202 ALA B CA 1
ATOM 5797 C C . ALA B 1 202 ? 2.699 26.359 -2.426 1 96.94 202 ALA B C 1
ATOM 5799 O O . ALA B 1 202 ? 1.903 27.25 -2.721 1 96.94 202 ALA B O 1
ATOM 5800 N N . HIS B 1 203 ? 3.717 26.062 -3.143 1 95 203 HIS B N 1
ATOM 5801 C CA . HIS B 1 203 ? 4.004 26.781 -4.375 1 95 203 HIS B CA 1
ATOM 5802 C C . HIS B 1 203 ? 2.877 26.609 -5.391 1 95 203 HIS B C 1
ATOM 5804 O O . HIS B 1 203 ? 2.455 27.578 -6.027 1 95 203 HIS B O 1
ATOM 5810 N N . PHE B 1 204 ? 2.453 25.453 -5.559 1 95.62 204 PHE B N 1
ATOM 5811 C CA . PHE B 1 204 ? 1.34 25.172 -6.457 1 95.62 204 PHE B CA 1
ATOM 5812 C C . PHE B 1 204 ? 0.125 26.016 -6.102 1 95.62 204 PHE B C 1
ATOM 5814 O O . PHE B 1 204 ? -0.481 26.641 -6.973 1 95.62 204 PHE B O 1
ATOM 5821 N N . LEU B 1 205 ? -0.247 26.016 -4.801 1 97.56 205 LEU B N 1
ATOM 5822 C CA . LEU B 1 205 ? -1.426 26.766 -4.363 1 97.56 205 LEU B CA 1
ATOM 5823 C C . LEU B 1 205 ? -1.242 28.266 -4.586 1 97.56 205 LEU B C 1
ATOM 5825 O O . LEU B 1 205 ? -2.178 28.953 -4.996 1 97.56 205 LEU B O 1
ATOM 5829 N N . MET B 1 206 ? -0.087 28.734 -4.289 1 97.06 206 MET B N 1
ATOM 5830 C CA . MET B 1 206 ? 0.197 30.156 -4.484 1 97.06 206 MET B CA 1
ATOM 5831 C C . MET B 1 206 ? 0.02 30.547 -5.949 1 97.06 206 MET B C 1
ATOM 5833 O O . MET B 1 206 ? -0.534 31.609 -6.25 1 97.06 206 MET B O 1
ATOM 5837 N N . GLU B 1 207 ? 0.487 29.703 -6.793 1 95.94 207 GLU B N 1
ATOM 5838 C CA . GLU B 1 207 ? 0.319 29.938 -8.227 1 95.94 207 GLU B CA 1
ATOM 5839 C C . GLU B 1 207 ? -1.157 29.969 -8.609 1 95.94 207 GLU B C 1
ATOM 5841 O O . GLU B 1 207 ? -1.595 30.875 -9.336 1 95.94 207 GLU B O 1
ATOM 5846 N N . LYS B 1 208 ? -1.88 29.047 -8.133 1 96.25 208 LYS B N 1
ATOM 5847 C CA . LYS B 1 208 ? -3.297 28.953 -8.469 1 96.25 208 LYS B CA 1
ATOM 5848 C C . LYS B 1 208 ? -4.086 30.125 -7.891 1 96.25 208 LYS B C 1
ATOM 5850 O O . LYS B 1 208 ? -5.082 30.562 -8.469 1 96.25 208 LYS B O 1
ATOM 5855 N N . LEU B 1 209 ? -3.564 30.672 -6.758 1 96.44 209 LEU B N 1
ATOM 5856 C CA . LEU B 1 209 ? -4.219 31.797 -6.098 1 96.44 209 LEU B CA 1
ATOM 5857 C C . LEU B 1 209 ? -3.729 33.125 -6.668 1 96.44 209 LEU B C 1
ATOM 5859 O O . LEU B 1 209 ? -4.168 34.188 -6.238 1 96.44 209 LEU B O 1
ATOM 5863 N N . ASN B 1 210 ? -2.807 33.062 -7.625 1 92 210 ASN B N 1
ATOM 5864 C CA . ASN B 1 210 ? -2.23 34.25 -8.273 1 92 210 ASN B CA 1
ATOM 5865 C C . ASN B 1 210 ? -1.54 35.156 -7.273 1 92 210 ASN B C 1
ATOM 5867 O O . ASN B 1 210 ? -1.712 36.375 -7.32 1 92 210 ASN B O 1
ATOM 5871 N N . VAL B 1 211 ? -0.953 34.594 -6.312 1 86.12 211 VAL B N 1
ATOM 5872 C CA . VAL B 1 211 ? -0.219 35.344 -5.297 1 86.12 211 VAL B CA 1
ATOM 5873 C C . VAL B 1 211 ? 1.124 35.812 -5.859 1 86.12 211 VAL B C 1
ATOM 5875 O O . VAL B 1 211 ? 1.598 36.906 -5.543 1 86.12 211 VAL B O 1
ATOM 5878 N N . SER B 1 212 ? 1.935 35 -6.637 1 65.25 212 SER B N 1
ATOM 5879 C CA . SER B 1 212 ? 3.281 35.281 -7.125 1 65.25 212 SER B CA 1
ATOM 5880 C C . SER B 1 212 ? 3.309 36.531 -8 1 65.25 212 SER B C 1
ATOM 5882 O O . SER B 1 212 ? 4.312 37.219 -8.039 1 65.25 212 SER B O 1
ATOM 5884 N N . GLN B 1 213 ? 2.336 36.625 -8.859 1 52.91 213 GLN B N 1
ATOM 5885 C CA . GLN B 1 213 ? 2.379 37.719 -9.844 1 52.91 213 GLN B CA 1
ATOM 5886 C C . GLN B 1 213 ? 2.117 39.062 -9.195 1 52.91 213 GLN B C 1
ATOM 5888 O O . GLN B 1 213 ? 2.422 40.125 -9.781 1 52.91 213 GLN B O 1
ATOM 5893 N N . ALA B 1 214 ? 1.368 38.969 -8.07 1 47.09 214 ALA B N 1
ATOM 5894 C CA . ALA B 1 214 ? 1.009 40.281 -7.492 1 47.09 214 ALA B CA 1
ATOM 5895 C C . ALA B 1 214 ? 2.092 40.781 -6.543 1 47.09 214 ALA B C 1
ATOM 5897 O O . ALA B 1 214 ? 2.639 40 -5.754 1 47.09 214 ALA B O 1
ATOM 5898 N N . GLY B 1 215 ? 2.527 42.062 -6.66 1 46.06 215 GLY B N 1
ATOM 5899 C CA . GLY B 1 215 ? 3.379 43.125 -6.125 1 46.06 215 GLY B CA 1
ATOM 5900 C C . GLY B 1 215 ? 4.637 42.594 -5.461 1 46.06 215 GLY B C 1
ATOM 5901 O O . GLY B 1 215 ? 4.699 41.406 -5.086 1 46.06 215 GLY B O 1
ATOM 5902 N N . GLY B 1 216 ? 5.793 42.906 -5.918 1 48.62 216 GLY B N 1
ATOM 5903 C CA . GLY B 1 216 ? 7.117 42.75 -5.328 1 48.62 216 GLY B CA 1
ATOM 5904 C C . GLY B 1 216 ? 7.09 42.688 -3.814 1 48.62 216 GLY B C 1
ATOM 5905 O O . GLY B 1 216 ? 6.09 43.031 -3.188 1 48.62 216 GLY B O 1
ATOM 5906 N N . PRO B 1 217 ? 7.977 41.719 -3.193 1 50.72 217 PRO B N 1
ATOM 5907 C CA . PRO B 1 217 ? 8.133 41.812 -1.74 1 50.72 217 PRO B CA 1
ATOM 5908 C C . PRO B 1 217 ? 7.824 43.219 -1.198 1 50.72 217 PRO B C 1
ATOM 5910 O O . PRO B 1 217 ? 7.98 44.219 -1.913 1 50.72 217 PRO B O 1
ATOM 5913 N N . LEU B 1 218 ? 6.746 43.344 -0.542 1 50.97 218 LEU B N 1
ATOM 5914 C CA . LEU B 1 218 ? 6.691 44.656 0.136 1 50.97 218 LEU B CA 1
ATOM 5915 C C . LEU B 1 218 ? 8.094 45.188 0.408 1 50.97 218 LEU B C 1
ATOM 5917 O O . LEU B 1 218 ? 8.25 46.25 0.98 1 50.97 218 LEU B O 1
ATOM 5921 N N . GLY B 1 219 ? 8.984 44.938 -0.475 1 60.22 219 GLY B N 1
ATOM 5922 C CA . GLY B 1 219 ? 10.375 45.375 -0.41 1 60.22 219 GLY B CA 1
ATOM 5923 C C . GLY B 1 219 ? 10.938 45.344 1 1 60.22 219 GLY B C 1
ATOM 5924 O O . GLY B 1 219 ? 12.148 45.25 1.19 1 60.22 219 GLY B O 1
ATOM 5925 N N . GLU B 1 220 ? 10.008 45.469 2.102 1 80.06 220 GLU B N 1
ATOM 5926 C CA . GLU B 1 220 ? 10.484 45.562 3.479 1 80.06 220 GLU B CA 1
ATOM 5927 C C . GLU B 1 220 ? 10.062 44.344 4.305 1 80.06 220 GLU B C 1
ATOM 5929 O O . GLU B 1 220 ? 9 43.781 4.074 1 80.06 220 GLU B O 1
ATOM 5934 N N . GLU B 1 221 ? 10.93 43.844 5.133 1 89.25 221 GLU B N 1
ATOM 5935 C CA . GLU B 1 221 ? 10.68 42.75 6.082 1 89.25 221 GLU B CA 1
ATOM 5936 C C . GLU B 1 221 ? 9.625 43.156 7.109 1 89.25 221 GLU B C 1
ATOM 5938 O O . GLU B 1 221 ? 9.57 44.312 7.523 1 89.25 221 GLU B O 1
ATOM 5943 N N . TYR B 1 222 ? 8.734 42.25 7.395 1 95.44 222 TYR B N 1
ATOM 5944 C CA . TYR B 1 222 ? 7.73 42.594 8.398 1 95.44 222 TYR B CA 1
ATOM 5945 C C . TYR B 1 222 ? 7.367 41.344 9.219 1 95.44 222 TYR B C 1
ATOM 5947 O O . TYR B 1 222 ? 7.707 40.219 8.844 1 95.44 222 TYR B O 1
ATOM 5955 N N . ILE B 1 223 ? 6.762 41.625 10.352 1 97.12 223 ILE B N 1
ATOM 5956 C CA . ILE B 1 223 ? 6.188 40.625 11.242 1 97.12 223 ILE B CA 1
ATOM 5957 C C . ILE B 1 223 ? 4.672 40.594 11.078 1 97.12 223 ILE B C 1
ATOM 5959 O O . ILE B 1 223 ? 4.012 41.625 11.125 1 97.12 223 ILE B O 1
ATOM 5963 N N . LEU B 1 224 ? 4.203 39.438 10.789 1 98 224 LEU B N 1
ATOM 5964 C CA . LEU B 1 224 ? 2.762 39.281 10.625 1 98 224 LEU B CA 1
ATOM 5965 C C . LEU B 1 224 ? 2.135 38.688 11.891 1 98 224 LEU B C 1
ATOM 5967 O O . LEU B 1 224 ? 2.594 37.688 12.406 1 98 224 LEU B O 1
ATOM 5971 N N . VAL B 1 225 ? 1.107 39.375 12.422 1 98.56 225 VAL B N 1
ATOM 5972 C CA . VAL B 1 225 ? 0.388 38.906 13.609 1 98.56 225 VAL B CA 1
ATOM 5973 C C . VAL B 1 225 ? -1.053 38.562 13.234 1 98.56 225 VAL B C 1
ATOM 5975 O O . VAL B 1 225 ? -1.773 39.406 12.688 1 98.56 225 VAL B O 1
ATOM 5978 N N . PHE B 1 226 ? -1.473 37.375 13.453 1 98.25 226 PHE B N 1
ATOM 5979 C CA . PHE B 1 226 ? -2.865 37 13.25 1 98.25 226 PHE B CA 1
ATOM 5980 C C . PHE B 1 226 ? -3.754 37.594 14.328 1 98.25 226 PHE B C 1
ATOM 5982 O O . PHE B 1 226 ? -3.568 37.312 15.516 1 98.25 226 PHE B O 1
ATOM 5989 N N . SER B 1 227 ? -4.656 38.312 13.898 1 96.62 227 SER B N 1
ATOM 5990 C CA . SER B 1 227 ? -5.648 38.875 14.812 1 96.62 227 SER B CA 1
ATOM 5991 C C . SER B 1 227 ? -6.902 38.031 14.859 1 96.62 227 SER B C 1
ATOM 5993 O O . SER B 1 227 ? -7.344 37.5 13.836 1 96.62 227 SER B O 1
ATOM 5995 N N . ARG B 1 228 ? -7.395 37.781 16.062 1 93.69 228 ARG B N 1
ATOM 5996 C CA . ARG B 1 228 ? -8.656 37.062 16.266 1 93.69 228 ARG B CA 1
ATOM 5997 C C . ARG B 1 228 ? -9.711 38 16.859 1 93.69 228 ARG B C 1
ATOM 5999 O O . ARG B 1 228 ? -9.398 38.844 17.688 1 93.69 228 ARG B O 1
ATOM 6006 N N . THR B 1 229 ? -10.938 37.781 16.469 1 90.44 229 THR B N 1
ATOM 6007 C CA . THR B 1 229 ? -11.969 38.719 16.938 1 90.44 229 THR B CA 1
ATOM 6008 C C . THR B 1 229 ? -13.055 37.969 17.703 1 90.44 229 THR B C 1
ATOM 6010 O O . THR B 1 229 ? -13.883 38.594 18.375 1 90.44 229 THR B O 1
ATOM 6013 N N . GLN B 1 230 ? -13.047 36.719 17.656 1 90.62 230 GLN B N 1
ATOM 6014 C CA . GLN B 1 230 ? -14.156 35.969 18.25 1 90.62 230 GLN B CA 1
ATOM 6015 C C . GLN B 1 230 ? -13.727 35.25 19.531 1 90.62 230 GLN B C 1
ATOM 6017 O O . GLN B 1 230 ? -14.414 35.312 20.547 1 90.62 230 GLN B O 1
ATOM 6022 N N . ASN B 1 231 ? -12.742 34.531 19.453 1 93.31 231 ASN B N 1
ATOM 6023 C CA . ASN B 1 231 ? -12.266 33.781 20.594 1 93.31 231 ASN B CA 1
ATOM 6024 C C . ASN B 1 231 ? -10.742 33.75 20.656 1 93.31 231 ASN B C 1
ATOM 6026 O O . ASN B 1 231 ? -10.07 34.125 19.703 1 93.31 231 ASN B O 1
ATOM 6030 N N . ARG B 1 232 ? -10.266 33.438 21.844 1 97 232 ARG B N 1
ATOM 6031 C CA . ARG B 1 232 ? -8.828 33.344 22.078 1 97 232 ARG B CA 1
ATOM 6032 C C . ARG B 1 232 ? -8.141 34.656 21.719 1 97 232 ARG B C 1
ATOM 6034 O O . ARG B 1 232 ? -7.133 34.656 21 1 97 232 ARG B O 1
ATOM 6041 N N . LEU B 1 233 ? -8.633 35.719 22.25 1 97.69 233 LEU B N 1
ATOM 6042 C CA . LEU B 1 233 ? -8.172 37.062 21.906 1 97.69 233 LEU B CA 1
ATOM 6043 C C . LEU B 1 233 ? -6.84 37.344 22.578 1 97.69 233 LEU B C 1
ATOM 6045 O O . LEU B 1 233 ? -6.602 36.938 23.719 1 97.69 233 LEU B O 1
ATOM 6049 N N . ILE B 1 234 ? -6.035 38.031 21.859 1 98.5 234 ILE B N 1
ATOM 6050 C CA . ILE B 1 234 ? -4.922 38.75 22.469 1 98.5 234 ILE B CA 1
ATOM 6051 C C . ILE B 1 234 ? -5.395 40.125 22.953 1 98.5 234 ILE B C 1
ATOM 6053 O O . ILE B 1 234 ? -5.586 41.031 22.141 1 98.5 234 ILE B O 1
ATOM 6057 N N . LEU B 1 235 ? -5.465 40.281 24.188 1 98.44 235 LEU B N 1
ATOM 6058 C CA . LEU B 1 235 ? -6.145 41.438 24.766 1 98.44 235 LEU B CA 1
ATOM 6059 C C . LEU B 1 235 ? -5.305 42.688 24.594 1 98.44 235 LEU B C 1
ATOM 6061 O O . LEU B 1 235 ? -5.848 43.812 24.531 1 98.44 235 LEU B O 1
ATOM 6065 N N . ASN B 1 236 ? -4.031 42.594 24.641 1 98.44 236 ASN B N 1
ATOM 6066 C CA . ASN B 1 236 ? -3.129 43.75 24.453 1 98.44 236 ASN B CA 1
ATOM 6067 C C . ASN B 1 236 ? -2.391 43.656 23.125 1 98.44 236 ASN B C 1
ATOM 6069 O O . ASN B 1 236 ? -1.168 43.812 23.078 1 98.44 236 ASN B O 1
ATOM 6073 N N . GLU B 1 237 ? -3.119 43.469 22.016 1 98.19 237 GLU B N 1
ATOM 6074 C CA . GLU B 1 237 ? -2.576 43.281 20.672 1 98.19 237 GLU B CA 1
ATOM 6075 C C . GLU B 1 237 ? -1.759 44.5 20.234 1 98.19 237 GLU B C 1
ATOM 6077 O O . GLU B 1 237 ? -0.689 44.344 19.641 1 98.19 237 GLU B O 1
ATOM 6082 N N . ALA B 1 238 ? -2.256 45.719 20.562 1 97.88 238 ALA B N 1
ATOM 6083 C CA . ALA B 1 238 ? -1.549 46.938 20.172 1 97.88 238 ALA B CA 1
ATOM 6084 C C . ALA B 1 238 ? -0.177 47 20.828 1 97.88 238 ALA B C 1
ATOM 6086 O O . ALA B 1 238 ? 0.81 47.375 20.203 1 97.88 238 ALA B O 1
ATOM 6087 N N . GLU B 1 239 ? -0.173 46.719 22.094 1 98.38 239 GLU B N 1
ATOM 6088 C CA . GLU B 1 239 ? 1.092 46.688 22.828 1 98.38 239 GLU B CA 1
ATOM 6089 C C . GLU B 1 239 ? 2.049 45.656 22.25 1 98.38 239 GLU B C 1
ATOM 6091 O O . GLU B 1 239 ? 3.252 45.875 22.156 1 98.38 239 GLU B O 1
ATOM 6096 N N . LEU B 1 240 ? 1.489 44.562 21.922 1 98.62 240 LEU B N 1
ATOM 6097 C CA . LEU B 1 240 ? 2.283 43.5 21.328 1 98.62 240 LEU B CA 1
ATOM 6098 C C . LEU B 1 240 ? 2.906 43.938 20.016 1 98.62 240 LEU B C 1
ATOM 6100 O O . LEU B 1 240 ? 4.105 43.75 19.781 1 98.62 240 LEU B O 1
ATOM 6104 N N . LEU B 1 241 ? 2.129 44.562 19.141 1 98.44 241 LEU B N 1
ATOM 6105 C CA . LEU B 1 241 ? 2.596 45.031 17.844 1 98.44 241 LEU B CA 1
ATOM 6106 C C . LEU B 1 241 ? 3.73 46.031 18 1 98.44 241 LEU B C 1
ATOM 6108 O O . LEU B 1 241 ? 4.746 45.938 17.312 1 98.44 241 LEU B O 1
ATOM 6112 N N . LEU B 1 242 ? 3.525 46.906 18.938 1 98.19 242 LEU B N 1
ATOM 6113 C CA . LEU B 1 242 ? 4.527 47.938 19.172 1 98.19 242 LEU B CA 1
ATOM 6114 C C . LEU B 1 242 ? 5.824 47.344 19.703 1 98.19 242 LEU B C 1
ATOM 6116 O O . LEU B 1 242 ? 6.914 47.719 19.266 1 98.19 242 LEU B O 1
ATOM 6120 N N . ALA B 1 243 ? 5.703 46.438 20.609 1 97.94 243 ALA B N 1
ATOM 6121 C CA . ALA B 1 243 ? 6.875 45.812 21.219 1 97.94 243 ALA B CA 1
ATOM 6122 C C . ALA B 1 243 ? 7.668 45 20.188 1 97.94 243 ALA B C 1
ATOM 6124 O O . ALA B 1 243 ? 8.898 45.031 20.172 1 97.94 243 ALA B O 1
ATOM 6125 N N . LEU B 1 244 ? 6.969 44.25 19.344 1 97.44 244 LEU B N 1
ATOM 6126 C CA . LEU B 1 244 ? 7.625 43.469 18.297 1 97.44 244 LEU B CA 1
ATOM 6127 C C . LEU B 1 244 ? 8.344 44.375 17.312 1 97.44 244 LEU B C 1
ATOM 6129 O O . LEU B 1 244 ? 9.477 44.094 16.922 1 97.44 244 LEU B O 1
ATOM 6133 N N . ALA B 1 245 ? 7.672 45.438 16.891 1 96.38 245 ALA B N 1
ATOM 6134 C CA . ALA B 1 245 ? 8.266 46.406 15.953 1 96.38 245 ALA B CA 1
ATOM 6135 C C . ALA B 1 245 ? 9.547 47 16.516 1 96.38 245 ALA B C 1
ATOM 6137 O O . ALA B 1 245 ? 10.547 47.125 15.805 1 96.38 245 ALA B O 1
ATOM 6138 N N . GLN B 1 246 ? 9.492 47.375 17.766 1 96 246 GLN B N 1
ATOM 6139 C CA . GLN B 1 246 ? 10.633 48.031 18.422 1 96 246 GLN B CA 1
ATOM 6140 C C . GLN B 1 246 ? 11.773 47.031 18.609 1 96 246 GLN B C 1
ATOM 6142 O O . GLN B 1 246 ? 12.938 47.344 18.359 1 96 246 GLN B O 1
ATOM 6147 N N . GLU B 1 247 ? 11.461 45.875 19.031 1 94.56 247 GLU B N 1
ATOM 6148 C CA . GLU B 1 247 ? 12.477 44.875 19.359 1 94.56 247 GLU B CA 1
ATOM 6149 C C . GLU B 1 247 ? 13.234 44.438 18.109 1 94.56 247 GLU B C 1
ATOM 6151 O O . GLU B 1 247 ? 14.461 44.281 18.141 1 94.56 247 GLU B O 1
ATOM 6156 N N . PHE B 1 248 ? 12.539 44.219 16.969 1 94.06 248 PHE B N 1
ATOM 6157 C CA . PHE B 1 248 ? 13.156 43.625 15.805 1 94.06 248 PHE B CA 1
ATOM 6158 C C . PHE B 1 248 ? 13.359 44.625 14.695 1 94.06 248 PHE B C 1
ATOM 6160 O O . PHE B 1 248 ? 13.867 44.312 13.625 1 94.06 248 PHE B O 1
ATOM 6167 N N . GLN B 1 249 ? 12.938 45.906 14.93 1 93.06 249 GLN B N 1
ATOM 6168 C CA . GLN B 1 249 ? 13.078 46.969 13.969 1 93.06 249 GLN B CA 1
ATOM 6169 C C . GLN B 1 249 ? 12.469 46.594 12.625 1 93.06 249 GLN B C 1
ATOM 6171 O O . GLN B 1 249 ? 13.117 46.719 11.586 1 93.06 249 GLN B O 1
ATOM 6176 N N . MET B 1 250 ? 11.25 46.031 12.711 1 93.38 250 MET B N 1
ATOM 6177 C CA . MET B 1 250 ? 10.469 45.625 11.547 1 93.38 250 MET B CA 1
ATOM 6178 C C . MET B 1 250 ? 9.031 46.125 11.641 1 93.38 250 MET B C 1
ATOM 6180 O O . MET B 1 250 ? 8.492 46.25 12.742 1 93.38 250 MET B O 1
ATOM 6184 N N . LYS B 1 251 ? 8.516 46.344 10.516 1 95.12 251 LYS B N 1
ATOM 6185 C CA . LYS B 1 251 ? 7.098 46.656 10.508 1 95.12 251 LYS B CA 1
ATOM 6186 C C . LYS B 1 251 ? 6.254 45.5 10.992 1 95.12 251 LYS B C 1
ATOM 6188 O O . LYS B 1 251 ? 6.602 44.312 10.758 1 95.12 251 LYS B O 1
ATOM 6193 N N . THR B 1 252 ? 5.18 45.781 11.656 1 97.25 252 THR B N 1
ATOM 6194 C CA . THR B 1 252 ? 4.219 44.781 12.07 1 97.25 252 THR B CA 1
ATOM 6195 C C . THR B 1 252 ? 2.902 44.938 11.312 1 97.25 252 THR B C 1
ATOM 6197 O O . THR B 1 252 ? 2.445 46.062 11.086 1 97.25 252 THR B O 1
ATOM 6200 N N . VAL B 1 253 ? 2.418 43.875 10.805 1 96.5 253 VAL B N 1
ATOM 6201 C CA . VAL B 1 253 ? 1.165 43.844 10.062 1 96.5 253 VAL B CA 1
ATOM 6202 C C . VAL B 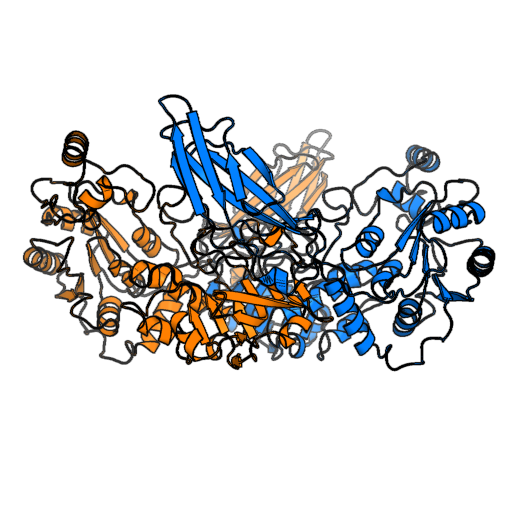1 253 ? 0.208 42.844 10.703 1 96.5 253 VAL B C 1
ATOM 6204 O O . VAL B 1 253 ? 0.632 41.781 11.18 1 96.5 253 VAL B O 1
ATOM 6207 N N . THR B 1 254 ? -1.058 43.219 10.789 1 97.5 254 THR B N 1
ATOM 6208 C CA . THR B 1 254 ? -2.061 42.281 11.305 1 97.5 254 THR B CA 1
ATOM 6209 C C . THR B 1 254 ? -2.875 41.688 10.156 1 97.5 254 THR B C 1
ATOM 6211 O O . THR B 1 254 ? -3.047 42.312 9.117 1 97.5 254 THR B O 1
ATOM 6214 N N . VAL B 1 255 ? -3.324 40.438 10.328 1 96.81 255 VAL B N 1
ATOM 6215 C CA . VAL B 1 255 ? -4.18 39.781 9.367 1 96.81 255 VAL B CA 1
ATOM 6216 C C . VAL B 1 255 ? -5.223 38.938 10.094 1 96.81 255 VAL B C 1
ATOM 6218 O O . VAL B 1 255 ? -5.012 38.531 11.242 1 96.81 255 VAL B O 1
ATOM 6221 N N . SER B 1 256 ? -6.359 38.812 9.562 1 94.94 256 SER B N 1
ATOM 6222 C CA . SER B 1 256 ? -7.402 37.938 10.102 1 94.94 256 SER B CA 1
ATOM 6223 C C . SER B 1 256 ? -8.078 37.125 8.992 1 94.94 256 SER B C 1
ATOM 6225 O O . SER B 1 256 ? -8.211 37.625 7.863 1 94.94 256 SER B O 1
ATOM 6227 N N . LEU B 1 257 ? -8.586 35.969 9.297 1 91.62 257 LEU B N 1
ATOM 6228 C CA . LEU B 1 257 ? -9.273 35.125 8.328 1 91.62 257 LEU B CA 1
ATOM 6229 C C . LEU B 1 257 ? -10.672 35.656 8.031 1 91.62 257 LEU B C 1
ATOM 6231 O O . LEU B 1 257 ? -11.242 35.344 6.98 1 91.62 257 LEU B O 1
ATOM 6235 N N . GLU B 1 258 ? -11.164 36.438 8.945 1 89.81 258 GLU B N 1
ATOM 6236 C CA . GLU B 1 258 ? -12.516 36.969 8.82 1 89.81 258 GLU B CA 1
ATOM 6237 C C . GLU B 1 258 ? -12.531 38.188 7.895 1 89.81 258 GLU B C 1
ATOM 6239 O O . GLU B 1 258 ? -13.5 38.406 7.152 1 89.81 258 GLU B O 1
ATOM 6244 N N . ASP B 1 259 ? -11.469 38.906 7.922 1 91.62 259 ASP B N 1
ATOM 6245 C CA . ASP B 1 259 ? -11.492 40.219 7.273 1 91.62 259 ASP B CA 1
ATOM 6246 C C . ASP B 1 259 ? -10.703 40.188 5.961 1 91.62 259 ASP B C 1
ATOM 6248 O O . ASP B 1 259 ? -10.742 41.125 5.191 1 91.62 259 ASP B O 1
ATOM 6252 N N . HIS B 1 260 ? -10 39.156 5.699 1 93.44 260 HIS B N 1
ATOM 6253 C CA . HIS B 1 260 ? -9.164 39.062 4.508 1 93.44 260 HIS B CA 1
ATOM 6254 C C . HIS B 1 260 ? -9.547 37.844 3.652 1 93.44 260 HIS B C 1
ATOM 6256 O O . HIS B 1 260 ? -9.898 36.781 4.184 1 93.44 260 HIS B O 1
ATOM 6262 N N . ALA B 1 261 ? -9.484 38.156 2.361 1 94.06 261 ALA B N 1
ATOM 6263 C CA . ALA B 1 261 ? -9.578 37 1.471 1 94.06 261 ALA B CA 1
ATOM 6264 C C . ALA B 1 261 ? -8.383 36.062 1.664 1 94.06 261 ALA B C 1
ATOM 6266 O O . ALA B 1 261 ? -7.281 36.5 1.978 1 94.06 261 ALA B O 1
ATOM 6267 N N . PHE B 1 262 ? -8.625 34.812 1.452 1 96.12 262 PHE B N 1
ATOM 6268 C CA . PHE B 1 262 ? -7.586 33.844 1.755 1 96.12 262 PHE B CA 1
ATOM 6269 C C . PHE B 1 262 ? -6.348 34.094 0.897 1 96.12 262 PHE B C 1
ATOM 6271 O O . PHE B 1 262 ? -5.219 33.906 1.361 1 96.12 262 PHE B O 1
ATOM 6278 N N . ALA B 1 263 ? -6.516 34.438 -0.372 1 96.06 263 ALA B N 1
ATOM 6279 C CA . ALA B 1 263 ? -5.383 34.75 -1.24 1 96.06 263 ALA B CA 1
ATOM 6280 C C . ALA B 1 263 ? -4.512 35.875 -0.641 1 96.06 263 ALA B C 1
ATOM 6282 O O . ALA B 1 263 ? -3.285 35.812 -0.738 1 96.06 263 ALA B O 1
ATOM 6283 N N . ASP B 1 264 ? -5.133 36.812 -0.005 1 95.81 264 ASP B N 1
ATOM 6284 C CA . ASP B 1 264 ? -4.402 37.875 0.642 1 95.81 264 ASP B CA 1
ATOM 6285 C C . ASP B 1 264 ? -3.648 37.375 1.872 1 95.81 264 ASP B C 1
ATOM 6287 O O . ASP B 1 264 ? -2.531 37.844 2.146 1 95.81 264 ASP B O 1
ATOM 6291 N N . VAL B 1 265 ? -4.289 36.531 2.57 1 97 265 VAL B N 1
ATOM 6292 C CA . VAL B 1 265 ? -3.627 35.906 3.723 1 97 265 VAL B CA 1
ATOM 6293 C C . VAL B 1 265 ? -2.352 35.219 3.275 1 97 265 VAL B C 1
ATOM 6295 O O . VAL B 1 265 ? -1.283 35.406 3.859 1 97 265 VAL B O 1
ATOM 6298 N N . VAL B 1 266 ? -2.459 34.438 2.207 1 97.5 266 VAL B N 1
ATOM 6299 C CA . VAL B 1 266 ? -1.321 33.688 1.691 1 97.5 266 VAL B CA 1
ATOM 6300 C C . VAL B 1 266 ? -0.232 34.625 1.223 1 97.5 266 VAL B C 1
ATOM 6302 O O . VAL B 1 266 ? 0.953 34.406 1.487 1 97.5 266 VAL B O 1
ATOM 6305 N N . ARG B 1 267 ? -0.605 35.719 0.598 1 95.56 267 ARG B N 1
ATOM 6306 C CA . ARG B 1 267 ? 0.345 36.719 0.13 1 95.56 267 ARG B CA 1
ATOM 6307 C C . ARG B 1 267 ? 1.114 37.344 1.297 1 95.56 267 ARG B C 1
ATOM 6309 O O . ARG B 1 267 ? 2.34 37.469 1.242 1 95.56 267 ARG B O 1
ATOM 6316 N N . LEU B 1 268 ? 0.414 37.656 2.311 1 95.69 268 LEU B N 1
ATOM 6317 C CA . LEU B 1 268 ? 1.032 38.281 3.479 1 95.69 268 LEU B CA 1
ATOM 6318 C C . LEU B 1 268 ? 1.941 37.281 4.199 1 95.69 268 LEU B C 1
ATOM 6320 O O . LEU B 1 268 ? 3.066 37.625 4.574 1 95.69 268 LEU B O 1
ATOM 6324 N N . VAL B 1 269 ? 1.519 36.062 4.34 1 97.06 269 VAL B N 1
ATOM 6325 C CA . VAL B 1 269 ? 2.293 35.062 5.059 1 97.06 269 VAL B CA 1
ATOM 6326 C C . VAL B 1 269 ? 3.551 34.719 4.27 1 97.06 269 VAL B C 1
ATOM 6328 O O . VAL B 1 269 ? 4.633 34.562 4.84 1 97.06 269 VAL B O 1
ATOM 6331 N N . SER B 1 270 ? 3.43 34.594 2.965 1 95.81 270 SER B N 1
ATOM 6332 C CA . SER B 1 270 ? 4.508 34.094 2.113 1 95.81 270 SER B CA 1
ATOM 6333 C C . SER B 1 270 ? 5.668 35.094 2.059 1 95.81 270 SER B C 1
ATOM 6335 O O . SER B 1 270 ? 6.754 34.75 1.581 1 95.81 270 SER B O 1
ATOM 6337 N N . ASN B 1 271 ? 5.426 36.281 2.625 1 93.38 271 ASN B N 1
ATOM 6338 C CA . ASN B 1 271 ? 6.473 37.312 2.6 1 93.38 271 ASN B CA 1
ATOM 6339 C C . ASN B 1 271 ? 6.875 37.719 4.012 1 93.38 271 ASN B C 1
ATOM 6341 O O . ASN B 1 271 ? 7.672 38.656 4.184 1 93.38 271 ASN B O 1
ATOM 6345 N N . ALA B 1 272 ? 6.371 37.125 4.949 1 95.56 272 ALA B N 1
ATOM 6346 C CA . ALA B 1 272 ? 6.605 37.531 6.332 1 95.56 272 ALA B CA 1
ATOM 6347 C C . ALA B 1 272 ? 7.898 36.938 6.871 1 95.56 272 ALA B C 1
ATOM 6349 O O . ALA B 1 272 ? 8.227 35.781 6.559 1 95.56 272 ALA B O 1
ATOM 6350 N N . SER B 1 273 ? 8.594 37.656 7.695 1 95.44 273 SER B N 1
ATOM 6351 C CA . SER B 1 273 ? 9.789 37.188 8.375 1 95.44 273 SER B CA 1
ATOM 6352 C C . SER B 1 273 ? 9.43 36.406 9.641 1 95.44 273 SER B C 1
ATOM 6354 O O . SER B 1 273 ? 10.203 35.562 10.102 1 95.44 273 SER B O 1
ATOM 6356 N N . MET B 1 274 ? 8.344 36.75 10.148 1 97.25 274 MET B N 1
ATOM 6357 C CA . MET B 1 274 ? 7.863 36.156 11.383 1 97.25 274 MET B CA 1
ATOM 6358 C C . MET B 1 274 ? 6.34 36.125 11.43 1 97.25 274 MET B C 1
ATOM 6360 O O . MET B 1 274 ? 5.691 37.094 11.023 1 97.25 274 MET B O 1
ATOM 6364 N N . LEU B 1 275 ? 5.812 35 11.766 1 98.38 275 LEU B N 1
ATOM 6365 C CA . LEU B 1 275 ? 4.379 34.844 11.961 1 98.38 275 LEU B CA 1
ATOM 6366 C C . LEU B 1 275 ? 4.047 34.594 13.422 1 98.38 275 LEU B C 1
ATOM 6368 O O . LEU B 1 275 ? 4.547 33.625 14.016 1 98.38 275 LEU B O 1
ATOM 6372 N N . VAL B 1 276 ? 3.258 35.469 14.039 1 98.69 276 VAL B N 1
ATOM 6373 C CA . VAL B 1 276 ? 2.854 35.344 15.438 1 98.69 276 VAL B CA 1
ATOM 6374 C C . VAL B 1 276 ? 1.352 35.094 15.516 1 98.69 276 VAL B C 1
ATOM 6376 O O . VAL B 1 276 ? 0.553 35.812 14.914 1 98.69 276 VAL B O 1
ATOM 6379 N N . SER B 1 277 ? 1.002 34.062 16.188 1 98.5 277 SER B N 1
ATOM 6380 C CA . SER B 1 277 ? -0.417 33.75 16.281 1 98.5 277 SER B CA 1
ATOM 6381 C C . SER B 1 277 ? -0.713 32.969 17.562 1 98.5 277 SER B C 1
ATOM 6383 O O . SER B 1 277 ? 0.121 32.188 18.016 1 98.5 277 SER B O 1
ATOM 6385 N N . MET B 1 278 ? -1.965 33.281 18.156 1 98.44 278 MET B N 1
ATOM 6386 C CA . MET B 1 278 ? -2.5 32.344 19.125 1 98.44 278 MET B CA 1
ATOM 6387 C C . MET B 1 278 ? -2.738 30.969 18.5 1 98.44 278 MET B C 1
ATOM 6389 O O . MET B 1 278 ? -3.119 30.875 17.328 1 98.44 278 MET B O 1
ATOM 6393 N N . HIS B 1 279 ? -2.471 29.891 19.281 1 98.19 279 HIS B N 1
ATOM 6394 C CA . HIS B 1 279 ? -2.727 28.531 18.797 1 98.19 279 HIS B CA 1
ATOM 6395 C C . HIS B 1 279 ? -4.105 28.438 18.172 1 98.19 279 HIS B C 1
ATOM 6397 O O . HIS B 1 279 ? -5.105 28.844 18.766 1 98.19 279 HIS B O 1
ATOM 6403 N N . GLY B 1 280 ? -4.133 27.844 16.984 1 96.75 280 GLY B N 1
ATOM 6404 C CA . GLY B 1 280 ? -5.375 27.641 16.25 1 96.75 280 GLY B CA 1
ATOM 6405 C C . GLY B 1 280 ? -5.156 27.203 14.812 1 96.75 280 GLY B C 1
ATOM 6406 O O . GLY B 1 280 ? -4.016 27.141 14.344 1 96.75 280 GLY B O 1
ATOM 6407 N N . ALA B 1 281 ? -6.215 26.984 14.125 1 96.75 281 ALA B N 1
ATOM 6408 C CA . ALA B 1 281 ? -6.184 26.375 12.805 1 96.75 281 ALA B CA 1
ATOM 6409 C C . ALA B 1 281 ? -5.488 27.281 11.797 1 96.75 281 ALA B C 1
ATOM 6411 O O . ALA B 1 281 ? -4.891 26.797 10.828 1 96.75 281 ALA B O 1
ATOM 6412 N N . GLN B 1 282 ? -5.523 28.578 11.984 1 96.75 282 GLN B N 1
ATOM 6413 C CA . GLN B 1 282 ? -4.957 29.531 11.031 1 96.75 282 GLN B CA 1
ATOM 6414 C C . GLN B 1 282 ? -3.445 29.344 10.914 1 96.75 282 GLN B C 1
ATOM 6416 O O . GLN B 1 282 ? -2.85 29.703 9.898 1 96.75 282 GLN B O 1
ATOM 6421 N N . LEU B 1 283 ? -2.828 28.734 11.922 1 98.31 283 LEU B N 1
ATOM 6422 C CA . LEU B 1 283 ? -1.376 28.609 11.945 1 98.31 283 LEU B CA 1
ATOM 6423 C C . LEU B 1 283 ? -0.894 27.609 10.914 1 98.31 283 LEU B C 1
ATOM 6425 O O . LEU B 1 283 ? 0.305 27.516 10.641 1 98.31 283 LEU B O 1
ATOM 6429 N N . VAL B 1 284 ? -1.811 26.859 10.289 1 98.62 284 VAL B N 1
ATOM 6430 C CA . VAL B 1 284 ? -1.433 25.938 9.219 1 98.62 284 VAL B CA 1
ATOM 6431 C C . VAL B 1 284 ? -0.884 26.719 8.031 1 98.62 284 VAL B C 1
ATOM 6433 O O . VAL B 1 284 ? -0.135 26.188 7.215 1 98.62 284 VAL B O 1
ATOM 6436 N N . THR B 1 285 ? -1.148 28.016 7.953 1 98.56 285 THR B N 1
ATOM 6437 C CA . THR B 1 285 ? -0.653 28.859 6.875 1 98.56 285 THR B CA 1
ATOM 6438 C C . THR B 1 285 ? 0.863 29.016 6.961 1 98.56 285 THR B C 1
ATOM 6440 O O . THR B 1 285 ? 1.499 29.484 6.016 1 98.56 285 THR B O 1
ATOM 6443 N N . ALA B 1 286 ? 1.418 28.531 8.07 1 98.5 286 ALA B N 1
ATOM 6444 C CA . ALA B 1 286 ? 2.871 28.531 8.211 1 98.5 286 ALA B CA 1
ATOM 6445 C C . ALA B 1 286 ? 3.533 27.766 7.07 1 98.5 286 ALA B C 1
ATOM 6447 O O . ALA B 1 286 ? 4.727 27.938 6.809 1 98.5 286 ALA B O 1
ATOM 6448 N N . LEU B 1 287 ? 2.775 26.938 6.402 1 98.25 287 LEU B N 1
ATOM 6449 C CA . LEU B 1 287 ? 3.346 26.156 5.309 1 98.25 287 LEU B CA 1
ATOM 6450 C C . LEU B 1 287 ? 3.756 27.078 4.152 1 98.25 287 LEU B C 1
ATOM 6452 O O . LEU B 1 287 ? 4.543 26.672 3.291 1 98.25 287 LEU B O 1
ATOM 6456 N N . PHE B 1 288 ? 3.277 28.375 4.141 1 97.81 288 PHE B N 1
ATOM 6457 C CA . PHE B 1 288 ? 3.574 29.312 3.064 1 97.81 288 PHE B CA 1
ATOM 6458 C C . PHE B 1 288 ? 4.754 30.203 3.432 1 97.81 288 PHE B C 1
ATOM 6460 O O . PHE B 1 288 ? 5.234 30.969 2.604 1 97.81 288 PHE B O 1
ATOM 6467 N N . LEU B 1 289 ? 5.219 30.141 4.684 1 96.81 289 LEU B N 1
ATOM 6468 C CA . LEU B 1 289 ? 6.305 31 5.133 1 96.81 289 LEU B CA 1
ATOM 6469 C C . LEU B 1 289 ? 7.582 30.734 4.344 1 96.81 289 LEU B C 1
ATOM 6471 O O . LEU B 1 289 ? 7.863 29.594 3.988 1 96.81 289 LEU B O 1
ATOM 6475 N N . PRO B 1 290 ? 8.32 31.734 4.07 1 93.88 290 PRO B N 1
ATOM 6476 C CA . PRO B 1 290 ? 9.602 31.484 3.412 1 93.88 290 PRO B CA 1
ATOM 6477 C C . PRO B 1 290 ? 10.609 30.781 4.312 1 93.88 290 PRO B C 1
ATOM 6479 O O . PRO B 1 290 ? 10.453 30.781 5.539 1 93.88 290 PRO B O 1
ATOM 6482 N N . ARG B 1 291 ? 11.57 30.172 3.736 1 92 291 ARG B N 1
ATOM 6483 C CA . ARG B 1 291 ? 12.641 29.531 4.496 1 92 291 ARG B CA 1
ATOM 6484 C C . ARG B 1 291 ? 13.32 30.531 5.438 1 92 291 ARG B C 1
ATOM 6486 O O . ARG B 1 291 ? 13.531 31.688 5.074 1 92 291 ARG B O 1
ATOM 6493 N N . GLY B 1 292 ? 13.602 30.078 6.625 1 92 292 GLY B N 1
ATOM 6494 C CA . GLY B 1 292 ? 14.289 30.922 7.594 1 92 292 GLY B CA 1
ATOM 6495 C C . GLY B 1 292 ? 13.344 31.719 8.477 1 92 292 GLY B C 1
ATOM 6496 O O . GLY B 1 292 ? 13.742 32.219 9.523 1 92 292 GLY B O 1
ATOM 6497 N N . ALA B 1 293 ? 12.102 31.844 8.094 1 95.75 293 ALA B N 1
ATOM 6498 C CA . ALA B 1 293 ? 11.125 32.625 8.867 1 95.75 293 ALA B CA 1
ATOM 6499 C C . ALA B 1 293 ? 10.859 31.969 10.219 1 95.75 293 ALA B C 1
ATOM 6501 O O . ALA B 1 293 ? 11.172 30.797 10.422 1 95.75 293 ALA B O 1
ATOM 6502 N N . ALA B 1 294 ? 10.305 32.781 11.109 1 97.19 294 ALA B N 1
ATOM 6503 C CA . ALA B 1 294 ? 9.977 32.312 12.453 1 97.19 294 ALA B CA 1
ATOM 6504 C C . ALA B 1 294 ? 8.469 32.156 12.633 1 97.19 294 ALA B C 1
ATOM 6506 O O . ALA B 1 294 ? 7.695 32.938 12.102 1 97.19 294 ALA B O 1
ATOM 6507 N N . VAL B 1 295 ? 8.117 31.156 13.312 1 98.25 295 VAL B N 1
ATOM 6508 C CA . VAL B 1 295 ? 6.738 30.922 13.734 1 98.25 295 VAL B CA 1
ATOM 6509 C C . VAL B 1 295 ? 6.641 31.016 15.25 1 98.25 295 VAL B C 1
ATOM 6511 O O . VAL B 1 295 ? 7.258 30.219 15.969 1 98.25 295 VAL B O 1
ATOM 6514 N N . VAL B 1 296 ? 5.898 31.984 15.711 1 98.75 296 VAL B N 1
ATOM 6515 C CA . VAL B 1 296 ? 5.688 32.156 17.141 1 98.75 296 VAL B CA 1
ATOM 6516 C C . VAL B 1 296 ? 4.258 31.75 17.5 1 98.75 296 VAL B C 1
ATOM 6518 O O . VAL B 1 296 ? 3.301 32.438 17.125 1 98.75 296 VAL B O 1
ATOM 6521 N N . GLU B 1 297 ? 4.141 30.672 18.203 1 98.88 297 GLU B N 1
ATOM 6522 C CA . GLU B 1 297 ? 2.846 30.141 18.625 1 98.88 297 GLU B CA 1
ATOM 6523 C C . GLU B 1 297 ? 2.578 30.438 20.094 1 98.88 297 GLU B C 1
ATOM 6525 O O . GLU B 1 297 ? 3.355 30.047 20.969 1 98.88 297 GLU B O 1
ATOM 6530 N N . LEU B 1 298 ? 1.485 31.156 20.359 1 98.88 298 LEU B N 1
ATOM 6531 C CA . LEU B 1 298 ? 1.101 31.531 21.703 1 98.88 298 LEU B CA 1
ATOM 6532 C C . LEU B 1 298 ? 0.071 30.562 22.266 1 98.88 298 LEU B C 1
ATOM 6534 O O . LEU B 1 298 ? -0.825 30.109 21.547 1 98.88 298 LEU B O 1
ATOM 6538 N N . PHE B 1 299 ? 0.211 30.25 23.547 1 98.81 299 PHE B N 1
ATOM 6539 C CA . PHE B 1 299 ? -0.713 29.359 24.234 1 98.81 299 PHE B CA 1
ATOM 6540 C C . PHE B 1 299 ? -1.302 30.031 25.469 1 98.81 299 PHE B C 1
ATOM 6542 O O . PHE B 1 299 ? -0.597 30.734 26.188 1 98.81 299 PHE B O 1
ATOM 6549 N N . PRO B 1 300 ? -2.629 29.812 25.672 1 98.44 300 PRO B N 1
ATOM 6550 C CA . PRO B 1 300 ? -3.24 30.328 26.891 1 98.44 300 PRO B CA 1
ATOM 6551 C C . PRO B 1 300 ? -2.707 29.641 28.156 1 98.44 300 PRO B C 1
ATOM 6553 O O . PRO B 1 300 ? -1.927 28.688 28.047 1 98.44 300 PRO B O 1
ATOM 6556 N N . TYR B 1 301 ? -3.156 30.219 29.25 1 98.38 301 TYR B N 1
ATOM 6557 C CA . TYR B 1 301 ? -2.777 29.703 30.547 1 98.38 301 TYR B CA 1
ATOM 6558 C C . TYR B 1 301 ? -3.189 28.234 30.703 1 98.38 301 TYR B C 1
ATOM 6560 O O . TYR B 1 301 ? -4.281 27.844 30.266 1 98.38 301 TYR B O 1
ATOM 6568 N N . ALA B 1 302 ? -2.305 27.406 31.219 1 98.31 302 ALA B N 1
ATOM 6569 C CA . ALA B 1 302 ? -2.541 26.031 31.625 1 98.31 302 ALA B CA 1
ATOM 6570 C C . ALA B 1 302 ? -2.512 25.094 30.422 1 98.31 302 ALA B C 1
ATOM 6572 O O . ALA B 1 302 ? -2.746 23.891 30.562 1 98.31 302 ALA B O 1
ATOM 6573 N N . VAL B 1 303 ? -2.232 25.578 29.203 1 98.25 303 VAL B N 1
ATOM 6574 C CA . VAL B 1 303 ? -2.096 24.734 28.016 1 98.25 303 VAL B CA 1
ATOM 6575 C C . VAL B 1 303 ? -0.617 24.484 27.719 1 98.25 303 VAL B C 1
ATOM 6577 O O . VAL B 1 303 ? 0.1 25.391 27.297 1 98.25 303 VAL B O 1
ATOM 6580 N N . ASN B 1 304 ? -0.214 23.266 27.938 1 98.19 304 ASN B N 1
ATOM 6581 C CA . ASN B 1 304 ? 1.179 22.891 27.719 1 98.19 304 ASN B CA 1
ATOM 6582 C C . ASN B 1 304 ? 1.516 22.781 26.234 1 98.19 304 ASN B C 1
ATOM 6584 O O . ASN B 1 304 ? 0.996 21.906 25.547 1 98.19 304 ASN B O 1
ATOM 6588 N N . PRO B 1 305 ? 2.416 23.625 25.75 1 98.25 305 PRO B N 1
ATOM 6589 C CA . PRO B 1 305 ? 2.738 23.609 24.312 1 98.25 305 PRO B CA 1
ATOM 6590 C C . PRO B 1 305 ? 3.256 22.25 23.844 1 98.25 305 PRO B C 1
ATOM 6592 O O . PRO B 1 305 ? 3.119 21.922 22.656 1 98.25 305 PRO B O 1
ATOM 6595 N N . ASP B 1 306 ? 3.797 21.406 24.688 1 97.81 306 ASP B N 1
ATOM 6596 C CA . ASP B 1 306 ? 4.383 20.141 24.297 1 97.81 306 ASP B CA 1
ATOM 6597 C C . ASP B 1 306 ? 3.301 19.078 24.094 1 97.81 306 ASP B C 1
ATOM 6599 O O . ASP B 1 306 ? 3.562 18.016 23.516 1 97.81 306 ASP B O 1
ATOM 6603 N N . HIS B 1 307 ? 2.104 19.391 24.516 1 97.5 307 HIS B N 1
ATOM 6604 C CA . HIS B 1 307 ? 1.016 18.438 24.375 1 97.5 307 HIS B CA 1
ATOM 6605 C C . HIS B 1 307 ? 0.261 18.641 23.078 1 97.5 307 HIS B C 1
ATOM 6607 O O . HIS B 1 307 ? -0.484 17.766 22.625 1 97.5 307 HIS B O 1
ATOM 6613 N N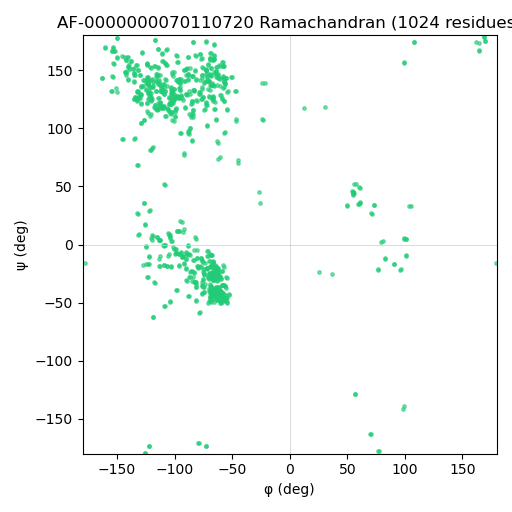 . TYR B 1 308 ? 0.424 19.781 22.422 1 97.56 308 TYR B N 1
ATOM 6614 C CA . TYR B 1 308 ? -0.319 20.172 21.234 1 97.56 308 TYR B CA 1
ATOM 6615 C C . TYR B 1 308 ? 0.613 20.766 20.172 1 97.56 308 TYR B C 1
ATOM 6617 O O . TYR B 1 308 ? 0.816 21.969 20.125 1 97.56 308 TYR B O 1
ATOM 6625 N N . THR B 1 309 ? 1.121 19.797 19.281 1 98.38 309 THR B N 1
ATOM 6626 C CA . THR B 1 309 ? 2.305 20.234 18.547 1 98.38 309 THR B CA 1
ATOM 6627 C C . THR B 1 309 ? 2.098 20.062 17.047 1 98.38 309 THR B C 1
ATOM 6629 O O . THR B 1 309 ? 3.016 19.656 16.328 1 98.38 309 THR B O 1
ATOM 6632 N N . PRO B 1 310 ? 0.914 20.266 16.469 1 98.44 310 PRO B N 1
ATOM 6633 C CA . PRO B 1 310 ? 0.79 20.109 15.023 1 98.44 310 PRO B CA 1
ATOM 6634 C C . PRO B 1 310 ? 1.671 21.078 14.242 1 98.44 310 PRO B C 1
ATOM 6636 O O . PRO B 1 310 ? 2.279 20.703 13.234 1 98.44 310 PRO B O 1
ATOM 6639 N N . TYR B 1 311 ? 1.835 22.312 14.734 1 98.81 311 TYR B N 1
ATOM 6640 C CA . TYR B 1 311 ? 2.561 23.328 13.977 1 98.81 311 TYR B CA 1
ATOM 6641 C C . TYR B 1 311 ? 4.047 23.297 14.305 1 98.81 311 TYR B C 1
ATOM 6643 O O . TYR B 1 311 ? 4.887 23.609 13.453 1 98.81 311 TYR B O 1
ATOM 6651 N N . LYS B 1 312 ? 4.324 22.906 15.562 1 98.69 312 LYS B N 1
ATOM 6652 C CA . LYS B 1 312 ? 5.719 22.578 15.852 1 98.69 312 LYS B CA 1
ATOM 6653 C C . LYS B 1 312 ? 6.23 21.484 14.922 1 98.69 312 LYS B C 1
ATOM 6655 O O . LYS B 1 312 ? 7.32 21.594 14.359 1 98.69 312 LYS B O 1
ATOM 6660 N N . THR B 1 313 ? 5.43 20.438 14.766 1 98.69 313 THR B N 1
ATOM 6661 C CA . THR B 1 313 ? 5.797 19.328 13.898 1 98.69 3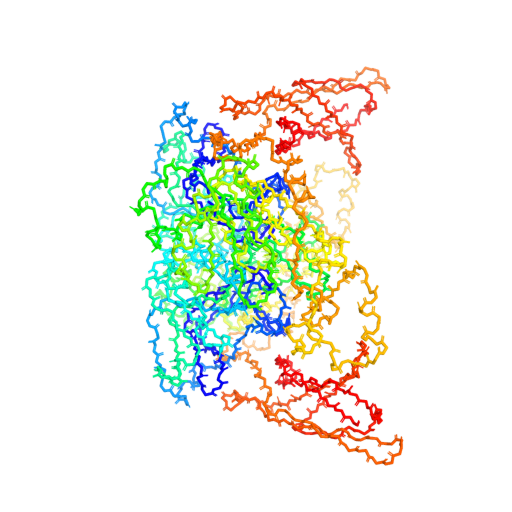13 THR B CA 1
ATOM 6662 C C . THR B 1 313 ? 5.961 19.781 12.453 1 98.69 313 THR B C 1
ATOM 6664 O O . THR B 1 313 ? 6.953 19.453 11.805 1 98.69 313 THR B O 1
ATOM 6667 N N . LEU B 1 314 ? 5.027 20.562 11.977 1 98.69 314 LEU B N 1
ATOM 6668 C CA . LEU B 1 314 ? 5.113 21.094 10.625 1 98.69 314 LEU B CA 1
ATOM 6669 C C . LEU B 1 314 ? 6.406 21.891 10.438 1 98.69 314 LEU B C 1
ATOM 6671 O O . LEU B 1 314 ? 7.156 21.641 9.484 1 98.69 314 LEU B O 1
ATOM 6675 N N . ALA B 1 315 ? 6.68 22.75 11.367 1 98.12 315 ALA B N 1
ATOM 6676 C CA . ALA B 1 315 ? 7.805 23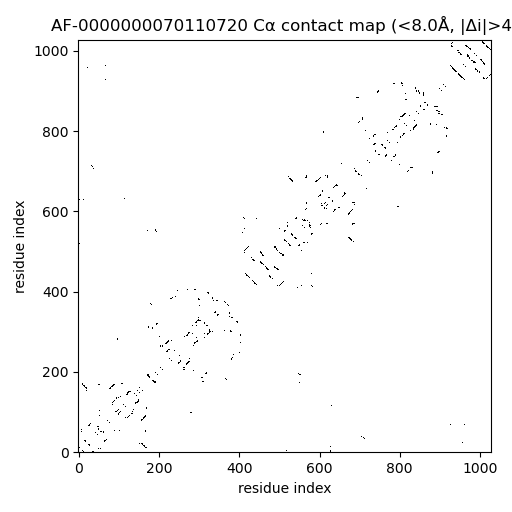.672 11.258 1 98.12 315 ALA B CA 1
ATOM 6677 C C . ALA B 1 315 ? 9.133 22.922 11.336 1 98.12 315 ALA B C 1
ATOM 6679 O O . ALA B 1 315 ? 10.148 23.375 10.805 1 98.12 315 ALA B O 1
ATOM 6680 N N . THR B 1 316 ? 9.102 21.75 11.969 1 96.69 316 THR B N 1
ATOM 6681 C CA . THR B 1 316 ? 10.352 21.047 12.227 1 96.69 316 THR B CA 1
ATOM 6682 C C . THR B 1 316 ? 10.539 19.891 11.25 1 96.69 316 THR B C 1
ATOM 6684 O O . THR B 1 316 ? 11.5 19.125 11.359 1 96.69 316 THR B O 1
ATOM 6687 N N . LEU B 1 317 ? 9.641 19.719 10.32 1 96 317 LEU B N 1
ATOM 6688 C CA . LEU B 1 317 ? 9.859 18.734 9.273 1 96 317 LEU B CA 1
ATOM 6689 C C . LEU B 1 317 ? 11.164 19.016 8.531 1 96 317 LEU B C 1
ATOM 6691 O O . LEU B 1 317 ? 11.484 20.156 8.234 1 96 317 LEU B O 1
ATOM 6695 N N . PRO B 1 318 ? 11.875 17.922 8.219 1 90.19 318 PRO B N 1
ATOM 6696 C CA . PRO B 1 318 ? 13.078 18.141 7.418 1 90.19 318 PRO B CA 1
ATOM 6697 C C . PRO B 1 318 ? 12.789 18.859 6.102 1 90.19 318 PRO B C 1
ATOM 6699 O O . PRO B 1 318 ? 11.906 18.438 5.352 1 90.19 318 PRO B O 1
ATOM 6702 N N . GLY B 1 319 ? 13.484 19.969 5.953 1 88.25 319 GLY B N 1
ATOM 6703 C CA . GLY B 1 319 ? 13.32 20.672 4.695 1 88.25 319 GLY B CA 1
ATOM 6704 C C . GLY B 1 319 ? 12.383 21.875 4.809 1 88.25 319 GLY B C 1
ATOM 6705 O O . GLY B 1 319 ? 12.297 22.688 3.887 1 88.25 319 GLY B O 1
ATOM 6706 N N . MET B 1 320 ? 11.688 22.047 5.934 1 93.38 320 MET B N 1
ATOM 6707 C CA . MET B 1 320 ? 10.812 23.203 6.098 1 93.38 320 MET B CA 1
ATOM 6708 C C . MET B 1 320 ? 11.633 24.469 6.355 1 93.38 320 MET B C 1
ATOM 6710 O O . MET B 1 320 ? 11.297 25.547 5.852 1 93.38 320 MET B O 1
ATOM 6714 N N . ASP B 1 321 ? 12.703 24.359 7.188 1 91.44 321 ASP B N 1
ATOM 6715 C CA . ASP B 1 321 ? 13.648 25.438 7.473 1 91.44 321 ASP B CA 1
ATOM 6716 C C . ASP B 1 321 ? 12.945 26.625 8.117 1 91.44 321 ASP B C 1
ATOM 6718 O O . ASP B 1 321 ? 13.062 27.766 7.641 1 91.44 321 ASP B O 1
ATOM 6722 N N . LEU B 1 322 ? 12.148 26.391 9.117 1 95.94 322 LEU B N 1
ATOM 6723 C CA . LEU B 1 322 ? 11.492 27.422 9.93 1 95.94 322 LEU B CA 1
ATOM 6724 C C . LEU B 1 322 ? 12.016 27.391 11.359 1 95.94 322 LEU B C 1
ATOM 6726 O O . LEU B 1 322 ? 12.57 26.391 11.805 1 95.94 322 LEU B O 1
ATOM 6730 N N . GLN B 1 323 ? 11.961 28.531 11.961 1 96.44 323 GLN B N 1
ATOM 6731 C CA . GLN B 1 323 ? 12.266 28.625 13.391 1 96.44 323 GLN B CA 1
ATOM 6732 C C . GLN B 1 323 ? 10.992 28.656 14.227 1 96.44 323 GLN B C 1
ATOM 6734 O O . GLN B 1 323 ? 10.203 29.594 14.141 1 96.44 323 GLN B O 1
ATOM 6739 N N . TYR B 1 324 ? 10.828 27.672 15.023 1 98 324 TYR B N 1
ATOM 6740 C CA . TYR B 1 324 ? 9.602 27.547 15.797 1 98 324 TYR B CA 1
ATOM 6741 C C . TYR B 1 324 ? 9.812 27.984 17.234 1 98 324 TYR B C 1
ATOM 6743 O O . TYR B 1 324 ? 10.789 27.578 17.875 1 98 324 TYR B O 1
ATOM 6751 N N . ILE B 1 325 ? 8.922 28.812 17.734 1 98.5 325 ILE B N 1
ATOM 6752 C CA . ILE B 1 325 ? 8.938 29.297 19.109 1 98.5 325 ILE B CA 1
ATOM 6753 C C . ILE B 1 325 ? 7.566 29.078 19.734 1 98.5 325 ILE B C 1
ATOM 6755 O O . ILE B 1 325 ? 6.543 29.438 19.156 1 98.5 325 ILE B O 1
ATOM 6759 N N . ALA B 1 326 ? 7.539 28.469 20.891 1 98.75 326 ALA B N 1
ATOM 6760 C CA . ALA B 1 326 ? 6.312 28.344 21.672 1 98.75 326 ALA B CA 1
ATOM 6761 C C . ALA B 1 326 ? 6.367 29.234 22.922 1 98.75 326 ALA B C 1
ATOM 6763 O O . ALA B 1 326 ? 7.379 29.266 23.625 1 98.75 326 ALA B O 1
ATOM 6764 N N . TRP B 1 327 ? 5.344 30 23.109 1 98.81 327 TRP B N 1
ATOM 6765 C CA . TRP B 1 327 ? 5.18 30.781 24.328 1 98.81 327 TRP B CA 1
ATOM 6766 C C . TRP B 1 327 ? 3.869 30.453 25.031 1 98.81 327 TRP B C 1
ATOM 6768 O O . TRP B 1 327 ? 2.838 30.266 24.375 1 98.81 327 TRP B O 1
ATOM 6778 N N . GLN B 1 328 ? 3.863 30.328 26.312 1 98.75 328 GLN B N 1
ATOM 6779 C CA . GLN B 1 328 ? 2.684 30.016 27.109 1 98.75 328 GLN B CA 1
ATOM 6780 C C . GLN B 1 328 ? 2.457 31.062 28.188 1 98.75 328 GLN B C 1
ATOM 6782 O O . GLN B 1 328 ? 3.404 31.5 28.844 1 98.75 328 GLN B O 1
ATOM 6787 N N . ASN B 1 329 ? 1.184 31.5 28.297 1 98.62 329 ASN B N 1
ATOM 6788 C CA . ASN B 1 329 ? 0.834 32.344 29.438 1 98.62 329 ASN B CA 1
ATOM 6789 C C . ASN B 1 329 ? 0.937 31.547 30.75 1 98.62 329 ASN B C 1
ATOM 6791 O O . ASN B 1 329 ? 0.284 30.516 30.906 1 98.62 329 ASN B O 1
ATOM 6795 N N . THR B 1 330 ? 1.718 32.031 31.672 1 97.44 330 THR B N 1
ATOM 6796 C CA . THR B 1 330 ? 1.873 31.359 32.938 1 97.44 330 THR B CA 1
ATOM 6797 C C . THR B 1 330 ? 1.209 32.156 34.062 1 97.44 330 THR B C 1
ATOM 6799 O O . THR B 1 330 ? 1.265 31.75 35.219 1 97.44 330 THR B O 1
ATOM 6802 N N . MET B 1 331 ? 0.622 33.281 33.75 1 97 331 MET B N 1
ATOM 6803 C CA . MET B 1 331 ? 0.029 34.156 34.75 1 97 331 MET B CA 1
ATOM 6804 C C . MET B 1 331 ? -1.493 34.062 34.719 1 97 331 MET B C 1
ATOM 6806 O O . MET B 1 331 ? -2.129 34.594 33.812 1 97 331 MET B O 1
ATOM 6810 N N . PRO B 1 332 ? -2.094 33.594 35.75 1 96.25 332 PRO B N 1
ATOM 6811 C CA . PRO B 1 332 ? -3.557 33.5 35.781 1 96.25 332 PRO B CA 1
ATOM 6812 C C . PRO B 1 332 ? -4.223 34.875 35.688 1 96.25 332 PRO B C 1
ATOM 6814 O O . PRO B 1 332 ? -5.316 35 35.125 1 96.25 332 PRO B O 1
ATOM 6817 N N . GLU B 1 333 ? -3.559 35.938 36.219 1 96.81 333 GLU B N 1
ATOM 6818 C CA . GLU B 1 333 ? -4.129 37.281 36.219 1 96.81 333 GLU B CA 1
ATOM 6819 C C . GLU B 1 333 ? -4.227 37.844 34.812 1 96.81 333 GLU B C 1
ATOM 6821 O O . GLU B 1 333 ? -4.977 38.781 34.562 1 96.81 333 GLU B O 1
ATOM 6826 N N . ASN B 1 334 ? -3.502 37.25 33.906 1 98.38 334 ASN B N 1
ATOM 6827 C CA . ASN B 1 334 ? -3.502 37.688 32.531 1 98.38 334 ASN B CA 1
ATOM 6828 C C . ASN B 1 334 ? -4.484 36.875 31.688 1 98.38 334 ASN B C 1
ATOM 6830 O O . ASN B 1 334 ? -4.348 36.781 30.453 1 98.38 334 ASN B O 1
ATOM 6834 N N . THR B 1 335 ? -5.418 36.25 32.344 1 97.81 335 THR B N 1
ATOM 6835 C CA . THR B 1 335 ? -6.324 35.312 31.688 1 97.81 335 THR B CA 1
ATOM 6836 C C . THR B 1 335 ? -7.777 35.75 31.875 1 97.81 335 THR B C 1
ATOM 6838 O O . THR B 1 335 ? -8.172 36.156 32.969 1 97.81 335 THR B O 1
ATOM 6841 N N . VAL B 1 336 ? -8.531 35.781 30.812 1 98 336 VAL B N 1
ATOM 6842 C CA . VAL B 1 336 ? -9.977 36 30.891 1 98 336 VAL B CA 1
ATOM 6843 C C . VAL B 1 336 ? -10.695 34.75 30.406 1 98 336 VAL B C 1
ATOM 6845 O O . VAL B 1 336 ? -10.531 34.344 29.25 1 98 336 VAL B O 1
ATOM 6848 N N . THR B 1 337 ? -11.453 34.094 31.328 1 96.75 337 THR B N 1
ATOM 6849 C CA . THR B 1 337 ? -12.188 32.875 31.016 1 96.75 337 THR B CA 1
ATOM 6850 C C . THR B 1 337 ? -13.648 33.188 30.703 1 96.75 337 THR B C 1
ATOM 6852 O O . THR B 1 337 ? -14.125 34.312 30.969 1 96.75 337 THR B O 1
ATOM 6855 N N . HIS B 1 338 ? -14.352 32.219 30.047 1 96.75 338 HIS B N 1
ATOM 6856 C CA . HIS B 1 338 ? -15.75 32.375 29.656 1 96.75 338 HIS B CA 1
ATOM 6857 C C . HIS B 1 338 ? -16.562 31.141 30.047 1 96.75 338 HIS B C 1
ATOM 6859 O O . HIS B 1 338 ? -17.078 30.438 29.188 1 96.75 338 HIS B O 1
ATOM 6865 N N . PRO B 1 339 ? -16.734 30.938 31.328 1 96.38 339 PRO B N 1
ATOM 6866 C CA . PRO B 1 339 ? -17.406 29.719 31.812 1 96.38 339 PRO B CA 1
ATOM 6867 C C . PRO B 1 339 ? -18.859 29.641 31.359 1 96.38 339 PRO B C 1
ATOM 6869 O O . PRO B 1 339 ? -19.453 28.547 31.359 1 96.38 339 PRO B O 1
ATOM 6872 N N . GLU B 1 340 ? -19.5 30.797 30.969 1 95.75 340 GLU B N 1
ATOM 6873 C CA . GLU B 1 340 ? -20.922 30.844 30.656 1 95.75 340 GLU B CA 1
ATOM 6874 C C . GLU B 1 340 ? -21.172 30.531 29.188 1 95.75 340 GLU B C 1
ATOM 6876 O O . GLU B 1 340 ? -22.312 30.391 28.766 1 95.75 340 GLU B O 1
ATOM 6881 N N . ARG B 1 341 ? -20.188 30.422 28.375 1 97.19 341 ARG B N 1
ATOM 6882 C CA . ARG B 1 341 ? -20.312 30.094 26.953 1 97.19 341 ARG B CA 1
ATOM 6883 C C . ARG B 1 341 ? -20.781 28.656 26.766 1 97.19 341 ARG B C 1
ATOM 6885 O O . ARG B 1 341 ? -20.844 27.875 27.734 1 97.19 341 ARG B O 1
ATOM 6892 N N . PRO B 1 342 ? -21.234 28.328 25.562 1 96.12 342 PRO B N 1
ATOM 6893 C CA . PRO B 1 342 ? -21.531 26.922 25.266 1 96.12 342 PRO B CA 1
ATOM 6894 C C . PRO B 1 342 ? -20.312 26.016 25.469 1 96.12 342 PRO B C 1
ATOM 6896 O O . PRO B 1 342 ? -19.172 26.484 25.406 1 96.12 342 PRO B O 1
ATOM 6899 N N . TRP B 1 343 ? -20.594 24.719 25.688 1 94.31 343 TRP B N 1
ATOM 6900 C CA . TRP B 1 343 ? -19.516 23.781 26 1 94.31 343 TRP B CA 1
ATOM 6901 C C . TRP B 1 343 ? -18.469 23.766 24.891 1 94.31 343 TRP B C 1
ATOM 6903 O O . TRP B 1 343 ? -17.266 23.625 25.172 1 94.31 343 TRP B O 1
ATOM 6913 N N . ASP B 1 344 ? -18.891 23.938 23.609 1 93.75 344 ASP B N 1
ATOM 6914 C CA . ASP B 1 344 ? -17.984 23.828 22.469 1 93.75 344 ASP B CA 1
ATOM 6915 C C . ASP B 1 344 ? -17.203 25.125 22.266 1 93.75 344 ASP B C 1
ATOM 6917 O O . ASP B 1 344 ? -16.391 25.234 21.344 1 93.75 344 ASP B O 1
ATOM 6921 N N . GLN B 1 345 ? -17.375 26.094 23.188 1 95.31 345 GLN B N 1
ATOM 6922 C CA . GLN B 1 345 ? -16.609 27.344 23.188 1 95.31 345 GLN B CA 1
ATOM 6923 C C . GLN B 1 345 ? -15.938 27.562 24.531 1 95.31 345 GLN B C 1
ATOM 6925 O O . GLN B 1 345 ? -15.68 28.703 24.922 1 95.31 345 GLN B O 1
ATOM 6930 N N . GLY B 1 346 ? -15.859 26.453 25.266 1 95.25 346 GLY B N 1
ATOM 6931 C CA . GLY B 1 346 ? -15.062 26.5 26.484 1 95.25 346 GLY B CA 1
ATOM 6932 C C . GLY B 1 346 ? -15.898 26.703 27.734 1 95.25 346 GLY B C 1
ATOM 6933 O O . GLY B 1 346 ? -15.352 26.891 28.828 1 95.25 346 GLY B O 1
ATOM 6934 N N . GLY B 1 347 ? -17.234 26.703 27.578 1 97 347 GLY B N 1
ATOM 6935 C CA . GLY B 1 347 ? -18.078 26.844 28.75 1 97 347 GLY B CA 1
ATOM 6936 C C . GLY B 1 347 ? -18.094 25.609 29.625 1 97 347 GLY B C 1
ATOM 6937 O O . GLY B 1 347 ? -18.031 24.484 29.125 1 97 347 GLY B O 1
ATOM 6938 N N . ILE B 1 348 ? -18.25 25.859 31 1 97.81 348 ILE B N 1
ATOM 6939 C CA . ILE B 1 348 ? -18.266 24.719 31.906 1 97.81 348 ILE B CA 1
ATOM 6940 C C . ILE B 1 348 ? -19.453 24.844 32.875 1 97.81 348 ILE B C 1
ATOM 6942 O O . ILE B 1 348 ? -19.578 24.047 33.812 1 97.81 348 ILE B O 1
ATOM 6946 N N . ALA B 1 349 ? -20.266 25.781 32.625 1 96.88 349 ALA B N 1
ATOM 6947 C CA . ALA B 1 349 ? -21.391 26.047 33.5 1 96.88 349 ALA B CA 1
ATOM 6948 C C . ALA B 1 349 ? -22.328 24.844 33.562 1 96.88 349 ALA B C 1
ATOM 6950 O O . ALA B 1 349 ? -23.062 24.672 34.562 1 96.88 349 ALA B O 1
ATOM 6951 N N . HIS B 1 350 ? -22.391 24.094 32.562 1 95.94 350 HIS B N 1
ATOM 6952 C CA . HIS B 1 350 ? -23.297 22.953 32.469 1 95.94 350 HIS B CA 1
ATOM 6953 C C . HIS B 1 350 ? -22.812 21.797 33.344 1 95.94 350 HIS B C 1
ATOM 6955 O O . HIS B 1 350 ? -23.562 20.875 33.625 1 95.94 350 HIS B O 1
ATOM 6961 N N . LEU B 1 351 ? -21.578 21.828 33.781 1 97.06 351 LEU B N 1
ATOM 6962 C CA . LEU B 1 351 ? -20.984 20.75 34.562 1 97.06 351 LEU B CA 1
ATOM 6963 C C . LEU B 1 351 ? -21.375 20.875 36.031 1 97.06 351 LEU B C 1
ATOM 6965 O O . LEU B 1 351 ? -21.875 21.922 36.469 1 97.06 351 LEU B O 1
ATOM 6969 N N . ASP B 1 352 ? -21.188 19.797 36.75 1 96.38 352 ASP B N 1
ATOM 6970 C CA . ASP B 1 352 ? -21.484 19.859 38.188 1 96.38 352 ASP B CA 1
ATOM 6971 C C . ASP B 1 352 ? -20.453 20.75 38.906 1 96.38 352 ASP B C 1
ATOM 6973 O O . ASP B 1 352 ? -19.359 20.984 38.406 1 96.38 352 ASP B O 1
ATOM 6977 N N . ARG B 1 353 ? -20.766 21.234 40.094 1 96.88 353 ARG B N 1
ATOM 6978 C CA . ARG B 1 353 ? -19.969 22.234 40.812 1 96.88 353 ARG B CA 1
ATOM 6979 C C . ARG B 1 353 ? -18.594 21.688 41.156 1 96.88 353 ARG B C 1
ATOM 6981 O O . ARG B 1 353 ? -17.609 22.438 41.156 1 96.88 353 ARG B O 1
ATOM 6988 N N . ALA B 1 354 ? -18.562 20.484 41.5 1 97.44 354 ALA B N 1
ATOM 6989 C CA . ALA B 1 354 ? -17.266 19.891 41.844 1 97.44 354 ALA B CA 1
ATOM 6990 C C . ALA B 1 354 ? -16.312 19.875 40.656 1 97.44 354 ALA B C 1
ATOM 6992 O O . ALA B 1 354 ? -15.133 20.188 40.812 1 97.44 354 ALA B O 1
ATOM 6993 N N . GLU B 1 355 ? -16.844 19.5 39.531 1 96.81 355 GLU B N 1
ATOM 6994 C CA . GLU B 1 355 ? -16.031 19.469 38.312 1 96.81 355 GLU B CA 1
ATOM 6995 C C . GLU B 1 355 ? -15.609 20.875 37.906 1 96.81 355 GLU B C 1
ATOM 6997 O O . GLU B 1 355 ? -14.484 21.078 37.438 1 96.81 355 GLU B O 1
ATOM 7002 N N . GLN B 1 356 ? -16.453 21.812 37.969 1 97.56 356 GLN B N 1
ATOM 7003 C CA . GLN B 1 356 ? -16.125 23.203 37.688 1 97.56 356 GLN B CA 1
ATOM 7004 C C . GLN B 1 356 ? -14.969 23.672 38.562 1 97.56 356 GLN B C 1
ATOM 7006 O O . GLN B 1 356 ? -14 24.25 38.062 1 97.56 356 GLN B O 1
ATOM 7011 N N . ALA B 1 357 ? -15.125 23.359 39.875 1 97.31 357 ALA B N 1
ATOM 7012 C CA . ALA B 1 357 ? -14.102 23.781 40.844 1 97.31 357 ALA B CA 1
ATOM 7013 C C . ALA B 1 357 ? -12.75 23.156 40.5 1 97.31 357 ALA B C 1
ATOM 7015 O O . ALA B 1 357 ? -11.711 23.812 40.594 1 97.31 357 ALA B O 1
ATOM 7016 N N . ARG B 1 358 ? -12.805 21.969 40.188 1 97.56 358 ARG B N 1
ATOM 7017 C CA . ARG B 1 358 ? -11.578 21.266 39.812 1 97.56 358 ARG B CA 1
ATOM 7018 C C . ARG B 1 358 ? -10.906 21.922 38.625 1 97.56 358 ARG B C 1
ATOM 7020 O O . ARG B 1 358 ? -9.703 22.172 38.625 1 97.56 358 ARG B O 1
ATOM 7027 N N . ILE B 1 359 ? -11.625 22.203 37.562 1 97.88 359 ILE B N 1
ATOM 7028 C CA . ILE B 1 359 ? -11.109 22.797 36.312 1 97.88 359 ILE B CA 1
ATOM 7029 C C . ILE B 1 359 ? -10.562 24.188 36.594 1 97.88 359 ILE B C 1
ATOM 7031 O O . ILE B 1 359 ? -9.477 24.547 36.125 1 97.88 359 ILE B O 1
ATOM 7035 N N . LEU B 1 360 ? -11.234 24.953 37.406 1 96.5 360 LEU B N 1
ATOM 7036 C CA . LEU B 1 360 ? -10.836 26.328 37.75 1 96.5 360 LEU B CA 1
ATOM 7037 C C . LEU B 1 360 ? -9.516 26.344 38.5 1 96.5 360 LEU B C 1
ATOM 7039 O O . LEU B 1 360 ? -8.734 27.281 38.375 1 96.5 360 LEU B O 1
ATOM 7043 N N . GLN B 1 361 ? -9.289 25.234 39.188 1 95.38 361 GLN B N 1
ATOM 7044 C CA . GLN B 1 361 ? -8.102 25.188 40.031 1 95.38 361 GLN B CA 1
ATOM 7045 C C . GLN B 1 361 ? -6.926 24.562 39.281 1 95.38 361 GLN B C 1
ATOM 7047 O O . GLN B 1 361 ? -5.781 24.672 39.719 1 95.38 361 GLN B O 1
ATOM 7052 N N . SER B 1 362 ? -7.238 24.016 38.188 1 94.81 362 SER B N 1
ATOM 7053 C CA . SER B 1 362 ? -6.203 23.281 37.469 1 94.81 362 SER B CA 1
ATOM 7054 C C . SER B 1 362 ? -5.156 24.219 36.906 1 94.81 362 SER B C 1
ATOM 7056 O O . SER B 1 362 ? -5.484 25.328 36.438 1 94.81 362 SER B O 1
ATOM 7058 N N . ARG B 1 363 ? -3.877 23.75 36.844 1 96.75 363 ARG B N 1
ATOM 7059 C CA . ARG B 1 363 ? -2.773 24.594 36.375 1 96.75 363 ARG B CA 1
ATOM 7060 C C . ARG B 1 363 ? -2.201 24.062 35.062 1 96.75 363 ARG B C 1
ATOM 7062 O O . ARG B 1 363 ? -1.375 24.719 34.438 1 96.75 363 ARG B O 1
ATOM 7069 N N . GLU B 1 364 ? -2.58 22.891 34.719 1 97.81 364 GLU B N 1
ATOM 7070 C CA . GLU B 1 364 ? -2.168 22.297 33.438 1 97.81 364 GLU B CA 1
ATOM 7071 C C . GLU B 1 364 ? -3.18 21.266 32.969 1 97.81 364 GLU B C 1
ATOM 7073 O O . GLU B 1 364 ? -3.619 20.422 33.75 1 97.81 364 GLU B O 1
ATOM 7078 N N . VAL B 1 365 ? -3.545 21.375 31.766 1 97.69 365 VAL B N 1
ATOM 7079 C CA . VAL B 1 365 ? -4.426 20.375 31.172 1 97.69 365 VAL B CA 1
ATOM 7080 C C . VAL B 1 365 ? -3.654 19.078 30.953 1 97.69 365 VAL B C 1
ATOM 7082 O O . VAL B 1 365 ? -2.641 19.062 30.25 1 97.69 365 VAL B O 1
ATOM 7085 N N . PRO B 1 366 ? -4.059 18.016 31.547 1 96.88 366 PRO B N 1
ATOM 7086 C CA . PRO B 1 366 ? -3.389 16.734 31.281 1 96.88 366 PRO B CA 1
ATOM 7087 C C . PRO B 1 366 ? -3.59 16.25 29.844 1 96.88 366 PRO B C 1
ATOM 7089 O O . PRO B 1 366 ? -4.512 16.703 29.156 1 96.88 366 PRO B O 1
ATOM 7092 N N . ARG B 1 367 ? -2.654 15.352 29.438 1 97 367 ARG B N 1
ATOM 7093 C CA . ARG B 1 367 ? -2.895 14.695 28.156 1 97 367 ARG B CA 1
ATOM 7094 C C . ARG B 1 367 ? -4.242 13.984 28.156 1 97 367 ARG B C 1
ATOM 7096 O O . ARG B 1 367 ? -4.652 13.414 29.172 1 97 367 ARG B O 1
ATOM 7103 N N . HIS B 1 368 ? -4.91 14.07 27.094 1 96.44 368 HIS B N 1
ATOM 7104 C CA . HIS B 1 368 ? -6.27 13.547 27.016 1 96.44 368 HIS B CA 1
ATOM 7105 C C . HIS B 1 368 ? -6.598 13.086 25.594 1 96.44 368 HIS B C 1
ATOM 7107 O O . HIS B 1 368 ? -5.883 13.422 24.656 1 96.44 368 HIS B O 1
ATOM 7113 N N . LEU B 1 369 ? -7.609 12.273 25.469 1 94.38 369 LEU B N 1
ATOM 7114 C CA . LEU B 1 369 ? -8.148 11.914 24.172 1 94.38 369 LEU B CA 1
ATOM 7115 C C . LEU B 1 369 ? -9.031 13.031 23.609 1 94.38 369 LEU B C 1
ATOM 7117 O O . LEU B 1 369 ? -9.453 13.914 24.359 1 94.38 369 LEU B O 1
ATOM 7121 N N . CYS B 1 370 ? -9.25 12.938 22.438 1 89.06 370 CYS B N 1
ATOM 7122 C CA . CYS B 1 370 ? -9.906 14.016 21.719 1 89.06 370 CYS B CA 1
ATOM 7123 C C . CYS B 1 370 ? -11.398 14.039 22.016 1 89.06 370 CYS B C 1
ATOM 7125 O O . CYS B 1 370 ? -11.953 13.055 22.5 1 89.06 370 CYS B O 1
ATOM 7127 N N . CYS B 1 371 ? -12.148 15.016 21.844 1 83.69 371 CYS B N 1
ATOM 7128 C CA . CYS B 1 371 ? -12.812 16.078 21.109 1 83.69 371 CYS B CA 1
ATOM 7129 C C . CYS B 1 371 ? -13.688 16.922 22.031 1 83.69 371 CYS B C 1
ATOM 7131 O O . CYS B 1 371 ? -14 18.062 21.719 1 83.69 371 CYS B O 1
ATOM 7133 N N . ARG B 1 372 ? -13.914 16.234 23.297 1 90.5 372 ARG B N 1
ATOM 7134 C CA . ARG B 1 372 ? -14.867 16.984 24.094 1 90.5 372 ARG B CA 1
ATOM 7135 C C . ARG B 1 372 ? -14.367 17.156 25.531 1 90.5 372 ARG B C 1
ATOM 7137 O O . ARG B 1 372 ? -15.156 17.234 26.469 1 90.5 372 ARG B O 1
ATOM 7144 N N . ASN B 1 373 ? -13.133 17.125 25.656 1 95.06 373 ASN B N 1
ATOM 7145 C CA . ASN B 1 373 ? -12.57 17.328 27 1 95.06 373 ASN B CA 1
ATOM 7146 C C . ASN B 1 373 ? -12.867 18.734 27.516 1 95.06 373 ASN B C 1
ATOM 7148 O O . ASN B 1 373 ? -12.359 19.719 26.984 1 95.06 373 ASN B O 1
ATOM 7152 N N . PRO B 1 374 ? -13.617 18.797 28.578 1 96.62 374 PRO B N 1
ATOM 7153 C CA . PRO B 1 374 ? -14.062 20.109 29.031 1 96.62 374 PRO B CA 1
ATOM 7154 C C . PRO B 1 374 ? -12.914 20.969 29.578 1 96.62 374 PRO B C 1
ATOM 7156 O O . PRO B 1 374 ? -12.922 22.188 29.406 1 96.62 374 PRO B O 1
ATOM 7159 N N . GLU B 1 375 ? -11.961 20.344 30.266 1 97.25 375 GLU B N 1
ATOM 7160 C CA . GLU B 1 375 ? -10.82 21.078 30.781 1 97.25 375 GLU B CA 1
ATOM 7161 C C . GLU B 1 375 ? -9.992 21.703 29.656 1 97.25 375 GLU B C 1
ATOM 7163 O O . GLU B 1 375 ? -9.617 22.859 29.734 1 97.25 375 GLU B O 1
ATOM 7168 N N . TRP B 1 376 ? -9.773 20.938 28.672 1 97.44 376 TRP B N 1
ATOM 7169 C CA . TRP B 1 376 ? -9.055 21.438 27.5 1 97.44 376 TRP B CA 1
ATOM 7170 C C . TRP B 1 376 ? -9.812 22.578 26.844 1 97.44 376 TRP B C 1
ATOM 7172 O O . TRP B 1 376 ? -9.234 23.625 26.562 1 97.44 376 TRP B O 1
ATOM 7182 N N . LEU B 1 377 ? -11.07 22.391 26.641 1 97.75 377 LEU B N 1
ATOM 7183 C CA . LEU B 1 377 ? -11.875 23.406 25.969 1 97.75 377 LEU B CA 1
ATOM 7184 C C . LEU B 1 377 ? -11.945 24.672 26.797 1 97.75 377 LEU B C 1
ATOM 7186 O O . LEU B 1 377 ? -11.844 25.781 26.266 1 97.75 377 LEU B O 1
ATOM 7190 N N . PHE B 1 378 ? -12.047 24.516 28.062 1 97.94 378 PHE B N 1
ATOM 7191 C CA . PHE B 1 378 ? -12.094 25.656 28.969 1 97.94 378 PHE B CA 1
ATOM 7192 C C . PHE B 1 378 ? -10.812 26.469 28.875 1 97.94 378 PHE B C 1
ATOM 7194 O O . PHE B 1 378 ? -10.852 27.703 28.844 1 97.94 378 PHE B O 1
ATOM 7201 N N . ARG B 1 379 ? -9.75 25.828 28.828 1 97.94 379 ARG B N 1
ATOM 7202 C CA . ARG B 1 379 ? -8.453 26.484 28.891 1 97.94 379 ARG B CA 1
ATOM 7203 C C . ARG B 1 379 ? -8.055 27.031 27.516 1 97.94 379 ARG B C 1
ATOM 7205 O O . ARG B 1 379 ? -7.496 28.125 27.422 1 97.94 379 ARG B O 1
ATOM 7212 N N . ILE B 1 380 ? -8.383 26.328 26.406 1 97.5 380 ILE B N 1
ATOM 7213 C CA . ILE B 1 380 ? -7.895 26.734 25.094 1 97.5 380 ILE B CA 1
ATOM 7214 C C . ILE B 1 380 ? -8.672 27.953 24.609 1 97.5 380 ILE B C 1
ATOM 7216 O O . ILE B 1 380 ? -8.141 28.781 23.859 1 97.5 380 ILE B O 1
ATOM 7220 N N . TYR B 1 381 ? -9.883 28.203 25.078 1 97.69 381 TYR B N 1
ATOM 7221 C CA . TYR B 1 381 ? -10.742 29.266 24.562 1 97.69 381 TYR B CA 1
ATOM 7222 C C . TYR B 1 381 ? -10.617 30.531 25.406 1 97.69 381 TYR B C 1
ATOM 7224 O O . TYR B 1 381 ? -11.344 31.5 25.188 1 97.69 381 TYR B O 1
ATOM 7232 N N . GLN B 1 382 ? -9.648 30.594 26.266 1 97.19 382 GLN B N 1
ATOM 7233 C CA . GLN B 1 382 ? -9.398 31.766 27.094 1 97.19 382 GLN B CA 1
ATOM 7234 C C . GLN B 1 382 ? -8.812 32.906 26.266 1 97.19 382 GLN B C 1
ATOM 7236 O O . GLN B 1 382 ? -8.141 32.688 25.266 1 97.19 382 GLN B O 1
ATOM 7241 N N . ASP B 1 383 ? -9.125 34.125 26.719 1 98.44 383 ASP B N 1
ATOM 7242 C CA . ASP B 1 383 ? -8.406 35.281 26.203 1 98.44 383 ASP B CA 1
ATOM 7243 C C . ASP B 1 383 ? -7.152 35.562 27.031 1 98.44 383 ASP B C 1
ATOM 7245 O O . ASP B 1 383 ? -7.086 35.219 28.203 1 98.44 383 ASP B O 1
ATOM 7249 N N . THR B 1 384 ? -6.152 36.156 26.375 1 98.75 384 THR B N 1
ATOM 7250 C CA . THR B 1 384 ? -4.852 36.25 27.031 1 98.75 384 THR B CA 1
ATOM 7251 C C . THR B 1 384 ? -4.297 37.656 26.891 1 98.75 384 THR B C 1
ATOM 7253 O O . THR B 1 384 ? -4.289 38.25 25.797 1 98.75 384 THR B O 1
ATOM 7256 N N . LYS B 1 385 ? -3.963 38.219 28 1 98.81 385 LYS B N 1
ATOM 7257 C CA . LYS B 1 385 ? -3.049 39.375 27.969 1 98.81 385 LYS B CA 1
ATOM 7258 C C . LYS B 1 385 ? -1.596 38.906 27.922 1 98.81 385 LYS B C 1
ATOM 7260 O O . LYS B 1 385 ? -1.086 38.344 28.891 1 98.81 385 LYS B O 1
ATOM 7265 N N . VAL B 1 386 ? -0.934 39.188 26.891 1 98.81 386 VAL B N 1
ATOM 7266 C CA . VAL B 1 386 ? 0.403 38.656 26.656 1 98.81 386 VAL B CA 1
ATOM 7267 C C . VAL B 1 386 ? 1.418 39.375 27.516 1 98.81 386 VAL B C 1
ATOM 7269 O O . VAL B 1 386 ? 1.424 40.625 27.562 1 98.81 386 VAL B O 1
ATOM 7272 N N . ASP B 1 387 ? 2.162 38.594 28.281 1 98.69 387 ASP B N 1
ATOM 7273 C CA . ASP B 1 387 ? 3.318 39.156 28.969 1 98.69 387 ASP B CA 1
ATOM 7274 C C . ASP B 1 387 ? 4.445 39.469 27.984 1 98.69 387 ASP B C 1
ATOM 7276 O O . ASP B 1 387 ? 5.289 38.625 27.719 1 98.69 387 ASP B O 1
ATOM 7280 N N . ILE B 1 388 ? 4.566 40.75 27.656 1 98.38 388 ILE B N 1
ATOM 7281 C CA . ILE B 1 388 ? 5.398 41.188 26.531 1 98.38 388 ILE B CA 1
ATOM 7282 C C . ILE B 1 388 ? 6.867 40.875 26.844 1 98.38 388 ILE B C 1
ATOM 7284 O O . ILE B 1 388 ? 7.574 40.312 26.016 1 98.38 388 ILE B O 1
ATOM 7288 N N . PRO B 1 389 ? 7.379 41.25 28.047 1 97.94 389 PRO B N 1
ATOM 7289 C CA . PRO B 1 389 ? 8.781 40.938 28.328 1 97.94 389 PRO B CA 1
ATOM 7290 C C . PRO B 1 389 ? 9.094 39.438 28.234 1 97.94 389 PRO B C 1
ATOM 7292 O O . PRO B 1 389 ? 10.117 39.062 27.656 1 97.94 389 PRO B O 1
ATOM 7295 N N . SER B 1 390 ? 8.234 38.688 28.734 1 98.25 390 SER B N 1
ATOM 7296 C CA . SER B 1 390 ? 8.445 37.219 28.703 1 98.25 390 SER B CA 1
ATOM 7297 C C . SER B 1 390 ? 8.43 36.719 27.266 1 98.25 390 SER B C 1
ATOM 7299 O O . SER B 1 390 ? 9.227 35.844 26.922 1 98.25 390 SER B O 1
ATOM 7301 N N . LEU B 1 391 ? 7.535 37.188 26.469 1 98.56 391 LEU B N 1
ATOM 7302 C CA . LEU B 1 391 ? 7.438 36.75 25.078 1 98.56 391 LEU B CA 1
ATOM 7303 C C . LEU B 1 391 ? 8.695 37.125 24.297 1 98.56 391 LEU B C 1
ATOM 7305 O O . LEU B 1 391 ? 9.258 36.312 23.578 1 98.56 391 LEU B O 1
ATOM 7309 N N . ILE B 1 392 ? 9.133 38.375 24.484 1 97.44 392 ILE B N 1
ATOM 7310 C CA . ILE B 1 392 ? 10.297 38.875 23.75 1 97.44 392 ILE B CA 1
ATOM 7311 C C . ILE B 1 392 ? 11.531 38.062 24.125 1 97.44 392 ILE B C 1
ATOM 7313 O O . ILE B 1 392 ? 12.328 37.688 23.266 1 97.44 392 ILE B O 1
ATOM 7317 N N . GLN B 1 393 ? 11.648 37.75 25.375 1 96.94 393 GLN B N 1
ATOM 7318 C CA . GLN B 1 393 ? 12.766 36.938 25.844 1 96.94 393 GLN B CA 1
ATOM 7319 C C . GLN B 1 393 ? 12.727 35.531 25.203 1 96.94 393 GLN B C 1
ATOM 7321 O O . GLN B 1 393 ? 13.766 35 24.797 1 96.94 393 GLN B O 1
ATOM 7326 N N . THR B 1 394 ? 11.57 34.969 25.156 1 97.88 394 THR B N 1
ATOM 7327 C CA . THR B 1 394 ? 11.398 33.656 24.578 1 97.88 394 THR B CA 1
ATOM 7328 C C . THR B 1 394 ? 11.773 33.656 23.094 1 97.88 394 THR B C 1
ATOM 7330 O O . THR B 1 394 ? 12.43 32.719 22.625 1 97.88 394 THR B O 1
ATOM 7333 N N . ILE B 1 395 ? 11.375 34.656 22.344 1 97.94 395 ILE B N 1
ATOM 7334 C CA . ILE B 1 395 ? 11.672 34.75 20.922 1 97.94 395 ILE B CA 1
ATOM 7335 C C . ILE B 1 395 ? 13.18 34.906 20.719 1 97.94 395 ILE B C 1
ATOM 7337 O O . ILE B 1 395 ? 13.781 34.281 19.859 1 97.94 395 ILE B O 1
ATOM 7341 N N . ARG B 1 396 ? 13.82 35.688 21.547 1 95.12 396 ARG B N 1
ATOM 7342 C CA . ARG B 1 396 ? 15.234 36 21.406 1 95.12 396 ARG B CA 1
ATOM 7343 C C . ARG B 1 396 ? 16.109 34.781 21.688 1 95.12 396 ARG B C 1
ATOM 7345 O O . ARG B 1 396 ? 17.25 34.719 21.203 1 95.12 396 ARG B O 1
ATOM 7352 N N . ARG B 1 397 ? 15.633 33.875 22.422 1 94.75 397 ARG B N 1
ATOM 7353 C CA . ARG B 1 397 ? 16.375 32.656 22.688 1 94.75 397 ARG B CA 1
ATOM 7354 C C . ARG B 1 397 ? 16.547 31.828 21.406 1 94.75 397 ARG B C 1
ATOM 7356 O O . ARG B 1 397 ? 17.531 31.078 21.266 1 94.75 397 ARG B O 1
ATOM 7363 N N . VAL B 1 398 ? 15.625 31.938 20.531 1 93.56 398 VAL B N 1
ATOM 7364 C CA . VAL B 1 398 ? 15.633 31.125 19.328 1 93.56 398 VAL B CA 1
ATOM 7365 C C . VAL B 1 398 ? 16.094 31.969 18.125 1 93.56 398 VAL B C 1
ATOM 7367 O O . VAL B 1 398 ? 16.953 31.531 17.359 1 93.56 398 VAL B O 1
ATOM 7370 N N . VAL B 1 399 ? 15.539 33.094 17.969 1 91.5 399 VAL B N 1
ATOM 7371 C CA . VAL B 1 399 ? 15.836 34 16.844 1 91.5 399 VAL B CA 1
ATOM 7372 C C . VAL B 1 399 ? 17 34.906 17.203 1 91.5 399 VAL B C 1
ATOM 7374 O O . VAL B 1 399 ? 16.828 35.875 17.938 1 91.5 399 VAL B O 1
ATOM 7377 N N . LYS B 1 400 ? 18.141 34.344 16.656 1 81.75 400 LYS B N 1
ATOM 7378 C CA . LYS B 1 400 ? 19.344 35.125 16.922 1 81.75 400 LYS B CA 1
ATOM 7379 C C . LYS B 1 400 ? 19.531 36.188 15.844 1 81.75 400 LYS B C 1
ATOM 7381 O O . LYS B 1 400 ? 19.734 35.875 14.672 1 81.75 400 LYS B O 1
ATOM 7386 N N . GLY B 1 401 ? 19.109 37.344 16.031 1 72.88 401 GLY B N 1
ATOM 7387 C CA . GLY B 1 401 ? 19.266 38.438 15.102 1 72.88 401 GLY B CA 1
ATOM 7388 C C . GLY B 1 401 ? 18.031 38.688 14.258 1 72.88 401 GLY B C 1
ATOM 7389 O O . GLY B 1 401 ? 16.906 38.562 14.75 1 72.88 401 GLY B O 1
ATOM 7390 N N . HIS B 1 402 ? 18.312 38.969 12.977 1 71.62 402 HIS B N 1
ATOM 7391 C CA . HIS B 1 402 ? 17.219 39.312 12.078 1 71.62 402 HIS B CA 1
ATOM 7392 C C . HIS B 1 402 ? 16.609 38.062 11.461 1 71.62 402 HIS B C 1
ATOM 7394 O O . HIS B 1 402 ? 17.312 37.281 10.789 1 71.62 402 HIS B O 1
ATOM 7400 N N . PRO B 1 403 ? 15.336 37.906 11.938 1 71.62 403 PRO B N 1
ATOM 7401 C CA . PRO B 1 403 ? 14.703 36.75 11.281 1 71.62 403 PRO B CA 1
ATOM 7402 C C . PRO B 1 403 ? 14.461 37 9.797 1 71.62 403 PRO B C 1
ATOM 7404 O O . PRO B 1 403 ? 14.328 38.125 9.359 1 71.62 403 PRO B O 1
ATOM 7407 N N . GLY B 1 404 ? 14.672 36.062 8.883 1 66.94 404 GLY B N 1
ATOM 7408 C CA . GLY B 1 404 ? 14.398 36.281 7.473 1 66.94 404 GLY B CA 1
ATOM 7409 C C . GLY B 1 404 ? 15.109 35.281 6.574 1 66.94 404 GLY B C 1
ATOM 7410 O O . GLY B 1 404 ? 15.844 34.438 7.055 1 66.94 404 GLY B O 1
ATOM 7411 N N . PRO B 1 405 ? 14.695 35.469 5.25 1 63.44 405 PRO B N 1
ATOM 7412 C CA . PRO B 1 405 ? 15.164 34.531 4.234 1 63.44 405 PRO B CA 1
ATOM 7413 C C . PRO B 1 405 ? 16.688 34.438 4.164 1 63.44 405 PRO B C 1
ATOM 7415 O O . PRO B 1 405 ? 17.359 35.469 4.191 1 63.44 405 PRO B O 1
ATOM 7418 N N . ARG B 1 406 ? 17.297 33.438 4.832 1 58.25 406 ARG B N 1
ATOM 7419 C CA . ARG B 1 406 ? 18.719 33.156 4.629 1 58.25 406 ARG B CA 1
ATOM 7420 C C . ARG B 1 406 ? 18.969 32.594 3.238 1 58.25 406 ARG B C 1
ATOM 7422 O O . ARG B 1 406 ? 18.078 31.984 2.641 1 58.25 406 ARG B O 1
ATOM 7429 N N . LYS B 1 407 ? 20.016 33.062 2.594 1 53.5 407 LYS B N 1
ATOM 7430 C CA . LYS B 1 407 ? 20.422 32.5 1.312 1 53.5 407 LYS B CA 1
ATOM 7431 C C . LYS B 1 407 ? 20.438 30.969 1.361 1 53.5 407 LYS B C 1
ATOM 7433 O O . LYS B 1 407 ? 21.062 30.375 2.244 1 53.5 407 LYS B O 1
ATOM 7438 N N . GLN B 1 408 ? 19.469 30.312 0.735 1 53.12 408 GLN B N 1
ATOM 7439 C CA . GLN B 1 408 ? 19.078 28.906 0.737 1 53.12 408 GLN B CA 1
ATOM 7440 C C . GLN B 1 408 ? 20.203 28.016 0.222 1 53.12 408 GLN B C 1
ATOM 7442 O O . GLN B 1 408 ? 20.594 28.125 -0.938 1 53.12 408 GLN B O 1
ATOM 7447 N N . LYS B 1 409 ? 21.234 27.75 0.954 1 51.16 409 LYS B N 1
ATOM 7448 C CA . LYS B 1 409 ? 22.047 26.688 0.373 1 51.16 409 LYS B CA 1
ATOM 7449 C C . LYS B 1 409 ? 21.266 25.375 0.303 1 51.16 409 LYS B C 1
ATOM 7451 O O . LYS B 1 409 ? 20.766 24.891 1.32 1 51.16 409 LYS B O 1
ATOM 7456 N N . TRP B 1 410 ? 20.531 25.109 -0.774 1 51.91 410 TRP B N 1
ATOM 7457 C CA . TRP B 1 410 ? 19.812 23.859 -1.01 1 51.91 410 TRP B CA 1
ATOM 7458 C C . TRP B 1 410 ? 20.688 22.656 -0.669 1 51.91 410 TRP B C 1
ATOM 7460 O O . TRP B 1 410 ? 21.672 22.375 -1.355 1 51.91 410 TRP B O 1
ATOM 7470 N N . THR B 1 411 ? 20.953 22.359 0.593 1 56.25 411 THR B N 1
ATOM 7471 C CA . THR B 1 411 ? 21.812 21.188 0.785 1 56.25 411 THR B CA 1
ATOM 7472 C C . THR B 1 411 ? 20.969 19.922 0.953 1 56.25 411 THR B C 1
ATOM 7474 O O . THR B 1 411 ? 20.266 19.766 1.957 1 56.25 411 THR B O 1
ATOM 7477 N N . VAL B 1 412 ? 20.406 19.359 -0.168 1 62.69 412 VAL B N 1
ATOM 7478 C CA . VAL B 1 412 ? 19.828 18.031 -0.044 1 62.69 412 VAL B CA 1
ATOM 7479 C C . VAL B 1 412 ? 20.859 17.062 0.536 1 62.69 412 VAL B C 1
ATOM 7481 O O . VAL B 1 412 ? 22 17.031 0.082 1 62.69 412 VAL B O 1
ATOM 7484 N N . SER B 1 413 ? 20.438 16.625 1.717 1 71.62 413 SER B N 1
ATOM 7485 C CA . SER B 1 413 ? 21.297 15.578 2.268 1 71.62 413 SER B CA 1
ATOM 7486 C C . SER B 1 413 ? 21.281 14.336 1.387 1 71.62 413 SER B C 1
ATOM 7488 O O . SER B 1 413 ? 20.219 13.734 1.172 1 71.62 413 SER B O 1
ATOM 7490 N N . LEU B 1 414 ? 22.406 14.18 0.714 1 88.25 414 LEU B N 1
ATOM 7491 C CA . LEU B 1 414 ? 22.531 13.031 -0.169 1 88.25 414 LEU B CA 1
ATOM 7492 C C . LEU B 1 414 ? 23.297 11.898 0.521 1 88.25 414 LEU B C 1
ATOM 7494 O O . LEU B 1 414 ? 24.234 12.148 1.287 1 88.25 414 LEU B O 1
ATOM 7498 N N . TYR B 1 415 ? 22.906 10.758 0.316 1 92.25 415 TYR B N 1
ATOM 7499 C CA . TYR B 1 415 ? 23.469 9.586 0.972 1 92.25 415 TYR B CA 1
ATOM 7500 C C . TYR B 1 415 ? 24.594 8.977 0.139 1 92.25 415 TYR B C 1
ATOM 7502 O O . TYR B 1 415 ? 24.594 9.086 -1.088 1 92.25 415 TYR B O 1
ATOM 7510 N N . PRO B 1 416 ? 25.562 8.344 0.876 1 94.62 416 PRO B N 1
ATOM 7511 C CA . PRO B 1 416 ? 26.578 7.602 0.126 1 94.62 416 PRO B CA 1
ATOM 7512 C C . PRO B 1 416 ? 26.016 6.359 -0.562 1 94.62 416 PRO B C 1
ATOM 7514 O O . PRO B 1 416 ? 25.016 5.797 -0.103 1 94.62 416 PRO B O 1
ATOM 7517 N N . GLY B 1 417 ? 26.703 6.016 -1.702 1 94.44 417 GLY B N 1
ATOM 7518 C CA . GLY B 1 417 ? 26.422 4.727 -2.309 1 94.44 417 GLY B CA 1
ATOM 7519 C C . GLY B 1 417 ? 27.109 3.57 -1.612 1 94.44 417 GLY B C 1
ATOM 7520 O O . GLY B 1 417 ? 27.656 3.734 -0.522 1 94.44 417 GLY B O 1
ATOM 7521 N N . LYS B 1 418 ? 27.016 2.471 -2.244 1 95.38 418 LYS B N 1
ATOM 7522 C CA . LYS B 1 418 ? 27.719 1.285 -1.746 1 95.38 418 LYS B CA 1
ATOM 7523 C C . LYS B 1 418 ? 29.219 1.401 -1.953 1 95.38 418 LYS B C 1
ATOM 7525 O O . LYS B 1 418 ? 29.672 1.956 -2.957 1 95.38 418 LYS B O 1
ATOM 7530 N N . VAL B 1 419 ? 29.922 0.85 -0.957 1 96.75 419 VAL B N 1
ATOM 7531 C CA . VAL B 1 419 ? 31.359 0.728 -1.188 1 96.75 419 VAL B CA 1
ATOM 7532 C C . VAL B 1 419 ? 31.609 -0.261 -2.324 1 96.75 419 VAL B C 1
ATOM 7534 O O . VAL B 1 419 ? 30.75 -1.071 -2.658 1 96.75 419 VAL B O 1
ATOM 7537 N N . ARG B 1 420 ? 32.75 -0.146 -2.885 1 95.19 420 ARG B N 1
ATOM 7538 C CA . ARG B 1 420 ? 33.031 -0.944 -4.074 1 95.19 420 ARG B CA 1
ATOM 7539 C C . ARG B 1 420 ? 34.25 -1.854 -3.854 1 95.19 420 ARG B C 1
ATOM 7541 O O . ARG B 1 420 ? 35.094 -1.584 -2.992 1 95.19 420 ARG B O 1
ATOM 7548 N N . GLU B 1 421 ? 34.25 -2.963 -4.562 1 95.44 421 GLU B N 1
ATOM 7549 C CA . GLU B 1 421 ? 35.406 -3.875 -4.656 1 95.44 421 GLU B CA 1
ATOM 7550 C C . GLU B 1 421 ? 35.875 -4.324 -3.273 1 95.44 421 GLU B C 1
ATOM 7552 O O . GLU B 1 421 ? 37.062 -4.277 -2.965 1 95.44 421 GLU B O 1
ATOM 7557 N N . ALA B 1 422 ? 34.938 -4.633 -2.473 1 96.25 422 ALA B N 1
ATOM 7558 C CA . ALA B 1 422 ? 35.312 -5.137 -1.15 1 96.25 422 ALA B CA 1
ATOM 7559 C C . ALA B 1 422 ? 35.906 -6.531 -1.241 1 96.25 422 ALA B C 1
ATOM 7561 O O . ALA B 1 422 ? 35.438 -7.371 -2.016 1 96.25 422 ALA B O 1
ATOM 7562 N N . ARG B 1 423 ? 36.969 -6.699 -0.573 1 96.88 423 ARG B N 1
ATOM 7563 C CA . ARG B 1 423 ? 37.656 -7.984 -0.546 1 96.88 423 ARG B CA 1
ATOM 7564 C C . ARG B 1 423 ? 38.188 -8.297 0.853 1 96.88 423 ARG B C 1
ATOM 7566 O O . ARG B 1 423 ? 38.312 -7.402 1.687 1 96.88 423 ARG B O 1
ATOM 7573 N N . CYS B 1 424 ? 38.312 -9.555 1.079 1 95.88 424 CYS B N 1
ATOM 7574 C CA . CYS B 1 424 ? 38.906 -9.945 2.355 1 95.88 424 CYS B CA 1
ATOM 7575 C C . CYS B 1 424 ? 39.969 -11.039 2.164 1 95.88 424 CYS B C 1
ATOM 7577 O O . CYS B 1 424 ? 39.938 -11.766 1.165 1 95.88 424 CYS B O 1
ATOM 7579 N N . GLN B 1 425 ? 40.969 -10.977 2.969 1 94 425 GLN B N 1
ATOM 7580 C CA . GLN B 1 425 ? 42.031 -11.961 3.016 1 94 425 GLN B CA 1
ATOM 7581 C C . GLN B 1 425 ? 42.312 -12.406 4.449 1 94 425 GLN B C 1
ATOM 7583 O O . GLN B 1 425 ? 42.375 -11.578 5.359 1 94 425 GLN B O 1
ATOM 7588 N N . ALA B 1 426 ? 42.281 -13.68 4.59 1 91.62 426 ALA B N 1
ATOM 7589 C CA . ALA B 1 426 ? 42.531 -14.219 5.922 1 91.62 426 ALA B CA 1
ATOM 7590 C C . ALA B 1 426 ? 43.906 -14.914 5.973 1 91.62 426 ALA B C 1
ATOM 7592 O O . ALA B 1 426 ? 44.312 -15.523 4.996 1 91.62 426 ALA B O 1
ATOM 7593 N N . THR B 1 427 ? 44.688 -14.688 7.004 1 88.38 427 THR B N 1
ATOM 7594 C CA . THR B 1 427 ? 45.938 -15.359 7.266 1 88.38 427 THR B CA 1
ATOM 7595 C C . THR B 1 427 ? 45.938 -16.031 8.633 1 88.38 427 THR B C 1
ATOM 7597 O O . THR B 1 427 ? 45.406 -15.484 9.602 1 88.38 427 THR B O 1
ATOM 7600 N N . VAL B 1 428 ? 46.344 -17.297 8.602 1 87.12 428 VAL B N 1
ATOM 7601 C CA . VAL B 1 428 ? 46.438 -18.047 9.859 1 87.12 428 VAL B CA 1
ATOM 7602 C C . VAL B 1 428 ? 47.875 -18.219 10.273 1 87.12 428 VAL B C 1
ATOM 7604 O O . VAL B 1 428 ? 48.719 -18.578 9.445 1 87.12 428 VAL B O 1
ATOM 7607 N N . GLN B 1 429 ? 48.188 -17.672 11.352 1 80.31 429 GLN B N 1
ATOM 7608 C CA . GLN B 1 429 ? 49.531 -17.922 11.93 1 80.31 429 GLN B CA 1
ATOM 7609 C C . GLN B 1 429 ? 49.438 -18.922 13.07 1 80.31 429 GLN B C 1
ATOM 7611 O O . GLN B 1 429 ? 49.031 -18.578 14.18 1 80.31 429 GLN B O 1
ATOM 7616 N N . GLY B 1 430 ? 49.875 -20.109 12.883 1 74 430 GLY B N 1
ATOM 7617 C CA . GLY B 1 430 ? 49.812 -21.156 13.883 1 74 430 GLY B CA 1
ATOM 7618 C C . GLY B 1 430 ? 48.406 -21.656 14.141 1 74 430 GLY B C 1
ATOM 7619 O O . GLY B 1 430 ? 47.531 -21.547 13.273 1 74 430 GLY B O 1
ATOM 7620 N N . ALA B 1 431 ? 48.219 -22.406 15.367 1 73 431 ALA B N 1
ATOM 7621 C CA . ALA B 1 431 ? 46.938 -23.062 15.68 1 73 431 ALA B CA 1
ATOM 7622 C C . ALA B 1 431 ? 46 -22.094 16.406 1 73 431 ALA B C 1
ATOM 7624 O O . ALA B 1 431 ? 44.812 -22.375 16.547 1 73 431 ALA B O 1
ATOM 7625 N N . SER B 1 432 ? 46.406 -20.859 16.844 1 77.88 432 SER B N 1
ATOM 7626 C CA . SER B 1 432 ? 45.594 -20.109 17.781 1 77.88 432 SER B CA 1
ATOM 7627 C C . SER B 1 432 ? 45.312 -18.703 17.281 1 77.88 432 SER B C 1
ATOM 7629 O O . SER B 1 432 ? 44.375 -18.047 17.734 1 77.88 432 SER B O 1
ATOM 7631 N N . GLU B 1 433 ? 46.094 -18.219 16.297 1 82.88 433 GLU B N 1
ATOM 7632 C CA . GLU B 1 433 ? 45.906 -16.828 15.922 1 82.88 433 GLU B CA 1
ATOM 7633 C C . GLU B 1 433 ? 45.531 -16.688 14.445 1 82.88 433 GLU B C 1
ATOM 7635 O O . GLU B 1 433 ? 46.094 -17.391 13.594 1 82.88 433 GLU B O 1
ATOM 7640 N N . ALA B 1 434 ? 44.469 -15.938 14.156 1 92.5 434 ALA B N 1
ATOM 7641 C CA . ALA B 1 434 ? 44.094 -15.648 12.781 1 92.5 434 ALA B CA 1
ATOM 7642 C C . ALA B 1 434 ? 43.875 -14.156 12.578 1 92.5 434 ALA B C 1
ATOM 7644 O O . ALA B 1 434 ? 43.625 -13.414 13.539 1 92.5 434 ALA B O 1
ATOM 7645 N N . ARG B 1 435 ? 44.219 -13.695 11.414 1 93.69 435 ARG B N 1
ATOM 7646 C CA . ARG B 1 435 ? 43.969 -12.312 11.016 1 93.69 435 ARG B CA 1
ATOM 7647 C C . ARG B 1 435 ? 43.062 -12.242 9.805 1 93.69 435 ARG B C 1
ATOM 7649 O O . ARG B 1 435 ? 43.156 -13.078 8.906 1 93.69 435 ARG B O 1
ATOM 7656 N N . LEU B 1 436 ? 42.188 -11.281 9.891 1 95.56 436 LEU B N 1
ATOM 7657 C CA . LEU B 1 436 ? 41.25 -11.047 8.781 1 95.56 436 LEU B CA 1
ATOM 7658 C C . LEU B 1 436 ? 41.406 -9.633 8.242 1 95.56 436 LEU B C 1
ATOM 7660 O O . LEU B 1 436 ? 41.125 -8.664 8.945 1 95.56 436 LEU B O 1
ATOM 7664 N N . SER B 1 437 ? 41.906 -9.5 7.066 1 96.56 437 SER B N 1
ATOM 7665 C CA . SER B 1 437 ? 42.062 -8.203 6.418 1 96.56 437 SER B CA 1
ATOM 7666 C C . SER B 1 437 ? 40.969 -7.941 5.41 1 96.56 437 SER B C 1
ATOM 7668 O O . SER B 1 437 ? 40.625 -8.812 4.598 1 96.56 437 SER B O 1
ATOM 7670 N N . VAL B 1 438 ? 40.375 -6.781 5.566 1 97.19 438 VAL B N 1
ATOM 7671 C CA . VAL B 1 438 ? 39.312 -6.375 4.633 1 97.19 438 VAL B CA 1
ATOM 7672 C C . VAL B 1 438 ? 39.688 -5.043 3.984 1 97.19 438 VAL B C 1
ATOM 7674 O O . VAL B 1 438 ? 40.312 -4.188 4.621 1 97.19 438 VAL B O 1
ATOM 7677 N N . SER B 1 439 ? 39.438 -4.875 2.715 1 97.81 439 SER B N 1
ATOM 7678 C CA . SER B 1 439 ? 39.656 -3.633 1.985 1 97.81 439 SER B CA 1
ATOM 7679 C C . SER B 1 439 ? 38.531 -3.338 1.018 1 97.81 439 SER B C 1
ATOM 7681 O O . SER B 1 439 ? 37.812 -4.254 0.576 1 97.81 439 SER B O 1
ATOM 7683 N N . TRP B 1 440 ? 38.281 -2.109 0.758 1 97.56 440 TRP B N 1
ATOM 7684 C CA . TRP B 1 440 ? 37.219 -1.685 -0.16 1 97.56 440 TRP B CA 1
ATOM 7685 C C . TRP B 1 440 ? 37.562 -0.325 -0.77 1 97.56 440 TRP B C 1
ATOM 7687 O O . TRP B 1 440 ? 38.531 0.326 -0.371 1 97.56 440 TRP B O 1
ATOM 7697 N N . GLN B 1 441 ? 36.812 0.089 -1.769 1 96.62 441 GLN B N 1
ATOM 7698 C CA . GLN B 1 441 ? 36.906 1.407 -2.389 1 96.62 441 GLN B CA 1
ATOM 7699 C C . GLN B 1 441 ? 35.719 2.275 -2.004 1 96.62 441 GLN B C 1
ATOM 7701 O O . GLN B 1 441 ? 34.656 1.761 -1.628 1 96.62 441 GLN B O 1
ATOM 7706 N N . ILE B 1 442 ? 35.938 3.518 -2.053 1 95 442 ILE B N 1
ATOM 7707 C CA . ILE B 1 442 ? 34.875 4.48 -1.725 1 95 442 ILE B CA 1
ATOM 7708 C C . ILE B 1 442 ? 33.719 4.316 -2.691 1 95 442 ILE B C 1
ATOM 7710 O O . ILE B 1 442 ? 33.875 3.818 -3.807 1 95 442 ILE B O 1
ATOM 7714 N N . PRO B 1 443 ? 32.5 4.699 -2.262 1 95.5 443 PRO B N 1
ATOM 7715 C CA . PRO B 1 443 ? 31.406 4.754 -3.221 1 95.5 443 PRO B CA 1
ATOM 7716 C C . PRO B 1 443 ? 31.688 5.684 -4.398 1 95.5 443 PRO B C 1
ATOM 7718 O O . PRO B 1 443 ? 32.312 6.738 -4.219 1 95.5 443 PRO B O 1
ATOM 7721 N N . TRP B 1 444 ? 31.203 5.293 -5.523 1 94.19 444 TRP B N 1
ATOM 7722 C CA . TRP B 1 444 ? 31.547 6.043 -6.727 1 94.19 444 TRP B CA 1
ATOM 7723 C C . TRP B 1 444 ? 30.891 7.418 -6.719 1 94.19 444 TRP B C 1
ATOM 7725 O O . TRP B 1 444 ? 31.375 8.344 -7.371 1 94.19 444 TRP B O 1
ATOM 7735 N N . ASN B 1 445 ? 29.781 7.613 -6.031 1 93.88 445 ASN B N 1
ATOM 7736 C CA . ASN B 1 445 ? 29.062 8.883 -6.082 1 93.88 445 ASN B CA 1
ATOM 7737 C C . ASN B 1 445 ? 29.75 9.945 -5.227 1 93.88 445 ASN B C 1
ATOM 7739 O O . ASN B 1 445 ? 29.422 11.133 -5.316 1 93.88 445 ASN B O 1
ATOM 7743 N N . LEU B 1 446 ? 30.703 9.539 -4.41 1 92.56 446 LEU B N 1
ATOM 7744 C CA . LEU B 1 446 ? 31.422 10.469 -3.549 1 92.56 446 LEU B CA 1
ATOM 7745 C C . LEU B 1 446 ? 32.094 11.562 -4.371 1 92.56 446 LEU B C 1
ATOM 7747 O O . LEU B 1 446 ? 32.219 12.703 -3.908 1 92.56 446 LEU B O 1
ATOM 7751 N N . LYS B 1 447 ? 32.531 11.242 -5.477 1 90.5 447 LYS B N 1
ATOM 7752 C CA . LYS B 1 447 ? 33.25 12.195 -6.309 1 90.5 447 LYS B CA 1
ATOM 7753 C C . LYS B 1 447 ? 32.344 13.352 -6.742 1 90.5 447 LYS B C 1
ATOM 7755 O O . LYS B 1 447 ? 32.844 14.406 -7.152 1 90.5 447 LYS B O 1
ATOM 7760 N N . TYR B 1 448 ? 31.094 13.117 -6.68 1 91.25 448 TYR B N 1
ATOM 7761 C CA . TYR B 1 448 ? 30.156 14.156 -7.102 1 91.25 448 TYR B CA 1
ATOM 7762 C C . TYR B 1 448 ? 29.594 14.906 -5.898 1 91.25 448 TYR B C 1
ATOM 7764 O O . TYR B 1 448 ? 28.797 15.828 -6.055 1 91.25 448 TYR B O 1
ATOM 7772 N N . LEU B 1 449 ? 29.984 14.445 -4.715 1 88.81 449 LEU B N 1
ATOM 7773 C CA . LEU B 1 449 ? 29.391 14.992 -3.5 1 88.81 449 LEU B CA 1
ATOM 7774 C C . LEU B 1 449 ? 30.438 15.773 -2.699 1 88.81 449 LEU B C 1
ATOM 7776 O O . LEU B 1 449 ? 31.609 15.414 -2.684 1 88.81 449 LEU B O 1
ATOM 7780 N N . LYS B 1 450 ? 30.016 16.859 -2.229 1 82.75 450 LYS B N 1
ATOM 7781 C CA . LYS B 1 450 ? 30.875 17.625 -1.324 1 82.75 450 LYS B CA 1
ATOM 7782 C C . LYS B 1 450 ? 30.734 17.141 0.114 1 82.75 450 LYS B C 1
ATOM 7784 O O . LYS B 1 450 ? 29.812 17.547 0.824 1 82.75 450 LYS B O 1
ATOM 7789 N N . VAL B 1 451 ? 31.609 16.156 0.384 1 85.81 451 VAL B N 1
ATOM 7790 C CA . VAL B 1 451 ? 31.5 15.555 1.709 1 85.81 451 VAL B CA 1
ATOM 7791 C C . VAL B 1 451 ? 32.688 15.961 2.562 1 85.81 451 VAL B C 1
ATOM 7793 O O . VAL B 1 451 ? 33.844 15.969 2.084 1 85.81 451 VAL B O 1
ATOM 7796 N N . ARG B 1 452 ? 32.406 16.266 3.777 1 83.75 452 ARG B N 1
ATOM 7797 C CA . ARG B 1 452 ? 33.469 16.719 4.703 1 83.75 452 ARG B CA 1
ATOM 7798 C C . ARG B 1 452 ? 34.125 15.531 5.395 1 83.75 452 ARG B C 1
ATOM 7800 O O . ARG B 1 452 ? 35.344 15.508 5.559 1 83.75 452 ARG B O 1
ATOM 7807 N N . GLU B 1 453 ? 33.281 14.641 5.828 1 91.31 453 GLU B N 1
ATOM 7808 C CA . GLU B 1 453 ? 33.781 13.5 6.602 1 91.31 453 GLU B CA 1
ATOM 7809 C C . GLU B 1 453 ? 33.188 12.188 6.074 1 91.31 453 GLU B C 1
ATOM 7811 O O . GLU B 1 453 ? 31.984 12.094 5.832 1 91.31 453 GLU B O 1
ATOM 7816 N N . VAL B 1 454 ? 34.125 11.289 5.902 1 94.5 454 VAL B N 1
ATOM 7817 C CA . VAL B 1 454 ? 33.719 9.961 5.449 1 94.5 454 VAL B CA 1
ATOM 7818 C C . VAL B 1 454 ? 34.188 8.914 6.449 1 94.5 454 VAL B C 1
ATOM 7820 O O . VAL B 1 454 ? 35.344 8.914 6.863 1 94.5 454 VAL B O 1
ATOM 7823 N N . LYS B 1 455 ? 33.219 8.156 6.887 1 97.06 455 LYS B N 1
ATOM 7824 C CA . LYS B 1 455 ? 33.531 7.012 7.742 1 97.06 455 LYS B CA 1
ATOM 7825 C C . LYS B 1 455 ? 32.875 5.738 7.203 1 97.06 455 LYS B C 1
ATOM 7827 O O . LYS B 1 455 ? 32.094 5.789 6.262 1 97.06 455 LYS B O 1
ATOM 7832 N N . TYR B 1 456 ? 33.375 4.629 7.77 1 97.5 456 TYR B N 1
ATOM 7833 C CA . TYR B 1 456 ? 32.844 3.334 7.363 1 97.5 456 TYR B CA 1
ATOM 7834 C C . TYR B 1 456 ? 32.438 2.5 8.578 1 97.5 456 TYR B C 1
ATOM 7836 O O . TYR B 1 456 ? 33.125 2.506 9.594 1 97.5 456 TYR B O 1
ATOM 7844 N N . GLU B 1 457 ? 31.328 1.911 8.453 1 97.38 457 GLU B N 1
ATOM 7845 C CA . GLU B 1 457 ? 30.906 0.925 9.445 1 97.38 457 GLU B CA 1
ATOM 7846 C C . GLU B 1 457 ? 31.078 -0.496 8.914 1 97.38 457 GLU B C 1
ATOM 7848 O O . GLU B 1 457 ? 30.594 -0.818 7.824 1 97.38 457 GLU B O 1
ATOM 7853 N N . VAL B 1 458 ? 31.766 -1.301 9.664 1 97.19 458 VAL B N 1
ATOM 7854 C CA . VAL B 1 458 ? 32.031 -2.686 9.289 1 97.19 458 VAL B CA 1
ATOM 7855 C C . VAL B 1 458 ? 31.453 -3.629 10.344 1 97.19 458 VAL B C 1
ATOM 7857 O O . VAL B 1 458 ? 31.734 -3.488 11.531 1 97.19 458 VAL B O 1
ATOM 7860 N N . TRP B 1 459 ? 30.625 -4.539 9.906 1 96.44 459 TRP B N 1
ATOM 7861 C CA . TRP B 1 459 ? 30.109 -5.578 10.781 1 96.44 459 TRP B CA 1
ATOM 7862 C C . TRP B 1 459 ? 30.812 -6.906 10.539 1 96.44 459 TRP B C 1
ATOM 7864 O O . TRP B 1 459 ? 30.922 -7.355 9.391 1 96.44 459 TRP B O 1
ATOM 7874 N N . LEU B 1 460 ? 31.234 -7.473 11.562 1 95.25 460 LEU B N 1
ATOM 7875 C CA . LEU B 1 460 ? 31.828 -8.805 11.516 1 95.25 460 LEU B CA 1
ATOM 7876 C C . LEU B 1 460 ? 30.953 -9.82 12.242 1 95.25 460 LEU B C 1
ATOM 7878 O O . LEU B 1 460 ? 30.641 -9.633 13.422 1 95.25 460 LEU B O 1
ATOM 7882 N N . GLN B 1 461 ? 30.562 -10.836 11.492 1 95.38 461 GLN B N 1
ATOM 7883 C CA . GLN B 1 461 ? 29.703 -11.875 12.062 1 95.38 461 GLN B CA 1
ATOM 7884 C C . GLN B 1 461 ? 30.266 -13.266 11.758 1 95.38 461 GLN B C 1
ATOM 7886 O O . GLN B 1 461 ? 30.531 -13.586 10.602 1 95.38 461 GLN B O 1
ATOM 7891 N N . GLU B 1 462 ? 30.422 -14.008 12.852 1 93.38 462 GLU B N 1
ATOM 7892 C CA . GLU B 1 462 ? 30.766 -15.406 12.633 1 93.38 462 GLU B CA 1
ATOM 7893 C C . GLU B 1 462 ? 29.594 -16.188 12.047 1 93.38 462 GLU B C 1
ATOM 7895 O O . GLU B 1 462 ? 28.469 -16.094 12.547 1 93.38 462 GLU B O 1
ATOM 7900 N N . GLN B 1 463 ? 29.891 -16.812 11 1 91.69 463 GLN B N 1
ATOM 7901 C CA . GLN B 1 463 ? 28.828 -17.578 10.359 1 91.69 463 GLN B CA 1
ATOM 7902 C C . GLN B 1 463 ? 28.172 -18.531 11.344 1 91.69 463 GLN B C 1
ATOM 7904 O O . GLN B 1 463 ? 28.859 -19.281 12.047 1 91.69 463 GLN B O 1
ATOM 7909 N N . GLY B 1 464 ? 26.828 -18.531 11.375 1 85.94 464 GLY B N 1
ATOM 7910 C CA . GLY B 1 464 ? 26.094 -19.375 12.297 1 85.94 464 GLY B CA 1
ATOM 7911 C C . GLY B 1 464 ? 25.688 -18.672 13.578 1 85.94 464 GLY B C 1
ATOM 7912 O O . GLY B 1 464 ? 24.797 -19.125 14.297 1 85.94 464 GLY B O 1
ATOM 7913 N N . GLU B 1 465 ? 26.438 -17.578 13.883 1 86.88 465 GLU B N 1
ATOM 7914 C CA . GLU B 1 465 ? 26.094 -16.797 15.07 1 86.88 465 GLU B CA 1
ATOM 7915 C C . GLU B 1 465 ? 25.109 -15.688 14.734 1 86.88 465 GLU B C 1
ATOM 7917 O O . GLU B 1 465 ? 25.047 -15.227 13.594 1 86.88 465 GLU B O 1
ATOM 7922 N N . ASN B 1 466 ? 24.281 -15.312 15.734 1 87.94 466 ASN B N 1
ATOM 7923 C CA . ASN B 1 466 ? 23.266 -14.281 15.516 1 87.94 466 ASN B CA 1
ATOM 7924 C C . ASN B 1 466 ? 23.781 -12.898 15.898 1 87.94 466 ASN B C 1
ATOM 7926 O O . ASN B 1 466 ? 23.141 -11.891 15.586 1 87.94 466 ASN B O 1
ATOM 7930 N N . THR B 1 467 ? 24.906 -12.883 16.516 1 90.56 467 THR B N 1
ATOM 7931 C CA . THR B 1 467 ? 25.422 -11.594 16.953 1 90.56 467 THR B CA 1
ATOM 7932 C C . THR B 1 467 ? 26.531 -11.109 16.016 1 90.56 467 THR B C 1
ATOM 7934 O O . THR B 1 467 ? 27.219 -11.914 15.383 1 90.56 467 THR B O 1
ATOM 7937 N N . TYR B 1 468 ? 26.625 -9.812 15.82 1 92.94 468 TYR B N 1
ATOM 7938 C CA . TYR B 1 468 ? 27.688 -9.203 15.031 1 92.94 468 TYR B CA 1
ATOM 7939 C C . TYR B 1 468 ? 28.438 -8.156 15.844 1 92.94 468 TYR B C 1
ATOM 7941 O O . TYR B 1 468 ? 27.938 -7.68 16.859 1 92.94 468 TYR B O 1
ATOM 7949 N N . VAL B 1 469 ? 29.672 -7.852 15.508 1 93.75 469 VAL B N 1
ATOM 7950 C CA . VAL B 1 469 ? 30.5 -6.809 16.125 1 93.75 469 VAL B CA 1
ATOM 7951 C C . VAL B 1 469 ? 30.672 -5.652 15.148 1 93.75 469 VAL B C 1
ATOM 7953 O O . VAL B 1 469 ? 31.281 -5.82 14.078 1 93.75 469 VAL B O 1
ATOM 7956 N N . PRO B 1 470 ? 30.219 -4.531 15.539 1 95.5 470 PRO B N 1
ATOM 7957 C CA . PRO B 1 470 ? 30.375 -3.361 14.672 1 95.5 470 PRO B CA 1
ATOM 7958 C C . PRO B 1 470 ? 31.688 -2.621 14.906 1 95.5 470 PRO B C 1
ATOM 7960 O O . PRO B 1 470 ? 32.125 -2.518 16.047 1 95.5 470 PRO B O 1
ATOM 7963 N N . TYR B 1 471 ? 32.344 -2.098 13.844 1 95.62 471 TYR B N 1
ATOM 7964 C CA . TYR B 1 471 ? 33.531 -1.256 13.875 1 95.62 471 TYR B CA 1
ATOM 7965 C C . TYR B 1 471 ? 33.344 0.019 13.07 1 95.62 471 TYR B C 1
ATOM 7967 O O . TYR B 1 471 ? 32.75 -0.014 11.992 1 95.62 471 TYR B O 1
ATOM 7975 N N . MET B 1 472 ? 33.781 1.102 13.625 1 96.56 472 MET B N 1
ATOM 7976 C CA . MET B 1 472 ? 33.812 2.365 12.891 1 96.56 472 MET B CA 1
ATOM 7977 C C . MET B 1 472 ? 35.219 2.684 12.43 1 96.56 472 MET B C 1
ATOM 7979 O O . MET B 1 472 ? 36.156 2.785 13.242 1 96.56 472 MET B O 1
ATOM 7983 N N . LEU B 1 473 ? 35.312 2.82 11.148 1 96.06 473 LEU B N 1
ATOM 7984 C CA . LEU B 1 473 ? 36.656 2.99 10.57 1 96.06 473 LEU B CA 1
ATOM 7985 C C . LEU B 1 473 ? 36.719 4.273 9.758 1 96.06 473 LEU B C 1
ATOM 7987 O O . LEU B 1 473 ? 35.719 4.738 9.219 1 96.06 473 LEU B O 1
ATOM 7991 N N . ALA B 1 474 ? 37.938 4.801 9.617 1 94.06 474 ALA B N 1
ATOM 7992 C CA . ALA B 1 474 ? 38.188 6.008 8.82 1 94.06 474 ALA B CA 1
ATOM 7993 C C . ALA B 1 474 ? 38.875 5.672 7.508 1 94.06 474 ALA B C 1
ATOM 7995 O O . ALA B 1 474 ? 38.844 6.457 6.559 1 94.06 474 ALA B O 1
ATOM 7996 N N . LEU B 1 475 ? 39.438 4.496 7.531 1 93 475 LEU B N 1
ATOM 7997 C CA . LEU B 1 475 ? 40.188 4.098 6.355 1 93 475 LEU B CA 1
ATOM 7998 C C . LEU B 1 475 ? 39.469 3.027 5.562 1 93 475 LEU B C 1
ATOM 8000 O O . LEU B 1 475 ? 38.5 2.43 6.062 1 93 475 LEU B O 1
ATOM 8004 N N . GLN B 1 476 ? 39.938 2.791 4.371 1 95.75 476 GLN B N 1
ATOM 8005 C CA . GLN B 1 476 ? 39.281 1.883 3.438 1 95.75 476 GLN B CA 1
ATOM 8006 C C . GLN B 1 476 ? 39.844 0.465 3.568 1 95.75 476 GLN B C 1
ATOM 8008 O O . GLN B 1 476 ? 39.656 -0.365 2.678 1 95.75 476 GLN B O 1
ATOM 8013 N N . ASN B 1 477 ? 40.562 0.254 4.605 1 95.81 477 ASN B N 1
ATOM 8014 C CA . ASN B 1 477 ? 41.062 -1.076 4.918 1 95.81 477 ASN B CA 1
ATOM 8015 C C . ASN B 1 477 ? 41.312 -1.245 6.414 1 95.81 477 ASN B C 1
ATOM 8017 O O . ASN B 1 477 ? 41.438 -0.259 7.141 1 95.81 477 ASN B O 1
ATOM 8021 N N . HIS B 1 478 ? 41.281 -2.5 6.828 1 96 478 HIS B N 1
ATOM 8022 C CA . HIS B 1 478 ? 41.562 -2.818 8.227 1 96 478 HIS B CA 1
ATOM 8023 C C . HIS B 1 478 ? 41.875 -4.301 8.406 1 96 478 HIS B C 1
ATOM 8025 O O . HIS B 1 478 ? 41.344 -5.145 7.688 1 96 478 HIS B O 1
ATOM 8031 N N . THR B 1 479 ? 42.75 -4.527 9.258 1 95.62 479 THR B N 1
ATOM 8032 C CA . THR B 1 479 ? 43.062 -5.902 9.625 1 95.62 479 THR B CA 1
ATOM 8033 C C . THR B 1 479 ? 42.594 -6.207 11.047 1 95.62 479 THR B C 1
ATOM 8035 O O . THR B 1 479 ? 43.094 -5.617 12.008 1 95.62 479 THR B O 1
ATOM 8038 N N . PHE B 1 480 ? 41.719 -7.133 11.148 1 94.62 480 PHE B N 1
ATOM 8039 C CA . PHE B 1 480 ? 41.188 -7.555 12.438 1 94.62 480 PHE B CA 1
ATOM 8040 C C . PHE B 1 480 ? 42.031 -8.656 13.039 1 94.62 480 PHE B C 1
ATOM 8042 O O . PHE B 1 480 ? 42.312 -9.672 12.391 1 94.62 480 PHE B O 1
ATOM 8049 N N . THR B 1 481 ? 42.406 -8.414 14.266 1 91.19 481 THR B N 1
ATOM 8050 C CA . THR B 1 481 ? 43.219 -9.414 14.93 1 91.19 481 THR B CA 1
ATOM 8051 C C . THR B 1 481 ? 42.562 -9.883 16.234 1 91.19 481 THR B C 1
ATOM 8053 O O . THR B 1 481 ? 42.688 -11.039 16.625 1 91.19 481 THR B O 1
ATOM 8056 N N . GLU B 1 482 ? 41.812 -9.008 16.781 1 87.56 482 GLU B N 1
ATOM 8057 C CA . GLU B 1 482 ? 41.156 -9.336 18.062 1 87.56 482 GLU B CA 1
ATOM 8058 C C . GLU B 1 482 ? 39.906 -10.172 17.859 1 87.56 482 GLU B C 1
ATOM 8060 O O . GLU B 1 482 ? 39.031 -9.805 17.062 1 87.56 482 GLU B O 1
ATOM 8065 N N . ASN B 1 483 ? 39.781 -11.344 18.453 1 85.31 483 ASN B N 1
ATOM 8066 C CA . ASN B 1 483 ? 38.625 -12.211 18.469 1 85.31 483 ASN B CA 1
ATOM 8067 C C . ASN B 1 483 ? 38.375 -12.852 17.109 1 85.31 483 ASN B C 1
ATOM 8069 O O . ASN B 1 483 ? 37.219 -13.016 16.688 1 85.31 483 ASN B O 1
ATOM 8073 N N . ILE B 1 484 ? 39.438 -13.016 16.344 1 93.12 484 ILE B N 1
ATOM 8074 C CA . ILE B 1 484 ? 39.312 -13.742 15.094 1 93.12 484 ILE B CA 1
ATOM 8075 C C . ILE B 1 484 ? 39.812 -15.18 15.281 1 93.12 484 ILE B C 1
ATOM 8077 O O . ILE B 1 484 ? 40.969 -15.406 15.602 1 93.12 484 ILE B O 1
ATOM 8081 N N . LYS B 1 485 ? 38.938 -16.078 15.133 1 91.12 485 LYS B N 1
ATOM 8082 C CA . LYS B 1 485 ? 39.25 -17.5 15.336 1 91.12 485 LYS B CA 1
ATOM 8083 C C . LYS B 1 485 ? 39.75 -18.141 14.047 1 91.12 485 LYS B C 1
ATOM 8085 O O . LYS B 1 485 ? 39.344 -17.766 12.953 1 91.12 485 LYS B O 1
ATOM 8090 N N . PRO B 1 486 ? 40.719 -19.156 14.227 1 91.5 486 PRO B N 1
ATOM 8091 C CA . PRO B 1 486 ? 41.156 -19.891 13.039 1 91.5 486 PRO B CA 1
ATOM 8092 C C . PRO B 1 486 ? 40.062 -20.859 12.531 1 91.5 486 PRO B C 1
ATOM 8094 O O . PRO B 1 486 ? 39.219 -21.328 13.305 1 91.5 486 PRO B O 1
ATOM 8097 N N . PHE B 1 487 ? 40.062 -21.125 11.156 1 90.31 487 PHE B N 1
ATOM 8098 C CA . PHE B 1 487 ? 39.219 -22.094 10.492 1 90.31 487 PHE B CA 1
ATOM 8099 C C . PHE B 1 487 ? 37.75 -21.734 10.695 1 90.31 487 PHE B C 1
ATOM 8101 O O . PHE B 1 487 ? 36.938 -22.609 11.023 1 90.31 487 PHE B O 1
ATOM 8108 N N . THR B 1 488 ? 37.531 -20.469 10.688 1 92.94 488 THR B N 1
ATOM 8109 C CA . THR B 1 488 ? 36.156 -19.953 10.859 1 92.94 488 THR B CA 1
ATOM 8110 C C . THR B 1 488 ? 35.781 -19.062 9.688 1 92.94 488 THR B C 1
ATOM 8112 O O . THR B 1 488 ? 36.594 -18.344 9.133 1 92.94 488 THR B O 1
ATOM 8115 N N . THR B 1 489 ? 34.5 -19.125 9.289 1 95.19 489 THR B N 1
ATOM 8116 C CA . THR B 1 489 ? 33.969 -18.297 8.227 1 95.19 489 THR B CA 1
ATOM 8117 C C . THR B 1 489 ? 33.281 -17.062 8.805 1 95.19 489 THR B C 1
ATOM 8119 O O . THR B 1 489 ? 32.438 -17.188 9.703 1 95.19 489 THR B O 1
ATOM 8122 N N . TYR B 1 490 ? 33.688 -15.961 8.312 1 95.19 490 TYR B N 1
ATOM 8123 C CA . TYR B 1 490 ? 33.125 -14.695 8.766 1 95.19 490 TYR B CA 1
ATOM 8124 C C . TYR B 1 490 ? 32.344 -14.023 7.637 1 95.19 490 TYR B C 1
ATOM 8126 O O . TYR B 1 490 ? 32.781 -14.039 6.484 1 95.19 490 TYR B O 1
ATOM 8134 N N . LEU B 1 491 ? 31.188 -13.43 8.047 1 95.94 491 LEU B N 1
ATOM 8135 C CA . LEU B 1 491 ? 30.438 -12.531 7.176 1 95.94 491 LEU B CA 1
ATOM 8136 C C . LEU B 1 491 ? 30.766 -11.07 7.492 1 95.94 491 LEU B C 1
ATOM 8138 O O . LEU B 1 491 ? 30.703 -10.656 8.648 1 95.94 491 LEU B O 1
ATOM 8142 N N . VAL B 1 492 ? 31.125 -10.359 6.477 1 96.31 492 VAL B N 1
ATOM 8143 C CA . VAL B 1 492 ? 31.547 -8.977 6.672 1 96.31 492 VAL B CA 1
ATOM 8144 C C . VAL B 1 492 ? 30.625 -8.047 5.875 1 96.31 492 VAL B C 1
ATOM 8146 O O . VAL B 1 492 ? 30.469 -8.211 4.664 1 96.31 492 VAL B O 1
ATOM 8149 N N . TRP B 1 493 ? 30.016 -7.078 6.621 1 96.06 493 TRP B N 1
ATOM 8150 C CA . TRP B 1 493 ? 29.203 -6.039 5.992 1 96.06 493 TRP B CA 1
ATOM 8151 C C . TRP B 1 493 ? 29.875 -4.676 6.109 1 96.06 493 TRP B C 1
ATOM 8153 O O . TRP B 1 493 ? 30.375 -4.316 7.176 1 96.06 493 TRP B O 1
ATOM 8163 N N . ILE B 1 494 ? 29.875 -3.955 4.98 1 97.44 494 ILE B N 1
ATOM 8164 C CA . ILE B 1 494 ? 30.547 -2.658 4.98 1 97.44 494 ILE B CA 1
ATOM 8165 C C . ILE B 1 494 ? 29.609 -1.595 4.414 1 97.44 494 ILE B C 1
ATOM 8167 O O . ILE B 1 494 ? 29 -1.797 3.365 1 97.44 494 ILE B O 1
ATOM 8171 N N . ARG B 1 495 ? 29.453 -0.516 5.109 1 96.69 495 ARG B N 1
ATOM 8172 C CA . ARG B 1 495 ? 28.719 0.63 4.57 1 96.69 495 ARG B CA 1
ATOM 8173 C C . ARG B 1 495 ? 29.5 1.925 4.805 1 96.69 495 ARG B C 1
ATOM 8175 O O . ARG B 1 495 ? 30.359 1.993 5.688 1 96.69 495 ARG B O 1
ATOM 8182 N N . CYS B 1 496 ? 29.234 2.861 3.969 1 96.88 496 CYS B N 1
ATOM 8183 C CA . CYS B 1 496 ? 29.828 4.191 4.062 1 96.88 496 CYS B CA 1
ATOM 8184 C C . CYS B 1 496 ? 28.891 5.148 4.793 1 96.88 496 CYS B C 1
ATOM 8186 O O . CYS B 1 496 ? 27.672 5.051 4.672 1 96.88 496 CYS B O 1
ATOM 8188 N N . ILE B 1 497 ? 29.453 6.047 5.609 1 95.5 497 ILE B N 1
ATOM 8189 C CA . ILE B 1 497 ? 28.719 7.047 6.371 1 95.5 497 ILE B CA 1
ATOM 8190 C C . ILE B 1 497 ? 29.25 8.438 6.047 1 95.5 497 ILE B C 1
ATOM 8192 O O . ILE B 1 497 ? 30.453 8.688 6.145 1 95.5 497 ILE B O 1
ATOM 8196 N N . PHE B 1 498 ? 28.328 9.273 5.57 1 91.94 498 PHE B N 1
ATOM 8197 C CA . PHE B 1 498 ? 28.688 10.664 5.34 1 91.94 498 PHE B CA 1
ATOM 8198 C C . PHE B 1 498 ? 28.297 11.531 6.535 1 91.94 498 PHE B C 1
ATOM 8200 O O . PHE B 1 498 ? 27.219 11.375 7.094 1 91.94 498 PHE B O 1
ATOM 8207 N N . ASN B 1 499 ? 29.109 12.438 6.91 1 87.62 499 ASN B N 1
ATOM 8208 C CA . ASN B 1 499 ? 28.859 13.492 7.891 1 87.62 499 ASN B CA 1
ATOM 8209 C C . ASN B 1 499 ? 28.266 12.914 9.18 1 87.62 499 ASN B C 1
ATOM 8211 O O . ASN B 1 499 ? 27.297 13.453 9.719 1 87.62 499 ASN B O 1
ATOM 8215 N N . LYS B 1 500 ? 28.656 11.766 9.539 1 83.5 500 LYS B N 1
ATOM 8216 C CA . LYS B 1 500 ? 28.391 11.086 10.805 1 83.5 500 LYS B CA 1
ATOM 8217 C C . LYS B 1 500 ? 26.969 10.539 10.844 1 83.5 500 LYS B C 1
ATOM 8219 O O . LYS B 1 500 ? 26.703 9.562 11.555 1 83.5 500 LYS B O 1
ATOM 8224 N N . THR B 1 501 ? 26.109 11.141 9.992 1 85.75 501 THR B N 1
ATOM 8225 C CA . THR B 1 501 ? 24.719 10.82 10.234 1 85.75 501 THR B CA 1
ATOM 8226 C C . THR B 1 501 ? 24.078 10.203 8.992 1 85.75 501 THR B C 1
ATOM 8228 O O . THR B 1 501 ? 22.969 9.672 9.062 1 85.75 501 THR B O 1
ATOM 8231 N N . LEU B 1 502 ? 24.641 10.344 7.941 1 91.31 502 LEU B N 1
ATOM 8232 C CA . LEU B 1 502 ? 24.047 9.844 6.711 1 91.31 502 LEU B CA 1
ATOM 8233 C C . LEU B 1 502 ? 24.562 8.453 6.371 1 91.31 502 LEU B C 1
ATOM 8235 O O . LEU B 1 502 ? 25.594 8.32 5.711 1 91.31 502 LEU B O 1
ATOM 8239 N N . LEU B 1 503 ? 23.844 7.48 6.75 1 93.44 503 LEU B N 1
ATOM 8240 C CA . LEU B 1 503 ? 24.25 6.09 6.59 1 93.44 503 LEU B CA 1
ATOM 8241 C C . LEU B 1 503 ? 23.891 5.574 5.203 1 93.44 503 LEU B C 1
ATOM 8243 O O . LEU B 1 503 ? 22.719 5.617 4.809 1 93.44 503 LEU B O 1
ATOM 8247 N N . GLY B 1 504 ? 24.844 5.094 4.496 1 94.56 504 GLY B N 1
ATOM 8248 C CA . GLY B 1 504 ? 24.594 4.453 3.215 1 94.56 504 GLY B CA 1
ATOM 8249 C C . GLY B 1 504 ? 24.203 2.994 3.342 1 94.56 504 GLY B C 1
ATOM 8250 O O . GLY B 1 504 ? 24.125 2.461 4.449 1 94.56 504 GLY B O 1
ATOM 8251 N N . PRO B 1 505 ? 23.859 2.393 2.244 1 95 505 PRO B N 1
ATOM 8252 C CA . PRO B 1 505 ? 23.531 0.964 2.26 1 95 505 PRO B CA 1
ATOM 8253 C C . PRO B 1 505 ? 24.75 0.081 2.486 1 95 505 PRO B C 1
ATOM 8255 O O . PRO B 1 505 ? 25.875 0.486 2.174 1 95 505 PRO B O 1
ATOM 8258 N N . PHE B 1 506 ? 24.516 -1.072 3.002 1 94.62 506 PHE B N 1
ATOM 8259 C CA . PHE B 1 506 ? 25.594 -2.066 3.051 1 94.62 506 PHE B CA 1
ATOM 8260 C C . PHE B 1 506 ? 25.875 -2.615 1.658 1 94.62 506 PHE B C 1
ATOM 8262 O O . PHE B 1 506 ? 24.969 -2.826 0.863 1 94.62 506 PHE B O 1
ATOM 8269 N N . ALA B 1 507 ? 27.141 -2.791 1.434 1 94.12 507 ALA B N 1
ATOM 8270 C CA . ALA B 1 507 ? 27.531 -3.525 0.232 1 94.12 507 ALA B CA 1
ATOM 8271 C C . ALA B 1 507 ? 27.234 -5.016 0.38 1 94.12 507 ALA B C 1
ATOM 8273 O O . ALA B 1 507 ? 26.719 -5.453 1.412 1 94.12 507 ALA B O 1
ATOM 8274 N N . ASP B 1 508 ? 27.469 -5.668 -0.738 1 91 508 ASP B N 1
ATOM 8275 C CA . ASP B 1 508 ? 27.266 -7.113 -0.689 1 91 508 ASP B CA 1
ATOM 8276 C C . ASP B 1 508 ? 28.125 -7.746 0.407 1 91 508 ASP B C 1
ATOM 8278 O O . ASP B 1 508 ? 29.266 -7.348 0.615 1 91 508 ASP B O 1
ATOM 8282 N N . VAL B 1 509 ? 27.578 -8.719 1.038 1 93.44 509 VAL B N 1
ATOM 8283 C CA . VAL B 1 509 ? 28.25 -9.383 2.156 1 93.44 509 VAL B CA 1
ATOM 8284 C C . VAL B 1 509 ? 29.5 -10.117 1.655 1 93.44 509 VAL B C 1
ATOM 8286 O O . VAL B 1 509 ? 29.469 -10.734 0.589 1 93.44 509 VAL B O 1
ATOM 8289 N N . LEU B 1 510 ? 30.578 -9.977 2.414 1 95.12 510 LEU B N 1
ATOM 8290 C CA . LEU B 1 510 ? 31.797 -10.734 2.148 1 95.12 510 LEU B CA 1
ATOM 8291 C C . LEU B 1 510 ? 31.844 -11.992 3 1 95.12 510 LEU B C 1
ATOM 8293 O O . LEU B 1 510 ? 31.5 -11.961 4.188 1 95.12 510 LEU B O 1
ATOM 8297 N N . VAL B 1 511 ? 32.156 -13.031 2.361 1 95 511 VAL B N 1
ATOM 8298 C CA . VAL B 1 511 ? 32.375 -14.281 3.078 1 95 511 VAL B CA 1
ATOM 8299 C C . VAL B 1 511 ? 33.875 -14.547 3.17 1 95 511 VAL B C 1
ATOM 8301 O O . VAL B 1 511 ? 34.531 -14.773 2.152 1 95 511 VAL B O 1
ATOM 8304 N N . CYS B 1 512 ? 34.344 -14.484 4.348 1 94.81 512 CYS B N 1
ATOM 8305 C CA . CYS B 1 512 ? 35.781 -14.625 4.578 1 94.81 512 CYS B CA 1
ATOM 8306 C C . CYS B 1 512 ? 36.062 -15.805 5.488 1 94.81 512 CYS B C 1
ATOM 8308 O O . CYS B 1 512 ? 35.531 -15.891 6.598 1 94.81 512 CYS B O 1
ATOM 8310 N N . SER B 1 513 ? 36.906 -16.641 5.047 1 93.69 513 SER B N 1
ATOM 8311 C CA . SER B 1 513 ? 37.281 -17.797 5.852 1 93.69 513 SER B CA 1
ATOM 8312 C C . SER B 1 513 ? 38.719 -17.734 6.309 1 93.69 513 SER B C 1
ATOM 8314 O O . SER B 1 513 ? 39.625 -17.438 5.512 1 93.69 513 SER B O 1
ATOM 8316 N N . THR B 1 514 ? 38.906 -17.969 7.562 1 91.75 514 THR B N 1
ATOM 8317 C CA . THR B 1 514 ? 40.281 -18 8.117 1 91.75 514 THR B CA 1
ATOM 8318 C C . THR B 1 514 ? 40.812 -19.422 8.109 1 91.75 514 THR B C 1
ATOM 8320 O O . THR B 1 514 ? 40.062 -20.391 8.148 1 91.75 514 THR B O 1
#

Nearest PDB structures (foldseek):
  7e9l-assembly1_A  TM=9.874E-01  e=1.004E-99  Bos taurus
  7e9k-assembly1_A  TM=9.761E-01  e=6.027E-100  Bos taurus
  7e9j-assembly1_A  TM=9.690E-01  e=3.302E-99  Bos taurus
  6xfi-assembly1_A-2  TM=9.872E-01  e=5.556E-96  Homo sapiens
  6xi2-assembly1_B  TM=9.617E-01  e=1.161E-95  Homo sapiens

Secondary structure (DSSP, 8-state):
-EEE-SSTTT-EEEESSEEEETTTTEEEEEE-TT---BS--GGGGGSS-SEESSSSTT-GGGEE--EEEEGGGGGGSPPPEEEEEEEEEE--S-TT-HHHIIIIIIHHHHHHHHHSTTHHHHEEEEE-S-----TTHHHHTTSSSSPPEEHHHHTTT-SEEEEEEEEE----TT--EE-SSSS--EE-TT----HHHHHHHHHHHHHHTT-SSSS---SS-EEEEE--SSSS-BTTHHHHHHHHHHHHT-EEEEE-TTTS-HHHHHHHHHT-SEEEEESSGGGGGGGGSPTT-EEEEEE-TT--GGG--HHHHHHHSTTT--EEEEEE---GGGEE--TTS-GGGT--TTS-HHHHHHHHH-SSPPP--SS--HHHHHHHT-EE---HHHHHHHHHHH--S--S---------PPP---EEEEEEEEEETTTEEEEEEEEE--GGGGGS--S-EEEEEEEEETT-S--EEEEESSSEEEE-TT--TT-EEEEEEEEEETTTEEEEE-PPEEEE-/-EEE-SSTTT-EEEESSEEEETTTTEEEEEE-TT---BS--GGGGGSS-SEESSSSTT-GGGEE--EEEEGGGGGGSPPPEEEEEEEEEE--S-TT-HHHIIIIIIHHHHHHHHHSTTHHHHEEEEE-S-----TTHHHHHTSSSSPPEEHHHHTTT-SEEEEEEEEE----TT--EE-SSSS--EE-TT----HHHHHHHHHHHHHHTT-SSSS---SS-EEEEE--SSSS-BTTHHHHHHHHHHHHT-EEEEE-TTTS-HHHHHHHHHT-SEEEEESSGGGGGGGGSPTT-EEEEEE-TT--GGG--HHHHHHHSTTT--EEEEEE---GGGEE--TTS-GGGT--TTS-HHHHHHHHH-SSPPP--SS--HHHHHHHT-EE---HHHHHHHHHHH--S--S---------PPP---EEEEEEEEEETTTEEEEEEEEE--GGGGGS--S-EEEEEEEEETT-S--EEEEESSSEEEE-TTPPTT-EEEEEEEEEETTTEEEEE-PPEEEE-

Radius of gyration: 33.93 Å; Cα contacts (8 Å, |Δi|>4): 2318; chains: 2; bounding box: 90×99×77 Å

Foldseek 3Di:
DAWDDDDQLAIKDKDAWWKAFLVVRFIEDADDPPDDDPPPQVCVCPVPHVHFQWLAGPDPLGGHDGHYDYPVCCVVDPDEDEDAFAEEEGAQDDQAFLLSCVQIPQLQLLVQCVVDPPSQETYEYEHSSQDDCYDCNVLVCLRYVDRHYYNVCVVVVHRMYIYRMYMGHTGNQQHFWHPFAPHFIDGDPDRRHFLVSLLVSLVSSLVSLVLVVDDDQVVFEEEEEEADDPFQGQPPVVVQQVLVCVLQVHHYHYDYPVPDDVSVVLNDQLRYLEYEYEDGSSLSSVSNHAAQHEYEYEFEFQEDCNSPCSNVRVCPGHPNRYFYFYYYDQDPVFKAWDQPDDQQLLHDVVDDPVVVVVLVPHRHDDRDGDDRDNSVNRGRRIYGHDPNVRSSVRCCVGDPHHRDRDPDPVDPDDAFEEWADKDKDKDDDPQWWIKIKIFTHGGPCVVVDDFDAKKKKKWKDWPPDPDIDIDIGRDRMDMDTPPDGAQTKIKMWMWMDTPNPRTYDTDDIDIDGD/DAWDDDDQLAIKDKDAWWKAFLVVRFIEDADDPPDDDPPPQVCVCPVPHVHFQWLAGPDPLGGHDGHYDYPVCCVVDPDEDEDAFAEEEGAQDDQAFLLSCVQIPQLQLLVQCVVDPPSQETYEYEHSSQDDCYDCNVLVCLRYVDRHDYNVCVVVRHRMYIYRMYMGHTGNQQHFWHPFAPHFIDGDPDRRHFLVSLLVSLVSSLVSLVLVVPDDLVVFEAEEEEADDPFQGQPPVVVQQVLVCVLQVHHYHYDYPVPDDVSVVLNDQLRYLEYEYEDGRSLSSVSNHAAQHEYEYEFEFQEDCNSPCSNVRNCPGHPNRYFYFYYYDQDVVFKAWDQPDPQQLLHDVVDDPVVVVVLVPHRHDDRDGDDRPNSVNRGRRIYGHDPNVRSSVRCCVGDPHHRDHDPDPVPPDDAFEEWADKDKDKDDDPQWWIKIKIFTHGGPCVVVDDFDAKKKKKWKDWPPDPDIDIDIGRDRMDMDTPPDGAQTKIWMWMWMDTPNPRTYDTDDIDIDHD

Sequence (1028 aa):
MVCTGRTHTDRLCRFKWLCYSSEAEEFIFFHGNASVMLPSLGSRRFQPALLDLSTVEDHNTQYFNFVELPAAALRFMPKPVFVPDVALIANRFNPDNLMHVFHDDLLPLFYTLRQFPGLAHEARLFFMEGWGEGAHFDLYKLLSPKQPLLRAQLKALGRLLCFSHAFVGLSKVTTWYQYGFVQPQGPKANILVSGNEIRQFAHFLMEKLNVSQAGGPLGEEYILVFSRTQNRLILNEAELLLALAQEFQMKTVTVSLEDHAFADVVRLVSNASMLVSMHGAQLVTALFLPRGAAVVELFPYAVNPDHYTPYKTLATLPGMDLQYIAWQNTMPENTVTHPERPWDQGGIAHLDRAEQARILQSREVPRHLCCRNPEWLFRIYQDTKVDIPSLIQTIRRVVKGHPGPRKQKWTVSLYPGKVREARCQATVQGASEARLSVSWQIPWNLKYLKVREVKYEVWLQEQGENTYVPYMLALQNHTFTENIKPFTTYLVWIRCIFNKTLLGPFADVLVCSTMVCTGRTHTDRLCRFKWLCYSSEAEEFIFFHGNASVMLPSLGSRRFQPALLDLSTVEDHNTQYFNFVELPAAALRFMPKPVFVPDVALIANRFNPDNLMHVFHDDLLPLFYTLRQFPGLAHEARLFFMEGWGEGAHFDLYKLLSPKQPLLRAQLKALGRLLCFSHAFVGLSKVTTWYQYGFVQPQGPKANILVSGNEIRQFAHFLMEKLNVSQAGGPLGEEYILVFSRTQNRLILNEAELLLALAQEFQMKTVTVSLEDHAFADVVRLVSNASMLVSMHGAQLVTALFLPRGAAVVELFPYAVNPDHYTPYKTLATLPGMDLQYIAWQNTMPENTVTHPERPWDQGGIAHLDRAEQARILQSREVPRHLCCRNPEWLFRIYQDTKVDIPSLIQTIRRVVKGHPGPRKQKWTVSLYPGKVREARCQATVQGASEARLSVSWQIPWNLKYLKVREVKYEVWLQEQGENTYVPYMLALQNHTFTENIKPFTTYLVWIRCIFNKTLLGPFADVLVCST